Protein AF-A0A812QUD8-F1 (afdb_monomer_lite)

Sequence (1108 aa):
MASKILNVCGLKVALQSPWQIFKAGLGWSAGFVGCLVTLQTVTLQMVEKSAVHEVMIWLIIFSPCVLAIMGPCWLMQITCQKQLADLFLRRGVMLLHPTSPSVNIWLMTTLSTYGCAAILSVSYTGREAVLVVIVALLGPSWALVKALSVARETAEQMSYLQCRKVKLGSLSSELPKLRELAWHEFLICARKEDFEFMTSPQPERASDFSHWDLLWHRRCLWQLGGSISGFLILPCFAAMMSSFIVISFVHGTRYACSVGCISNLELASKLHMLNFTAHQSKYMVHVDMSFKEMAILAAADVPWTRWISLQQPETEEGSETPYEQELKEDKSFGIEQILLSKALIPRVSSVKVQGLRSSLSPAEYLVRFAPMQTLPSAVTIRSGNYTASVPWSMLPGSIVSVPAGADMLKLEIFLLDFYLDLPAKVDLSPPPEIQQWTAFKASSNASDAFCGEFCRAHPNCLAAFLGHRGCFYAFHQAQAPQSLMLAQGRMVSGVLEGCRLSETSNCNEVLAEENVLQFDNLVADWQSSTAQLKLNLILEVGGQRFISDSGSLSLRQGAPIVSDSFALLLHGAVILNASVTVNSGDVVILVDEYDPVDMGTLNLVVLPMLPDMAFKVQWTSEHTEADKESLQLFRRHGPCAASAMAFHRYTLCSVQGILPDVPVSTAVSPWQGKMKQPLEFTATVRGGEKSQGQGSWQAPLQKVELQFRGVDSPAAWAAQRGCSILDLPLANKSVVASADASCRLLAECPRRLCKLVDEEGLGKGSLLFNGRWWAKGTSLAPRSIVKIMGCLQQSPCNMTYSWEHRGEKLHLTDHGAEVPISTLLEEAQRTEPGLNLLRHMHIIAPDETNFQERCAKAFWAIPTFSVALLQIIASWYKDMPKLLLQEMMLAPRLPLINARQQHLLQTYFQHVHELEMSMNDPKQFRQVGAVLDVGGNVTRLQVSCAACGSSDRQVLPQDMQHILRHMPRLDLLVLQNMKLSAALLGTALSAAPALNGLALEWLELVPKTAQIGTVLQQLPRPERLHDLHLRANGLDKRDTWVASLPQQFTRLDRVLLWHNQLSDDIGLALARNVAAYNRRWKRFGVSSSGFNQSVISQIEAACACECE

Foldseek 3Di:
DVVVVCVPAVWDQDFDALVVLLVVLLVLLLLLLVLLLQLLVLLLVLQLQQAPDPVLSVCSLCLSLVLNQLVSQLSLLLSLVSNVQSLVVVVQEHEDDDDDCVSVVVSVVSLVVSLVSSLVSNVRRDDVSSVVSCVSNVVSSVSNVVSSVVSVVSSVCSNPGDTDRDDDDDDDDDDPNRHYDYPQLVLVCLVVVNPDDPPDDDDDPDDDDDPVSLVSSCVCCCVRPVDNSSVVSVVSSVVSSVVSNVSSVVSVVLSVPLAFWWPDKAKPAPQWGWPDDGPAQETETEDELPDQKIKIKTFTDPVWFNFKFKAEFDDPPPDDDGPGDGDDPPDRIDIDIHGCNVVPAKTKIWMWIGTSDPVDGTRIHIYIYWYKDKFFQWKWKDAPQFIDIAGLLLQQLFAAEDEAPRQFIKMKTFIDMATRDDDDDPVDPDDPPPQKDFDWDFDQPDDLVVQQQLSSQASFFGDWGDDPGTITTTGHDPPDPDLDADDPPKKKKKAKPQWQAPPGRGQDIAIDDSRIGIGGRTGGNDDPFKGKIWMWMWIAGPNDIDIDDIRIHIYGYFFFAFPDKKKFKDQPLDTFDWDWDADRRAIEIEGEADALVVGDKIKMKMDGDTSHLQKDKDWPKDFAFDDPSRLVCCQPVICLVVRSNCLNAECSNPVNHDRPHTITMFIARSLQRDTPIWTKIWMDGPPDDPRTDPDPRPTDIYTYHYDYPPFNTNLLSNLVVEPVQCVDPVSLLSCLQGLNSLLSNLAGPVPVSLVSNCCAAQQADWDQDPNDTDGGAHSYDQLSVLSNLLSCVVGPSPDDWAWEDDDQWTRIPRTNHIHGLLSLLQSLQVDVSSLSCLQRYHYDYPDVPVVLLSNLLSNQQHQDGDLSSVVSSLPPDVCSLQSNLQNCLARPDHHDQDPVNLVSLCVSLVPAQEHAYEYADLVSLLCVLVSCSRNVNHQYYHYEYPNQQPDPDANDLVSLVSVLVNLLRHQEYHYYPHEYEPVSVLVSVVSNPNYVDYHYYDYDYDDPPPPPVVSVVPDDDVVVVVVVVCVVPVDDDDPPVVVCVLVVVVVVVVVLVVCVVPPDPVNVVVLVVVVVVVVVVVVVVDDPPRDDVVVVVVSVVVVVPPPD

pLDDT: mean 74.27, std 16.1, range [28.7, 93.94]

Structure (mmCIF, N/CA/C/O backbone):
data_AF-A0A812QUD8-F1
#
_entry.id   AF-A0A812QUD8-F1
#
loop_
_atom_site.group_PDB
_atom_site.id
_atom_site.type_symbol
_atom_site.label_atom_id
_atom_site.label_alt_id
_atom_site.label_comp_id
_atom_site.label_asym_id
_atom_site.label_entity_id
_atom_site.label_seq_id
_atom_site.pdbx_PDB_ins_code
_atom_site.Cartn_x
_atom_site.Cartn_y
_atom_site.Cartn_z
_atom_site.occupancy
_atom_site.B_iso_or_equiv
_atom_site.auth_seq_id
_atom_site.auth_comp_id
_atom_site.auth_asym_id
_atom_site.auth_atom_id
_atom_site.pdbx_PDB_model_num
ATOM 1 N N . MET A 1 1 ? -54.064 -29.265 102.132 1.00 31.86 1 MET A N 1
ATOM 2 C CA . MET A 1 1 ? -52.917 -29.767 102.937 1.00 31.86 1 MET A CA 1
ATOM 3 C C . MET A 1 1 ? -51.865 -28.677 103.200 1.00 31.86 1 MET A C 1
ATOM 5 O O . MET A 1 1 ? -51.376 -28.602 104.319 1.00 31.86 1 MET A O 1
ATOM 9 N N . ALA A 1 2 ? -51.588 -27.770 102.248 1.00 32.88 2 ALA A N 1
ATOM 10 C CA . ALA A 1 2 ? -50.662 -26.638 102.425 1.00 32.88 2 ALA A CA 1
ATOM 11 C C . ALA A 1 2 ? -51.061 -25.629 103.530 1.00 32.88 2 ALA A C 1
ATOM 13 O O . ALA A 1 2 ? -50.194 -25.198 104.287 1.00 32.88 2 ALA A O 1
ATOM 14 N N . SER A 1 3 ? -52.357 -25.324 103.719 1.00 36.56 3 SER A N 1
ATOM 15 C CA . SER A 1 3 ? -52.794 -24.402 104.791 1.00 36.56 3 SER A CA 1
ATOM 16 C C . SER A 1 3 ? -52.557 -24.944 106.210 1.00 36.56 3 SER A C 1
ATOM 18 O O . SER A 1 3 ? -52.337 -24.167 107.134 1.00 36.56 3 SER A O 1
ATOM 20 N N . LYS A 1 4 ? -52.515 -26.277 106.391 1.00 37.78 4 LYS A N 1
ATOM 21 C CA . LYS A 1 4 ? -52.162 -26.908 107.677 1.00 37.78 4 LYS A CA 1
ATOM 22 C C . LYS A 1 4 ? -50.656 -26.879 107.962 1.00 37.78 4 LYS A C 1
ATOM 24 O O . LYS A 1 4 ? -50.282 -26.817 109.125 1.00 37.78 4 LYS A O 1
ATOM 29 N N . ILE A 1 5 ? -49.800 -26.889 106.936 1.00 43.16 5 ILE A N 1
ATOM 30 C CA . ILE A 1 5 ? -48.333 -26.836 107.101 1.00 43.16 5 ILE A CA 1
ATOM 31 C C . ILE A 1 5 ? -47.862 -25.397 107.378 1.00 43.16 5 ILE A C 1
ATOM 33 O O . ILE A 1 5 ? -46.979 -25.189 108.210 1.00 43.16 5 ILE A O 1
ATOM 37 N N . LEU A 1 6 ? -48.499 -24.396 106.759 1.00 43.50 6 LEU A N 1
ATOM 38 C CA . LEU A 1 6 ? -48.209 -22.972 106.983 1.00 43.50 6 LEU A CA 1
ATOM 39 C C . LEU A 1 6 ? -48.509 -22.497 108.417 1.00 43.50 6 LEU A C 1
ATOM 41 O O . LEU A 1 6 ? -47.827 -21.605 108.910 1.00 43.50 6 LEU A O 1
ATOM 45 N N . ASN A 1 7 ? -49.462 -23.128 109.111 1.00 41.66 7 ASN A N 1
ATOM 46 C CA . ASN A 1 7 ? -49.822 -22.763 110.486 1.00 41.66 7 ASN A CA 1
ATOM 47 C C . ASN A 1 7 ? -48.864 -23.306 111.566 1.00 41.66 7 ASN A C 1
ATOM 49 O O . ASN A 1 7 ? -48.926 -22.837 112.698 1.00 41.66 7 ASN A O 1
ATOM 53 N N . VAL A 1 8 ? -47.983 -24.272 111.256 1.00 42.12 8 VAL A N 1
ATOM 54 C CA . VAL A 1 8 ? -47.113 -24.928 112.265 1.00 42.12 8 VAL A CA 1
ATOM 55 C C . VAL A 1 8 ? -45.659 -24.437 112.209 1.00 42.12 8 VAL A C 1
ATOM 57 O O . VAL A 1 8 ? -44.922 -24.547 113.184 1.00 42.12 8 VAL A O 1
ATOM 60 N N . CYS A 1 9 ? -45.226 -23.837 111.100 1.00 41.38 9 CYS A N 1
ATOM 61 C CA . CYS A 1 9 ? -43.892 -23.254 110.958 1.00 41.38 9 CYS A CA 1
ATOM 62 C C . CYS A 1 9 ? -44.043 -21.782 110.578 1.00 41.38 9 CYS A C 1
ATOM 64 O O . CYS A 1 9 ? -44.428 -21.512 109.448 1.00 41.38 9 CYS A O 1
ATOM 66 N N . GLY A 1 10 ? -43.735 -20.848 111.488 1.00 46.75 10 GLY A N 1
ATOM 67 C CA . GLY A 1 10 ? -43.779 -19.396 111.252 1.00 46.75 10 GLY A CA 1
ATOM 68 C C . GLY A 1 10 ? -42.936 -18.955 110.048 1.00 46.75 10 GLY A C 1
ATOM 69 O O . GLY A 1 10 ? -41.786 -18.542 110.183 1.00 46.75 10 GLY A O 1
ATOM 70 N N . LEU A 1 11 ? -43.510 -19.072 108.856 1.00 46.41 11 LEU A N 1
ATOM 71 C CA . LEU A 1 11 ? -42.898 -18.795 107.566 1.00 46.41 11 LEU A CA 1
ATOM 72 C C . LEU A 1 11 ? -43.457 -17.467 107.057 1.00 46.41 11 LEU A C 1
ATOM 74 O O . LEU A 1 11 ? -44.664 -17.318 106.888 1.00 46.41 11 LEU A O 1
ATOM 78 N N . LYS A 1 12 ? -42.576 -16.497 106.786 1.00 51.09 12 LYS A N 1
ATOM 79 C CA . LYS A 1 12 ? -42.950 -15.300 106.022 1.00 51.09 12 LYS A CA 1
ATOM 80 C C . LYS A 1 12 ? -42.851 -15.624 104.533 1.00 51.09 12 LYS A C 1
ATOM 82 O O . LYS A 1 12 ? -41.817 -16.102 104.063 1.00 51.09 12 LYS A O 1
ATOM 87 N N . VAL A 1 13 ? -43.921 -15.344 103.796 1.00 56.22 13 VAL A N 1
ATOM 88 C CA . VAL A 1 13 ? -43.932 -15.403 102.331 1.00 56.22 13 VAL A CA 1
ATOM 89 C C . VAL A 1 13 ? -43.211 -14.157 101.812 1.00 56.22 13 VAL A C 1
ATOM 91 O O . VAL A 1 13 ? -43.597 -13.032 102.130 1.00 56.22 13 VAL A O 1
ATOM 94 N N . ALA A 1 14 ? -42.121 -14.343 101.068 1.00 56.53 14 ALA A N 1
ATOM 95 C CA . ALA A 1 14 ? -41.375 -13.237 100.477 1.00 56.53 14 ALA A CA 1
ATOM 96 C C . ALA A 1 14 ? -42.037 -12.839 99.151 1.00 56.53 14 ALA A C 1
ATOM 98 O O . ALA A 1 14 ? -41.824 -13.489 98.133 1.00 56.53 14 ALA A O 1
ATOM 99 N N . LEU A 1 15 ? -42.852 -11.783 99.174 1.00 64.69 15 LEU A N 1
ATOM 100 C CA . LEU A 1 15 ? -43.584 -11.303 97.999 1.00 64.69 15 LEU A CA 1
ATOM 101 C C . LEU A 1 15 ? -42.775 -10.221 97.287 1.00 64.69 15 LEU A C 1
ATOM 103 O O . LEU A 1 15 ? -42.433 -9.196 97.886 1.00 64.69 15 LEU A O 1
ATOM 107 N N . GLN A 1 16 ? -42.490 -10.422 96.002 1.00 74.31 16 GLN A N 1
ATOM 108 C CA . GLN A 1 16 ? -41.791 -9.423 95.196 1.00 74.31 16 GLN A CA 1
ATOM 109 C C . GLN A 1 16 ? -42.700 -8.216 94.946 1.00 74.31 16 GLN A C 1
ATOM 111 O O . GLN A 1 16 ? -43.929 -8.306 95.020 1.00 74.31 16 GLN A O 1
ATOM 116 N N . SER A 1 17 ? -42.114 -7.036 94.727 1.00 79.56 17 SER A N 1
ATOM 117 C CA . SER A 1 17 ? -42.914 -5.883 94.307 1.00 79.56 17 SER A CA 1
ATOM 118 C C . SER A 1 17 ? -43.318 -6.036 92.833 1.00 79.56 17 SER A C 1
ATOM 120 O O . SER A 1 17 ? -42.524 -6.552 92.042 1.00 79.56 17 SER A O 1
ATOM 122 N N . PRO A 1 18 ? -44.498 -5.535 92.415 1.00 80.81 18 PRO A N 1
ATOM 123 C CA . PRO A 1 18 ? -44.916 -5.578 91.009 1.00 80.81 18 PRO A CA 1
ATOM 124 C C . PRO A 1 18 ? -43.880 -4.971 90.050 1.00 80.81 18 PRO A C 1
ATOM 126 O O . PRO A 1 18 ? -43.725 -5.426 88.920 1.00 80.81 18 PRO A O 1
ATOM 129 N N . TRP A 1 19 ? -43.109 -3.988 90.529 1.00 82.75 19 TRP A N 1
ATOM 130 C CA . TRP A 1 19 ? -41.994 -3.384 89.802 1.00 82.75 19 TRP A CA 1
ATOM 131 C C . TRP A 1 19 ? -40.801 -4.330 89.593 1.00 82.75 19 TRP A C 1
ATOM 133 O O . TRP A 1 19 ? -40.226 -4.366 88.508 1.00 82.75 19 TRP A O 1
ATOM 143 N N . GLN A 1 20 ? -40.422 -5.112 90.609 1.00 82.88 20 GLN A N 1
ATOM 144 C CA . GLN A 1 20 ? -39.342 -6.100 90.484 1.00 82.88 20 GLN A CA 1
ATOM 145 C C . GLN A 1 20 ? -39.719 -7.216 89.503 1.00 82.88 20 GLN A C 1
ATOM 147 O O . GLN A 1 20 ? -38.890 -7.609 88.683 1.00 82.88 20 GLN A O 1
ATOM 152 N N . ILE A 1 21 ? -40.980 -7.655 89.537 1.00 81.81 21 ILE A N 1
ATOM 153 C CA . ILE A 1 21 ? -41.526 -8.655 88.610 1.00 81.81 21 ILE A CA 1
ATOM 154 C C . ILE A 1 21 ? -41.551 -8.098 87.181 1.00 81.81 21 ILE A C 1
ATOM 156 O O . ILE A 1 21 ? -41.110 -8.775 86.257 1.00 81.81 21 ILE A O 1
ATOM 160 N N . PHE A 1 22 ? -41.974 -6.840 87.006 1.00 83.75 22 PHE A N 1
ATOM 161 C CA . PHE A 1 22 ? -41.922 -6.148 85.716 1.00 83.75 22 PHE A CA 1
ATOM 162 C C . PHE A 1 22 ? -40.498 -6.073 85.157 1.00 83.75 22 PHE A C 1
ATOM 164 O O . PHE A 1 22 ? -40.276 -6.426 84.005 1.00 83.75 22 PHE A O 1
ATOM 171 N N . LYS A 1 23 ? -39.518 -5.654 85.970 1.00 83.31 23 LYS A N 1
ATOM 172 C CA . LYS A 1 23 ? -38.116 -5.543 85.540 1.00 83.31 23 LYS A CA 1
ATOM 173 C C . LYS A 1 23 ? -37.544 -6.898 85.108 1.00 83.31 23 LYS A C 1
ATOM 175 O O . LYS A 1 23 ? -36.818 -6.959 84.120 1.00 83.31 23 LYS A O 1
ATOM 180 N N . ALA A 1 24 ? -37.886 -7.971 85.824 1.00 81.06 24 ALA A N 1
ATOM 181 C CA . ALA A 1 24 ? -37.495 -9.330 85.457 1.00 81.06 24 ALA A CA 1
ATOM 182 C C . ALA A 1 24 ? -38.166 -9.786 84.148 1.00 81.06 24 ALA A C 1
ATOM 184 O O . ALA A 1 24 ? -37.470 -10.234 83.239 1.00 81.06 24 ALA A O 1
ATOM 185 N N . GLY A 1 25 ? -39.482 -9.587 84.012 1.00 80.31 25 GLY A N 1
ATOM 186 C CA . GLY A 1 25 ? -40.244 -9.934 82.807 1.00 80.31 25 GLY A CA 1
ATOM 187 C C . GLY A 1 25 ? -39.813 -9.159 81.559 1.00 80.31 25 GLY A C 1
ATOM 188 O O . GLY A 1 25 ? -39.692 -9.732 80.474 1.00 80.31 25 GLY A O 1
ATOM 189 N N . LEU A 1 26 ? -39.496 -7.870 81.717 1.00 82.69 26 LEU A N 1
ATOM 190 C CA . LEU A 1 26 ? -38.922 -7.038 80.661 1.00 82.69 26 LEU A CA 1
ATOM 191 C C . LEU A 1 26 ? -37.529 -7.536 80.259 1.00 82.69 26 LEU A C 1
ATOM 193 O O . LEU A 1 26 ? -37.243 -7.626 79.071 1.00 82.69 26 LEU A O 1
ATOM 197 N N . GLY A 1 27 ? -36.686 -7.907 81.229 1.00 81.69 27 GLY A N 1
ATOM 198 C CA . GLY A 1 27 ? -35.368 -8.487 80.963 1.00 81.69 27 GLY A CA 1
ATOM 199 C C . GLY A 1 27 ? -35.443 -9.794 80.169 1.00 81.69 27 GLY A C 1
ATOM 200 O O . GLY A 1 27 ? -34.666 -9.987 79.238 1.00 81.69 27 GLY A O 1
ATOM 201 N N . TRP A 1 28 ? -36.410 -10.664 80.478 1.00 82.06 28 TRP A N 1
ATOM 202 C CA . TRP A 1 28 ? -36.639 -11.899 79.718 1.00 82.06 28 TRP A CA 1
ATOM 203 C C . TRP A 1 28 ? -37.160 -11.627 78.309 1.00 82.06 28 TRP A C 1
ATOM 205 O O . TRP A 1 28 ? -36.668 -12.224 77.358 1.00 82.06 28 TRP A O 1
ATOM 215 N N . SER A 1 29 ? -38.108 -10.699 78.165 1.00 81.69 29 SER A N 1
ATOM 216 C CA . SER A 1 29 ? -38.691 -10.345 76.864 1.00 81.69 29 SER A CA 1
ATOM 217 C C . SER A 1 29 ? -37.668 -9.665 75.949 1.00 81.69 29 SER A C 1
ATOM 219 O O . SER A 1 29 ? -37.537 -10.039 74.786 1.00 81.69 29 SER A O 1
ATOM 221 N N . ALA A 1 30 ? -36.879 -8.729 76.482 1.00 81.75 30 ALA A N 1
ATOM 222 C CA . ALA A 1 30 ? -35.801 -8.072 75.748 1.00 81.75 30 ALA A CA 1
ATOM 223 C C . ALA A 1 30 ? -34.666 -9.050 75.412 1.00 81.75 30 ALA A C 1
ATOM 225 O O . ALA A 1 30 ? -34.146 -9.024 74.300 1.00 81.75 30 ALA A O 1
ATOM 226 N N . GLY A 1 31 ? -34.315 -9.951 76.338 1.00 82.69 31 GLY A N 1
ATOM 227 C CA . GLY A 1 31 ? -33.351 -11.024 76.089 1.00 82.69 31 GLY A CA 1
ATOM 228 C C . GLY A 1 31 ? -33.817 -11.989 74.996 1.00 82.69 31 GLY A C 1
ATOM 229 O O . GLY A 1 31 ? -33.020 -12.361 74.139 1.00 82.69 31 GLY A O 1
ATOM 230 N N . PHE A 1 32 ? -35.108 -12.337 74.977 1.00 84.31 32 PHE A N 1
ATOM 231 C CA . PHE A 1 32 ? -35.718 -13.166 73.937 1.00 84.31 32 PHE A CA 1
ATOM 232 C C . PHE A 1 32 ? -35.641 -12.485 72.566 1.00 84.31 32 PHE A C 1
ATOM 234 O O . PHE A 1 32 ? -35.111 -13.071 71.628 1.00 84.31 32 PHE A O 1
ATOM 241 N N . VAL A 1 33 ? -36.090 -11.229 72.458 1.00 84.25 33 VAL A N 1
ATOM 242 C CA . VAL A 1 33 ? -36.017 -10.463 71.201 1.00 84.25 33 VAL A CA 1
ATOM 243 C C . VAL A 1 33 ? -34.567 -10.278 70.751 1.00 84.25 33 VAL A C 1
ATOM 245 O O . VAL A 1 33 ? -34.270 -10.483 69.580 1.00 84.25 33 VAL A O 1
ATOM 248 N N . GLY A 1 34 ? -33.642 -9.982 71.668 1.00 84.31 34 GLY A N 1
ATOM 249 C CA . GLY A 1 34 ? -32.215 -9.869 71.360 1.00 84.31 34 GLY A CA 1
ATOM 250 C C . GLY A 1 34 ? -31.616 -11.166 70.809 1.00 84.31 34 GLY A C 1
ATOM 251 O O . GLY A 1 34 ? -30.913 -11.128 69.803 1.00 84.31 34 GLY A O 1
ATOM 252 N N . CYS A 1 35 ? -31.938 -12.319 71.406 1.00 84.31 35 CYS A N 1
ATOM 253 C CA . CYS A 1 35 ? -31.500 -13.624 70.893 1.00 84.31 35 CYS A CA 1
ATOM 254 C C . CYS A 1 35 ? -32.130 -13.963 69.537 1.00 84.31 35 CYS A C 1
ATOM 256 O O . CYS A 1 35 ? -31.537 -14.672 68.732 1.00 84.31 35 CYS A O 1
ATOM 258 N N . LEU A 1 36 ? -33.338 -13.469 69.281 1.00 83.50 36 LEU A N 1
ATOM 259 C CA . LEU A 1 36 ? -34.057 -13.699 68.038 1.00 83.50 36 LEU A CA 1
ATOM 260 C C . LEU A 1 36 ? -33.506 -12.829 66.896 1.00 83.50 36 LEU A C 1
ATOM 262 O O . LEU A 1 36 ? -33.353 -13.325 65.782 1.00 83.50 36 LEU A O 1
ATOM 266 N N . VAL A 1 37 ? -33.104 -11.585 67.186 1.00 85.25 37 VAL A N 1
ATOM 267 C CA . VAL A 1 37 ? -32.329 -10.737 66.261 1.00 85.25 37 VAL A CA 1
ATOM 268 C C . VAL A 1 37 ? -30.997 -11.394 65.919 1.00 85.25 37 VAL A C 1
ATOM 270 O O . VAL A 1 37 ? -30.681 -11.538 64.743 1.00 85.25 37 VAL A O 1
ATOM 273 N N . THR A 1 38 ? -30.222 -11.831 66.919 1.00 84.44 38 THR A N 1
ATOM 274 C CA . THR A 1 38 ? -28.917 -12.457 66.651 1.00 84.44 38 THR A CA 1
ATOM 275 C C . THR A 1 38 ? -29.069 -13.745 65.851 1.00 84.44 38 THR A C 1
ATOM 277 O O . THR A 1 38 ? -28.315 -13.959 64.904 1.00 84.44 38 THR A O 1
ATOM 280 N N . LEU A 1 39 ? -30.077 -14.563 66.167 1.00 83.56 39 LEU A N 1
ATOM 281 C CA . LEU A 1 39 ? -30.412 -15.757 65.399 1.00 83.56 39 LEU A CA 1
ATOM 282 C C . LEU A 1 39 ? -30.737 -15.407 63.937 1.00 83.56 39 LEU A C 1
ATOM 284 O O . LEU A 1 39 ? -30.162 -16.011 63.034 1.00 83.56 39 LEU A O 1
ATOM 288 N N . GLN A 1 40 ? -31.605 -14.420 63.693 1.00 85.19 40 GLN A N 1
ATOM 289 C CA . GLN A 1 40 ? -31.986 -13.996 62.343 1.00 85.19 40 GLN A CA 1
ATOM 290 C C . GLN A 1 40 ? -30.792 -13.451 61.550 1.00 85.19 40 GLN A C 1
ATOM 292 O O . GLN A 1 40 ? -30.558 -13.893 60.428 1.00 85.19 40 GLN A O 1
ATOM 297 N N . THR A 1 41 ? -29.999 -12.547 62.131 1.00 83.94 41 THR A N 1
ATOM 298 C CA . THR A 1 41 ? -28.842 -11.943 61.454 1.00 83.94 41 THR A CA 1
ATOM 299 C C . THR A 1 41 ? -27.786 -12.988 61.089 1.00 83.94 41 THR A C 1
ATOM 301 O O . THR A 1 41 ? -27.316 -12.998 59.953 1.00 83.94 41 THR A O 1
ATOM 304 N N . VAL A 1 42 ? -27.448 -13.899 62.011 1.00 81.12 42 VAL A N 1
ATOM 305 C CA . VAL A 1 42 ? -26.477 -14.980 61.753 1.00 81.12 42 VAL A CA 1
ATOM 306 C C . VAL A 1 42 ? -27.000 -15.943 60.687 1.00 81.12 42 VAL A C 1
ATOM 308 O O . VAL A 1 42 ? -26.247 -16.354 59.806 1.00 81.12 42 VAL A O 1
ATOM 311 N N . THR A 1 43 ? -28.294 -16.275 60.724 1.00 80.12 43 THR A N 1
ATOM 312 C CA . THR A 1 43 ? -28.897 -17.163 59.720 1.00 80.12 43 THR A CA 1
ATOM 313 C C . THR A 1 43 ? -28.868 -16.518 58.334 1.00 80.12 43 THR A C 1
ATOM 315 O O . THR A 1 43 ? -28.446 -17.152 57.375 1.00 80.12 43 THR A O 1
ATOM 318 N N . LEU A 1 44 ? -29.263 -15.248 58.215 1.00 80.25 44 LEU A N 1
ATOM 319 C CA . LEU A 1 44 ? -29.304 -14.552 56.928 1.00 80.25 44 LEU A CA 1
ATOM 320 C C . LEU A 1 44 ? -27.920 -14.394 56.298 1.00 80.25 44 LEU A C 1
ATOM 322 O O . LEU A 1 44 ? -27.770 -14.682 55.115 1.00 80.25 44 LEU A O 1
ATOM 326 N N . GLN A 1 45 ? -26.897 -14.052 57.087 1.00 77.38 45 GLN A N 1
ATOM 327 C CA . GLN A 1 45 ? -25.519 -13.960 56.587 1.00 77.38 45 GLN A CA 1
ATOM 328 C C . GLN A 1 45 ? -25.025 -15.270 55.959 1.00 77.38 45 GLN A C 1
ATOM 330 O O . GLN A 1 45 ? -24.273 -15.242 54.987 1.00 77.38 45 GLN A O 1
ATOM 335 N N . MET A 1 46 ? -25.471 -16.409 56.492 1.00 74.88 46 MET A N 1
ATOM 336 C CA . MET A 1 46 ? -25.089 -17.732 55.999 1.00 74.88 46 MET A CA 1
ATOM 337 C C . MET A 1 46 ? -25.954 -18.186 54.818 1.00 74.88 46 MET A C 1
ATOM 339 O O . MET A 1 46 ? -25.465 -18.886 53.932 1.00 74.88 46 MET A O 1
ATOM 343 N N . VAL A 1 47 ? -27.233 -17.797 54.784 1.00 75.50 47 VAL A N 1
ATOM 344 C CA . VAL A 1 47 ? -28.216 -18.296 53.807 1.00 75.50 47 VAL A CA 1
ATOM 345 C C . VAL A 1 47 ? -28.292 -17.449 52.535 1.00 75.50 47 VAL A C 1
ATOM 347 O O . VAL A 1 47 ? -28.467 -18.007 51.453 1.00 75.50 47 VAL A O 1
ATOM 350 N N . GLU A 1 48 ? -28.098 -16.129 52.619 1.00 74.38 48 GLU A N 1
ATOM 351 C CA . GLU A 1 48 ? -28.193 -15.210 51.468 1.00 74.38 48 GLU A CA 1
ATOM 352 C C . GLU A 1 48 ? -27.236 -15.582 50.321 1.00 74.38 48 GLU A C 1
ATOM 354 O O . GLU A 1 48 ? -27.590 -15.437 49.152 1.00 74.38 48 GLU A O 1
ATOM 359 N N . LYS A 1 49 ? -26.049 -16.112 50.644 1.00 67.38 49 LYS A N 1
ATOM 360 C CA . LYS A 1 49 ? -25.048 -16.547 49.654 1.00 67.38 49 LYS A CA 1
ATOM 361 C C . LYS A 1 49 ? -25.196 -18.009 49.228 1.00 67.38 49 LYS A C 1
ATOM 363 O O . LYS A 1 49 ? -24.735 -18.381 48.152 1.00 67.38 49 LYS A O 1
ATOM 368 N N . SER A 1 50 ? -25.810 -18.839 50.071 1.00 67.38 50 SER A N 1
ATOM 369 C CA . SER A 1 50 ? -25.807 -20.297 49.923 1.00 67.38 50 SER A CA 1
ATOM 370 C C . SER A 1 50 ? -27.099 -20.859 49.324 1.00 67.38 50 SER A C 1
ATOM 372 O O . SER A 1 50 ? -27.074 -21.881 48.639 1.00 67.38 50 SER A O 1
ATOM 374 N N . ALA A 1 51 ? -28.239 -20.192 49.511 1.00 61.59 51 ALA A N 1
ATOM 375 C CA . ALA A 1 51 ? -29.516 -20.738 49.074 1.00 61.59 51 ALA A CA 1
ATOM 376 C C . ALA A 1 51 ? -29.663 -20.770 47.540 1.00 61.59 51 ALA A C 1
ATOM 378 O O . ALA A 1 51 ? -29.447 -19.788 46.820 1.00 61.59 51 ALA A O 1
ATOM 379 N N . VAL A 1 52 ? -30.115 -21.920 47.037 1.00 62.31 52 VAL A N 1
ATOM 380 C CA . VAL A 1 52 ? -30.520 -22.118 45.633 1.00 62.31 52 VAL A CA 1
ATOM 381 C C . VAL A 1 52 ? -31.929 -21.555 45.382 1.00 62.31 52 VAL A C 1
ATOM 383 O O . VAL A 1 52 ? -32.242 -21.120 44.276 1.00 62.31 52 VAL A O 1
ATOM 386 N N . HIS A 1 53 ? -32.773 -21.496 46.421 1.00 75.56 53 HIS A N 1
ATOM 387 C CA . HIS A 1 53 ? -34.171 -21.076 46.318 1.00 75.56 53 HIS A CA 1
ATOM 388 C C . HIS A 1 53 ? -34.476 -19.828 47.151 1.00 75.56 53 HIS A C 1
ATOM 390 O O . HIS A 1 53 ? -34.446 -19.856 48.381 1.00 75.56 53 HIS A O 1
ATOM 396 N N . GLU A 1 54 ? -34.878 -18.758 46.466 1.00 78.56 54 GLU A N 1
ATOM 397 C CA . GLU A 1 54 ? -35.260 -17.467 47.053 1.00 78.56 54 GLU A CA 1
ATOM 398 C C . GLU A 1 54 ? -36.389 -17.579 48.096 1.00 78.56 54 GLU A C 1
ATOM 400 O O . GLU A 1 54 ? -36.400 -16.857 49.092 1.00 78.56 54 GLU A O 1
ATOM 405 N N . VAL A 1 55 ? -37.305 -18.539 47.924 1.00 80.81 55 VAL A N 1
ATOM 406 C CA . VAL A 1 55 ? -38.409 -18.803 48.866 1.00 80.81 55 VAL A CA 1
ATOM 407 C C . VAL A 1 55 ? -37.898 -19.069 50.288 1.00 80.81 55 VAL A C 1
ATOM 409 O O . VAL A 1 55 ? -38.512 -18.618 51.254 1.00 80.81 55 VAL A O 1
ATOM 412 N N . MET A 1 56 ? -36.756 -19.751 50.436 1.00 78.44 56 MET A N 1
ATOM 413 C CA . MET A 1 56 ? -36.187 -20.068 51.751 1.00 78.44 56 MET A CA 1
ATOM 414 C C . MET A 1 56 ? -35.648 -18.826 52.466 1.00 78.44 56 MET A C 1
ATOM 416 O O . MET A 1 56 ? -35.814 -18.704 53.678 1.00 78.44 56 MET A O 1
ATOM 420 N N . ILE A 1 57 ? -35.072 -17.873 51.725 1.00 81.50 57 ILE A N 1
ATOM 421 C CA . ILE A 1 57 ? -34.579 -16.609 52.287 1.00 81.50 57 ILE A CA 1
ATOM 422 C C . ILE A 1 57 ? -35.757 -15.794 52.824 1.00 81.50 57 ILE A C 1
ATOM 424 O O . ILE A 1 57 ? -35.741 -15.380 53.982 1.00 81.50 57 ILE A O 1
ATOM 428 N N . TRP A 1 58 ? -36.834 -15.654 52.047 1.00 84.19 58 TRP A N 1
ATOM 429 C CA . TRP A 1 58 ? -38.041 -14.964 52.513 1.00 84.19 58 TRP A CA 1
ATOM 430 C C . TRP A 1 58 ? -38.676 -15.641 53.735 1.00 84.19 58 TRP A C 1
ATOM 432 O O . TRP A 1 58 ? -39.079 -14.951 54.673 1.00 84.19 58 TRP A O 1
ATOM 442 N N . LEU A 1 59 ? -38.706 -16.977 53.787 1.00 82.38 59 LEU A N 1
ATOM 443 C CA . LEU A 1 59 ? -39.179 -17.714 54.965 1.00 82.38 59 LEU A CA 1
ATOM 444 C C . LEU A 1 59 ? -38.346 -17.404 56.219 1.00 82.38 59 LEU A C 1
ATOM 446 O O . LEU A 1 59 ? -38.923 -17.214 57.292 1.00 82.38 59 LEU A O 1
ATOM 450 N N . ILE A 1 60 ? -37.021 -17.300 56.098 1.00 83.00 60 ILE A N 1
ATOM 451 C CA . ILE A 1 60 ? -36.112 -16.954 57.207 1.00 83.00 60 ILE A CA 1
ATOM 452 C C . ILE A 1 60 ? -36.264 -15.487 57.631 1.00 83.00 60 ILE A C 1
ATOM 454 O O . ILE A 1 60 ? -36.107 -15.175 58.808 1.00 83.00 60 ILE A O 1
ATOM 458 N N . ILE A 1 61 ? -36.626 -14.584 56.716 1.00 84.38 61 ILE A N 1
ATOM 459 C CA . ILE A 1 61 ? -36.895 -13.174 57.042 1.00 84.38 61 ILE A CA 1
ATOM 460 C C . ILE A 1 61 ? -38.235 -13.022 57.782 1.00 84.38 61 ILE A C 1
ATOM 462 O O . ILE A 1 61 ? -38.303 -12.291 58.769 1.00 84.38 61 ILE A O 1
ATOM 466 N N . PHE A 1 62 ? -39.292 -13.727 57.357 1.00 82.94 62 PHE A N 1
ATOM 467 C CA . PHE A 1 62 ? -40.647 -13.540 57.898 1.00 82.94 62 PHE A CA 1
ATOM 468 C C . PHE A 1 62 ? -40.998 -14.407 59.118 1.00 82.94 62 PHE A C 1
ATOM 470 O O . PHE A 1 62 ? -41.752 -13.958 59.983 1.00 82.94 62 PHE A O 1
ATOM 477 N N . SER A 1 63 ? -40.491 -15.636 59.232 1.00 81.56 63 SER A N 1
ATOM 478 C CA . SER A 1 63 ? -40.855 -16.523 60.356 1.00 81.56 63 SER A CA 1
ATOM 479 C C . SER A 1 63 ? -40.409 -16.022 61.747 1.00 81.56 63 SER A C 1
ATOM 481 O O . SER A 1 63 ? -41.189 -16.166 62.698 1.00 81.56 63 SER A O 1
ATOM 483 N N . PRO A 1 64 ? -39.259 -15.331 61.904 1.00 83.25 64 PRO A N 1
ATOM 484 C CA . PRO A 1 64 ? -38.899 -14.654 63.147 1.00 83.25 64 PRO A CA 1
ATOM 485 C C . PRO A 1 64 ? -39.896 -13.571 63.569 1.00 83.25 64 PRO A C 1
ATOM 487 O O . PRO A 1 64 ? -40.095 -13.387 64.765 1.00 83.25 64 PRO A O 1
ATOM 490 N N . CYS A 1 65 ? -40.586 -12.900 62.636 1.00 82.50 65 CYS A N 1
ATOM 491 C CA . CYS A 1 65 ? -41.603 -11.895 62.977 1.00 82.50 65 CYS A CA 1
ATOM 492 C C . CYS A 1 65 ? -42.769 -12.507 63.762 1.00 82.50 65 CYS A C 1
ATOM 494 O O . CYS A 1 65 ? -43.270 -11.900 64.706 1.00 82.50 65 CYS A O 1
ATOM 496 N N . VAL A 1 66 ? -43.170 -13.735 63.420 1.00 81.75 66 VAL A N 1
ATOM 497 C CA . VAL A 1 66 ? -44.229 -14.463 64.136 1.00 81.75 66 VAL A CA 1
ATOM 498 C C . VAL A 1 66 ? -43.775 -14.812 65.556 1.00 81.75 66 VAL A C 1
ATOM 500 O O . VAL A 1 66 ? -44.512 -14.592 66.518 1.00 81.75 66 VAL A O 1
ATOM 503 N N . LEU A 1 67 ? -42.537 -15.293 65.709 1.00 82.12 67 LEU A N 1
ATOM 504 C CA . LEU A 1 67 ? -41.940 -15.599 67.013 1.00 82.12 67 LEU A CA 1
ATOM 505 C C . LEU A 1 67 ? -41.732 -14.341 67.870 1.00 82.12 67 LEU A C 1
ATOM 507 O O . LEU A 1 67 ? -41.967 -14.377 69.078 1.00 82.12 67 LEU A O 1
ATOM 511 N N . ALA A 1 68 ? -41.341 -13.229 67.247 1.00 82.69 68 ALA A N 1
ATOM 512 C CA . ALA A 1 68 ? -41.176 -11.944 67.905 1.00 82.69 68 ALA A CA 1
ATOM 513 C C . ALA A 1 68 ? -42.506 -11.399 68.422 1.00 82.69 68 ALA A C 1
ATOM 515 O O . ALA A 1 68 ? -42.499 -10.797 69.480 1.00 82.69 68 ALA A O 1
ATOM 516 N N . ILE A 1 69 ? -43.638 -11.641 67.744 1.00 81.88 69 ILE A N 1
ATOM 517 C CA . ILE A 1 69 ? -44.972 -11.251 68.241 1.00 81.88 69 ILE A CA 1
ATOM 518 C C . ILE A 1 69 ? -45.396 -12.165 69.395 1.00 81.88 69 ILE A C 1
ATOM 520 O O . ILE A 1 69 ? -45.806 -11.698 70.458 1.00 81.88 69 ILE A O 1
ATOM 524 N N . MET A 1 70 ? -45.293 -13.479 69.192 1.00 81.06 70 MET A N 1
ATOM 525 C CA . MET A 1 70 ? -45.910 -14.470 70.074 1.00 81.06 70 MET A CA 1
ATOM 526 C C . MET A 1 70 ? -45.122 -14.702 71.370 1.00 81.06 70 MET A C 1
ATOM 528 O O . MET A 1 70 ? -45.724 -14.802 72.438 1.00 81.06 70 MET A O 1
ATOM 532 N N . GLY A 1 71 ? -43.787 -14.747 71.310 1.00 79.94 71 GLY A N 1
ATOM 533 C CA . GLY A 1 71 ? -42.930 -15.023 72.470 1.00 79.94 71 GLY A CA 1
ATOM 534 C C . GLY A 1 71 ? -43.018 -13.944 73.558 1.00 79.94 71 GLY A C 1
ATOM 535 O O . GLY A 1 71 ? -43.409 -14.250 74.684 1.00 79.94 71 GLY A O 1
ATOM 536 N N . PRO A 1 72 ? -42.730 -12.669 73.250 1.00 81.44 72 PRO A N 1
ATOM 537 C CA . PRO A 1 72 ? -42.903 -11.547 74.169 1.00 81.44 72 PRO A CA 1
ATOM 538 C C . PRO A 1 72 ? -44.348 -11.364 74.641 1.00 81.44 72 PRO A C 1
ATOM 540 O O . PRO A 1 72 ? -44.549 -11.028 75.804 1.00 81.44 72 PRO A O 1
ATOM 543 N N . CYS A 1 73 ? -45.358 -11.622 73.797 1.00 81.00 73 CYS A N 1
ATOM 544 C CA . CYS A 1 73 ? -46.763 -11.561 74.221 1.00 81.00 73 CYS A CA 1
ATOM 545 C C . CYS A 1 73 ? -47.051 -12.594 75.322 1.00 81.00 73 CYS A C 1
ATOM 547 O O . CYS A 1 73 ? -47.627 -12.259 76.359 1.00 81.00 73 CYS A O 1
ATOM 549 N N . TRP A 1 74 ? -46.553 -13.819 75.148 1.00 80.75 74 TRP A N 1
ATOM 550 C CA . TRP A 1 74 ? -46.662 -14.888 76.137 1.00 80.75 74 TRP A CA 1
ATOM 551 C C . TRP A 1 74 ? -45.856 -14.607 77.421 1.00 80.75 74 TRP A C 1
ATOM 553 O O . TRP A 1 74 ? -46.385 -14.729 78.527 1.00 80.75 74 TRP A O 1
ATOM 563 N N . LEU A 1 75 ? -44.605 -14.147 77.306 1.00 80.56 75 LEU A N 1
ATOM 564 C CA . LEU A 1 75 ? -43.774 -13.750 78.456 1.00 80.56 75 LEU A CA 1
ATOM 565 C C . LEU A 1 75 ? -44.410 -12.608 79.256 1.00 80.56 75 LEU A C 1
ATOM 567 O O . LEU A 1 75 ? -44.358 -12.573 80.491 1.00 80.56 75 LEU A O 1
ATOM 571 N N . MET A 1 76 ? -45.045 -11.675 78.554 1.00 78.50 76 MET A N 1
ATOM 572 C CA . MET A 1 76 ? -45.740 -10.557 79.165 1.00 78.50 76 MET A CA 1
ATOM 573 C C . MET A 1 76 ? -47.030 -10.997 79.849 1.00 78.50 76 MET A C 1
ATOM 575 O O . MET A 1 76 ? -47.293 -10.557 80.965 1.00 78.50 76 MET A O 1
ATOM 579 N N . GLN A 1 77 ? -47.785 -11.915 79.244 1.00 81.88 77 GLN A N 1
ATOM 580 C CA . GLN A 1 77 ? -48.929 -12.558 79.883 1.00 81.88 77 GLN A CA 1
ATOM 581 C C . GLN A 1 77 ? -48.515 -13.224 81.202 1.00 81.88 77 GLN A C 1
ATOM 583 O O . GLN A 1 77 ? -49.134 -12.942 82.224 1.00 81.88 77 GLN A O 1
ATOM 588 N N . ILE A 1 78 ? -47.428 -14.001 81.227 1.00 79.19 78 ILE A N 1
ATOM 589 C CA . ILE A 1 78 ? -46.900 -14.605 82.466 1.00 79.19 78 ILE A CA 1
ATOM 590 C C . ILE A 1 78 ? -46.519 -13.532 83.491 1.00 79.19 78 ILE A C 1
ATOM 592 O O . ILE A 1 78 ? -46.824 -13.662 84.676 1.00 79.19 78 ILE A O 1
ATOM 596 N N . THR A 1 79 ? -45.883 -12.449 83.045 1.00 82.94 79 THR A N 1
ATOM 597 C CA . THR A 1 79 ? -45.481 -11.341 83.923 1.00 82.94 79 THR A CA 1
ATOM 598 C C . THR A 1 79 ? -46.700 -10.667 84.559 1.00 82.94 79 THR A C 1
ATOM 600 O O . THR A 1 79 ? -46.720 -10.476 85.775 1.00 82.94 79 THR A O 1
ATOM 603 N N . CYS A 1 80 ? -47.739 -10.366 83.774 1.00 82.50 80 CYS A N 1
ATOM 604 C CA . CYS A 1 80 ? -49.002 -9.799 84.256 1.00 82.50 80 CYS A CA 1
ATOM 605 C C . CYS A 1 80 ? -49.717 -10.754 85.218 1.00 82.50 80 CYS A C 1
ATOM 607 O O . CYS A 1 80 ? -50.166 -10.355 86.293 1.00 82.50 80 CYS A O 1
ATOM 609 N N . GLN A 1 81 ? -49.777 -12.040 84.865 1.00 81.19 81 GLN A N 1
ATOM 610 C CA . GLN A 1 81 ? -50.380 -13.069 85.707 1.00 81.19 81 GLN A CA 1
ATOM 611 C C . GLN A 1 81 ? -49.667 -13.172 87.061 1.00 81.19 81 GLN A C 1
ATOM 613 O O . GLN A 1 81 ? -50.326 -13.199 88.100 1.00 81.19 81 GLN A O 1
ATOM 618 N N . LYS A 1 82 ? -48.330 -13.125 87.062 1.00 80.00 82 LYS A N 1
ATOM 619 C CA . LYS A 1 82 ? -47.505 -13.150 88.275 1.00 80.00 82 LYS A CA 1
ATOM 620 C C . LYS A 1 82 ? -47.666 -11.900 89.131 1.00 80.00 82 LYS A C 1
ATOM 622 O O . LYS A 1 82 ? -47.764 -12.005 90.350 1.00 80.00 82 LYS A O 1
ATOM 627 N N . GLN A 1 83 ? -47.722 -10.719 88.515 1.00 83.62 83 GLN A N 1
ATOM 628 C CA . GLN A 1 83 ? -47.964 -9.468 89.237 1.00 83.62 83 GLN A CA 1
ATOM 629 C C . GLN A 1 83 ? -49.313 -9.480 89.958 1.00 83.62 83 GLN A C 1
ATOM 631 O O . GLN A 1 83 ? -49.389 -9.060 91.113 1.00 83.62 83 GLN A O 1
ATOM 636 N N . LEU A 1 84 ? -50.359 -9.984 89.296 1.00 80.81 84 LEU A N 1
ATOM 637 C CA . LEU A 1 84 ? -51.678 -10.151 89.900 1.00 80.81 84 LEU A CA 1
ATOM 638 C C . LEU A 1 84 ? -51.656 -11.208 91.007 1.00 80.81 84 LEU A C 1
ATOM 640 O O . LEU A 1 84 ? -52.120 -10.923 92.108 1.00 80.81 84 LEU A O 1
ATOM 644 N N . ALA A 1 85 ? -51.073 -12.384 90.759 1.00 77.12 85 ALA A N 1
ATOM 645 C CA . ALA A 1 85 ? -50.970 -13.454 91.750 1.00 77.12 85 ALA A CA 1
ATOM 646 C C . ALA A 1 85 ? -50.283 -12.984 93.042 1.00 77.12 85 ALA A C 1
ATOM 648 O O . ALA A 1 85 ? -50.842 -13.161 94.124 1.00 77.12 85 ALA A O 1
ATOM 649 N N . ASP A 1 86 ? -49.142 -12.295 92.939 1.00 76.44 86 ASP A N 1
ATOM 650 C CA . ASP A 1 86 ? -48.423 -11.776 94.108 1.00 76.44 86 ASP A CA 1
ATOM 651 C C . ASP A 1 86 ? -49.205 -10.666 94.837 1.00 76.44 86 ASP A C 1
ATOM 653 O O . ASP A 1 86 ? -49.149 -10.577 96.066 1.00 76.44 86 ASP A O 1
ATOM 657 N N . LEU A 1 87 ? -49.966 -9.826 94.125 1.00 77.50 87 LEU A N 1
ATOM 658 C CA . LEU A 1 87 ? -50.790 -8.774 94.739 1.00 77.50 87 LEU A CA 1
ATOM 659 C C . LEU A 1 87 ? -52.045 -9.308 95.432 1.00 77.50 87 LEU A C 1
ATOM 661 O O . LEU A 1 87 ? -52.380 -8.834 96.519 1.00 77.50 87 LEU A O 1
ATOM 665 N N . PHE A 1 88 ? -52.725 -10.292 94.847 1.00 75.94 88 PHE A N 1
ATOM 666 C CA . PHE A 1 88 ? -53.862 -10.957 95.488 1.00 75.94 88 PHE A CA 1
ATOM 667 C C . PHE A 1 88 ? -53.414 -11.779 96.697 1.00 75.94 88 PHE A C 1
ATOM 669 O O . PHE A 1 88 ? -54.072 -11.746 97.741 1.00 75.94 88 PHE A O 1
ATOM 676 N N . LEU A 1 89 ? -52.231 -12.391 96.618 1.00 74.44 89 LEU A N 1
ATOM 677 C CA . LEU A 1 89 ? -51.633 -13.107 97.737 1.00 74.44 89 LEU A CA 1
ATOM 678 C C . LEU A 1 89 ? -51.288 -12.166 98.906 1.00 74.44 89 LEU A C 1
ATOM 680 O O . LEU A 1 89 ? -51.507 -12.535 100.060 1.00 74.44 89 LEU A O 1
ATOM 684 N N . ARG A 1 90 ? -50.874 -10.911 98.639 1.00 71.38 90 ARG A N 1
ATOM 685 C CA . ARG A 1 90 ? -50.737 -9.862 99.681 1.00 71.38 90 ARG A CA 1
ATOM 686 C C . ARG A 1 90 ? -52.053 -9.541 100.397 1.00 71.38 90 ARG A C 1
ATOM 688 O O . ARG A 1 90 ? -52.008 -9.069 101.529 1.00 71.38 90 ARG A O 1
ATOM 695 N N . ARG A 1 91 ? -53.204 -9.788 99.763 1.00 71.75 91 ARG A N 1
ATOM 696 C CA . ARG A 1 91 ? -54.548 -9.599 100.341 1.00 71.75 91 ARG A CA 1
ATOM 697 C C . ARG A 1 91 ? -55.182 -10.898 100.861 1.00 71.75 91 ARG A C 1
ATOM 699 O O . ARG A 1 91 ? -56.355 -10.892 101.217 1.00 71.75 91 ARG A O 1
ATOM 706 N N . GLY A 1 92 ? -54.426 -11.998 100.930 1.00 66.00 92 GLY A N 1
ATOM 707 C CA . GLY A 1 92 ? -54.904 -13.283 101.455 1.00 66.00 92 GLY A CA 1
ATOM 708 C C . GLY A 1 92 ? -55.730 -14.120 100.469 1.00 66.00 92 GLY A C 1
ATOM 709 O O . GLY A 1 92 ? -56.399 -15.060 100.894 1.00 66.00 92 GLY A O 1
ATOM 710 N N . VAL A 1 93 ? -55.692 -13.816 99.168 1.00 73.19 93 VAL A N 1
ATOM 711 C CA . VAL A 1 93 ? -56.379 -14.591 98.120 1.00 73.19 93 VAL A CA 1
ATOM 712 C C . VAL A 1 93 ? -55.349 -15.338 97.274 1.00 73.19 93 VAL A C 1
ATOM 714 O O . VAL A 1 93 ? -54.423 -14.733 96.738 1.00 73.19 93 VAL A O 1
ATOM 717 N N . MET A 1 94 ? -55.508 -16.653 97.145 1.00 73.06 94 MET A N 1
ATOM 718 C CA . MET A 1 94 ? -54.652 -17.511 96.329 1.00 73.06 94 MET A CA 1
ATOM 719 C C . MET A 1 94 ? -55.339 -17.814 94.997 1.00 73.06 94 MET A C 1
ATOM 721 O O . MET A 1 94 ? -56.405 -18.429 94.973 1.00 73.06 94 MET A O 1
ATOM 725 N N . LEU A 1 95 ? -54.719 -17.395 93.892 1.00 72.00 95 LEU A N 1
ATOM 726 C CA . LEU A 1 95 ? -55.214 -17.663 92.542 1.00 72.00 95 LEU A CA 1
ATOM 727 C C . LEU A 1 95 ? -54.726 -19.038 92.055 1.00 72.00 95 LEU A C 1
ATOM 729 O O . LEU A 1 95 ? -53.524 -19.254 91.908 1.00 72.00 95 LEU A O 1
ATOM 733 N N . LEU A 1 96 ? -55.651 -19.966 91.791 1.00 66.38 96 LEU A N 1
ATOM 734 C CA . LEU A 1 96 ? -55.359 -21.296 91.245 1.00 66.38 96 LEU A CA 1
ATOM 735 C C . LEU A 1 96 ? -55.236 -21.215 89.720 1.00 66.38 96 LEU A C 1
ATOM 737 O O . LEU A 1 96 ? -56.213 -20.937 89.019 1.00 66.38 96 LEU A O 1
ATOM 741 N N . HIS A 1 97 ? -54.020 -21.429 89.218 1.00 64.69 97 HIS A N 1
ATOM 742 C CA . HIS A 1 97 ? -53.660 -21.202 87.821 1.00 64.69 97 HIS A CA 1
ATOM 743 C C . HIS A 1 97 ? -53.960 -22.416 86.917 1.00 64.69 97 HIS A C 1
ATOM 745 O O . HIS A 1 97 ? -53.579 -23.533 87.270 1.00 64.69 97 HIS A O 1
ATOM 751 N N . PRO A 1 98 ? -54.580 -22.231 85.736 1.00 59.53 98 PRO A N 1
ATOM 752 C CA . PRO A 1 98 ? -54.632 -23.252 84.702 1.00 59.53 98 PRO A CA 1
ATOM 753 C C . PRO A 1 98 ? -53.297 -23.284 83.957 1.00 59.53 98 PRO A C 1
ATOM 755 O O . PRO A 1 98 ? -52.899 -22.318 83.314 1.00 59.53 98 PRO A O 1
ATOM 758 N N . THR A 1 99 ? -52.601 -24.413 84.017 1.00 56.00 99 THR A N 1
ATOM 759 C CA . THR A 1 99 ? -51.448 -24.670 83.156 1.00 56.00 99 THR A CA 1
ATOM 760 C C . THR A 1 99 ? -51.953 -25.019 81.756 1.00 56.00 99 THR A C 1
ATOM 762 O O . THR A 1 99 ? -52.366 -26.151 81.516 1.00 56.00 99 THR A O 1
ATOM 765 N N . SER A 1 100 ? -51.947 -24.071 80.810 1.00 58.28 100 SER A N 1
ATOM 766 C CA . SER A 1 100 ? -52.179 -24.405 79.397 1.00 58.28 100 SER A CA 1
ATOM 767 C C . SER A 1 100 ? -50.835 -24.716 78.704 1.00 58.28 100 SER A C 1
ATOM 769 O O . SER A 1 100 ? -50.004 -23.830 78.497 1.00 58.28 100 SER A O 1
ATOM 771 N N . PRO A 1 101 ? -50.542 -25.990 78.364 1.00 63.91 101 PRO A N 1
ATOM 772 C CA . PRO A 1 101 ? -49.275 -26.371 77.728 1.00 63.91 101 PRO A CA 1
ATOM 773 C C . PRO A 1 101 ? -49.201 -26.000 76.234 1.00 63.91 101 PRO A C 1
ATOM 775 O O . PRO A 1 101 ? -48.133 -26.097 75.630 1.00 63.91 101 PRO A O 1
ATOM 778 N N . SER A 1 102 ? -50.314 -25.581 75.625 1.00 67.56 102 SER A N 1
ATOM 779 C CA . SER A 1 102 ? -50.471 -25.416 74.173 1.00 67.56 102 SER A CA 1
ATOM 780 C C . SER A 1 102 ? -49.569 -24.335 73.570 1.00 67.56 102 SER A C 1
ATOM 782 O O . SER A 1 102 ? -48.948 -24.571 72.534 1.00 67.56 102 SER A O 1
ATOM 784 N N . VAL A 1 103 ? -49.432 -23.178 74.225 1.00 69.69 103 VAL A N 1
ATOM 785 C CA . VAL A 1 103 ? -48.629 -22.052 73.705 1.00 69.69 103 VAL A CA 1
ATOM 786 C C . VAL A 1 103 ? -47.129 -22.373 73.719 1.00 69.69 103 VAL A C 1
ATOM 788 O O . VAL A 1 103 ? -46.413 -22.043 72.775 1.00 69.69 103 VAL A O 1
ATOM 791 N N . ASN A 1 104 ? -46.666 -23.104 74.738 1.00 70.25 104 ASN A N 1
ATOM 792 C CA . ASN A 1 104 ? -45.280 -23.571 74.836 1.00 70.25 104 ASN A CA 1
ATOM 793 C C . ASN A 1 104 ? -44.924 -24.566 73.731 1.00 70.25 104 ASN A C 1
ATOM 795 O O . ASN A 1 104 ? -43.866 -24.450 73.113 1.00 70.25 104 ASN A O 1
ATOM 799 N N . ILE A 1 105 ? -45.812 -25.529 73.465 1.00 77.88 105 ILE A N 1
ATOM 800 C CA . ILE A 1 105 ? -45.624 -26.502 72.382 1.00 77.88 105 ILE A CA 1
ATOM 801 C C . ILE A 1 105 ? -45.536 -25.767 71.044 1.00 77.88 105 ILE A C 1
ATOM 803 O O . ILE A 1 105 ? -44.649 -26.057 70.246 1.00 77.88 105 ILE A O 1
ATOM 807 N N . TRP A 1 106 ? -46.394 -24.772 70.816 1.00 78.69 106 TRP A N 1
ATOM 808 C CA . TRP A 1 106 ? -46.416 -24.021 69.564 1.00 78.69 106 TRP A CA 1
ATOM 809 C C . TRP A 1 106 ? -45.166 -23.148 69.357 1.00 78.69 106 TRP A C 1
ATOM 811 O O . TRP A 1 106 ? -44.576 -23.178 68.276 1.00 78.69 106 TRP A O 1
ATOM 821 N N . LEU A 1 107 ? -44.700 -22.437 70.394 1.00 77.81 107 LEU A N 1
ATOM 822 C CA . LEU A 1 107 ? -43.458 -21.648 70.342 1.00 77.81 107 LEU A CA 1
ATOM 823 C C . LEU A 1 107 ? -42.227 -22.531 70.098 1.00 77.81 107 LEU A C 1
ATOM 825 O O . LEU A 1 107 ? -41.399 -22.204 69.247 1.00 77.81 107 LEU A O 1
ATOM 829 N N . MET A 1 108 ? -42.135 -23.674 70.785 1.00 79.44 108 MET A N 1
ATOM 830 C CA . MET A 1 108 ? -41.044 -24.633 70.585 1.00 79.44 108 MET A CA 1
ATOM 831 C C . MET A 1 108 ? -41.090 -25.262 69.191 1.00 79.44 108 MET A C 1
ATOM 833 O O . MET A 1 108 ? -40.056 -25.358 68.539 1.00 79.44 108 MET A O 1
ATOM 837 N N . THR A 1 109 ? -42.281 -25.617 68.697 1.00 82.06 109 THR A N 1
ATOM 838 C CA . THR A 1 109 ? -42.451 -26.166 67.342 1.00 82.06 109 THR A CA 1
ATOM 839 C C . THR A 1 109 ? -42.025 -25.145 66.289 1.00 82.06 109 THR A C 1
ATOM 841 O O . THR A 1 109 ? -41.269 -25.485 65.387 1.00 82.06 109 THR A O 1
ATOM 844 N N . THR A 1 110 ? -42.431 -23.881 66.442 1.00 80.62 110 THR A N 1
ATOM 845 C CA . THR A 1 110 ? -42.083 -22.802 65.505 1.00 80.62 110 THR A CA 1
ATOM 846 C C . THR A 1 110 ? -40.570 -22.529 65.498 1.00 80.62 110 THR A C 1
ATOM 848 O O . THR A 1 110 ? -39.967 -22.388 64.431 1.00 80.62 110 THR A O 1
ATOM 851 N N . LEU A 1 111 ? -39.925 -22.538 66.671 1.00 81.62 111 LEU A N 1
ATOM 852 C CA . LEU A 1 111 ? -38.469 -22.406 66.798 1.00 81.62 111 LEU A CA 1
ATOM 853 C C . LEU A 1 111 ? -37.726 -23.594 66.159 1.00 81.62 111 LEU A C 1
ATOM 855 O O . LEU A 1 111 ? -36.750 -23.394 65.436 1.00 81.62 111 LEU A O 1
ATOM 859 N N . SER A 1 112 ? -38.208 -24.824 66.366 1.00 81.12 112 SER A N 1
ATOM 860 C CA . SER A 1 112 ? -37.653 -26.019 65.720 1.00 81.12 112 SER A CA 1
ATOM 861 C C . SER A 1 112 ? -37.821 -25.976 64.201 1.00 81.12 112 SER A C 1
ATOM 863 O O . SER A 1 112 ? -36.863 -26.260 63.487 1.00 81.12 112 SER A O 1
ATOM 865 N N . THR A 1 113 ? -38.985 -25.560 63.689 1.00 82.62 113 THR A N 1
ATOM 866 C CA . THR A 1 113 ? -39.199 -25.417 62.239 1.00 82.62 113 THR A CA 1
ATOM 867 C C . THR A 1 113 ? -38.294 -24.355 61.620 1.00 82.62 113 THR A C 1
ATOM 869 O O . THR A 1 113 ? -37.762 -24.583 60.537 1.00 82.62 113 THR A O 1
ATOM 872 N N . TYR A 1 114 ? -38.050 -23.240 62.320 1.00 83.81 114 TYR A N 1
ATOM 873 C CA . TYR A 1 114 ? -37.096 -22.216 61.891 1.00 83.81 114 TYR A CA 1
ATOM 874 C C . TYR A 1 114 ? -35.669 -22.779 61.804 1.00 83.81 114 TYR A C 1
ATOM 876 O O . TYR A 1 114 ? -35.003 -22.628 60.781 1.00 83.81 114 TYR A O 1
ATOM 884 N N . GLY A 1 115 ? -35.219 -23.489 62.846 1.00 79.94 115 GLY A N 1
ATOM 885 C CA . GLY A 1 115 ? -33.899 -24.125 62.865 1.00 79.94 115 GLY A CA 1
ATOM 886 C C . GLY A 1 115 ? -33.732 -25.168 61.757 1.00 79.94 115 GLY A C 1
ATOM 887 O O . GLY A 1 115 ? -32.707 -25.189 61.079 1.00 79.94 115 GLY A O 1
ATOM 888 N N . CYS A 1 116 ? -34.758 -25.988 61.509 1.00 81.75 116 CYS A N 1
ATOM 889 C CA . CYS A 1 116 ? -34.761 -26.937 60.396 1.00 81.75 116 CYS A CA 1
ATOM 890 C C . CYS A 1 116 ? -34.699 -26.231 59.037 1.00 81.75 116 CYS A C 1
ATOM 892 O O . CYS A 1 116 ? -33.927 -26.662 58.186 1.00 81.75 116 CYS A O 1
ATOM 894 N N . ALA A 1 117 ? -35.455 -25.149 58.832 1.00 78.75 117 ALA A N 1
ATOM 895 C CA . ALA A 1 117 ? -35.419 -24.379 57.588 1.00 78.75 117 ALA A CA 1
ATOM 896 C C . ALA A 1 117 ? -34.031 -23.764 57.337 1.00 78.75 117 ALA A C 1
ATOM 898 O O . ALA A 1 117 ? -33.497 -23.885 56.235 1.00 78.75 117 ALA A O 1
ATOM 899 N N . ALA A 1 118 ? -33.409 -23.194 58.374 1.00 76.94 118 ALA A N 1
ATOM 900 C CA . ALA A 1 118 ? -32.047 -22.671 58.317 1.00 76.94 118 ALA A CA 1
ATOM 901 C C . ALA A 1 118 ? -31.026 -23.763 57.947 1.00 76.94 118 ALA A C 1
ATOM 903 O O . ALA A 1 118 ? -30.263 -23.605 56.994 1.00 76.94 118 ALA A O 1
ATOM 904 N N . ILE A 1 119 ? -31.053 -24.909 58.633 1.00 78.69 119 ILE A N 1
ATOM 905 C CA . ILE A 1 119 ? -30.131 -26.024 58.365 1.00 78.69 119 ILE A CA 1
ATOM 906 C C . ILE A 1 119 ? -30.354 -26.600 56.962 1.00 78.69 119 ILE A C 1
ATOM 908 O O . ILE A 1 119 ? -29.384 -26.830 56.245 1.00 78.69 119 ILE A O 1
ATOM 912 N N . LEU A 1 120 ? -31.608 -26.792 56.538 1.00 79.38 120 LEU A N 1
ATOM 913 C CA . LEU A 1 120 ? -31.936 -27.286 55.198 1.00 79.38 120 LEU A CA 1
ATOM 914 C C . LEU A 1 120 ? -31.424 -26.336 54.111 1.00 79.38 120 LEU A C 1
ATOM 916 O O . LEU A 1 120 ? -30.836 -26.797 53.134 1.00 79.38 120 LEU A O 1
ATOM 920 N N . SER A 1 121 ? -31.576 -25.023 54.306 1.00 73.06 121 SER A N 1
ATOM 921 C CA . SER A 1 121 ? -31.125 -24.021 53.335 1.00 73.06 121 SER A CA 1
ATOM 922 C C . SER A 1 121 ? -29.603 -24.002 53.134 1.00 73.06 121 SER A C 1
ATOM 924 O O . SER A 1 121 ? -29.152 -23.796 52.012 1.00 73.06 121 SER A O 1
ATOM 926 N N . VAL A 1 122 ? -28.823 -24.312 54.178 1.00 70.81 122 VAL A N 1
ATOM 927 C CA . VAL A 1 122 ? -27.348 -24.389 54.119 1.00 70.81 122 VAL A CA 1
ATOM 928 C C . VAL A 1 122 ? -26.858 -25.797 53.764 1.00 70.81 122 VAL A C 1
ATOM 930 O O . VAL A 1 122 ? -25.789 -25.964 53.189 1.00 70.81 122 VAL A O 1
ATOM 933 N N . SER A 1 123 ? -27.646 -26.842 54.035 1.00 69.88 123 SER A N 1
ATOM 934 C CA . SER A 1 123 ? -27.277 -28.227 53.702 1.00 69.88 123 SER A CA 1
ATOM 935 C C . SER A 1 123 ? -27.043 -28.469 52.215 1.00 69.88 123 SER A C 1
ATOM 937 O O . SER A 1 123 ? -26.330 -29.403 51.850 1.00 69.88 123 SER A O 1
ATOM 939 N N . TYR A 1 124 ? -27.580 -27.587 51.377 1.00 65.06 124 TYR A N 1
ATOM 940 C CA . TYR A 1 124 ? -27.406 -27.626 49.936 1.00 65.06 124 TYR A CA 1
ATOM 941 C C . TYR A 1 124 ? -26.017 -27.169 49.460 1.00 65.06 124 TYR A C 1
ATOM 943 O O . TYR A 1 124 ? -25.632 -27.522 48.351 1.00 65.06 124 TYR A O 1
ATOM 951 N N . THR A 1 125 ? -25.245 -26.427 50.267 1.00 63.44 125 THR A N 1
ATOM 952 C CA . THR A 1 125 ? -23.932 -25.893 49.849 1.00 63.44 125 THR A CA 1
ATOM 953 C C . THR A 1 125 ? -22.726 -26.691 50.312 1.00 63.44 125 THR A C 1
ATOM 955 O O . THR A 1 125 ? -21.654 -26.551 49.731 1.00 63.44 125 THR A O 1
ATOM 958 N N . GLY A 1 126 ? -22.870 -27.561 51.314 1.00 66.12 126 GLY A N 1
ATOM 959 C CA . GLY A 1 126 ? -21.799 -28.477 51.708 1.00 66.12 126 GLY A CA 1
ATOM 960 C C . GLY A 1 126 ? -21.819 -28.868 53.182 1.00 66.12 126 GLY A C 1
ATOM 961 O O . GLY A 1 126 ? -22.280 -28.127 54.048 1.00 66.12 126 GLY A O 1
ATOM 962 N N . ARG A 1 127 ? -21.276 -30.054 53.487 1.00 63.22 127 ARG A N 1
ATOM 963 C CA . ARG A 1 127 ? -21.284 -30.633 54.845 1.00 63.22 127 ARG A CA 1
ATOM 964 C C . ARG A 1 127 ? -20.519 -29.797 55.881 1.00 63.22 127 ARG A C 1
ATOM 966 O O . ARG A 1 127 ? -20.909 -29.800 57.044 1.00 63.22 127 ARG A O 1
ATOM 973 N N . GLU A 1 128 ? -19.469 -29.081 55.481 1.00 70.00 128 GLU A N 1
ATOM 974 C CA . GLU A 1 128 ? -18.679 -28.251 56.405 1.00 70.00 128 GLU A CA 1
ATOM 975 C C . GLU A 1 128 ? -19.425 -26.978 56.831 1.00 70.00 128 GLU A C 1
ATOM 977 O O . GLU A 1 128 ? -19.458 -26.649 58.018 1.00 70.00 128 GLU A O 1
ATOM 982 N N . ALA A 1 129 ? -20.123 -26.323 55.897 1.00 65.19 129 ALA A N 1
ATOM 983 C CA . ALA A 1 129 ? -20.948 -25.148 56.182 1.00 65.19 129 ALA A CA 1
ATOM 984 C C . ALA A 1 129 ? -22.111 -25.480 57.132 1.00 65.19 129 ALA A C 1
ATOM 986 O O . ALA A 1 129 ? -22.437 -24.695 58.022 1.00 65.19 129 ALA A O 1
ATOM 987 N N . VAL A 1 130 ? -22.689 -26.683 57.011 1.00 72.19 130 VAL A N 1
ATOM 988 C CA . VAL A 1 130 ? -23.727 -27.174 57.933 1.00 72.19 130 VAL A CA 1
ATOM 989 C C . VAL A 1 130 ? -23.223 -27.219 59.371 1.00 72.19 130 VAL A C 1
ATOM 991 O O . VAL A 1 130 ? -23.947 -26.818 60.278 1.00 72.19 130 VAL A O 1
ATOM 994 N N . LEU A 1 131 ? -21.990 -27.677 59.600 1.00 73.44 131 LEU A N 1
ATOM 995 C CA . LEU A 1 131 ? -21.445 -27.810 60.950 1.00 73.44 131 LEU A CA 1
ATOM 996 C C . LEU A 1 131 ? -21.194 -26.438 61.589 1.00 73.44 131 LEU A C 1
ATOM 998 O O . LEU A 1 131 ? -21.557 -26.230 62.747 1.00 73.44 131 LEU A O 1
ATOM 1002 N N . VAL A 1 132 ? -20.675 -25.480 60.815 1.00 71.31 132 VAL A N 1
ATOM 1003 C CA . VAL A 1 132 ? -20.502 -24.082 61.250 1.00 71.31 132 VAL A CA 1
ATOM 1004 C C . VAL A 1 132 ? -21.847 -23.448 61.595 1.00 71.31 132 VAL A C 1
ATOM 1006 O O . VAL A 1 132 ? -21.984 -22.826 62.648 1.00 71.31 132 VAL A O 1
ATOM 1009 N N . VAL A 1 133 ? -22.863 -23.653 60.756 1.00 71.69 133 VAL A N 1
ATOM 1010 C CA . VAL A 1 133 ? -24.203 -23.102 60.981 1.00 71.69 133 VAL A CA 1
ATOM 1011 C C . VAL A 1 133 ? -24.884 -23.749 62.180 1.00 71.69 133 VAL A C 1
ATOM 1013 O O . VAL A 1 133 ? -25.460 -23.037 62.994 1.00 71.69 133 VAL A O 1
ATOM 1016 N N . ILE A 1 134 ? -24.752 -25.062 62.377 1.00 76.62 134 ILE A N 1
ATOM 1017 C CA . ILE A 1 134 ? -25.244 -25.720 63.594 1.00 76.62 134 ILE A CA 1
ATOM 1018 C C . ILE A 1 134 ? -24.586 -25.094 64.830 1.00 76.62 134 ILE A C 1
ATOM 1020 O O . ILE A 1 134 ? -25.296 -24.676 65.741 1.00 76.62 134 ILE A O 1
ATOM 1024 N N . VAL A 1 135 ? -23.257 -24.949 64.855 1.00 76.31 135 VAL A N 1
ATOM 1025 C CA . VAL A 1 135 ? -22.539 -24.344 65.994 1.00 76.31 135 VAL A CA 1
ATOM 1026 C C . VAL A 1 135 ? -22.969 -22.890 66.230 1.00 76.31 135 VAL A C 1
ATOM 1028 O O . VAL A 1 135 ? -23.219 -22.505 67.374 1.00 76.31 135 VAL A O 1
ATOM 1031 N N . ALA A 1 136 ? -23.122 -22.101 65.165 1.00 71.94 136 ALA A N 1
ATOM 1032 C CA . ALA A 1 136 ? -23.521 -20.698 65.245 1.00 71.94 136 ALA A CA 1
ATOM 1033 C C . ALA A 1 136 ? -24.980 -20.514 65.706 1.00 71.94 136 ALA A C 1
ATOM 1035 O O . ALA A 1 136 ? -25.278 -19.579 66.451 1.00 71.94 136 ALA A O 1
ATOM 1036 N N . LEU A 1 137 ? -25.887 -21.419 65.320 1.00 77.38 137 LEU A N 1
ATOM 1037 C CA . LEU A 1 137 ? -27.302 -21.380 65.707 1.00 77.38 137 LEU A CA 1
ATOM 1038 C C . LEU A 1 137 ? -27.559 -21.984 67.093 1.00 77.38 137 LEU A C 1
ATOM 1040 O O . LEU A 1 137 ? -28.521 -21.581 67.754 1.00 77.38 137 LEU A O 1
ATOM 1044 N N . LEU A 1 138 ? -26.723 -22.922 67.558 1.00 77.19 138 LEU A N 1
ATOM 1045 C CA . LEU A 1 138 ? -26.891 -23.600 68.849 1.00 77.19 138 LEU A CA 1
ATOM 1046 C C . LEU A 1 138 ? -26.901 -22.616 70.023 1.00 77.19 138 LEU A C 1
ATOM 1048 O O . LEU A 1 138 ? -27.741 -22.749 70.908 1.00 77.19 138 LEU A O 1
ATOM 1052 N N . GLY A 1 139 ? -26.023 -21.608 70.022 1.00 76.19 139 GLY A N 1
ATOM 1053 C CA . GLY A 1 139 ? -25.946 -20.610 71.096 1.00 76.19 139 GLY A CA 1
ATOM 1054 C C . GLY A 1 139 ? -27.241 -19.796 71.263 1.00 76.19 139 GLY A C 1
ATOM 1055 O O . GLY A 1 139 ? -27.870 -19.873 72.323 1.00 76.19 139 GLY A O 1
ATOM 1056 N N . PRO A 1 140 ? -27.683 -19.048 70.232 1.00 78.12 140 PRO A N 1
ATOM 1057 C CA . PRO A 1 140 ? -28.923 -18.272 70.284 1.00 78.12 140 PRO A CA 1
ATOM 1058 C C . PRO A 1 140 ? -30.171 -19.145 70.479 1.00 78.12 140 PRO A C 1
ATOM 1060 O O . PRO A 1 140 ? -31.056 -18.783 71.255 1.00 78.12 140 PRO A O 1
ATOM 1063 N N . SER A 1 141 ? -30.225 -20.325 69.849 1.00 76.50 141 SER A N 1
ATOM 1064 C CA . SER A 1 141 ? -31.348 -21.262 70.011 1.00 76.50 141 SER A CA 1
ATOM 1065 C C . SER A 1 141 ? -31.431 -21.798 71.438 1.00 76.50 141 SER A C 1
ATOM 1067 O O . SER A 1 141 ? -32.509 -21.818 72.027 1.00 76.50 141 SER A O 1
ATOM 1069 N N . TRP A 1 142 ? -30.297 -22.169 72.041 1.00 78.38 142 TRP A N 1
ATOM 1070 C CA . TRP A 1 142 ? -30.243 -22.598 73.438 1.00 78.38 142 TRP A CA 1
ATOM 1071 C C . TRP A 1 142 ? -30.644 -21.475 74.394 1.00 78.38 142 TRP A C 1
ATOM 1073 O O . TRP A 1 142 ? -31.370 -21.717 75.356 1.00 78.38 142 TRP A O 1
ATOM 1083 N N . ALA A 1 143 ? -30.225 -20.237 74.121 1.00 78.31 143 ALA A N 1
ATOM 1084 C CA . ALA A 1 143 ? -30.630 -19.078 74.908 1.00 78.31 143 ALA A CA 1
ATOM 1085 C C . ALA A 1 143 ? -32.149 -18.832 74.837 1.00 78.31 143 ALA A C 1
ATOM 1087 O O . ALA A 1 143 ? -32.766 -18.576 75.872 1.00 78.31 143 ALA A O 1
ATOM 1088 N N . LEU A 1 144 ? -32.763 -18.985 73.657 1.00 78.12 144 LEU A N 1
ATOM 1089 C CA . LEU A 1 144 ? -34.218 -18.897 73.467 1.00 78.12 144 LEU A CA 1
ATOM 1090 C C . LEU A 1 144 ? -34.958 -20.021 74.200 1.00 78.12 144 LEU A C 1
ATOM 1092 O O . LEU A 1 144 ? -35.907 -19.750 74.934 1.00 78.12 144 LEU A O 1
ATOM 1096 N N . VAL A 1 145 ? -34.491 -21.267 74.075 1.00 79.88 145 VAL A N 1
ATOM 1097 C CA . VAL A 1 145 ? -35.065 -22.420 74.790 1.00 79.88 145 VAL A CA 1
ATOM 1098 C C . VAL A 1 145 ? -34.942 -22.240 76.300 1.00 79.88 145 VAL A C 1
ATOM 1100 O O . VAL A 1 145 ? -35.909 -22.474 77.019 1.00 79.88 145 VAL A O 1
ATOM 1103 N N . LYS A 1 146 ? -33.795 -21.759 76.789 1.00 77.88 146 LYS A N 1
ATOM 1104 C CA . LYS A 1 146 ? -33.580 -21.458 78.207 1.00 77.88 146 LYS A CA 1
ATOM 1105 C C . LYS A 1 146 ? -34.470 -20.311 78.689 1.00 77.88 146 LYS A C 1
ATOM 1107 O O . LYS A 1 146 ? -34.977 -20.365 79.803 1.00 77.88 146 LYS A O 1
ATOM 1112 N N . ALA A 1 147 ? -34.690 -19.281 77.874 1.00 73.44 147 ALA A N 1
ATOM 1113 C CA . ALA A 1 147 ? -35.615 -18.200 78.213 1.00 73.44 147 ALA A CA 1
ATOM 1114 C C . ALA A 1 147 ? -37.058 -18.719 78.334 1.00 73.44 147 ALA A C 1
ATOM 1116 O O . ALA A 1 147 ? -37.742 -18.398 79.306 1.00 73.44 147 ALA A O 1
ATOM 1117 N N . LEU A 1 148 ? -37.492 -19.579 77.406 1.00 73.38 148 LEU A N 1
ATOM 1118 C CA . LEU A 1 148 ? -38.803 -20.234 77.452 1.00 73.38 148 LEU A CA 1
ATOM 1119 C C . LEU A 1 148 ? -38.919 -21.218 78.626 1.00 73.38 148 LEU A C 1
ATOM 1121 O O . LEU A 1 148 ? -39.959 -21.264 79.280 1.00 73.38 148 LEU A O 1
ATOM 1125 N N . SER A 1 149 ? -37.860 -21.969 78.945 1.00 78.00 149 SER A N 1
ATOM 1126 C CA . SER A 1 149 ? -37.857 -22.912 80.069 1.00 78.00 149 SER A CA 1
ATOM 1127 C C . SER A 1 149 ? -37.889 -22.188 81.411 1.00 78.00 149 SER A C 1
ATOM 1129 O O . SER A 1 149 ? -38.668 -22.566 82.274 1.00 78.00 149 SER A O 1
ATOM 1131 N N . VAL A 1 150 ? -37.127 -21.102 81.575 1.00 74.94 150 VAL A N 1
ATOM 1132 C CA . VAL A 1 150 ? -37.159 -20.257 82.780 1.00 74.94 150 VAL A CA 1
ATOM 1133 C C . VAL A 1 150 ? -38.517 -19.564 82.922 1.00 74.94 150 VAL A C 1
ATOM 1135 O O . VAL A 1 150 ? -39.057 -19.468 84.023 1.00 74.94 150 VAL A O 1
ATOM 1138 N N . ALA A 1 151 ? -39.121 -19.119 81.819 1.00 68.50 151 ALA A N 1
ATOM 1139 C CA . ALA A 1 151 ? -40.478 -18.574 81.827 1.00 68.50 151 ALA A CA 1
ATOM 1140 C C . ALA A 1 151 ? -41.528 -19.628 82.214 1.00 68.50 151 ALA A C 1
ATOM 1142 O O . ALA A 1 151 ? -42.433 -19.357 83.001 1.00 68.50 151 ALA A O 1
ATOM 1143 N N . ARG A 1 152 ? -41.372 -20.861 81.728 1.00 72.94 152 ARG A N 1
ATOM 1144 C CA . ARG A 1 152 ? -42.216 -21.991 82.118 1.00 72.94 152 ARG A CA 1
ATOM 1145 C C . ARG A 1 152 ? -42.024 -22.360 83.586 1.00 72.94 152 ARG A C 1
ATOM 1147 O O . ARG A 1 152 ? -43.012 -22.495 84.291 1.00 72.94 152 ARG A O 1
ATOM 1154 N N . GLU A 1 153 ? -40.788 -22.479 84.0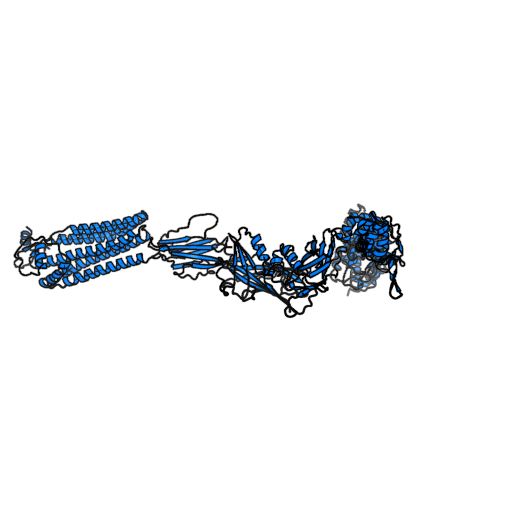58 1.00 72.81 153 GLU A N 1
ATOM 1155 C CA . GLU A 1 153 ? -40.479 -22.751 85.464 1.00 72.81 153 GLU A CA 1
ATOM 1156 C C . GLU A 1 153 ? -41.028 -21.653 86.368 1.00 72.81 153 GLU A C 1
ATOM 1158 O O . GLU A 1 153 ? -41.531 -21.942 87.445 1.00 72.81 153 GLU A O 1
ATOM 1163 N N . THR A 1 154 ? -40.984 -20.389 85.943 1.00 68.44 154 THR A N 1
ATOM 1164 C CA . THR A 1 154 ? -41.575 -19.289 86.715 1.00 68.44 154 THR A CA 1
ATOM 1165 C C . THR A 1 154 ? -43.101 -19.316 86.699 1.00 68.44 154 THR A C 1
ATOM 1167 O O . THR A 1 154 ? -43.694 -18.993 87.728 1.00 68.44 154 THR A O 1
ATOM 1170 N N . ALA A 1 155 ? -43.736 -19.750 85.605 1.00 64.69 155 ALA A N 1
ATOM 1171 C CA . ALA A 1 155 ? -45.173 -20.018 85.557 1.00 64.69 155 ALA A CA 1
ATOM 1172 C C . ALA A 1 155 ? -45.569 -21.222 86.432 1.00 64.69 155 ALA A C 1
ATOM 1174 O O . ALA A 1 155 ? -46.542 -21.148 87.177 1.00 64.69 155 ALA A O 1
ATOM 1175 N N . GLU A 1 156 ? -44.781 -22.300 86.425 1.00 67.31 156 GLU A N 1
ATOM 1176 C CA . GLU A 1 156 ? -44.968 -23.462 87.300 1.00 67.31 156 GLU A CA 1
ATOM 1177 C C . GLU A 1 156 ? -44.721 -23.087 88.772 1.00 67.31 156 GLU A C 1
ATOM 1179 O O . GLU A 1 156 ? -45.494 -23.479 89.643 1.00 67.31 156 GLU A O 1
ATOM 1184 N N . GLN A 1 157 ? -43.731 -22.241 89.071 1.00 63.44 157 GLN A N 1
ATOM 1185 C CA . GLN A 1 157 ? -43.483 -21.701 90.413 1.00 63.44 157 GLN A CA 1
ATOM 1186 C C . GLN A 1 157 ? -44.635 -20.830 90.929 1.00 63.44 157 GLN A C 1
ATOM 1188 O O . GLN A 1 157 ? -44.791 -20.747 92.142 1.00 63.44 157 GLN A O 1
ATOM 1193 N N . MET A 1 158 ? -45.480 -20.242 90.070 1.00 57.31 158 MET A N 1
ATOM 1194 C CA . MET A 1 158 ? -46.707 -19.568 90.532 1.00 57.31 158 MET A CA 1
ATOM 1195 C C . MET A 1 158 ? -47.698 -20.535 91.200 1.00 57.31 158 MET A C 1
ATOM 1197 O O . MET A 1 158 ? -48.528 -20.100 91.994 1.00 57.31 158 MET A O 1
ATOM 1201 N N . SER A 1 159 ? -47.604 -21.841 90.923 1.00 53.03 159 SER A N 1
ATOM 1202 C CA . SER A 1 159 ? -48.419 -22.867 91.590 1.00 53.03 159 SER A CA 1
ATOM 1203 C C . SER A 1 159 ? -47.878 -23.289 92.968 1.00 53.03 159 SER A C 1
ATOM 1205 O O . SER A 1 159 ? -48.586 -23.959 93.722 1.00 53.03 159 SER A O 1
ATOM 1207 N N . TYR A 1 160 ? -46.665 -22.853 93.345 1.00 52.69 160 TYR A N 1
ATOM 1208 C CA . TYR A 1 160 ? -46.002 -23.211 94.603 1.00 52.69 160 TYR A CA 1
ATOM 1209 C C . TYR A 1 160 ? -45.687 -21.975 95.464 1.00 52.69 160 TYR A C 1
ATOM 1211 O O . TYR A 1 160 ? -44.984 -21.056 95.054 1.00 52.69 160 TYR A O 1
ATOM 1219 N N . LEU A 1 161 ? -46.138 -21.967 96.722 1.00 53.53 161 LEU A N 1
ATOM 1220 C CA . LEU A 1 161 ? -45.816 -20.900 97.680 1.00 53.53 161 LEU A CA 1
ATOM 1221 C C . LEU A 1 161 ? -44.350 -20.993 98.142 1.00 53.53 161 LEU A C 1
ATOM 1223 O O . LEU A 1 161 ? -43.997 -21.867 98.938 1.00 53.53 161 LEU A O 1
ATOM 1227 N N . GLN A 1 162 ? -43.490 -20.067 97.702 1.00 50.66 162 GLN A N 1
ATOM 1228 C CA . GLN A 1 162 ? -42.116 -19.969 98.211 1.00 50.66 162 GLN A CA 1
ATOM 1229 C C . GLN A 1 162 ? -42.103 -19.439 99.653 1.00 50.66 162 GLN A C 1
ATOM 1231 O O . GLN A 1 162 ? -42.289 -18.250 99.917 1.00 50.66 162 GLN A O 1
ATOM 1236 N N . CYS A 1 163 ? -41.847 -20.335 100.606 1.00 47.69 163 CYS A N 1
ATOM 1237 C CA . CYS A 1 163 ? -41.766 -20.009 102.026 1.00 47.69 163 CYS A CA 1
ATOM 1238 C C . CYS A 1 163 ? -40.295 -19.971 102.475 1.00 47.69 163 CYS A C 1
ATOM 1240 O O . CYS A 1 163 ? -39.592 -20.978 102.385 1.00 47.69 163 CYS A O 1
ATOM 1242 N N . ARG A 1 164 ? -39.805 -18.826 102.976 1.00 42.03 164 ARG A N 1
ATOM 1243 C CA . ARG A 1 164 ? -38.415 -18.687 103.453 1.00 42.03 164 ARG A CA 1
ATOM 1244 C C . ARG A 1 164 ? -38.370 -18.810 104.979 1.00 42.03 164 ARG A C 1
ATOM 1246 O O . ARG A 1 164 ? -39.067 -18.074 105.675 1.00 42.03 164 ARG A O 1
ATOM 1253 N N . LYS A 1 165 ? -37.543 -19.718 105.517 1.00 38.62 165 LYS A N 1
ATOM 1254 C CA . LYS A 1 165 ? -37.310 -19.820 106.971 1.00 38.62 165 LYS A CA 1
ATOM 1255 C C . LYS A 1 165 ? -36.571 -18.572 107.464 1.00 38.62 165 LYS A C 1
ATOM 1257 O O . LYS A 1 165 ? -35.469 -18.287 107.002 1.00 38.62 165 LYS A O 1
ATOM 1262 N N . VAL A 1 166 ? -37.160 -17.856 108.418 1.00 42.78 166 VAL A N 1
ATOM 1263 C CA . VAL A 1 166 ? -36.536 -16.730 109.133 1.00 42.78 166 VAL A CA 1
ATOM 1264 C C . VAL A 1 166 ? -36.505 -17.084 110.623 1.00 42.78 166 VAL A C 1
ATOM 1266 O O . VAL A 1 166 ? -37.474 -17.640 111.132 1.00 42.78 166 VAL A O 1
ATOM 1269 N N . LYS A 1 167 ? -35.397 -16.810 111.326 1.00 40.28 167 LYS A N 1
ATOM 1270 C CA . LYS A 1 167 ? -35.310 -16.989 112.789 1.00 40.28 167 LYS A CA 1
ATOM 1271 C C . LYS A 1 167 ? -36.211 -15.949 113.477 1.00 40.28 167 LYS A C 1
ATOM 1273 O O . LYS A 1 167 ? -36.034 -14.757 113.246 1.00 40.28 167 LYS A O 1
ATOM 1278 N N . LEU A 1 168 ? -37.184 -16.403 114.274 1.00 40.09 168 LEU A N 1
ATOM 1279 C CA . LEU A 1 168 ? -38.194 -15.560 114.928 1.00 40.09 168 LEU A CA 1
ATOM 1280 C C . LEU A 1 168 ? -37.752 -15.079 116.321 1.00 40.09 168 LEU A C 1
ATOM 1282 O O . LEU A 1 168 ? -37.417 -15.893 117.176 1.00 40.09 168 LEU A O 1
ATOM 1286 N N . GLY A 1 169 ? -37.884 -13.771 116.557 1.00 34.44 169 GLY A N 1
ATOM 1287 C CA . GLY A 1 169 ? -38.137 -13.163 117.864 1.00 34.44 169 GLY A CA 1
ATOM 1288 C C . GLY A 1 169 ? -39.465 -12.397 117.793 1.00 34.44 169 GLY A C 1
ATOM 1289 O O . GLY A 1 169 ? -39.647 -11.600 116.878 1.00 34.44 169 GLY A O 1
ATOM 1290 N N . SER A 1 170 ? -40.390 -12.748 118.694 1.00 37.31 170 SER A N 1
ATOM 1291 C CA . SER A 1 170 ? -41.692 -12.136 119.042 1.00 37.31 170 SER A CA 1
ATOM 1292 C C . SER A 1 170 ? -42.410 -11.231 118.022 1.00 37.31 170 SER A C 1
ATOM 1294 O O . SER A 1 170 ? -42.033 -10.075 117.843 1.00 37.31 170 SER A O 1
ATOM 1296 N N . LEU A 1 171 ? -43.551 -11.700 117.498 1.00 36.50 171 LEU A N 1
ATOM 1297 C CA . LEU A 1 171 ? -44.747 -10.872 117.271 1.00 36.50 171 LEU A CA 1
ATOM 1298 C C . LEU A 1 171 ? -45.976 -11.746 116.983 1.00 36.50 171 LEU A C 1
ATOM 1300 O O . LEU A 1 171 ? -45.942 -12.639 116.138 1.00 36.50 171 LEU A O 1
ATOM 1304 N N . SER A 1 172 ? -47.048 -11.454 117.716 1.00 37.56 172 SER A N 1
ATOM 1305 C CA . SER A 1 172 ? -48.415 -11.936 117.552 1.00 37.56 172 SER A CA 1
ATOM 1306 C C . SER A 1 172 ? -49.169 -11.102 116.513 1.00 37.56 172 SER A C 1
ATOM 1308 O O . SER A 1 172 ? -49.240 -9.884 116.666 1.00 37.56 172 SER A O 1
ATOM 1310 N N . SER A 1 173 ? -49.795 -11.750 115.533 1.00 38.50 173 SER A N 1
ATOM 1311 C CA . SER A 1 173 ? -51.130 -11.407 115.014 1.00 38.50 173 SER A CA 1
ATOM 1312 C C . SER A 1 173 ? -51.562 -12.443 113.970 1.00 38.50 173 SER A C 1
ATOM 1314 O O . SER A 1 173 ? -50.733 -13.066 113.307 1.00 38.50 173 SER A O 1
ATOM 1316 N N . GLU A 1 174 ? -52.870 -12.682 113.909 1.00 43.31 174 GLU A N 1
ATOM 1317 C CA . GLU A 1 174 ? -53.550 -13.706 113.115 1.00 43.31 174 GLU A CA 1
ATOM 1318 C C . GLU A 1 174 ? -53.131 -13.705 111.636 1.00 43.31 174 GLU A C 1
ATOM 1320 O O . GLU A 1 174 ? -53.144 -12.676 110.959 1.00 43.31 174 GLU A O 1
ATOM 1325 N N . LEU A 1 175 ? -52.791 -14.888 111.114 1.00 45.84 175 LEU A N 1
ATOM 1326 C CA . LEU A 1 175 ? -52.639 -15.095 109.676 1.00 45.84 175 LEU A CA 1
ATOM 1327 C C . LEU A 1 175 ? -54.014 -14.950 108.995 1.00 45.84 175 LEU A C 1
ATOM 1329 O O . LEU A 1 175 ? -54.973 -15.587 109.442 1.00 45.84 175 LEU A O 1
ATOM 1333 N N . PRO A 1 176 ? -54.137 -14.177 107.899 1.00 49.97 176 PRO A N 1
ATOM 1334 C CA . PRO A 1 176 ? -55.382 -14.108 107.142 1.00 49.97 176 PRO A CA 1
ATOM 1335 C C . PRO A 1 176 ? -55.751 -15.503 106.619 1.00 49.97 176 PRO A C 1
ATOM 1337 O O . PRO A 1 176 ? -54.903 -16.217 106.076 1.00 49.97 176 PRO A O 1
ATOM 1340 N N . LYS A 1 177 ? -57.021 -15.904 106.774 1.00 54.50 177 LYS A N 1
ATOM 1341 C CA . LYS A 1 177 ? -57.551 -17.121 106.142 1.00 54.50 177 LYS A CA 1
ATOM 1342 C C . LYS A 1 177 ? -57.359 -16.999 104.630 1.00 54.50 177 LYS A C 1
ATOM 1344 O O . LYS A 1 177 ? -57.999 -16.166 103.996 1.00 54.50 177 LYS A O 1
ATOM 1349 N N . LEU A 1 178 ? -56.480 -17.829 104.074 1.00 58.81 178 LEU A N 1
ATOM 1350 C CA . LEU A 1 178 ? -56.252 -17.913 102.634 1.00 58.81 178 LEU A CA 1
ATOM 1351 C C . LEU A 1 178 ? -57.537 -18.375 101.938 1.00 58.81 178 LEU A C 1
ATOM 1353 O O . LEU A 1 178 ? -58.035 -19.466 102.227 1.00 58.81 178 LEU A O 1
ATOM 1357 N N . ARG A 1 179 ? -58.073 -17.545 101.039 1.00 67.25 179 ARG A N 1
ATOM 1358 C CA . ARG A 1 179 ? -59.211 -17.891 100.177 1.00 67.25 179 ARG A CA 1
ATOM 1359 C C . ARG A 1 179 ? -58.688 -18.333 98.817 1.00 67.25 179 ARG A C 1
ATOM 1361 O O . ARG A 1 179 ? -57.961 -17.585 98.172 1.00 67.25 179 ARG A O 1
ATOM 1368 N N . GLU A 1 180 ? -59.053 -19.534 98.393 1.00 68.56 180 GLU A N 1
ATOM 1369 C CA . GLU A 1 180 ? -58.726 -20.041 97.060 1.00 68.56 180 GLU A CA 1
ATOM 1370 C C . GLU A 1 180 ? -59.740 -19.498 96.044 1.00 68.56 180 GLU A C 1
ATOM 1372 O O . GLU A 1 180 ? -60.943 -19.473 96.314 1.00 68.56 180 GLU A O 1
ATOM 1377 N N . LEU A 1 181 ? -59.250 -19.031 94.897 1.00 71.94 181 LEU A N 1
ATOM 1378 C CA . LEU A 1 181 ? -60.062 -18.546 93.783 1.00 71.94 181 LEU A CA 1
ATOM 1379 C C . LEU A 1 181 ? -59.483 -19.087 92.477 1.00 71.94 181 LEU A C 1
ATOM 1381 O O . LEU A 1 181 ? -58.277 -18.988 92.242 1.00 71.94 181 LEU A O 1
ATOM 1385 N N . ALA A 1 182 ? -60.322 -19.650 91.613 1.00 73.75 182 ALA A N 1
ATOM 1386 C CA . ALA A 1 182 ? -59.843 -20.144 90.333 1.00 73.75 182 ALA A CA 1
ATOM 1387 C C . ALA A 1 182 ? -59.549 -18.983 89.366 1.00 73.75 182 ALA A C 1
ATOM 1389 O O . ALA A 1 182 ? -60.299 -18.011 89.290 1.00 73.75 182 ALA A O 1
ATOM 1390 N N . TRP A 1 183 ? -58.460 -19.080 88.592 1.00 75.62 183 TRP A N 1
ATOM 1391 C CA . TRP A 1 183 ? -58.028 -18.012 87.676 1.00 75.62 183 TRP A CA 1
ATOM 1392 C C . TRP A 1 183 ? -59.116 -17.591 86.678 1.00 75.62 183 TRP A C 1
ATOM 1394 O O . TRP A 1 183 ? -59.252 -16.415 86.363 1.00 75.62 183 TRP A O 1
ATOM 1404 N N . HIS A 1 184 ? -59.906 -18.545 86.184 1.00 73.69 184 HIS A N 1
ATOM 1405 C CA . HIS A 1 184 ? -60.965 -18.275 85.212 1.00 73.69 184 HIS A CA 1
ATOM 1406 C C . HIS A 1 184 ? -62.123 -17.469 85.820 1.00 73.69 184 HIS A C 1
ATOM 1408 O O . HIS A 1 184 ? -62.613 -16.543 85.181 1.00 73.69 184 HIS A O 1
ATOM 1414 N N . GLU A 1 185 ? -62.506 -17.757 87.068 1.00 72.25 185 GLU A N 1
ATOM 1415 C CA . GLU A 1 185 ? -63.523 -16.991 87.803 1.00 72.25 185 GLU A CA 1
ATOM 1416 C C . GLU A 1 185 ? -63.060 -15.544 88.003 1.00 72.25 185 GLU A C 1
ATOM 1418 O O . GLU A 1 185 ? -63.811 -14.601 87.758 1.00 72.25 185 GLU A O 1
ATOM 1423 N N . PHE A 1 186 ? -61.780 -15.366 88.343 1.00 76.56 186 PHE A N 1
ATOM 1424 C CA . PHE A 1 186 ? -61.160 -14.051 88.455 1.00 76.56 186 PHE A CA 1
ATOM 1425 C C . PHE A 1 186 ? -61.201 -13.258 87.137 1.00 76.56 186 PHE A C 1
ATOM 1427 O O . PHE A 1 186 ? -61.552 -12.079 87.152 1.00 76.56 186 PHE A O 1
ATOM 1434 N N . LEU A 1 187 ? -60.876 -13.880 85.996 1.00 74.56 187 LEU A N 1
ATOM 1435 C CA . LEU A 1 187 ? -60.882 -13.190 84.698 1.00 74.56 187 LEU A CA 1
ATOM 1436 C C . LEU A 1 187 ? -62.271 -12.685 84.303 1.00 74.56 187 LEU A C 1
ATOM 1438 O O . LEU A 1 187 ? -62.383 -11.587 83.759 1.00 74.56 187 LEU A O 1
ATOM 1442 N N . ILE A 1 188 ? -63.324 -13.460 84.572 1.00 73.81 188 ILE A N 1
ATOM 1443 C CA . ILE A 1 188 ? -64.703 -13.063 84.258 1.00 73.81 188 ILE A CA 1
ATOM 1444 C C . ILE A 1 188 ? -65.098 -11.828 85.076 1.00 73.81 188 ILE A C 1
ATOM 1446 O O . ILE A 1 188 ? -65.638 -10.874 84.514 1.00 73.81 188 ILE A O 1
ATOM 1450 N N . CYS A 1 189 ? -64.790 -11.817 86.377 1.00 72.69 189 CYS A N 1
ATOM 1451 C CA . CYS A 1 189 ? -65.055 -10.670 87.250 1.00 72.69 189 CYS A CA 1
ATOM 1452 C C . CYS A 1 189 ? -64.232 -9.442 86.841 1.00 72.69 189 CYS A C 1
ATOM 1454 O O . CYS A 1 189 ? -64.773 -8.348 86.695 1.00 72.69 189 CYS A O 1
ATOM 1456 N N . ALA A 1 190 ? -62.937 -9.628 86.574 1.00 74.31 190 ALA A N 1
ATOM 1457 C CA . ALA A 1 190 ? -62.037 -8.539 86.212 1.00 74.31 190 ALA A CA 1
ATOM 1458 C C . ALA A 1 190 ? -62.403 -7.877 84.870 1.00 74.31 190 ALA A C 1
ATOM 1460 O O . ALA A 1 190 ? -62.310 -6.657 84.748 1.00 74.31 190 ALA A O 1
ATOM 1461 N N . ARG A 1 191 ? -62.877 -8.654 83.882 1.00 78.06 191 ARG A N 1
ATOM 1462 C CA . ARG A 1 191 ? -63.376 -8.132 82.593 1.00 78.06 191 ARG A CA 1
ATOM 1463 C C . ARG A 1 191 ? -64.688 -7.350 82.722 1.00 78.06 191 ARG A C 1
ATOM 1465 O O . ARG A 1 191 ? -64.942 -6.485 81.891 1.00 78.06 191 ARG A O 1
ATOM 1472 N N . LYS A 1 192 ? -65.508 -7.646 83.737 1.00 76.88 192 LYS A N 1
ATOM 1473 C CA . LYS A 1 192 ? -66.753 -6.918 84.048 1.00 76.88 192 LYS A CA 1
ATOM 1474 C C . LYS A 1 192 ? -66.527 -5.671 84.915 1.00 76.88 192 LYS A C 1
ATOM 1476 O O . LYS A 1 192 ? -67.489 -4.977 85.214 1.00 76.88 192 LYS A O 1
ATOM 1481 N N . GLU A 1 193 ? -65.275 -5.389 85.291 1.00 67.19 193 GLU A N 1
ATOM 1482 C CA . GLU A 1 193 ? -64.866 -4.290 86.183 1.00 67.19 193 GLU A CA 1
ATOM 1483 C C . GLU A 1 193 ? -65.490 -4.340 87.593 1.00 67.19 193 GLU A C 1
ATOM 1485 O O . GLU A 1 193 ? -65.480 -3.343 88.314 1.00 67.19 193 GLU A O 1
ATOM 1490 N N . ASP A 1 194 ? -65.979 -5.511 88.014 1.00 65.38 194 ASP A N 1
ATOM 1491 C CA . ASP A 1 194 ? -66.680 -5.698 89.286 1.00 65.38 194 ASP A CA 1
ATOM 1492 C C . ASP A 1 194 ? -65.717 -6.247 90.353 1.00 65.38 194 ASP A C 1
ATOM 1494 O O . ASP A 1 194 ? -65.509 -7.456 90.502 1.00 65.38 194 ASP A O 1
ATOM 1498 N N . PHE A 1 195 ? -65.026 -5.329 91.036 1.00 61.69 195 PHE A N 1
ATOM 1499 C CA . PHE A 1 195 ? -64.013 -5.650 92.050 1.00 61.69 195 PHE A CA 1
ATOM 1500 C C . PHE A 1 195 ? -64.584 -5.702 93.479 1.00 61.69 195 PHE A C 1
ATOM 1502 O O . PHE A 1 195 ? -63.871 -6.098 94.409 1.00 61.69 195 PHE A O 1
ATOM 1509 N N . GLU A 1 196 ? -65.854 -5.328 93.665 1.00 54.00 196 GLU A N 1
ATOM 1510 C CA . GLU A 1 196 ? -66.569 -5.405 94.939 1.00 54.00 196 GLU A CA 1
ATOM 1511 C C . GLU A 1 196 ? -67.263 -6.775 95.067 1.00 54.00 196 GLU A C 1
ATOM 1513 O O . GLU A 1 196 ? -68.268 -7.058 94.439 1.00 54.00 196 GLU A O 1
ATOM 1518 N N . PHE A 1 197 ? -66.708 -7.644 95.918 1.00 53.41 197 PHE A N 1
ATOM 1519 C CA . PHE A 1 197 ? -67.273 -8.938 96.342 1.00 53.41 197 PHE A CA 1
ATOM 1520 C C . PHE A 1 197 ? -67.481 -10.027 95.264 1.00 53.41 197 PHE A C 1
ATOM 1522 O O . PHE A 1 197 ? -68.547 -10.241 94.700 1.00 53.41 197 PHE A O 1
ATOM 1529 N N . MET A 1 198 ? -66.465 -10.888 95.141 1.00 54.06 198 MET A N 1
ATOM 1530 C CA . MET A 1 198 ? -66.550 -12.198 94.483 1.00 54.06 198 MET A CA 1
ATOM 1531 C C . MET A 1 198 ? -67.391 -13.185 95.316 1.00 54.06 198 MET A C 1
ATOM 1533 O O . MET A 1 198 ? -66.854 -13.971 96.108 1.00 54.06 198 MET A O 1
ATOM 1537 N N . THR A 1 199 ? -68.715 -13.137 95.177 1.00 47.38 199 THR A N 1
ATOM 1538 C CA . THR A 1 199 ? -69.664 -14.083 95.796 1.00 47.38 199 THR A CA 1
ATOM 1539 C C . THR A 1 199 ? -70.740 -14.520 94.804 1.00 47.38 199 THR A C 1
ATOM 1541 O O . THR A 1 199 ? -71.894 -14.151 94.958 1.00 47.38 199 THR A O 1
ATOM 1544 N N . SER A 1 200 ? -70.375 -15.301 93.783 1.00 45.28 200 SER A N 1
ATOM 1545 C CA . SER A 1 200 ? -71.256 -16.300 93.142 1.00 45.28 200 SER A CA 1
ATOM 1546 C C . SER A 1 200 ? -70.524 -16.981 91.974 1.00 45.28 200 SER A C 1
ATOM 1548 O O . SER A 1 200 ? -70.144 -16.282 91.034 1.00 45.28 200 SER A O 1
ATOM 1550 N N . PRO A 1 201 ? -70.344 -18.315 91.973 1.00 46.41 201 PRO A N 1
ATOM 1551 C CA . PRO A 1 201 ? -69.827 -19.034 90.816 1.00 46.41 201 PRO A CA 1
ATOM 1552 C C . PRO A 1 201 ? -70.975 -19.406 89.861 1.00 46.41 201 PRO A C 1
ATOM 1554 O O . PRO A 1 201 ? -71.925 -20.085 90.250 1.00 46.41 201 PRO A O 1
ATOM 1557 N N . GLN A 1 202 ? -70.870 -19.015 88.590 1.00 51.94 202 GLN A N 1
ATOM 1558 C CA . GLN A 1 202 ? -71.505 -19.750 87.492 1.00 51.94 202 GLN A CA 1
ATOM 1559 C C . GLN A 1 202 ? -70.414 -20.249 86.534 1.00 51.94 202 GLN A C 1
ATOM 1561 O O . GLN A 1 202 ? -69.524 -19.473 86.181 1.00 51.94 202 GLN A O 1
ATOM 1566 N N . PRO A 1 203 ? -70.454 -21.528 86.114 1.00 46.66 203 PRO A N 1
ATOM 1567 C CA . PRO A 1 203 ? -69.432 -22.103 85.257 1.00 46.66 203 PRO A CA 1
ATOM 1568 C C . PRO A 1 203 ? -69.752 -21.809 83.787 1.00 46.66 203 PRO A C 1
ATOM 1570 O O . PRO A 1 203 ? -70.398 -22.605 83.110 1.00 46.66 203 PRO A O 1
ATOM 1573 N N . GLU A 1 204 ? -69.267 -20.685 83.265 1.00 52.56 204 GLU A N 1
ATOM 1574 C CA . GLU A 1 204 ? -69.088 -20.522 81.818 1.00 52.56 204 GLU A CA 1
ATOM 1575 C C . GLU A 1 204 ? -67.626 -20.796 81.447 1.00 52.56 204 GLU A C 1
ATOM 1577 O O . GLU A 1 204 ? -66.697 -20.376 82.141 1.00 52.56 204 GLU A O 1
ATOM 1582 N N . ARG A 1 205 ? -67.408 -21.523 80.340 1.00 51.88 205 ARG A N 1
ATOM 1583 C CA . ARG A 1 205 ? -66.073 -21.757 79.766 1.00 51.88 205 ARG A CA 1
ATOM 1584 C C . ARG A 1 205 ? -65.490 -20.426 79.291 1.00 51.88 205 ARG A C 1
ATOM 1586 O O . ARG A 1 205 ? -65.693 -20.027 78.148 1.00 51.88 205 ARG A O 1
ATOM 1593 N N . ALA A 1 206 ? -64.758 -19.750 80.164 1.00 52.00 206 ALA A N 1
ATOM 1594 C CA . ALA A 1 206 ? -64.015 -18.554 79.807 1.00 52.00 206 ALA A CA 1
ATOM 1595 C C . ALA A 1 206 ? -62.655 -18.896 79.185 1.00 52.00 206 ALA A C 1
ATOM 1597 O O . ALA A 1 206 ? -61.979 -19.847 79.580 1.00 52.00 206 ALA A O 1
ATOM 1598 N N . SER A 1 207 ? -62.284 -18.082 78.199 1.00 59.78 207 SER A N 1
ATOM 1599 C CA . SER A 1 207 ? -61.015 -18.112 77.480 1.00 59.78 207 SER A CA 1
ATOM 1600 C C . SER A 1 207 ? -59.836 -17.683 78.360 1.00 59.78 207 SER A C 1
ATOM 1602 O O . SER A 1 207 ? -60.002 -16.891 79.291 1.00 59.78 207 SER A O 1
ATOM 1604 N N . ASP A 1 208 ? -58.634 -18.129 77.991 1.00 68.44 208 ASP A N 1
ATOM 1605 C CA . ASP A 1 208 ? -57.366 -17.716 78.602 1.00 68.44 208 ASP A CA 1
ATOM 1606 C C . ASP A 1 208 ? -57.192 -16.179 78.653 1.00 68.44 208 ASP A C 1
ATOM 1608 O O . ASP A 1 208 ? -57.892 -15.415 77.973 1.00 68.44 208 ASP A O 1
ATOM 1612 N N . PHE A 1 209 ? -56.244 -15.722 79.484 1.00 69.75 209 PHE A N 1
ATOM 1613 C CA . PHE A 1 209 ? -55.846 -14.311 79.577 1.00 69.75 209 PHE A CA 1
ATOM 1614 C C . PHE A 1 209 ? -55.419 -13.806 78.189 1.00 69.75 209 PHE A C 1
ATOM 1616 O O . PHE A 1 209 ? -54.502 -14.349 77.578 1.00 69.75 209 PHE A O 1
ATOM 1623 N N . SER A 1 210 ? -56.102 -12.784 77.687 1.00 74.88 210 SER A N 1
ATOM 1624 C CA . SER A 1 210 ? -55.941 -12.222 76.347 1.00 74.88 210 SER A CA 1
ATOM 1625 C C . SER A 1 210 ? -55.175 -10.899 76.383 1.00 74.88 210 SER A C 1
ATOM 1627 O O . SER A 1 210 ? -55.052 -10.258 77.423 1.00 74.88 210 SER A O 1
ATOM 1629 N N . HIS A 1 211 ? -54.691 -10.425 75.236 1.00 70.00 211 HIS A N 1
ATOM 1630 C CA . HIS A 1 211 ? -54.018 -9.122 75.149 1.00 70.00 211 HIS A CA 1
ATOM 1631 C C . HIS A 1 211 ? -54.938 -7.943 75.521 1.00 70.00 211 HIS A C 1
ATOM 1633 O O . HIS A 1 211 ? -54.460 -6.938 76.045 1.00 70.00 211 HIS A O 1
ATOM 1639 N N . TRP A 1 212 ? -56.255 -8.075 75.327 1.00 75.62 212 TRP A N 1
ATOM 1640 C CA . TRP A 1 212 ? -57.241 -7.082 75.769 1.00 75.62 212 TRP A CA 1
ATOM 1641 C C . TRP A 1 212 ? -57.310 -6.959 77.293 1.00 75.62 212 TRP A C 1
ATOM 1643 O O . TRP A 1 212 ? -57.634 -5.890 77.814 1.00 75.62 212 TRP A O 1
ATOM 1653 N N . ASP A 1 213 ? -56.912 -8.008 78.018 1.00 79.06 213 ASP A N 1
ATOM 1654 C CA . ASP A 1 213 ? -56.912 -8.014 79.478 1.00 79.06 213 ASP A CA 1
ATOM 1655 C C . ASP A 1 213 ? -55.835 -7.101 80.085 1.00 79.06 213 ASP A C 1
ATOM 1657 O O . ASP A 1 213 ? -55.903 -6.735 81.258 1.00 79.06 213 ASP A O 1
ATOM 1661 N N . LEU A 1 214 ? -54.877 -6.635 79.275 1.00 77.31 214 LEU A N 1
ATOM 1662 C CA . LEU A 1 214 ? -53.878 -5.644 79.683 1.00 77.31 214 LEU A CA 1
ATOM 1663 C C . LEU A 1 214 ? -54.507 -4.294 80.073 1.00 77.31 214 LEU A C 1
ATOM 1665 O O . LEU A 1 214 ? -53.956 -3.579 80.916 1.00 77.31 214 LEU A O 1
ATOM 1669 N N . LEU A 1 215 ? -55.662 -3.950 79.488 1.00 78.81 215 LEU A N 1
ATOM 1670 C CA . LEU A 1 215 ? -56.354 -2.683 79.741 1.00 78.81 215 LEU A CA 1
ATOM 1671 C C . LEU A 1 215 ? -56.906 -2.611 81.168 1.00 78.81 215 LEU A C 1
ATOM 1673 O O . LEU A 1 215 ? -56.665 -1.622 81.869 1.00 78.81 215 LEU A O 1
ATOM 1677 N N . TRP A 1 216 ? -57.590 -3.664 81.623 1.00 82.88 216 TRP A N 1
ATOM 1678 C CA . TRP A 1 216 ? -58.077 -3.733 83.001 1.00 82.88 216 TRP A CA 1
ATOM 1679 C C . TRP A 1 216 ? -56.967 -4.138 83.978 1.00 82.88 216 TRP A C 1
ATOM 1681 O O . TRP A 1 216 ? -56.963 -3.655 85.109 1.00 82.88 216 TRP A O 1
ATOM 1691 N N . HIS A 1 217 ? -55.968 -4.924 83.555 1.00 84.81 217 HIS A N 1
ATOM 1692 C CA . HIS A 1 217 ? -54.805 -5.283 84.379 1.00 84.81 217 HIS A CA 1
ATOM 1693 C C . HIS A 1 217 ? -54.095 -4.043 84.937 1.00 84.81 217 HIS A C 1
ATOM 1695 O O . HIS A 1 217 ? -53.836 -3.949 86.137 1.00 84.81 217 HIS A O 1
ATOM 1701 N N . ARG A 1 218 ? -53.851 -3.043 84.080 1.00 84.19 218 ARG A N 1
ATOM 1702 C CA . ARG A 1 218 ? -53.302 -1.737 84.471 1.00 84.19 218 ARG A CA 1
ATOM 1703 C C . ARG A 1 218 ? -54.122 -1.071 85.581 1.00 84.19 218 ARG A C 1
ATOM 1705 O O . ARG A 1 218 ? -53.543 -0.575 86.547 1.00 84.19 218 ARG A O 1
ATOM 1712 N N . ARG A 1 219 ? -55.452 -1.024 85.424 1.00 80.62 219 ARG A N 1
ATOM 1713 C CA . ARG A 1 219 ? -56.367 -0.399 86.398 1.00 80.62 219 ARG A CA 1
ATOM 1714 C C . ARG A 1 219 ? -56.340 -1.158 87.726 1.00 80.62 219 ARG A C 1
ATOM 1716 O O . ARG A 1 219 ? -56.181 -0.538 88.773 1.00 80.62 219 ARG A O 1
ATOM 1723 N N . CYS A 1 220 ? -56.375 -2.486 87.659 1.00 79.75 220 CYS A N 1
ATOM 1724 C CA . CYS A 1 220 ? -56.339 -3.395 88.800 1.00 79.75 220 CYS A CA 1
ATOM 1725 C C . CYS A 1 220 ? -55.031 -3.269 89.609 1.00 79.75 220 CYS A C 1
ATOM 1727 O O . CYS A 1 220 ? -55.065 -3.118 90.829 1.00 79.75 220 CYS A O 1
ATOM 1729 N N . LEU A 1 221 ? -53.868 -3.213 88.947 1.00 82.25 221 LEU A N 1
ATOM 1730 C CA . LEU A 1 221 ? -52.570 -2.990 89.604 1.00 82.25 221 LEU A CA 1
ATOM 1731 C C . LEU A 1 221 ? -52.483 -1.642 90.333 1.00 82.25 221 LEU A C 1
ATOM 1733 O O . LEU A 1 221 ? -51.914 -1.559 91.428 1.00 82.25 221 LEU A O 1
ATOM 1737 N N . TRP A 1 222 ? -53.040 -0.590 89.730 1.00 81.62 222 TRP A N 1
ATOM 1738 C CA . TRP A 1 222 ? -53.077 0.743 90.325 1.00 81.62 222 TRP A CA 1
ATOM 1739 C C . TRP A 1 222 ? -54.007 0.786 91.543 1.00 81.62 222 TRP A C 1
ATOM 1741 O O . TRP A 1 222 ? -53.591 1.228 92.611 1.00 81.62 222 TRP A O 1
ATOM 1751 N N . GLN A 1 223 ? -55.226 0.255 91.413 1.00 79.12 223 GLN A N 1
ATOM 1752 C CA . GLN A 1 223 ? -56.228 0.231 92.485 1.00 79.12 223 GLN A CA 1
ATOM 1753 C C . GLN A 1 223 ? -55.825 -0.670 93.663 1.00 79.12 223 GLN A C 1
ATOM 1755 O O . GLN A 1 223 ? -56.066 -0.324 94.819 1.00 79.12 223 GLN A O 1
ATOM 1760 N N . LEU A 1 224 ? -55.205 -1.826 93.400 1.00 74.12 224 LEU A N 1
ATOM 1761 C CA . LEU A 1 224 ? -54.885 -2.796 94.451 1.00 74.12 224 LEU A CA 1
ATOM 1762 C C . LEU A 1 224 ? -53.536 -2.548 95.132 1.00 74.12 224 LEU A C 1
ATOM 1764 O O . LEU A 1 224 ? -53.411 -2.839 96.326 1.00 74.12 224 LEU A O 1
ATOM 1768 N N . GLY A 1 225 ? -52.541 -2.045 94.393 1.00 74.00 225 GLY A N 1
ATOM 1769 C CA . GLY A 1 225 ? -51.152 -1.953 94.853 1.00 74.00 225 GLY A CA 1
ATOM 1770 C C . GLY A 1 225 ? -50.441 -0.624 94.585 1.00 74.00 225 GLY A C 1
ATOM 1771 O O . GLY A 1 225 ? -49.255 -0.533 94.900 1.00 74.00 225 GLY A O 1
ATOM 1772 N N . GLY A 1 226 ? -51.104 0.377 93.988 1.00 78.88 226 GLY A N 1
ATOM 1773 C CA . GLY A 1 226 ? -50.528 1.701 93.704 1.00 78.88 226 GLY A CA 1
ATOM 1774 C C . GLY A 1 226 ? -49.337 1.698 92.734 1.00 78.88 226 GLY A C 1
ATOM 1775 O O . GLY A 1 226 ? -48.561 2.650 92.701 1.00 78.88 226 GLY A O 1
ATOM 1776 N N . SER A 1 227 ? -49.128 0.617 91.971 1.00 82.00 227 SER A N 1
ATOM 1777 C CA . SER A 1 227 ? -47.929 0.451 91.139 1.00 82.00 227 SER A CA 1
ATOM 1778 C C . SER A 1 227 ? -48.132 0.951 89.708 1.00 82.00 227 SER A C 1
ATOM 1780 O O . SER A 1 227 ? -49.084 0.565 89.036 1.00 82.00 227 SER A O 1
ATOM 1782 N N . ILE A 1 228 ? -47.166 1.724 89.195 1.00 84.19 228 ILE A N 1
ATOM 1783 C CA . ILE A 1 228 ? -47.131 2.207 87.798 1.00 84.19 228 ILE A CA 1
ATOM 1784 C C . ILE A 1 228 ? -46.713 1.096 86.815 1.00 84.19 228 ILE A C 1
ATOM 1786 O O . ILE A 1 228 ? -46.905 1.229 85.610 1.00 84.19 228 ILE A O 1
ATOM 1790 N N . SER A 1 229 ? -46.178 -0.032 87.300 1.00 83.19 229 SER A N 1
ATOM 1791 C CA . SER A 1 229 ? -45.658 -1.121 86.451 1.00 83.19 229 SER A CA 1
ATOM 1792 C C . SER A 1 229 ? -46.646 -1.589 85.371 1.00 83.19 229 SER A C 1
ATOM 1794 O O . SER A 1 229 ? -46.234 -1.813 84.238 1.00 83.19 229 SER A O 1
ATOM 1796 N N . GLY A 1 230 ? -47.948 -1.624 85.669 1.00 79.62 230 GLY A N 1
ATOM 1797 C CA . GLY A 1 230 ? -48.997 -1.972 84.705 1.00 79.62 230 GLY A CA 1
ATOM 1798 C C . GLY A 1 230 ? -49.110 -1.041 83.493 1.00 79.62 230 GLY A C 1
ATOM 1799 O O . GLY A 1 230 ? -49.517 -1.483 82.423 1.00 79.62 230 GLY A O 1
ATOM 1800 N N . PHE A 1 231 ? -48.730 0.233 83.631 1.00 83.19 231 PHE A N 1
ATOM 1801 C CA . PHE A 1 231 ? -48.758 1.216 82.542 1.00 83.19 231 PHE A CA 1
ATOM 1802 C C . PHE A 1 231 ? -47.584 1.060 81.568 1.00 83.19 231 PHE A C 1
ATOM 1804 O O . PHE A 1 231 ? -47.726 1.412 80.401 1.00 83.19 231 PHE A O 1
ATOM 1811 N N . LEU A 1 232 ? -46.437 0.543 82.026 1.00 85.12 232 LEU A N 1
ATOM 1812 C CA . LEU A 1 232 ? -45.222 0.428 81.206 1.00 85.12 232 LEU A CA 1
ATOM 1813 C C . LEU A 1 232 ? -45.161 -0.857 80.373 1.00 85.12 232 LEU A C 1
ATOM 1815 O O . LEU A 1 232 ? -44.406 -0.937 79.411 1.00 85.12 232 LEU A O 1
ATOM 1819 N N . ILE A 1 233 ? -45.983 -1.846 80.711 1.00 83.19 233 ILE A N 1
ATOM 1820 C CA . ILE A 1 233 ? -46.038 -3.161 80.063 1.00 83.19 233 ILE A CA 1
ATOM 1821 C C . ILE A 1 233 ? -46.350 -3.049 78.560 1.00 83.19 233 ILE A C 1
ATOM 1823 O O . ILE A 1 233 ? -45.566 -3.507 77.731 1.00 83.19 233 ILE A O 1
ATOM 1827 N N . LEU A 1 234 ? -47.432 -2.359 78.191 1.00 83.19 234 LEU A N 1
ATOM 1828 C CA . LEU A 1 234 ? -47.830 -2.182 76.790 1.00 83.19 234 LEU A CA 1
ATOM 1829 C C . LEU A 1 234 ? -46.828 -1.367 75.937 1.00 83.19 234 LEU A C 1
ATOM 1831 O O . LEU A 1 234 ? -46.465 -1.847 74.863 1.00 83.19 234 LEU A O 1
ATOM 1835 N N . PRO A 1 235 ? -46.347 -0.175 76.357 1.00 84.94 235 PRO A N 1
ATOM 1836 C CA . PRO A 1 235 ? -45.390 0.593 75.557 1.00 84.94 235 PRO A CA 1
ATOM 1837 C C . PRO A 1 235 ? -44.028 -0.101 75.423 1.00 84.94 235 PRO A C 1
ATOM 1839 O O . PRO A 1 235 ? -43.431 -0.045 74.349 1.00 84.94 235 PRO A O 1
ATOM 1842 N N . CYS A 1 236 ? -43.548 -0.812 76.452 1.00 84.44 236 CYS A N 1
ATOM 1843 C CA . CYS A 1 236 ? -42.320 -1.603 76.333 1.00 84.44 236 CYS A CA 1
ATOM 1844 C C . CYS A 1 236 ? -42.477 -2.760 75.339 1.00 84.44 236 CYS A C 1
ATOM 1846 O O . CYS A 1 236 ? -41.570 -3.009 74.549 1.00 84.44 236 CYS A O 1
ATOM 1848 N N . PHE A 1 237 ? -43.629 -3.435 75.331 1.00 81.44 237 PHE A N 1
ATOM 1849 C CA . PHE A 1 237 ? -43.933 -4.456 74.328 1.00 81.44 237 PHE A CA 1
ATOM 1850 C C . PHE A 1 237 ? -43.965 -3.877 72.915 1.00 81.44 237 PHE A C 1
ATOM 1852 O O . PHE A 1 237 ? -43.269 -4.383 72.040 1.00 81.44 237 PHE A O 1
ATOM 1859 N N . ALA A 1 238 ? -44.687 -2.774 72.705 1.00 83.69 238 ALA A N 1
ATOM 1860 C CA . ALA A 1 238 ? -44.746 -2.113 71.406 1.00 83.69 238 ALA A CA 1
ATOM 1861 C C . ALA A 1 238 ? -43.349 -1.702 70.898 1.00 83.69 238 ALA A C 1
ATOM 1863 O O . ALA A 1 238 ? -43.059 -1.889 69.720 1.00 83.69 238 ALA A O 1
ATOM 1864 N N . ALA A 1 239 ? -42.463 -1.225 71.782 1.00 84.94 239 ALA A N 1
ATOM 1865 C CA . ALA A 1 239 ? -41.083 -0.865 71.440 1.00 84.94 239 ALA A CA 1
ATOM 1866 C C . ALA A 1 239 ? -40.190 -2.075 71.091 1.00 84.94 239 ALA A C 1
ATOM 1868 O O . ALA A 1 239 ? -39.379 -2.016 70.164 1.00 84.94 239 ALA A O 1
ATOM 1869 N N . MET A 1 240 ? -40.337 -3.197 71.803 1.00 83.62 240 MET A N 1
ATOM 1870 C CA . MET A 1 240 ? -39.611 -4.435 71.486 1.00 83.62 240 MET A CA 1
ATOM 1871 C C . MET A 1 240 ? -40.093 -5.034 70.160 1.00 83.62 240 MET A C 1
ATOM 1873 O O . MET A 1 240 ? -39.287 -5.499 69.359 1.00 83.62 240 MET A O 1
ATOM 1877 N N . MET A 1 241 ? -41.397 -4.948 69.889 1.00 83.19 241 MET A N 1
ATOM 1878 C CA . MET A 1 241 ? -41.973 -5.402 68.628 1.00 83.19 241 MET A CA 1
ATOM 1879 C C . MET A 1 241 ? -41.522 -4.559 67.444 1.00 83.19 241 MET A C 1
ATOM 1881 O O . MET A 1 241 ? -41.108 -5.097 66.417 1.00 83.19 241 MET A O 1
ATOM 1885 N N . SER A 1 242 ? -41.595 -3.237 67.586 1.00 83.81 242 SER A N 1
ATOM 1886 C CA . SER A 1 242 ? -41.229 -2.317 66.516 1.00 83.81 242 SER A CA 1
ATOM 1887 C C . SER A 1 242 ? -39.745 -2.404 66.181 1.00 83.81 242 SER A C 1
ATOM 1889 O O . SER A 1 242 ? -39.408 -2.471 65.004 1.00 83.81 242 SER A O 1
ATOM 1891 N N . SER A 1 243 ? -38.863 -2.493 67.182 1.00 83.56 243 SER A N 1
ATOM 1892 C CA . SER A 1 243 ? -37.420 -2.646 66.940 1.00 83.56 243 SER A CA 1
ATOM 1893 C C . SER A 1 243 ? -37.101 -3.928 66.165 1.00 83.56 243 SER A C 1
ATOM 1895 O O . SER A 1 243 ? -36.345 -3.870 65.198 1.00 83.56 243 SER A O 1
ATOM 1897 N N . PHE A 1 244 ? -37.732 -5.057 66.505 1.00 86.00 244 PHE A N 1
ATOM 1898 C CA . PHE A 1 244 ? -37.552 -6.303 65.764 1.00 86.00 244 PHE A CA 1
ATOM 1899 C C . PHE A 1 244 ? -38.050 -6.222 64.312 1.00 86.00 244 PHE A C 1
ATOM 1901 O O . PHE A 1 244 ? -37.333 -6.599 63.383 1.00 86.00 244 PHE A O 1
ATOM 1908 N N . ILE A 1 245 ? -39.269 -5.712 64.108 1.00 85.06 245 ILE A N 1
ATOM 1909 C CA . ILE A 1 245 ? -39.872 -5.589 62.771 1.00 85.06 245 ILE A CA 1
ATOM 1910 C C . ILE A 1 245 ? -39.028 -4.668 61.887 1.00 85.06 245 ILE A C 1
ATOM 1912 O O . ILE A 1 245 ? -38.803 -4.993 60.725 1.00 85.06 245 ILE A O 1
ATOM 1916 N N . VAL A 1 246 ? -38.514 -3.560 62.431 1.00 86.12 246 VAL A N 1
ATOM 1917 C CA . VAL A 1 246 ? -37.615 -2.653 61.701 1.00 86.12 246 VAL A CA 1
ATOM 1918 C C . VAL A 1 246 ? -36.338 -3.380 61.278 1.00 86.12 246 VAL A C 1
ATOM 1920 O O . VAL A 1 246 ? -35.949 -3.274 60.119 1.00 86.12 246 VAL A O 1
ATOM 1923 N N . ILE A 1 247 ? -35.718 -4.168 62.161 1.00 85.06 247 ILE A N 1
ATOM 1924 C CA . ILE A 1 247 ? -34.507 -4.938 61.829 1.00 85.06 247 ILE A CA 1
ATOM 1925 C C . ILE A 1 247 ? -34.794 -5.983 60.739 1.00 85.06 247 ILE A C 1
ATOM 1927 O O . ILE A 1 247 ? -34.065 -6.057 59.749 1.00 85.06 247 ILE A O 1
ATOM 1931 N N . SER A 1 248 ? -35.890 -6.738 60.866 1.00 84.69 248 SER A N 1
ATOM 1932 C CA . SER A 1 248 ? -36.326 -7.702 59.843 1.00 84.69 248 SER A CA 1
ATOM 1933 C C . SER A 1 248 ? -36.617 -7.029 58.499 1.00 84.69 248 SER A C 1
ATOM 1935 O O . SER A 1 248 ? -36.252 -7.552 57.449 1.00 84.69 248 SER A O 1
ATOM 1937 N N . PHE A 1 249 ? -37.239 -5.849 58.518 1.00 85.75 249 PHE A N 1
ATOM 1938 C CA . PHE A 1 249 ? -37.529 -5.071 57.318 1.00 85.75 249 PHE A CA 1
ATOM 1939 C C . PHE A 1 249 ? -36.254 -4.539 56.655 1.00 85.75 249 PHE A C 1
ATOM 1941 O O . PHE A 1 249 ? -36.141 -4.586 55.432 1.00 85.75 249 PHE A O 1
ATOM 1948 N N . VAL A 1 250 ? -35.266 -4.088 57.432 1.00 86.50 250 VAL A N 1
ATOM 1949 C CA . VAL A 1 250 ? -33.948 -3.687 56.910 1.00 86.50 250 VAL A CA 1
ATOM 1950 C C . VAL A 1 250 ? -33.259 -4.867 56.220 1.00 86.50 250 VAL A C 1
ATOM 1952 O O . VAL A 1 250 ? -32.760 -4.716 55.110 1.00 86.50 250 VAL A O 1
ATOM 1955 N N . HIS A 1 251 ? -33.291 -6.062 56.812 1.00 83.06 251 HIS A N 1
ATOM 1956 C CA . HIS A 1 251 ? -32.780 -7.269 56.158 1.00 83.06 251 HIS A CA 1
ATOM 1957 C C . HIS A 1 251 ? -33.565 -7.635 54.881 1.00 83.06 251 HIS A C 1
ATOM 1959 O O . HIS A 1 251 ? -32.964 -7.909 53.844 1.00 83.06 251 HIS A O 1
ATOM 1965 N N . GLY A 1 252 ? -34.899 -7.560 54.916 1.00 83.94 252 GLY A N 1
ATOM 1966 C CA . GLY A 1 252 ? -35.762 -7.801 53.754 1.00 83.94 252 GLY A CA 1
ATOM 1967 C C . GLY A 1 252 ? -35.522 -6.841 52.597 1.00 83.94 252 GLY A C 1
ATOM 1968 O O . GLY A 1 252 ? -35.386 -7.267 51.453 1.00 83.94 252 GLY A O 1
ATOM 1969 N N . THR A 1 253 ? -35.424 -5.548 52.889 1.00 84.25 253 THR A N 1
ATOM 1970 C CA . THR A 1 253 ? -35.130 -4.513 51.887 1.00 84.25 253 THR A CA 1
ATOM 1971 C C . THR A 1 253 ? -33.717 -4.646 51.333 1.00 84.25 253 THR A C 1
ATOM 1973 O O . THR A 1 253 ? -33.534 -4.528 50.123 1.00 84.25 253 THR A O 1
ATOM 1976 N N . ARG A 1 254 ? -32.735 -4.977 52.182 1.00 82.88 254 ARG A N 1
ATOM 1977 C CA . ARG A 1 254 ? -31.363 -5.282 51.759 1.00 82.88 254 ARG A CA 1
ATOM 1978 C C . ARG A 1 254 ? -31.338 -6.404 50.720 1.00 82.88 254 ARG A C 1
ATOM 1980 O O . ARG A 1 254 ? -30.730 -6.248 49.666 1.00 82.88 254 ARG A O 1
ATOM 1987 N N . TYR A 1 255 ? -32.037 -7.505 50.983 1.00 84.12 255 TYR A N 1
ATOM 1988 C CA . TYR A 1 255 ? -32.122 -8.614 50.038 1.00 84.12 255 TYR A CA 1
ATOM 1989 C C . TYR A 1 255 ? -32.920 -8.242 48.775 1.00 84.12 255 TYR A C 1
ATOM 1991 O O . TYR A 1 255 ? -32.464 -8.491 47.658 1.00 84.12 255 TYR A O 1
ATOM 1999 N N . ALA A 1 256 ? -34.070 -7.575 48.920 1.00 83.06 256 ALA A N 1
ATOM 2000 C CA . ALA A 1 256 ? -34.936 -7.193 47.799 1.00 83.06 256 ALA A CA 1
ATOM 2001 C C . ALA A 1 256 ? -34.249 -6.277 46.773 1.00 83.06 256 ALA A C 1
ATOM 2003 O O . ALA A 1 256 ? -34.463 -6.444 45.571 1.00 83.06 256 ALA A O 1
ATOM 2004 N N . CYS A 1 257 ? -33.431 -5.335 47.253 1.00 82.75 257 CYS A N 1
ATOM 2005 C CA . CYS A 1 257 ? -32.745 -4.326 46.444 1.00 82.75 257 CYS A CA 1
ATOM 2006 C C . CYS A 1 257 ? -31.325 -4.733 46.014 1.00 82.75 257 CYS A C 1
ATOM 2008 O O . CYS A 1 257 ? -30.607 -3.914 45.444 1.00 82.75 257 CYS A O 1
ATOM 2010 N N . SER A 1 258 ? -30.900 -5.971 46.281 1.00 80.44 258 SER A N 1
ATOM 2011 C CA . SER A 1 258 ? -29.563 -6.465 45.928 1.00 80.44 258 SER A CA 1
ATOM 2012 C C . SER A 1 258 ? -29.431 -6.764 44.425 1.00 80.44 258 SER A C 1
ATOM 2014 O O . SER A 1 258 ? -29.494 -7.908 43.973 1.00 80.44 258 SER A O 1
ATOM 2016 N N . VAL A 1 259 ? -29.263 -5.713 43.623 1.00 77.94 259 VAL A N 1
ATOM 2017 C CA . VAL A 1 259 ? -28.904 -5.836 42.203 1.00 77.94 259 VAL A CA 1
ATOM 2018 C C . VAL A 1 259 ? -27.388 -6.003 42.100 1.00 77.94 259 VAL A C 1
ATOM 2020 O O . VAL A 1 259 ? -26.641 -5.277 42.752 1.00 77.94 259 VAL A O 1
ATOM 2023 N N . GLY A 1 260 ? -26.930 -6.971 41.300 1.00 76.38 260 GLY A N 1
ATOM 2024 C CA . GLY A 1 260 ? -25.503 -7.158 41.042 1.00 76.38 260 GLY A CA 1
ATOM 2025 C C . GLY A 1 260 ? -24.931 -5.925 40.347 1.00 76.38 260 GLY A C 1
ATOM 2026 O O . GLY A 1 260 ? -25.467 -5.496 39.330 1.00 76.38 260 GLY A O 1
ATOM 2027 N N . CYS A 1 261 ? -23.874 -5.342 40.904 1.00 83.00 261 CYS A N 1
ATOM 2028 C CA . CYS A 1 261 ? -23.219 -4.158 40.361 1.00 83.00 261 CYS A CA 1
ATOM 2029 C C . CYS A 1 261 ? -21.707 -4.283 40.568 1.00 83.00 261 CYS A C 1
ATOM 2031 O O . CYS A 1 261 ? -21.263 -4.725 41.631 1.00 83.00 261 CYS A O 1
ATOM 2033 N N . ILE A 1 262 ? -20.920 -3.899 39.564 1.00 86.25 262 ILE A N 1
ATOM 2034 C CA . ILE A 1 262 ? -19.473 -3.733 39.739 1.00 86.25 262 ILE A CA 1
ATOM 2035 C C . ILE A 1 262 ? -19.185 -2.395 40.426 1.00 86.25 262 ILE A C 1
ATOM 2037 O O . ILE A 1 262 ? -19.777 -1.370 40.089 1.00 86.25 262 ILE A O 1
ATOM 2041 N N . SER A 1 263 ? -18.262 -2.408 41.384 1.00 84.38 263 SER A N 1
ATOM 2042 C CA . SER A 1 263 ? -17.758 -1.204 42.048 1.00 84.38 263 SER A CA 1
ATOM 2043 C C . SER A 1 263 ? -16.548 -0.615 41.334 1.00 84.38 263 SER A C 1
ATOM 2045 O O . SER A 1 263 ? -16.326 0.591 41.427 1.00 84.38 263 SER A O 1
ATOM 2047 N N . ASN A 1 264 ? -15.803 -1.432 40.581 1.00 85.12 264 ASN A N 1
ATOM 2048 C CA . ASN A 1 264 ? -14.707 -0.955 39.750 1.00 85.12 264 ASN A CA 1
ATOM 2049 C C . ASN A 1 264 ? -14.529 -1.794 38.477 1.00 85.12 264 ASN A C 1
ATOM 2051 O O . ASN A 1 264 ? -14.712 -3.015 38.497 1.00 85.12 264 ASN A O 1
ATOM 2055 N N . LEU A 1 265 ? -14.123 -1.138 37.391 1.00 84.19 265 LEU A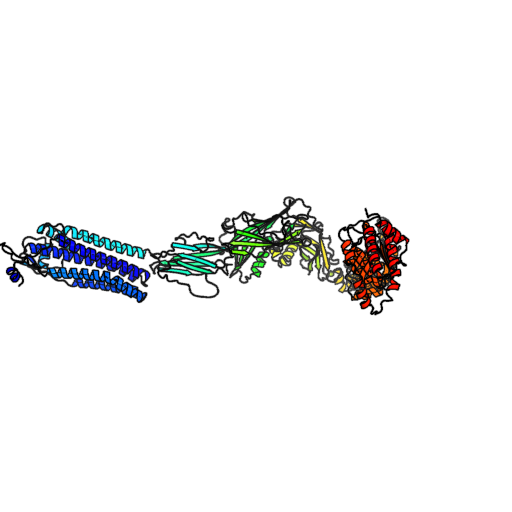 N 1
ATOM 2056 C CA . LEU A 1 265 ? -13.719 -1.766 36.137 1.00 84.19 265 LEU A CA 1
ATOM 2057 C C . LEU A 1 265 ? -12.475 -1.056 35.621 1.00 84.19 265 LEU A C 1
ATOM 2059 O O . LEU A 1 265 ? -12.544 0.067 35.123 1.00 84.19 265 LEU A O 1
ATOM 2063 N N . GLU A 1 266 ? -11.341 -1.727 35.735 1.00 85.12 266 GLU A N 1
ATOM 2064 C CA . GLU A 1 266 ? -10.045 -1.188 35.353 1.00 85.12 266 GLU A CA 1
ATOM 2065 C C . GLU A 1 266 ? -9.351 -2.103 34.354 1.00 85.12 266 GLU A C 1
ATOM 2067 O O . GLU A 1 266 ? -9.586 -3.309 34.278 1.00 85.12 266 GLU A O 1
ATOM 2072 N N . LEU A 1 267 ? -8.451 -1.507 33.584 1.00 80.88 267 LEU A N 1
ATOM 2073 C CA . LEU A 1 267 ? -7.506 -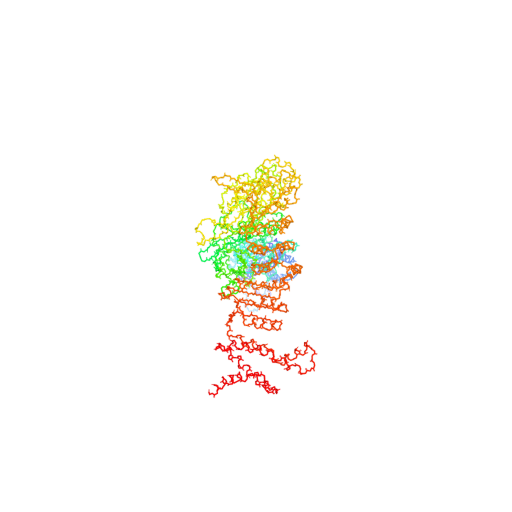2.230 32.752 1.00 80.88 267 LEU A CA 1
ATOM 2074 C C . LEU A 1 267 ? -6.169 -2.250 33.486 1.00 80.88 267 LEU A C 1
ATOM 2076 O O . LEU A 1 267 ? -5.744 -1.234 34.033 1.00 80.88 267 LEU A O 1
ATOM 2080 N N . ALA A 1 268 ? -5.464 -3.382 33.468 1.00 70.19 268 ALA A N 1
ATOM 2081 C CA . ALA A 1 268 ? -4.159 -3.485 34.132 1.00 70.19 268 ALA A CA 1
ATOM 2082 C C . ALA A 1 268 ? -3.104 -2.521 33.543 1.00 70.19 268 ALA A C 1
ATOM 2084 O O . ALA A 1 268 ? -2.091 -2.224 34.176 1.00 70.19 268 ALA A O 1
ATOM 2085 N N . SER A 1 269 ? -3.339 -2.017 32.328 1.00 67.19 269 SER A N 1
ATOM 2086 C CA . SER A 1 269 ? -2.502 -1.014 31.675 1.00 67.19 269 SER A CA 1
ATOM 2087 C C . SER A 1 269 ? -2.959 0.400 32.042 1.00 67.19 269 SER A C 1
ATOM 2089 O O . SER A 1 269 ? -4.018 0.841 31.605 1.00 67.19 269 SER A O 1
ATOM 2091 N N . LYS A 1 270 ? -2.114 1.154 32.763 1.00 59.47 270 LYS A N 1
ATOM 2092 C CA . LYS A 1 270 ? -2.356 2.575 33.096 1.00 59.47 270 LYS A CA 1
ATOM 2093 C C . LYS A 1 270 ? -2.542 3.487 31.873 1.00 59.47 270 LYS A C 1
ATOM 2095 O O . LYS A 1 270 ? -3.060 4.586 32.022 1.00 59.47 270 LYS A O 1
ATOM 2100 N N . LEU A 1 271 ? -2.100 3.056 30.688 1.00 58.88 271 LEU A N 1
ATOM 2101 C CA . LEU A 1 271 ? -2.193 3.830 29.443 1.00 58.88 271 LEU A CA 1
ATOM 2102 C C . LEU A 1 271 ? -3.604 3.858 28.849 1.00 58.88 271 LEU A C 1
ATOM 2104 O O . LEU A 1 271 ? -3.941 4.787 28.125 1.00 58.88 271 LEU A O 1
ATOM 2108 N N . HIS A 1 272 ? -4.433 2.866 29.168 1.00 64.94 272 HIS A N 1
ATOM 2109 C CA . HIS A 1 272 ? -5.778 2.737 28.624 1.00 64.94 272 HIS A CA 1
ATOM 2110 C C . HIS A 1 272 ? -6.766 2.924 29.773 1.00 64.94 272 HIS A C 1
ATOM 2112 O O . HIS A 1 272 ? -7.201 1.958 30.394 1.00 64.94 272 HIS A O 1
ATOM 2118 N N . MET A 1 273 ? -7.064 4.177 30.125 1.00 61.47 273 MET A N 1
ATOM 2119 C CA . MET A 1 273 ? -8.007 4.457 31.207 1.00 61.47 273 MET A CA 1
ATOM 2120 C C . MET A 1 273 ? -9.443 4.260 30.725 1.00 61.47 273 MET A C 1
ATOM 2122 O O . MET A 1 273 ? -9.907 4.931 29.804 1.00 61.47 273 MET A O 1
ATOM 2126 N N . LEU A 1 274 ? -10.159 3.349 31.380 1.00 72.25 274 LEU A N 1
ATOM 2127 C CA . LEU A 1 274 ? -11.599 3.199 31.234 1.00 72.25 274 LEU A CA 1
ATOM 2128 C C . LEU A 1 274 ? -12.257 4.140 32.248 1.00 72.25 274 LEU A C 1
ATOM 2130 O O . LEU A 1 274 ? -12.092 3.965 33.452 1.00 72.25 274 LEU A O 1
ATOM 2134 N N . ASN A 1 275 ? -12.971 5.168 31.777 1.00 78.88 275 ASN A N 1
ATOM 2135 C CA . ASN A 1 275 ? -13.716 6.064 32.666 1.00 78.88 275 ASN A CA 1
ATOM 2136 C C . ASN A 1 275 ? -14.976 5.344 33.167 1.00 78.88 275 ASN A C 1
ATOM 2138 O O . ASN A 1 275 ? -16.050 5.431 32.567 1.00 78.88 275 ASN A O 1
ATOM 2142 N N . PHE A 1 276 ? -14.803 4.537 34.211 1.00 82.69 276 PHE A N 1
ATOM 2143 C CA . PHE A 1 276 ? -15.841 3.656 34.714 1.00 82.69 276 PHE A CA 1
ATOM 2144 C C . PHE A 1 276 ? -16.904 4.434 35.494 1.00 82.69 276 PHE A C 1
ATOM 2146 O O . PHE A 1 276 ? -16.613 5.195 36.413 1.00 82.69 276 PHE A O 1
ATOM 2153 N N . THR A 1 277 ? -18.166 4.180 35.155 1.00 84.62 277 THR A N 1
ATOM 2154 C CA . THR A 1 277 ? -19.321 4.618 35.941 1.00 84.62 277 THR A CA 1
ATOM 2155 C C . THR A 1 277 ? -20.301 3.462 36.078 1.00 84.62 277 THR A C 1
ATOM 2157 O O . THR A 1 277 ? -20.716 2.886 35.078 1.00 84.62 277 THR A O 1
ATOM 2160 N N . ALA A 1 278 ? -20.714 3.132 37.301 1.00 78.81 278 ALA A N 1
ATOM 2161 C CA . ALA A 1 278 ? -21.484 1.918 37.597 1.00 78.81 278 ALA A CA 1
ATOM 2162 C C . ALA A 1 278 ? -22.817 1.761 36.829 1.00 78.81 278 ALA A C 1
ATOM 2164 O O . ALA A 1 278 ? -23.329 0.648 36.703 1.00 78.81 278 ALA A O 1
ATOM 2165 N N . HIS A 1 279 ? -23.384 2.856 36.310 1.00 80.31 279 HIS A N 1
ATOM 2166 C CA . HIS A 1 279 ? -24.645 2.862 35.556 1.00 80.31 279 HIS A CA 1
ATOM 2167 C C . HIS A 1 279 ? -24.478 2.645 34.043 1.00 80.31 279 HIS A C 1
ATOM 2169 O O . HIS A 1 279 ? -25.466 2.402 33.349 1.00 80.31 279 HIS A O 1
ATOM 2175 N N . GLN A 1 280 ? -23.259 2.749 33.514 1.00 83.88 280 GLN A N 1
ATOM 2176 C CA . GLN A 1 280 ? -22.981 2.540 32.097 1.00 83.88 280 GLN A CA 1
ATOM 2177 C C . GLN A 1 280 ? -22.725 1.051 31.837 1.00 83.88 280 GLN A C 1
ATOM 2179 O O . GLN A 1 280 ? -21.880 0.439 32.469 1.00 83.88 280 GLN A O 1
ATOM 2184 N N . SER A 1 281 ? -23.445 0.447 30.892 1.00 83.94 281 SER A N 1
ATOM 2185 C CA . SER A 1 281 ? -23.299 -0.984 30.573 1.00 83.94 281 SER A CA 1
ATOM 2186 C C . SER A 1 281 ? -22.401 -1.261 29.369 1.00 83.94 281 SER A C 1
ATOM 2188 O O . SER A 1 281 ? -22.134 -2.415 29.054 1.00 83.94 281 SER A O 1
ATOM 2190 N N . LYS A 1 282 ? -21.953 -0.225 28.652 1.00 86.25 282 LYS A N 1
ATOM 2191 C CA . LYS A 1 282 ? -21.166 -0.363 27.420 1.00 86.25 282 LYS A CA 1
ATOM 2192 C C . LYS A 1 282 ? -19.981 0.584 27.444 1.00 86.25 282 LYS A C 1
ATOM 2194 O O . LYS A 1 282 ? -20.174 1.798 27.503 1.00 86.25 282 LYS A O 1
ATOM 2199 N N . TYR A 1 283 ? -18.784 0.033 27.327 1.00 83.69 283 TYR A N 1
ATOM 2200 C CA . TYR A 1 283 ? -17.528 0.769 27.293 1.00 83.69 283 TYR A CA 1
ATOM 2201 C C . TYR A 1 283 ? -16.765 0.455 26.017 1.00 83.69 283 TYR A C 1
ATOM 2203 O O . TYR A 1 283 ? -16.850 -0.648 25.478 1.00 83.69 283 TYR A O 1
ATOM 2211 N N . MET A 1 284 ? -16.002 1.435 25.552 1.00 79.56 284 MET A N 1
ATOM 2212 C CA . MET A 1 284 ? -15.103 1.297 24.420 1.00 79.56 284 MET A CA 1
ATOM 2213 C C . MET A 1 284 ? -13.698 1.668 24.868 1.00 79.56 284 MET A C 1
ATOM 2215 O O . MET A 1 284 ? -13.493 2.687 25.522 1.00 79.56 284 MET A O 1
ATOM 2219 N N . VAL A 1 285 ? -12.754 0.811 24.513 1.00 79.06 285 VAL A N 1
ATOM 2220 C CA . VAL A 1 285 ? -11.336 0.938 24.807 1.00 79.06 285 VAL A CA 1
ATOM 2221 C C . VAL A 1 285 ? -10.622 0.875 23.471 1.00 79.06 285 VAL A C 1
ATOM 2223 O O . VAL A 1 285 ? -10.705 -0.127 22.758 1.00 79.06 285 VAL A O 1
ATOM 2226 N N . HIS A 1 286 ? -9.943 1.957 23.115 1.00 77.94 286 HIS A N 1
ATOM 2227 C CA . HIS A 1 286 ? -9.052 1.960 21.964 1.00 77.94 286 HIS A CA 1
ATOM 2228 C C . HIS A 1 286 ? -7.781 1.226 22.360 1.00 77.94 286 HIS A C 1
ATOM 2230 O O . HIS A 1 286 ? -7.149 1.609 23.338 1.00 77.94 286 HIS A O 1
ATOM 2236 N N . VAL A 1 287 ? -7.436 0.160 21.646 1.00 77.25 287 VAL A N 1
ATOM 2237 C CA . VAL A 1 287 ? -6.242 -0.636 21.938 1.00 77.25 287 VAL A CA 1
ATOM 2238 C C . VAL A 1 287 ? -5.324 -0.582 20.747 1.00 77.25 287 VAL A C 1
ATOM 2240 O O . VAL A 1 287 ? -5.751 -0.840 19.627 1.00 77.25 287 VAL A O 1
ATOM 2243 N N . ASP A 1 288 ? -4.062 -0.261 20.981 1.00 75.19 288 ASP A N 1
ATOM 2244 C CA . ASP A 1 288 ? -3.082 -0.289 19.911 1.00 75.19 288 ASP A CA 1
ATOM 2245 C C . ASP A 1 288 ? -2.908 -1.715 19.360 1.00 75.19 288 ASP A C 1
ATOM 2247 O O . ASP A 1 288 ? -2.806 -2.675 20.126 1.00 75.19 288 ASP A O 1
ATOM 2251 N N . MET A 1 289 ? -2.856 -1.857 18.034 1.00 73.88 289 MET A N 1
ATOM 2252 C CA . MET A 1 289 ? -2.665 -3.147 17.359 1.00 73.88 289 MET A CA 1
ATOM 2253 C C . MET A 1 289 ? -1.386 -3.890 17.779 1.00 73.88 289 MET A C 1
ATOM 2255 O O . MET A 1 289 ? -1.281 -5.098 17.573 1.00 73.88 289 MET A O 1
ATOM 2259 N N . SER A 1 290 ? -0.416 -3.193 18.372 1.00 70.69 290 SER A N 1
ATOM 2260 C CA . SER A 1 290 ? 0.784 -3.797 18.952 1.00 70.69 290 SER A CA 1
ATOM 2261 C C . SER A 1 290 ? 0.523 -4.677 20.184 1.00 70.69 290 SER A C 1
ATOM 2263 O O . SER A 1 290 ? 1.299 -5.604 20.445 1.00 70.69 290 SER A O 1
ATOM 2265 N N . PHE A 1 291 ? -0.562 -4.449 20.935 1.00 73.25 291 PHE A N 1
ATOM 2266 C CA . PHE A 1 291 ? -0.877 -5.246 22.123 1.00 73.25 291 PHE A CA 1
ATOM 2267 C C . PHE A 1 291 ? -1.399 -6.627 21.742 1.00 73.25 291 PHE A C 1
ATOM 2269 O O . PHE A 1 291 ? -2.443 -6.775 21.112 1.00 73.25 291 PHE A O 1
ATOM 2276 N N . LYS A 1 292 ? -0.696 -7.663 22.206 1.00 72.19 292 LYS A N 1
ATOM 2277 C CA . LYS A 1 292 ? -1.114 -9.061 22.026 1.00 72.19 292 LYS A CA 1
ATOM 2278 C C . LYS A 1 292 ? -2.087 -9.539 23.093 1.00 72.19 292 LYS A C 1
ATOM 2280 O O . LYS A 1 292 ? -2.837 -10.473 22.836 1.00 72.19 292 LYS A O 1
ATOM 2285 N N . GLU A 1 293 ? -2.074 -8.924 24.270 1.00 74.44 293 GLU A N 1
ATOM 2286 C CA . GLU A 1 293 ? -2.864 -9.325 25.434 1.00 74.44 293 GLU A CA 1
ATOM 2287 C C . GLU A 1 293 ? -3.224 -8.096 26.272 1.00 74.44 293 GLU A C 1
ATOM 2289 O O . GLU A 1 293 ? -2.450 -7.137 26.355 1.00 74.44 293 GLU A O 1
ATOM 2294 N N . MET A 1 294 ? -4.392 -8.125 26.912 1.00 78.00 294 MET A N 1
ATOM 2295 C CA . MET A 1 294 ? -4.837 -7.080 27.830 1.00 78.00 294 MET A CA 1
ATOM 2296 C C . MET A 1 294 ? -5.600 -7.698 28.996 1.00 78.00 294 MET A C 1
ATOM 2298 O O . MET A 1 294 ? -6.437 -8.563 28.784 1.00 78.00 294 MET A O 1
ATOM 2302 N N . ALA A 1 295 ? -5.337 -7.260 30.226 1.00 81.31 295 ALA A N 1
ATOM 2303 C CA . ALA A 1 295 ? -6.054 -7.769 31.392 1.00 81.31 295 ALA A CA 1
ATOM 2304 C C . ALA A 1 295 ? -7.159 -6.801 31.831 1.00 81.31 295 ALA A C 1
ATOM 2306 O O . ALA A 1 295 ? -6.881 -5.620 32.075 1.00 81.31 295 ALA A O 1
ATOM 2307 N N . ILE A 1 296 ? -8.389 -7.310 31.952 1.00 84.25 296 ILE A N 1
ATOM 2308 C CA . ILE A 1 296 ? -9.500 -6.604 32.603 1.00 84.25 296 ILE A CA 1
ATOM 2309 C C . ILE A 1 296 ? -9.532 -7.020 34.069 1.00 84.25 296 ILE A C 1
ATOM 2311 O O . ILE A 1 296 ? -9.576 -8.211 34.377 1.00 84.25 296 ILE A O 1
ATOM 2315 N N . LEU A 1 297 ? -9.565 -6.029 34.955 1.00 85.25 297 LEU A N 1
ATOM 2316 C CA . LEU A 1 297 ? -9.871 -6.171 36.370 1.00 85.25 297 LEU A CA 1
ATOM 2317 C C . LEU A 1 297 ? -11.304 -5.681 36.603 1.00 85.25 297 LEU A C 1
ATOM 2319 O O . LEU A 1 297 ? -11.599 -4.502 36.418 1.00 85.25 297 LEU A O 1
ATOM 2323 N N . ALA A 1 298 ? -12.187 -6.570 37.046 1.00 86.38 298 ALA A N 1
ATOM 2324 C CA . ALA A 1 298 ? -13.532 -6.206 37.476 1.00 86.38 298 ALA A CA 1
ATOM 2325 C C . ALA A 1 298 ? -13.696 -6.521 38.964 1.00 86.38 298 ALA A C 1
ATOM 2327 O O . ALA A 1 298 ? -13.456 -7.651 39.391 1.00 86.38 298 ALA A O 1
ATOM 2328 N N . ALA A 1 299 ? -14.104 -5.531 39.753 1.00 85.00 299 ALA A N 1
ATOM 2329 C CA . ALA A 1 299 ? -14.367 -5.682 41.179 1.00 85.00 299 ALA A CA 1
ATOM 2330 C C . ALA A 1 299 ? -15.847 -5.437 41.469 1.00 85.00 299 ALA A C 1
ATOM 2332 O O . ALA A 1 299 ? -16.463 -4.535 40.898 1.00 85.00 299 ALA A O 1
ATOM 2333 N N . ALA A 1 300 ? -16.410 -6.240 42.366 1.00 83.44 300 ALA A N 1
ATOM 2334 C CA . ALA A 1 300 ? -17.792 -6.109 42.804 1.00 83.44 300 ALA A CA 1
ATOM 2335 C C . ALA A 1 300 ? -17.860 -5.992 44.326 1.00 83.44 300 ALA A C 1
ATOM 2337 O O . ALA A 1 300 ? -17.019 -6.528 45.055 1.00 83.44 300 ALA A O 1
ATOM 2338 N N . ASP A 1 301 ? -18.897 -5.319 44.817 1.00 78.50 301 ASP A N 1
ATOM 2339 C CA . ASP A 1 301 ? -19.111 -5.209 46.253 1.00 78.50 301 ASP A CA 1
ATOM 2340 C C . ASP A 1 301 ? -19.576 -6.559 46.818 1.00 78.50 301 ASP A C 1
ATOM 2342 O O . ASP A 1 301 ? -20.720 -6.991 46.637 1.00 78.50 301 ASP A O 1
ATOM 2346 N N . VAL A 1 302 ? -18.670 -7.211 47.556 1.00 69.31 302 VAL A N 1
ATOM 2347 C CA . VAL A 1 302 ? -18.866 -8.499 48.248 1.00 69.31 302 VAL A CA 1
ATOM 2348 C C . VAL A 1 302 ? -20.186 -8.605 49.032 1.00 69.31 302 VAL A C 1
ATOM 2350 O O . VAL A 1 302 ? -20.809 -9.665 48.975 1.00 69.31 302 VAL A O 1
ATOM 2353 N N . PRO A 1 303 ? -20.666 -7.575 49.767 1.00 71.31 303 PRO A N 1
ATOM 2354 C CA . PRO A 1 303 ? -21.898 -7.709 50.547 1.00 71.31 303 PRO A CA 1
ATOM 2355 C C . PRO A 1 303 ? -23.193 -7.805 49.727 1.00 71.31 303 PRO A C 1
ATOM 2357 O O . PRO A 1 303 ? -24.234 -8.063 50.333 1.00 71.31 303 PRO A O 1
ATOM 2360 N N . TRP A 1 304 ? -23.149 -7.577 48.410 1.00 75.12 304 TRP A N 1
ATOM 2361 C CA . TRP A 1 304 ? -24.330 -7.517 47.532 1.00 75.12 304 TRP A CA 1
ATOM 2362 C C . TRP A 1 304 ? -24.246 -8.453 46.325 1.00 75.12 304 TRP A C 1
ATOM 2364 O O . TRP A 1 304 ? -25.207 -8.554 45.562 1.00 75.12 304 TRP A O 1
ATOM 2374 N N . THR A 1 305 ? -23.115 -9.136 46.157 1.00 77.06 305 THR A N 1
ATOM 2375 C CA . THR A 1 305 ? -22.789 -9.900 44.952 1.00 77.06 305 THR A CA 1
ATOM 2376 C C . THR A 1 305 ? -22.646 -11.377 45.285 1.00 77.06 305 THR A C 1
ATOM 2378 O O . THR A 1 305 ? -21.983 -11.741 46.256 1.00 77.06 305 THR A O 1
ATOM 2381 N N . ARG A 1 306 ? -23.263 -12.234 44.468 1.00 76.50 306 ARG A N 1
ATOM 2382 C CA . ARG A 1 306 ? -23.171 -13.694 44.583 1.00 76.50 306 ARG A CA 1
ATOM 2383 C C . ARG A 1 306 ? -22.004 -14.251 43.771 1.00 76.50 306 ARG A C 1
ATOM 2385 O O . ARG A 1 306 ? -21.229 -15.044 44.292 1.00 76.50 306 ARG A O 1
ATOM 2392 N N . TRP A 1 307 ? -21.878 -13.833 42.514 1.00 78.69 307 TRP A N 1
ATOM 2393 C CA . TRP A 1 307 ? -20.772 -14.213 41.636 1.00 78.69 307 TRP A CA 1
ATOM 2394 C C . TRP A 1 307 ? -20.489 -13.121 40.597 1.00 78.69 307 TRP A C 1
ATOM 2396 O O . TRP A 1 307 ? -21.357 -12.298 40.286 1.00 78.69 307 TRP A O 1
ATOM 2406 N N . ILE A 1 308 ? -19.267 -13.137 40.065 1.00 80.06 308 ILE A N 1
ATOM 2407 C CA . ILE A 1 308 ? -18.821 -12.354 38.913 1.00 80.06 308 ILE A CA 1
ATOM 2408 C C . ILE A 1 308 ? -18.268 -13.334 37.879 1.00 80.06 308 ILE A C 1
ATOM 2410 O O . ILE A 1 308 ? -17.498 -14.225 38.222 1.00 80.06 308 ILE A O 1
ATOM 2414 N N . SER A 1 309 ? -18.678 -13.201 36.624 1.00 81.44 309 SER A N 1
ATOM 2415 C CA . SER A 1 309 ? -18.132 -13.987 35.518 1.00 81.44 309 SER A CA 1
ATOM 2416 C C . SER A 1 309 ? -17.623 -13.033 34.452 1.00 81.44 309 SER A C 1
ATOM 2418 O O . SER A 1 309 ? -18.324 -12.104 34.048 1.00 81.44 309 SER A O 1
ATOM 2420 N N . LEU A 1 310 ? -16.388 -13.251 34.013 1.00 78.00 310 LEU A N 1
ATOM 2421 C CA . LEU A 1 310 ? -15.796 -12.549 32.887 1.00 78.00 310 LEU A CA 1
ATOM 2422 C C . LEU A 1 310 ? -15.781 -13.525 31.712 1.00 78.00 310 LEU A C 1
ATOM 2424 O O . LEU A 1 310 ? -15.192 -14.598 31.792 1.00 78.00 310 LEU A O 1
ATOM 2428 N N . GLN A 1 311 ? -16.455 -13.164 30.626 1.00 76.50 311 GLN A N 1
ATOM 2429 C CA . GLN A 1 311 ? -16.467 -13.957 29.401 1.00 76.50 311 GLN A CA 1
ATOM 2430 C C . GLN A 1 311 ? -15.500 -13.332 28.399 1.00 76.50 311 GLN A C 1
ATOM 2432 O O . GLN A 1 311 ? -15.606 -12.145 28.062 1.00 76.50 311 GLN A O 1
ATOM 2437 N N . GLN A 1 312 ? -14.559 -14.149 27.931 1.00 70.44 312 GLN A N 1
ATOM 2438 C CA . GLN A 1 312 ? -13.648 -13.780 26.857 1.00 70.44 312 GLN A CA 1
ATOM 2439 C C . GLN A 1 312 ? -14.404 -13.682 25.519 1.00 70.44 312 GLN A C 1
ATOM 2441 O O . GLN A 1 312 ? -15.423 -14.353 25.335 1.00 70.44 312 GLN A O 1
ATOM 2446 N N . PRO A 1 313 ? -13.932 -12.847 24.576 1.00 66.62 313 PRO A N 1
ATOM 2447 C CA . PRO A 1 313 ? -14.477 -12.824 23.223 1.00 66.62 313 PRO A CA 1
ATOM 2448 C C . PRO A 1 313 ? -14.324 -14.204 22.567 1.00 66.62 313 PRO A C 1
ATOM 2450 O O . PRO A 1 313 ? -13.228 -14.758 22.581 1.00 66.62 313 PRO A O 1
ATOM 2453 N N . GLU A 1 314 ? -15.393 -14.737 21.965 1.00 58.78 314 GLU A N 1
ATOM 2454 C CA . GLU A 1 314 ? -15.374 -16.039 21.279 1.00 58.78 314 GLU A CA 1
ATOM 2455 C C . GLU A 1 314 ? -14.203 -16.126 20.276 1.00 58.78 314 GLU A C 1
ATOM 2457 O O . GLU A 1 314 ? -14.100 -15.343 19.320 1.00 58.78 314 GLU A O 1
ATOM 2462 N N . THR A 1 315 ? -13.290 -17.073 20.504 1.00 53.53 315 THR A N 1
ATOM 2463 C CA . THR A 1 315 ? -12.223 -17.444 19.568 1.00 53.53 315 THR A CA 1
ATOM 2464 C C . THR A 1 315 ? -12.728 -18.496 18.578 1.00 53.53 315 THR A C 1
ATOM 2466 O O . THR A 1 315 ? -13.440 -19.417 18.954 1.00 53.53 315 THR A O 1
ATOM 2469 N N . GLU A 1 316 ? -12.354 -18.366 17.298 1.00 50.28 316 GLU A N 1
ATOM 2470 C CA . GLU A 1 316 ? -12.811 -19.234 16.188 1.00 50.28 316 GLU A CA 1
ATOM 2471 C C . GLU A 1 316 ? -12.424 -20.719 16.332 1.00 50.28 316 GLU A C 1
ATOM 2473 O O . GLU A 1 316 ? -13.015 -21.576 15.680 1.00 50.28 316 GLU A O 1
ATOM 2478 N N . GLU A 1 317 ? -11.452 -21.044 17.183 1.00 44.72 317 GLU A N 1
ATOM 2479 C CA . GLU A 1 317 ? -11.155 -22.425 17.554 1.00 44.72 317 GLU A CA 1
ATOM 2480 C C . GLU A 1 317 ? -12.005 -22.772 18.772 1.00 44.72 317 GLU A C 1
ATOM 2482 O O . GLU A 1 317 ? -11.790 -22.217 19.847 1.00 44.72 317 GLU A O 1
ATOM 2487 N N . GLY A 1 318 ? -13.001 -23.640 18.568 1.00 44.59 318 GLY A N 1
ATOM 2488 C CA . GLY A 1 318 ? -14.014 -24.052 19.543 1.00 44.59 318 GLY A CA 1
ATOM 2489 C C . GLY A 1 318 ? -13.455 -24.682 20.822 1.00 44.59 318 GLY A C 1
ATOM 2490 O O . GLY A 1 318 ? -13.598 -25.879 21.040 1.00 44.59 318 GLY A O 1
ATOM 2491 N N . SER A 1 319 ? -12.861 -23.862 21.677 1.00 37.81 319 SER A N 1
ATOM 2492 C CA . SER A 1 319 ? -12.298 -24.177 22.988 1.00 37.81 319 SER A CA 1
ATOM 2493 C C . SER A 1 319 ? -12.669 -23.029 23.921 1.00 37.81 319 SER A C 1
ATOM 2495 O O . SER A 1 319 ? -12.403 -21.881 23.593 1.00 37.81 319 SER A O 1
ATOM 2497 N N . GLU A 1 320 ? -13.190 -23.209 25.122 1.00 41.84 320 GLU A N 1
ATOM 2498 C CA . GLU A 1 320 ? -13.874 -24.304 25.805 1.00 41.84 320 GLU A CA 1
ATOM 2499 C C . GLU A 1 320 ? -14.477 -23.580 27.021 1.00 41.84 320 GLU A C 1
ATOM 2501 O O . GLU A 1 320 ? -13.736 -22.919 27.738 1.00 41.84 320 GLU A O 1
ATOM 2506 N N . THR A 1 321 ? -15.795 -23.673 27.228 1.00 42.16 321 THR A N 1
ATOM 2507 C CA . THR A 1 321 ? -16.554 -23.248 28.430 1.00 42.16 321 THR A CA 1
ATOM 2508 C C . THR A 1 321 ? -16.359 -21.812 28.987 1.00 42.16 321 THR A C 1
ATOM 2510 O O . THR A 1 321 ? -15.246 -21.391 29.284 1.00 42.16 321 THR A O 1
ATOM 2513 N N . PRO A 1 322 ? -17.438 -21.044 29.250 1.00 45.91 322 PRO A N 1
ATOM 2514 C CA . PRO A 1 322 ? -17.321 -19.799 30.014 1.00 45.91 322 PRO A CA 1
ATOM 2515 C C . PRO A 1 322 ? -16.662 -20.079 31.373 1.00 45.91 322 PRO A C 1
ATOM 2517 O O . PRO A 1 322 ? -17.108 -20.959 32.109 1.00 45.91 322 PRO A O 1
ATOM 2520 N N . TYR A 1 323 ? -15.600 -19.340 31.705 1.00 46.31 323 TYR A N 1
ATOM 2521 C CA . TYR A 1 323 ? -14.972 -19.410 33.023 1.00 46.31 323 TYR A CA 1
ATOM 2522 C C . TYR A 1 323 ? -15.914 -18.738 34.039 1.00 46.31 323 TYR A C 1
ATOM 2524 O O . TYR A 1 323 ? -15.901 -17.526 34.264 1.00 46.31 323 TYR A O 1
ATOM 2532 N N . GLU A 1 324 ? -16.838 -19.517 34.600 1.00 46.75 324 GLU A N 1
ATOM 2533 C CA . GLU A 1 324 ? -17.655 -19.098 35.737 1.00 46.75 324 GLU A CA 1
ATOM 2534 C C . GLU A 1 324 ? -16.837 -19.289 37.013 1.00 46.75 324 GLU A C 1
ATOM 2536 O O . GLU A 1 324 ? -16.733 -20.384 37.566 1.00 46.75 324 GLU A O 1
ATOM 2541 N N . GLN A 1 325 ? -16.215 -18.209 37.483 1.00 47.06 325 GLN A N 1
ATOM 2542 C CA . GLN A 1 325 ? -15.541 -18.218 38.770 1.00 47.06 325 GLN A CA 1
ATOM 2543 C C . GLN A 1 325 ? -16.565 -17.923 39.875 1.00 47.06 325 GLN A C 1
ATOM 2545 O O . GLN A 1 325 ? -16.936 -16.774 40.116 1.00 47.06 325 GLN A O 1
ATOM 2550 N N . GLU A 1 326 ? -17.026 -18.960 40.579 1.00 50.78 326 GLU A N 1
ATOM 2551 C CA . GLU A 1 326 ? -17.730 -18.756 41.849 1.00 50.78 326 GLU A CA 1
ATOM 2552 C C . GLU A 1 326 ? -16.784 -18.046 42.833 1.00 50.78 326 GLU A C 1
ATOM 2554 O O . GLU A 1 326 ? -15.698 -18.547 43.150 1.00 50.78 326 GLU A O 1
ATOM 2559 N N . LEU A 1 327 ? -17.179 -16.860 43.313 1.00 50.59 327 LEU A N 1
ATOM 2560 C CA . LEU A 1 327 ? -16.421 -16.121 44.323 1.00 50.59 327 LEU A CA 1
ATOM 2561 C C . LEU A 1 327 ? -16.340 -16.955 45.613 1.00 50.59 327 LEU A C 1
ATOM 2563 O O . LEU A 1 327 ? -17.294 -17.014 46.389 1.00 50.59 327 LEU A O 1
ATOM 2567 N N . LYS A 1 328 ? -15.175 -17.551 45.889 1.00 47.75 328 LYS A N 1
ATOM 2568 C CA . LYS A 1 328 ? -14.793 -17.935 47.257 1.00 47.75 328 LYS A CA 1
ATOM 2569 C C . LYS A 1 328 ? -14.393 -16.673 48.025 1.00 47.75 328 LYS A C 1
ATOM 2571 O O . LYS A 1 328 ? -13.805 -15.767 47.439 1.00 47.75 328 LYS A O 1
ATOM 2576 N N . GLU A 1 329 ? -14.713 -16.634 49.319 1.00 49.00 329 GLU A N 1
ATOM 2577 C CA . GLU A 1 329 ? -14.777 -15.447 50.198 1.00 49.00 329 GLU A CA 1
ATOM 2578 C C . GLU A 1 329 ? -13.542 -14.516 50.253 1.00 49.00 329 GLU A C 1
ATOM 2580 O O . GLU A 1 329 ? -13.660 -13.424 50.801 1.00 49.00 329 GLU A O 1
ATOM 2585 N N . ASP A 1 330 ? -12.417 -14.859 49.615 1.00 46.47 330 ASP A N 1
ATOM 2586 C CA . ASP A 1 330 ? -11.174 -14.073 49.623 1.00 46.47 330 ASP A CA 1
ATOM 2587 C C . ASP A 1 330 ? -10.865 -13.286 48.328 1.00 46.47 330 ASP A C 1
ATOM 2589 O O . ASP A 1 330 ? -9.884 -12.541 48.292 1.00 46.47 330 ASP A O 1
ATOM 2593 N N . LYS A 1 331 ? -11.657 -13.405 47.247 1.00 49.53 331 LYS A N 1
ATOM 2594 C CA . LYS A 1 331 ? -11.393 -12.669 45.986 1.00 49.53 331 LYS A CA 1
ATOM 2595 C C . LYS A 1 331 ? -12.620 -11.910 45.489 1.00 49.53 331 LYS A C 1
ATOM 2597 O O . LYS A 1 331 ? -13.400 -12.432 44.707 1.00 49.53 331 LYS A O 1
ATOM 2602 N N . SER A 1 332 ? -12.756 -10.648 45.899 1.00 60.56 332 SER A N 1
ATOM 2603 C CA . SER A 1 332 ? -13.796 -9.695 45.459 1.00 60.56 332 SER A CA 1
ATOM 2604 C C . SER A 1 332 ? -13.610 -9.158 44.031 1.00 60.56 332 SER A C 1
ATOM 2606 O O . SER A 1 332 ? -14.221 -8.156 43.654 1.00 60.56 332 SER A O 1
ATOM 2608 N N . PHE A 1 333 ? -12.711 -9.766 43.260 1.00 66.38 333 PHE A N 1
ATOM 2609 C CA . PHE A 1 333 ? -12.267 -9.280 41.964 1.00 66.38 333 PHE A CA 1
ATOM 2610 C C . PHE A 1 333 ? -12.009 -10.450 41.010 1.00 66.38 333 PHE A C 1
ATOM 2612 O O . PHE A 1 333 ? -11.461 -11.478 41.411 1.00 66.38 333 PHE A O 1
ATOM 2619 N N . GLY A 1 334 ? -12.394 -10.273 39.748 1.00 67.44 334 GLY A N 1
ATOM 2620 C CA . GLY A 1 334 ? -12.014 -11.136 38.636 1.00 67.44 334 GLY A CA 1
ATOM 2621 C C . GLY A 1 334 ? -10.947 -10.444 37.793 1.00 67.44 334 GLY A C 1
ATOM 2622 O O . GLY A 1 334 ? -11.085 -9.262 37.474 1.00 67.44 334 GLY A O 1
ATOM 2623 N N . ILE A 1 335 ? -9.879 -11.169 37.458 1.00 74.81 335 ILE A N 1
ATOM 2624 C CA . ILE A 1 335 ? -8.877 -10.735 36.478 1.00 74.81 335 ILE A CA 1
ATOM 2625 C C . ILE A 1 335 ? -8.893 -11.754 35.356 1.00 74.81 335 ILE A C 1
ATOM 2627 O O . ILE A 1 335 ? -8.608 -12.922 35.603 1.00 74.81 335 ILE A O 1
ATOM 2631 N N . GLU A 1 336 ? -9.176 -11.301 34.142 1.00 75.25 336 GLU A N 1
ATOM 2632 C CA . GLU A 1 336 ? -9.074 -12.131 32.943 1.00 75.25 336 GLU A CA 1
ATOM 2633 C C . GLU A 1 336 ? -8.094 -11.515 31.955 1.00 75.25 336 GLU A C 1
ATOM 2635 O O . GLU A 1 336 ? -8.105 -10.302 31.720 1.00 75.25 336 GLU A O 1
ATOM 2640 N N . GLN A 1 337 ? -7.251 -12.369 31.375 1.00 72.81 337 GLN A N 1
ATOM 2641 C CA . GLN A 1 337 ? -6.355 -12.001 30.287 1.00 72.81 337 GLN A CA 1
ATOM 2642 C C . GLN A 1 337 ? -7.081 -12.204 28.963 1.00 72.81 337 GLN A C 1
ATOM 2644 O O . GLN A 1 337 ? -7.426 -13.316 28.581 1.00 72.81 337 GLN A O 1
ATOM 2649 N N . ILE A 1 338 ? -7.303 -11.113 28.248 1.00 72.00 338 ILE A N 1
ATOM 2650 C CA . ILE A 1 338 ? -7.935 -11.113 26.940 1.00 72.00 338 ILE A CA 1
ATOM 2651 C C . ILE A 1 338 ? -6.846 -11.188 25.892 1.00 72.00 338 ILE A C 1
ATOM 2653 O O . ILE A 1 338 ? -6.039 -10.268 25.737 1.00 72.00 338 ILE A O 1
ATOM 2657 N N . LEU A 1 339 ? -6.849 -12.293 25.156 1.00 70.31 339 LEU A N 1
ATOM 2658 C CA . LEU A 1 339 ? -5.952 -12.496 24.037 1.00 70.31 339 LEU A CA 1
ATOM 2659 C C . LEU A 1 339 ? -6.394 -11.620 22.853 1.00 70.31 339 LEU A C 1
ATOM 2661 O O . LEU A 1 339 ? -7.452 -11.814 22.254 1.00 70.31 339 LEU A O 1
ATOM 2665 N N . LEU A 1 340 ? -5.548 -10.657 22.505 1.00 68.38 340 LEU A N 1
ATOM 2666 C CA . LEU A 1 340 ? -5.673 -9.762 21.355 1.00 68.38 340 LEU A CA 1
ATOM 2667 C C . LEU A 1 340 ? -4.788 -10.219 20.183 1.00 68.38 340 LEU A C 1
ATOM 2669 O O . LEU A 1 340 ? -4.724 -9.551 19.164 1.00 68.38 340 LEU A O 1
ATOM 2673 N N . SER A 1 341 ? -4.110 -11.366 20.271 1.00 54.12 341 SER A N 1
ATOM 2674 C CA . SER A 1 341 ? -3.087 -11.812 19.307 1.00 54.12 341 SER A CA 1
ATOM 2675 C C . SER A 1 341 ? -3.569 -12.017 17.854 1.00 54.12 341 SER A C 1
ATOM 2677 O O . SER A 1 341 ? -2.748 -12.261 16.973 1.00 54.12 341 SER A O 1
ATOM 2679 N N . LYS A 1 342 ? -4.875 -11.861 17.578 1.00 53.84 342 LYS A N 1
ATOM 2680 C CA . LYS A 1 342 ? -5.500 -11.811 16.237 1.00 53.84 342 LYS A CA 1
ATOM 2681 C C . LYS A 1 342 ? -6.223 -10.468 15.954 1.00 53.84 342 LYS A C 1
ATOM 2683 O O . LYS A 1 342 ? -7.174 -10.440 15.173 1.00 53.84 342 LYS A O 1
ATOM 2688 N N . ALA A 1 343 ? -5.856 -9.370 16.628 1.00 51.72 343 ALA A N 1
ATOM 2689 C CA . ALA A 1 343 ? -6.589 -8.091 16.711 1.00 51.72 343 ALA A CA 1
ATOM 2690 C C . ALA A 1 343 ? -6.542 -7.193 15.459 1.00 51.72 343 ALA A C 1
ATOM 2692 O O . ALA A 1 343 ? -6.371 -5.982 15.553 1.00 51.72 343 ALA A O 1
ATOM 2693 N N . LEU A 1 344 ? -6.806 -7.755 14.281 1.00 61.09 344 LEU A N 1
ATOM 2694 C CA . LEU A 1 344 ? -7.203 -6.954 13.116 1.00 61.09 344 LEU A CA 1
ATOM 2695 C C . LEU A 1 344 ? -8.705 -6.602 13.133 1.00 61.09 344 LEU A C 1
ATOM 2697 O O . LEU A 1 344 ? -9.215 -6.000 12.193 1.00 61.09 344 LEU A O 1
ATOM 2701 N N . ILE A 1 345 ? -9.444 -7.016 14.172 1.00 66.12 345 ILE A N 1
ATOM 2702 C CA . ILE A 1 345 ? -10.911 -6.939 14.235 1.00 66.12 345 ILE A CA 1
ATOM 2703 C C . ILE A 1 345 ? -11.354 -6.515 15.648 1.00 66.12 345 ILE A C 1
ATOM 2705 O O . ILE A 1 345 ? -10.773 -7.001 16.624 1.00 66.12 345 ILE A O 1
ATOM 2709 N N . PRO A 1 346 ? -12.397 -5.669 15.788 1.00 72.81 346 PRO A N 1
ATOM 2710 C CA . PRO A 1 346 ? -13.004 -5.347 17.078 1.00 72.81 346 PRO A CA 1
ATOM 2711 C C . PRO A 1 346 ? -13.437 -6.588 17.865 1.00 72.81 346 PRO A C 1
ATOM 2713 O O . PRO A 1 346 ? -14.092 -7.478 17.320 1.00 72.81 346 PRO A O 1
ATOM 2716 N N . ARG A 1 347 ? -13.127 -6.625 19.164 1.00 76.00 347 ARG A N 1
ATOM 2717 C CA . ARG A 1 347 ? -13.525 -7.706 20.084 1.00 76.00 347 ARG A CA 1
ATOM 2718 C C . ARG A 1 347 ? -14.380 -7.148 21.216 1.00 76.00 347 ARG A C 1
ATOM 2720 O O . ARG A 1 347 ? -14.213 -5.997 21.612 1.00 76.00 347 ARG A O 1
ATOM 2727 N N . VAL A 1 348 ? -15.299 -7.956 21.737 1.00 79.31 348 VAL A N 1
ATOM 2728 C CA . VAL A 1 348 ? -16.156 -7.582 22.869 1.00 79.31 348 VAL A CA 1
ATOM 2729 C C . VAL A 1 348 ? -16.030 -8.652 23.940 1.00 79.31 348 VAL A C 1
ATOM 2731 O O . VAL A 1 348 ? -16.276 -9.821 23.666 1.00 79.31 348 VAL A O 1
ATOM 2734 N N . SER A 1 349 ? -15.655 -8.246 25.147 1.00 83.44 349 SER A N 1
ATOM 2735 C CA . SER A 1 349 ? -15.759 -9.074 26.349 1.00 83.44 349 SER A CA 1
ATOM 2736 C C . SER A 1 349 ? -16.961 -8.635 27.172 1.00 83.44 349 SER A C 1
ATOM 2738 O O . SER A 1 349 ? -17.281 -7.442 27.209 1.00 83.44 349 SER A O 1
ATOM 2740 N N . SER A 1 350 ? -17.586 -9.568 27.882 1.00 85.44 350 SER A N 1
ATOM 2741 C CA . SER A 1 350 ? -18.693 -9.258 28.789 1.00 85.44 350 SER A CA 1
ATOM 2742 C C . SER A 1 350 ? -18.334 -9.608 30.225 1.00 85.44 350 SER A C 1
ATOM 2744 O O . SER A 1 350 ? -17.868 -10.714 30.494 1.00 85.44 350 SER A O 1
ATOM 2746 N N . VAL A 1 351 ? -18.616 -8.698 31.150 1.00 86.62 351 VAL A N 1
ATOM 2747 C CA . VAL A 1 351 ? -18.571 -8.939 32.592 1.00 86.62 351 VAL A CA 1
ATOM 2748 C C . VAL A 1 351 ? -20.006 -9.062 33.088 1.00 86.62 351 VAL A C 1
ATOM 2750 O O . VAL A 1 351 ? -20.794 -8.126 32.949 1.00 86.62 351 VAL A O 1
ATOM 2753 N N . LYS A 1 352 ? -20.356 -10.216 33.654 1.00 86.62 352 LYS A N 1
ATOM 2754 C CA . LYS A 1 352 ? -21.677 -10.505 34.220 1.00 86.62 352 LYS A CA 1
ATOM 2755 C C . LYS A 1 352 ? -21.587 -10.548 35.739 1.00 86.62 352 LYS A C 1
ATOM 2757 O O . LYS A 1 352 ? -20.720 -11.226 36.288 1.00 86.62 352 LYS A O 1
ATOM 2762 N N . VAL A 1 353 ? -22.487 -9.837 36.413 1.00 86.38 353 VAL A N 1
ATOM 2763 C CA . VAL A 1 353 ? -22.547 -9.759 37.880 1.00 86.38 353 VAL A CA 1
ATOM 2764 C C . VAL A 1 353 ? -23.931 -10.167 38.363 1.00 86.38 353 VAL A C 1
ATOM 2766 O O . VAL A 1 353 ? -24.931 -9.551 37.987 1.00 86.38 353 VAL A O 1
ATOM 2769 N N . GLN A 1 354 ? -23.996 -11.165 39.242 1.00 85.94 354 GLN A N 1
ATOM 2770 C CA . GLN A 1 354 ? -25.245 -11.585 39.877 1.00 85.94 354 GLN A CA 1
ATOM 2771 C C . GLN A 1 354 ? -25.352 -11.021 41.296 1.00 85.94 354 GLN A C 1
ATOM 2773 O O . GLN A 1 354 ? -24.455 -11.212 42.117 1.00 85.94 354 GLN A O 1
ATOM 2778 N N . GLY A 1 355 ? -26.473 -10.358 41.596 1.00 82.94 355 GLY A N 1
ATOM 2779 C CA . GLY A 1 355 ? -26.810 -9.912 42.955 1.00 82.94 355 GLY A CA 1
ATOM 2780 C C . GLY A 1 355 ? -27.229 -11.067 43.877 1.00 82.94 355 GLY A C 1
ATOM 2781 O O . GLY A 1 355 ? -27.210 -12.230 43.473 1.00 82.94 355 GLY A O 1
ATOM 2782 N N . LEU A 1 356 ? -27.655 -10.784 45.114 1.00 79.94 356 LEU A N 1
ATOM 2783 C CA . LEU A 1 356 ? -28.087 -11.849 46.044 1.00 79.94 356 LEU A CA 1
ATOM 2784 C C . LEU A 1 356 ? -29.405 -12.519 45.601 1.00 79.94 356 LEU A C 1
ATOM 2786 O O . LEU A 1 356 ? -29.636 -13.694 45.901 1.00 79.94 356 LEU A O 1
ATOM 2790 N N . ARG A 1 357 ? -30.271 -11.813 44.856 1.00 83.44 357 ARG A N 1
ATOM 2791 C CA . ARG A 1 357 ? -31.470 -12.408 44.235 1.00 83.44 357 ARG A CA 1
ATOM 2792 C C . ARG A 1 357 ? -31.113 -13.147 42.954 1.00 83.44 357 ARG A C 1
ATOM 2794 O O . ARG A 1 357 ? -30.732 -12.526 41.969 1.00 83.44 357 ARG A O 1
ATOM 2801 N N . SER A 1 358 ? -31.333 -14.460 42.937 1.00 74.12 358 SER A N 1
ATOM 2802 C CA . SER A 1 358 ? -31.176 -15.294 41.737 1.00 74.12 358 SER A CA 1
ATOM 2803 C C . SER A 1 358 ? -32.307 -15.132 40.714 1.00 74.12 358 SER A C 1
ATOM 2805 O O . SER A 1 358 ? -32.130 -15.509 39.563 1.00 74.12 358 SER A O 1
ATOM 2807 N N . SER A 1 359 ? -33.461 -14.572 41.098 1.00 78.06 359 SER A N 1
ATOM 2808 C CA . SER A 1 359 ? -34.586 -14.338 40.177 1.00 78.06 359 SER A CA 1
ATOM 2809 C C . SER A 1 359 ? -34.421 -13.119 39.268 1.00 78.06 359 SER A C 1
ATOM 2811 O O . SER A 1 359 ? -35.165 -12.987 38.297 1.00 78.06 359 SER A O 1
ATOM 2813 N N . LEU A 1 360 ? -33.479 -12.221 39.567 1.00 81.81 360 LEU A N 1
ATOM 2814 C CA . LEU A 1 360 ? -33.157 -11.081 38.711 1.00 81.81 360 LEU A CA 1
ATOM 2815 C C . LEU A 1 360 ? -32.065 -11.476 37.716 1.00 81.81 360 LEU A C 1
ATOM 2817 O O . LEU A 1 360 ? -31.133 -12.195 38.076 1.00 81.81 360 LEU A O 1
ATOM 2821 N N . SER A 1 361 ? -32.165 -10.986 36.479 1.00 81.44 361 SER A N 1
ATOM 2822 C CA . SER A 1 361 ? -31.121 -11.193 35.475 1.00 81.44 361 SER A CA 1
ATOM 2823 C C . SER A 1 361 ? -29.794 -10.576 35.941 1.00 81.44 361 SER A C 1
ATOM 2825 O O . SER A 1 361 ? -29.822 -9.463 36.482 1.00 81.44 361 SER A O 1
ATOM 2827 N N . PRO A 1 362 ? -28.647 -11.238 35.702 1.00 83.69 362 PRO A N 1
ATOM 2828 C CA . PRO A 1 362 ? -27.343 -10.654 35.986 1.00 83.69 362 PRO A CA 1
ATOM 2829 C C . PRO A 1 362 ? -27.169 -9.325 35.242 1.00 83.69 362 PRO A C 1
ATOM 2831 O O . PRO A 1 362 ? -27.609 -9.184 34.098 1.00 83.69 362 PRO A O 1
ATOM 2834 N N . ALA A 1 363 ? -26.514 -8.355 35.879 1.00 85.88 363 ALA A N 1
ATOM 2835 C CA . ALA A 1 363 ? -26.103 -7.130 35.205 1.00 85.88 363 ALA A CA 1
ATOM 2836 C C . ALA A 1 363 ? -24.941 -7.445 34.256 1.00 85.88 363 ALA A C 1
ATOM 2838 O O . ALA A 1 363 ? -23.984 -8.112 34.653 1.00 85.88 363 ALA A O 1
ATOM 2839 N N . GLU A 1 364 ? -25.027 -6.975 33.013 1.00 87.75 364 GLU A N 1
ATOM 2840 C CA . GLU A 1 364 ? -24.029 -7.223 31.974 1.00 87.75 364 GLU A CA 1
ATOM 2841 C C . GLU A 1 364 ? -23.337 -5.919 31.569 1.00 87.75 364 GLU A C 1
ATOM 2843 O O . GLU A 1 364 ? -23.986 -4.943 31.182 1.00 87.75 364 GLU A O 1
ATOM 2848 N N . TYR A 1 365 ? -22.008 -5.927 31.640 1.00 87.81 365 TYR A N 1
ATOM 2849 C CA . TYR A 1 365 ? -21.136 -4.831 31.243 1.00 87.81 365 TYR A CA 1
ATOM 2850 C C . TYR A 1 365 ? -20.281 -5.282 30.061 1.00 87.81 365 TYR A C 1
ATOM 2852 O O . TYR A 1 365 ? -19.485 -6.212 30.167 1.00 87.81 365 TYR A O 1
ATOM 2860 N N . LEU A 1 366 ? -20.453 -4.629 28.918 1.00 87.06 366 LEU A N 1
ATOM 2861 C CA . LEU A 1 366 ? -19.743 -4.931 27.683 1.00 87.06 366 LEU A CA 1
ATOM 2862 C C . LEU A 1 366 ? -18.541 -4.001 27.550 1.00 87.06 366 LEU A C 1
ATOM 2864 O O . LEU A 1 366 ? -18.701 -2.781 27.486 1.00 87.06 366 LEU A O 1
ATOM 2868 N N . VAL A 1 367 ? -17.347 -4.579 27.466 1.00 85.44 367 VAL A N 1
ATOM 2869 C CA . VAL A 1 367 ? -16.110 -3.851 27.170 1.00 85.44 367 VAL A CA 1
ATOM 2870 C C . VAL A 1 367 ? -15.691 -4.199 25.758 1.00 85.44 367 VAL A C 1
ATOM 2872 O O . VAL A 1 367 ? -15.410 -5.352 25.428 1.00 85.44 367 VAL A O 1
ATOM 2875 N N . ARG A 1 368 ? -15.688 -3.184 24.906 1.00 82.75 368 ARG A N 1
ATOM 2876 C CA . ARG A 1 368 ? -15.305 -3.308 23.513 1.00 82.75 368 ARG A CA 1
ATOM 2877 C C . ARG A 1 368 ? -13.874 -2.836 23.314 1.00 82.75 368 ARG A C 1
ATOM 2879 O O . ARG A 1 368 ? -13.560 -1.692 23.622 1.00 82.75 368 ARG A O 1
ATOM 2886 N N . PHE A 1 369 ? -13.063 -3.679 22.695 1.00 80.25 369 PHE A N 1
ATOM 2887 C CA . PHE A 1 369 ? -11.710 -3.364 22.260 1.00 80.25 369 PHE A CA 1
ATOM 2888 C C . PHE A 1 369 ? -11.732 -2.999 20.779 1.00 80.25 369 PHE A C 1
ATOM 2890 O O . PHE A 1 369 ? -12.015 -3.847 19.929 1.00 80.25 369 PHE A O 1
ATOM 2897 N N . ALA A 1 370 ? -11.495 -1.724 20.484 1.00 79.06 370 ALA A N 1
ATOM 2898 C CA . ALA A 1 370 ? -11.382 -1.197 19.130 1.00 79.06 370 ALA A CA 1
ATOM 2899 C C . ALA A 1 370 ? -9.891 -1.068 18.774 1.00 79.06 370 ALA A C 1
ATOM 2901 O O . ALA A 1 370 ? -9.214 -0.235 19.385 1.00 79.06 370 ALA A O 1
ATOM 2902 N N . PRO A 1 371 ? -9.363 -1.878 17.835 1.00 79.88 371 PRO A N 1
ATOM 2903 C CA . PRO A 1 371 ? -7.973 -1.777 17.423 1.00 79.88 371 PRO A CA 1
ATOM 2904 C C . PRO A 1 371 ? -7.672 -0.395 16.840 1.00 79.88 371 PRO A C 1
ATOM 2906 O O . PRO A 1 371 ? -8.476 0.161 16.090 1.00 79.88 371 PRO A O 1
ATOM 2909 N N . MET A 1 372 ? -6.512 0.143 17.182 1.00 79.19 372 MET A N 1
ATOM 2910 C CA . MET A 1 372 ? -6.010 1.433 16.738 1.00 79.19 372 MET A CA 1
ATOM 2911 C C . MET A 1 372 ? -4.632 1.243 16.110 1.00 79.19 372 MET A C 1
ATOM 2913 O O . MET A 1 372 ? -3.790 0.532 16.661 1.00 79.19 372 MET A O 1
ATOM 2917 N N . GLN A 1 373 ? -4.388 1.906 14.985 1.00 81.50 373 GLN A N 1
ATOM 2918 C CA . GLN A 1 373 ? -3.077 1.948 14.348 1.00 81.50 373 GLN A CA 1
ATOM 2919 C C . GLN A 1 373 ? -2.746 3.368 13.903 1.00 81.50 373 GLN A C 1
ATOM 2921 O O . GLN A 1 373 ? -3.567 4.036 13.277 1.00 81.50 373 GLN A O 1
ATOM 2926 N N . THR A 1 374 ? -1.521 3.809 14.181 1.00 82.62 374 THR A N 1
ATOM 2927 C CA . THR A 1 374 ? -0.993 5.060 13.631 1.00 82.62 374 THR A CA 1
ATOM 2928 C C . THR A 1 374 ? -0.423 4.798 12.248 1.00 82.62 374 THR A C 1
ATOM 2930 O O . THR A 1 374 ? 0.452 3.946 12.086 1.00 82.62 374 THR A O 1
ATOM 2933 N N . LEU A 1 375 ? -0.914 5.527 11.252 1.00 85.06 375 LEU A N 1
ATOM 2934 C CA . LEU A 1 375 ? -0.454 5.434 9.872 1.00 85.06 375 LEU A CA 1
ATOM 2935 C C . LEU A 1 375 ? -0.023 6.815 9.370 1.00 85.06 375 LEU A C 1
ATOM 2937 O O . LEU A 1 375 ? -0.602 7.831 9.768 1.00 85.06 375 LEU A O 1
ATOM 2941 N N . PRO A 1 376 ? 0.966 6.874 8.469 1.00 87.62 376 PRO A N 1
ATOM 2942 C CA . PRO A 1 376 ? 1.299 8.112 7.787 1.00 87.62 376 PRO A CA 1
ATOM 2943 C C . PRO A 1 376 ? 0.171 8.491 6.817 1.00 87.62 376 PRO A C 1
ATOM 2945 O O . PRO A 1 376 ? -0.348 7.648 6.087 1.00 87.62 376 PRO A O 1
ATOM 2948 N N . SER A 1 377 ? -0.221 9.762 6.814 1.00 84.69 377 SER A N 1
ATOM 2949 C CA . SER A 1 377 ? -1.332 10.287 6.013 1.00 84.69 377 SER A CA 1
ATOM 2950 C C . SER A 1 377 ? -0.860 11.085 4.804 1.00 84.69 377 SER A C 1
ATOM 2952 O O . SER A 1 377 ? -1.430 10.965 3.718 1.00 84.69 377 SER A O 1
ATOM 2954 N N . ALA A 1 378 ? 0.213 11.857 4.966 1.00 86.56 378 ALA A N 1
ATOM 2955 C CA . ALA A 1 378 ? 0.835 12.658 3.924 1.00 86.56 378 ALA A CA 1
ATOM 2956 C C . ALA A 1 378 ? 2.322 12.865 4.218 1.00 86.56 378 ALA A C 1
ATOM 2958 O O . ALA A 1 378 ? 2.772 12.765 5.360 1.00 86.56 378 ALA A O 1
ATOM 2959 N N . VAL A 1 379 ? 3.079 13.193 3.177 1.00 89.81 379 VAL A N 1
ATOM 2960 C CA . VAL A 1 379 ? 4.476 13.611 3.277 1.00 89.81 379 VAL A CA 1
ATOM 2961 C C . VAL A 1 379 ? 4.658 14.948 2.576 1.00 89.81 379 VAL A C 1
ATOM 2963 O O . VAL A 1 379 ? 4.210 15.135 1.445 1.00 89.81 379 VAL A O 1
ATOM 2966 N N . THR A 1 380 ? 5.337 15.873 3.243 1.00 90.25 380 THR A N 1
ATOM 2967 C CA . THR A 1 380 ? 5.796 17.129 2.656 1.00 90.25 380 THR A CA 1
ATOM 2968 C C . THR A 1 380 ? 7.313 17.100 2.538 1.00 90.25 380 THR A C 1
ATOM 2970 O O . THR A 1 380 ? 8.021 16.918 3.524 1.00 90.25 380 THR A O 1
ATOM 2973 N N . ILE A 1 381 ? 7.814 17.280 1.320 1.00 90.19 381 ILE A N 1
ATOM 2974 C CA . ILE A 1 381 ? 9.238 17.312 0.986 1.00 90.19 381 ILE A CA 1
ATOM 2975 C C . ILE A 1 381 ? 9.614 18.759 0.683 1.00 90.19 381 ILE A C 1
ATOM 2977 O O . ILE A 1 381 ? 8.981 19.398 -0.160 1.00 90.19 381 ILE A O 1
ATOM 2981 N N . ARG A 1 382 ? 10.645 19.277 1.349 1.00 89.38 382 ARG A N 1
ATOM 2982 C CA . ARG A 1 382 ? 11.171 20.632 1.149 1.00 89.38 382 ARG A CA 1
ATOM 2983 C C . ARG A 1 382 ? 12.658 20.593 0.825 1.00 89.38 382 ARG A C 1
ATOM 2985 O O . ARG A 1 382 ? 13.399 19.799 1.394 1.00 89.38 382 ARG A O 1
ATOM 2992 N N . SER A 1 383 ? 13.103 21.468 -0.068 1.00 85.69 383 SER A N 1
ATOM 2993 C CA . SER A 1 383 ? 14.527 21.705 -0.330 1.00 85.69 383 SER A CA 1
ATOM 2994 C C . SER A 1 383 ? 14.706 23.088 -0.950 1.00 85.69 383 SER A C 1
ATOM 2996 O O . SER A 1 383 ? 14.220 23.346 -2.051 1.00 85.69 383 SER A O 1
ATOM 2998 N N . GLY A 1 384 ? 15.334 24.019 -0.227 1.00 80.62 384 GLY A N 1
ATOM 2999 C CA . GLY A 1 384 ? 15.384 25.427 -0.636 1.00 80.62 384 GLY A CA 1
ATOM 3000 C C . GLY A 1 384 ? 13.980 26.000 -0.884 1.00 80.62 384 GLY A C 1
ATOM 3001 O O . GLY A 1 384 ? 13.141 25.995 0.012 1.00 80.62 384 GLY A O 1
ATOM 3002 N N . ASN A 1 385 ? 13.715 26.449 -2.117 1.00 78.56 385 ASN A N 1
ATOM 3003 C CA . ASN A 1 385 ? 12.417 27.002 -2.541 1.00 78.56 385 ASN A CA 1
ATOM 3004 C C . ASN A 1 385 ? 11.431 25.944 -3.074 1.00 78.56 385 ASN A C 1
ATOM 3006 O O . ASN A 1 385 ? 10.317 26.279 -3.480 1.00 78.56 385 ASN A O 1
ATOM 3010 N N . TYR A 1 386 ? 11.838 24.676 -3.142 1.00 82.75 386 TYR A N 1
ATOM 3011 C CA . TYR A 1 386 ? 10.973 23.583 -3.567 1.00 82.75 386 TYR A CA 1
ATOM 3012 C C . TYR A 1 386 ? 10.178 23.049 -2.378 1.00 82.75 386 TYR A C 1
ATOM 3014 O O . TYR A 1 386 ? 10.717 22.827 -1.293 1.00 82.75 386 TYR A O 1
ATOM 3022 N N . THR A 1 387 ? 8.879 22.846 -2.579 1.00 84.38 387 THR A N 1
ATOM 3023 C CA . THR A 1 387 ? 7.983 22.207 -1.616 1.00 84.38 387 THR A CA 1
ATOM 3024 C C . THR A 1 387 ? 6.976 21.362 -2.383 1.00 84.38 387 THR A C 1
ATOM 3026 O O . THR A 1 387 ? 6.312 21.862 -3.289 1.00 84.38 387 THR A O 1
ATOM 3029 N N . ALA A 1 388 ? 6.862 20.089 -2.028 1.00 84.19 388 ALA A N 1
ATOM 3030 C CA . ALA A 1 388 ? 5.852 19.186 -2.560 1.00 84.19 388 ALA A CA 1
ATOM 3031 C C . ALA A 1 388 ? 5.152 18.482 -1.403 1.00 84.19 388 ALA A C 1
ATOM 3033 O O . ALA A 1 388 ? 5.816 17.988 -0.499 1.00 84.19 388 ALA A O 1
ATOM 3034 N N . SER A 1 389 ? 3.822 18.439 -1.434 1.00 85.31 389 SER A N 1
ATOM 3035 C CA . SER A 1 389 ? 3.017 17.709 -0.456 1.00 85.31 389 SER A CA 1
ATOM 3036 C C . SER A 1 389 ? 2.227 16.631 -1.183 1.00 85.31 389 SER A C 1
ATOM 3038 O O . SER A 1 389 ? 1.508 16.929 -2.139 1.00 85.31 389 SER A O 1
ATOM 3040 N N . VAL A 1 390 ? 2.414 15.379 -0.772 1.00 85.12 390 VAL A N 1
ATOM 3041 C CA . VAL A 1 390 ? 1.844 14.202 -1.431 1.00 85.12 390 VAL A CA 1
ATOM 3042 C C . VAL A 1 390 ? 1.114 13.354 -0.385 1.00 85.12 390 VAL A C 1
ATOM 3044 O O . VAL A 1 390 ? 1.709 13.019 0.643 1.00 85.12 390 VAL A O 1
ATOM 3047 N N . PRO A 1 391 ? -0.157 12.977 -0.616 1.00 84.94 391 PRO A N 1
ATOM 3048 C CA . PRO A 1 391 ? -0.854 12.019 0.238 1.00 84.94 391 PRO A CA 1
ATOM 3049 C C . PRO A 1 391 ? -0.116 10.679 0.283 1.00 84.94 391 PRO A C 1
ATOM 3051 O O . PRO A 1 391 ? 0.377 10.191 -0.732 1.00 84.94 391 PRO A O 1
ATOM 3054 N N . TRP A 1 392 ? -0.072 10.033 1.442 1.00 86.62 392 TRP A N 1
ATOM 3055 C CA . TRP A 1 392 ? 0.662 8.778 1.593 1.00 86.62 392 TRP A CA 1
ATOM 3056 C C . TRP A 1 392 ? 0.043 7.637 0.775 1.00 86.62 392 TRP A C 1
ATOM 3058 O O . TRP A 1 392 ? 0.752 6.842 0.161 1.00 86.62 392 TRP A O 1
ATOM 3068 N N . SER A 1 393 ? -1.286 7.620 0.666 1.00 82.31 393 SER A N 1
ATOM 3069 C CA . SER A 1 393 ? -2.064 6.701 -0.181 1.00 82.31 393 SER A CA 1
ATOM 3070 C C . SER A 1 393 ? -1.724 6.805 -1.672 1.00 82.31 393 SER A C 1
ATOM 3072 O O . SER A 1 393 ? -2.018 5.905 -2.458 1.00 82.31 393 SER A O 1
ATOM 3074 N N . MET A 1 394 ? -1.087 7.904 -2.079 1.00 81.12 394 MET A N 1
ATOM 3075 C CA . MET A 1 394 ? -0.667 8.156 -3.449 1.00 81.12 394 MET A CA 1
ATOM 3076 C C . MET A 1 394 ? 0.762 7.694 -3.745 1.00 81.12 394 MET A C 1
ATOM 3078 O O . MET A 1 394 ? 1.131 7.653 -4.915 1.00 81.12 394 MET A O 1
ATOM 3082 N N . LEU A 1 395 ? 1.558 7.313 -2.741 1.00 84.94 395 LEU A N 1
ATOM 3083 C CA . LEU A 1 395 ? 2.945 6.865 -2.921 1.00 84.94 395 LEU A CA 1
ATOM 3084 C C . LEU A 1 395 ? 3.097 5.473 -3.559 1.00 84.94 395 LEU A C 1
ATOM 3086 O O . LEU A 1 395 ? 4.018 5.309 -4.362 1.00 84.94 395 LEU A O 1
ATOM 3090 N N . PRO A 1 396 ? 2.242 4.465 -3.272 1.00 80.88 396 PRO A N 1
ATOM 3091 C CA . PRO A 1 396 ? 2.363 3.156 -3.906 1.00 80.88 396 PRO A CA 1
ATOM 3092 C C . PRO A 1 396 ? 2.334 3.263 -5.437 1.00 80.88 396 PRO A C 1
ATOM 3094 O O . PRO A 1 396 ? 1.374 3.778 -6.015 1.00 80.88 396 PRO A O 1
ATOM 3097 N N . GLY A 1 397 ? 3.408 2.786 -6.075 1.00 74.81 397 GLY A N 1
ATOM 3098 C CA . GLY A 1 397 ? 3.611 2.822 -7.528 1.00 74.81 397 GLY A CA 1
ATOM 3099 C C . GLY A 1 397 ? 3.853 4.214 -8.130 1.00 74.81 397 GLY A C 1
ATOM 3100 O O . GLY A 1 397 ? 3.865 4.336 -9.351 1.00 74.81 397 GLY A O 1
ATOM 3101 N N . SER A 1 398 ? 4.064 5.241 -7.304 1.00 82.94 398 SER A N 1
ATOM 3102 C CA . SER A 1 398 ? 4.420 6.597 -7.735 1.00 82.94 398 SER A CA 1
ATOM 3103 C C . SER A 1 398 ? 5.889 6.900 -7.425 1.00 82.94 398 SER A C 1
ATOM 3105 O O . SER A 1 398 ? 6.496 6.294 -6.538 1.00 82.94 398 SER A O 1
ATOM 3107 N N . ILE A 1 399 ? 6.470 7.855 -8.150 1.00 88.94 399 ILE A N 1
ATOM 3108 C CA . ILE A 1 399 ? 7.836 8.344 -7.922 1.00 88.94 399 ILE A CA 1
ATOM 3109 C C . ILE A 1 399 ? 7.765 9.864 -7.844 1.00 88.94 399 ILE A C 1
ATOM 3111 O O . ILE A 1 399 ? 7.339 10.492 -8.806 1.00 88.94 399 ILE A O 1
ATOM 3115 N N . VAL A 1 400 ? 8.169 10.448 -6.716 1.00 89.75 400 VAL A N 1
ATOM 3116 C CA . VAL A 1 400 ? 8.109 11.902 -6.509 1.00 89.75 400 VAL A CA 1
ATOM 3117 C C . VAL A 1 400 ? 9.341 12.563 -7.124 1.00 89.75 400 VAL A C 1
ATOM 3119 O O . VAL A 1 400 ? 10.479 12.201 -6.809 1.00 89.75 400 VAL A O 1
ATOM 3122 N N . SER A 1 401 ? 9.124 13.532 -8.007 1.00 89.81 401 SER A N 1
ATOM 3123 C CA . SER A 1 401 ? 10.179 14.280 -8.686 1.00 89.81 401 SER A CA 1
ATOM 3124 C C . SER A 1 401 ? 10.678 15.453 -7.847 1.00 89.81 401 SER A C 1
ATOM 3126 O O . SER A 1 401 ? 9.907 16.313 -7.423 1.00 89.81 401 SER A O 1
ATOM 3128 N N . VAL A 1 402 ? 11.994 15.522 -7.665 1.00 88.56 402 VAL A N 1
ATOM 3129 C CA . VAL A 1 402 ? 12.721 16.540 -6.902 1.00 88.56 402 VAL A CA 1
ATOM 3130 C C . VAL A 1 402 ? 13.647 17.312 -7.860 1.00 88.56 402 VAL A C 1
ATOM 3132 O O . VAL A 1 402 ? 14.289 16.679 -8.698 1.00 88.56 402 VAL A O 1
ATOM 3135 N N . PRO A 1 403 ? 13.753 18.653 -7.794 1.00 85.56 403 PRO A N 1
ATOM 3136 C CA . PRO A 1 403 ? 14.598 19.425 -8.709 1.00 85.56 403 PRO A CA 1
ATOM 3137 C C . PRO A 1 403 ? 16.070 18.992 -8.682 1.00 85.56 403 PRO A C 1
ATOM 3139 O O . PRO A 1 403 ? 16.608 18.642 -7.633 1.00 85.56 403 PRO A O 1
ATOM 3142 N N . ALA A 1 404 ? 16.747 19.057 -9.831 1.00 79.69 404 ALA A N 1
ATOM 3143 C CA . ALA A 1 404 ? 18.190 18.824 -9.888 1.00 79.69 404 ALA A CA 1
ATOM 3144 C C . ALA A 1 404 ? 18.933 19.891 -9.054 1.00 79.69 404 ALA A C 1
ATOM 3146 O O . ALA A 1 404 ? 18.677 21.084 -9.220 1.00 79.69 404 ALA A O 1
ATOM 3147 N N . GLY A 1 405 ? 19.827 19.463 -8.155 1.00 73.50 405 GLY A N 1
ATOM 3148 C CA . GLY A 1 405 ? 20.543 20.332 -7.205 1.00 73.50 405 GLY A CA 1
ATOM 3149 C C . GLY A 1 405 ? 19.899 20.456 -5.816 1.00 73.50 405 GLY A C 1
ATOM 3150 O O . GLY A 1 405 ? 20.437 21.140 -4.949 1.00 73.50 405 GLY A O 1
ATOM 3151 N N . ALA A 1 406 ? 18.760 19.799 -5.578 1.00 76.44 406 ALA A N 1
ATOM 3152 C CA . ALA A 1 406 ? 18.180 19.643 -4.245 1.00 76.44 406 ALA A CA 1
ATOM 3153 C C . ALA A 1 406 ? 18.877 18.497 -3.484 1.00 76.44 406 ALA A C 1
ATOM 3155 O O . ALA A 1 406 ? 18.364 17.380 -3.403 1.00 76.44 406 ALA A O 1
ATOM 3156 N N . ASP A 1 407 ? 20.070 18.774 -2.955 1.00 74.69 407 ASP A N 1
ATOM 3157 C CA . ASP A 1 407 ? 20.914 17.751 -2.318 1.00 74.69 407 ASP A CA 1
ATOM 3158 C C . ASP A 1 407 ? 20.575 17.520 -0.836 1.00 74.69 407 ASP A C 1
ATOM 3160 O O . ASP A 1 407 ? 20.794 16.427 -0.315 1.00 74.69 407 ASP A O 1
ATOM 3164 N N . MET A 1 408 ? 20.001 18.528 -0.169 1.00 86.81 408 MET A N 1
ATOM 3165 C CA . MET A 1 408 ? 19.536 18.449 1.220 1.00 86.81 408 MET A CA 1
ATOM 3166 C C . MET A 1 408 ? 18.017 18.593 1.280 1.00 86.81 408 MET A C 1
ATOM 3168 O O . MET A 1 408 ? 17.461 19.626 0.894 1.00 86.81 408 MET A O 1
ATOM 3172 N N . LEU A 1 409 ? 17.348 17.552 1.767 1.00 89.38 409 LEU A N 1
ATOM 3173 C CA . LEU A 1 409 ? 15.897 17.471 1.878 1.00 89.38 409 LEU A CA 1
ATOM 3174 C C . LEU A 1 409 ? 15.462 17.621 3.341 1.00 89.38 409 LEU A C 1
ATOM 3176 O O . LEU A 1 409 ? 16.095 17.085 4.250 1.00 89.38 409 LEU A O 1
ATOM 3180 N N . LYS A 1 410 ? 14.342 18.310 3.556 1.00 90.69 410 LYS A N 1
ATOM 3181 C CA . LYS A 1 410 ? 13.545 18.247 4.782 1.00 90.69 410 LYS A CA 1
ATOM 3182 C C . LYS A 1 410 ? 12.266 17.468 4.486 1.00 90.69 410 LYS A C 1
ATOM 3184 O O . LYS A 1 410 ? 11.534 17.832 3.565 1.00 90.69 410 LYS A O 1
ATOM 3189 N N . LEU A 1 411 ? 12.003 16.408 5.244 1.00 91.25 411 LEU A N 1
ATOM 3190 C CA . LEU A 1 411 ? 10.792 15.596 5.131 1.00 91.25 411 LEU A CA 1
ATOM 3191 C C . LEU A 1 411 ? 9.927 15.774 6.381 1.00 91.25 411 LEU A C 1
ATOM 3193 O O . LEU A 1 411 ? 10.372 15.507 7.491 1.00 91.25 411 LEU A O 1
ATOM 3197 N N . GLU A 1 412 ? 8.681 16.194 6.186 1.00 91.31 412 GLU A N 1
ATOM 3198 C CA . GLU A 1 412 ? 7.649 16.305 7.221 1.00 91.31 412 GLU A CA 1
ATOM 3199 C C . GLU A 1 412 ? 6.578 15.246 6.936 1.00 91.31 412 GLU A C 1
ATOM 3201 O O . GLU A 1 412 ? 5.849 15.345 5.946 1.00 91.31 412 GLU A O 1
ATOM 3206 N N . ILE A 1 413 ? 6.506 14.203 7.762 1.00 90.50 413 ILE A N 1
ATOM 3207 C CA . ILE A 1 413 ? 5.547 13.102 7.596 1.00 90.50 413 ILE A CA 1
ATOM 3208 C C . ILE A 1 413 ? 4.435 13.270 8.621 1.00 90.50 413 ILE A C 1
ATOM 3210 O O . ILE A 1 413 ? 4.683 13.218 9.824 1.00 90.50 413 ILE A O 1
ATOM 3214 N N . PHE A 1 414 ? 3.215 13.462 8.134 1.00 87.38 414 PHE A N 1
ATOM 3215 C CA . PHE A 1 414 ? 2.029 13.646 8.961 1.00 87.38 414 PHE A CA 1
ATOM 3216 C C . PHE A 1 414 ? 1.466 12.284 9.352 1.00 87.38 414 PHE A C 1
ATOM 3218 O O . PHE A 1 414 ? 1.297 11.410 8.499 1.00 87.38 414 PHE A O 1
ATOM 3225 N N . LEU A 1 415 ? 1.172 12.106 10.635 1.00 86.44 415 LEU A N 1
ATOM 3226 C CA . LEU A 1 415 ? 0.634 10.873 11.199 1.00 86.44 415 LEU A CA 1
ATOM 3227 C C . LEU A 1 415 ? -0.837 11.053 11.574 1.00 86.44 415 LEU A C 1
ATOM 3229 O O . LEU A 1 415 ? -1.256 12.130 11.993 1.00 86.44 415 LEU A O 1
ATOM 3233 N N . LEU A 1 416 ? -1.616 9.982 11.437 1.00 80.56 416 LEU A N 1
ATOM 3234 C CA . LEU A 1 416 ? -3.009 9.916 11.871 1.00 80.56 416 LEU A CA 1
ATOM 3235 C C . LEU A 1 416 ? -3.282 8.583 12.571 1.00 80.56 416 LEU A C 1
ATOM 3237 O O . LEU A 1 416 ? -2.781 7.540 12.149 1.00 80.56 416 LEU A O 1
ATOM 3241 N N . ASP A 1 417 ? -4.112 8.624 13.613 1.00 78.81 417 ASP A N 1
ATOM 3242 C CA . ASP A 1 417 ? -4.654 7.423 14.245 1.00 78.81 417 ASP A CA 1
ATOM 3243 C C . ASP A 1 417 ? -5.884 6.927 13.477 1.00 78.81 417 ASP A C 1
ATOM 3245 O O . ASP A 1 417 ? -6.781 7.693 13.123 1.00 78.81 417 ASP A O 1
ATOM 3249 N N . PHE A 1 418 ? -5.915 5.624 13.212 1.00 75.81 418 PHE A N 1
ATOM 3250 C CA . PHE A 1 418 ? -7.026 4.937 12.571 1.00 75.81 418 PHE A CA 1
ATOM 3251 C C . PHE A 1 418 ? -7.608 3.915 13.531 1.00 75.81 418 PHE A C 1
ATOM 3253 O O . PHE A 1 418 ? -6.894 3.043 14.024 1.00 75.81 418 PHE A O 1
ATOM 3260 N N . TYR A 1 419 ? -8.917 4.004 13.753 1.00 75.81 419 TYR A N 1
ATOM 3261 C CA . TYR A 1 419 ? -9.660 3.071 14.589 1.00 75.81 419 TYR A CA 1
ATOM 3262 C C . TYR A 1 419 ? -10.421 2.084 13.712 1.00 75.81 419 TYR A C 1
ATOM 3264 O O . TYR A 1 419 ? -11.186 2.480 12.829 1.00 75.81 419 TYR A O 1
ATOM 3272 N N . LEU A 1 420 ? -10.231 0.794 13.964 1.00 72.00 420 LEU A N 1
ATOM 3273 C CA . LEU A 1 420 ? -11.060 -0.266 13.407 1.00 72.00 420 LEU A CA 1
ATOM 3274 C C . LEU A 1 420 ? -12.356 -0.321 14.221 1.00 72.00 420 LEU A C 1
ATOM 3276 O O . LEU A 1 420 ? -12.369 -0.784 15.364 1.00 72.00 420 LEU A O 1
ATOM 3280 N N . ASP A 1 421 ? -13.441 0.199 13.646 1.00 62.19 421 ASP A N 1
ATOM 3281 C CA . ASP A 1 421 ? -14.772 0.214 14.258 1.00 62.19 421 ASP A CA 1
ATOM 3282 C C . ASP A 1 421 ? -15.703 -0.811 13.563 1.00 62.19 421 ASP A C 1
ATOM 3284 O O . ASP A 1 421 ? -15.410 -1.331 12.486 1.00 62.19 421 ASP A O 1
ATOM 3288 N N . LEU A 1 422 ? -16.825 -1.160 14.195 1.00 61.47 422 LEU A N 1
ATOM 3289 C CA . LEU A 1 422 ? -17.876 -1.953 13.585 1.00 61.47 422 LEU A CA 1
ATOM 3290 C C . LEU A 1 422 ? -18.544 -1.058 12.540 1.00 61.47 422 LEU A C 1
ATOM 3292 O O . LEU A 1 422 ? -18.859 0.092 12.851 1.00 61.47 422 LEU A O 1
ATOM 3296 N N . PRO A 1 423 ? -18.796 -1.562 11.324 1.00 53.41 423 PRO A N 1
ATOM 3297 C CA . PRO A 1 423 ? -19.457 -0.765 10.308 1.00 53.41 423 PRO A CA 1
ATOM 3298 C C . PRO A 1 423 ? -20.808 -0.276 10.829 1.00 53.41 423 PRO A C 1
ATOM 3300 O O . PRO A 1 423 ? -21.696 -1.076 11.139 1.00 53.41 423 PRO A O 1
ATOM 3303 N N . ALA A 1 424 ? -20.964 1.045 10.926 1.00 46.12 424 ALA A N 1
ATOM 3304 C CA . ALA A 1 424 ? -22.268 1.649 11.140 1.00 46.12 424 ALA A CA 1
ATOM 3305 C C . ALA A 1 424 ? -23.200 1.207 10.000 1.00 46.12 424 ALA A C 1
ATOM 3307 O O . ALA A 1 424 ? -22.770 1.066 8.851 1.00 46.12 424 ALA A O 1
ATOM 3308 N N . LYS A 1 425 ? -24.482 0.961 10.301 1.00 42.66 425 LYS A N 1
ATOM 3309 C CA . LYS A 1 425 ? -25.474 0.722 9.245 1.00 42.66 425 LYS A CA 1
ATOM 3310 C C . LYS A 1 425 ? -25.437 1.909 8.279 1.00 42.66 425 LYS A C 1
ATOM 3312 O O . LYS A 1 425 ? -25.563 3.051 8.708 1.00 42.66 425 LYS A O 1
ATOM 3317 N N . VAL A 1 426 ? -25.273 1.592 6.996 1.00 42.50 426 VAL A N 1
ATOM 3318 C CA . VAL A 1 426 ? -25.036 2.507 5.864 1.00 42.50 426 VAL A CA 1
ATOM 3319 C C . VAL A 1 426 ? -26.076 3.639 5.754 1.00 42.50 426 VAL A C 1
ATOM 3321 O O . VAL A 1 426 ? -25.791 4.666 5.149 1.00 42.50 426 VAL A O 1
ATOM 3324 N N . ASP A 1 427 ? -27.246 3.499 6.385 1.00 33.06 427 ASP A N 1
ATOM 3325 C CA . ASP A 1 427 ? -28.344 4.476 6.334 1.00 33.06 427 ASP A CA 1
ATOM 3326 C C . ASP A 1 427 ? -28.128 5.740 7.185 1.00 33.06 427 ASP A C 1
ATOM 3328 O O . ASP A 1 427 ? -28.901 6.692 7.086 1.00 33.06 427 ASP A O 1
ATOM 3332 N N . LEU A 1 428 ? -27.087 5.779 8.017 1.00 37.62 428 LEU A N 1
ATOM 3333 C CA . LEU A 1 428 ? -26.671 6.993 8.709 1.00 37.62 428 LEU A CA 1
ATOM 3334 C C . LEU A 1 428 ? -25.425 7.522 8.011 1.00 37.62 428 LEU A C 1
ATOM 3336 O O . LEU A 1 428 ? -24.309 7.096 8.311 1.00 37.62 428 LEU A O 1
ATOM 3340 N N . SER A 1 429 ? -25.624 8.468 7.087 1.00 36.34 429 SER A N 1
ATOM 3341 C CA . SER A 1 429 ? -24.558 9.391 6.703 1.00 36.34 429 SER A CA 1
ATOM 3342 C C . SER A 1 429 ? -23.915 9.881 7.994 1.00 36.34 429 SER A C 1
ATOM 3344 O O . SER A 1 429 ? -24.621 10.419 8.855 1.00 36.34 429 SER A O 1
ATOM 3346 N N . PRO A 1 430 ? -22.623 9.639 8.194 1.00 38.38 430 PRO A N 1
ATOM 3347 C CA . PRO A 1 430 ? -22.020 9.971 9.460 1.00 38.38 430 PRO A CA 1
ATOM 3348 C C . PRO A 1 430 ? -22.057 11.449 9.785 1.00 38.38 430 PRO A C 1
ATOM 3350 O O . PRO A 1 430 ? -22.035 12.278 8.870 1.00 38.38 430 PRO A O 1
ATOM 3353 N N . PRO A 1 431 ? -22.017 11.785 11.085 1.00 38.19 431 PRO A N 1
ATOM 3354 C CA . PRO A 1 431 ? -21.704 13.135 11.500 1.00 38.19 431 PRO A CA 1
ATOM 3355 C C . PRO A 1 431 ? -20.371 13.561 10.858 1.00 38.19 431 PRO A C 1
ATOM 3357 O O . PRO A 1 431 ? -19.400 12.804 10.932 1.00 38.19 431 PRO A O 1
ATOM 3360 N N . PRO A 1 432 ? -20.285 14.764 10.269 1.00 42.59 432 PRO A N 1
ATOM 3361 C CA . PRO A 1 432 ? -19.067 15.280 9.632 1.00 42.59 432 PRO A CA 1
ATOM 3362 C C . PRO A 1 432 ? -17.876 15.466 10.597 1.00 42.59 432 PRO A C 1
ATOM 3364 O O . PRO A 1 432 ? -16.773 15.778 10.157 1.00 42.59 432 PRO A O 1
ATOM 3367 N N . GLU A 1 433 ? -18.088 15.276 11.902 1.00 39.12 433 GLU A N 1
ATOM 3368 C CA . GLU A 1 433 ? -17.128 15.559 12.975 1.00 39.12 433 GLU A CA 1
ATOM 3369 C C . GLU A 1 433 ? -16.234 14.367 13.360 1.00 39.12 433 GLU A C 1
ATOM 3371 O O . GLU A 1 433 ? -15.208 14.563 14.005 1.00 39.12 433 GLU A O 1
ATOM 3376 N N . ILE A 1 434 ? -16.549 13.137 12.937 1.00 43.97 434 ILE A N 1
ATOM 3377 C CA . ILE A 1 434 ? -15.676 11.971 13.154 1.00 43.97 434 ILE A CA 1
ATOM 3378 C C . ILE A 1 434 ? -14.989 11.682 11.819 1.00 43.97 434 ILE A C 1
ATOM 3380 O O . ILE A 1 434 ? -15.573 11.025 10.974 1.00 43.97 434 ILE A O 1
ATOM 3384 N N . GLN A 1 435 ? -13.791 12.216 11.572 1.00 44.31 435 GLN A N 1
ATOM 3385 C CA . GLN A 1 435 ? -13.129 12.193 10.249 1.00 44.31 435 GLN A CA 1
ATOM 3386 C C . GLN A 1 435 ? -12.226 10.968 9.973 1.00 44.31 435 GLN A C 1
ATOM 3388 O O . GLN A 1 435 ? -11.567 10.913 8.936 1.00 44.31 435 GLN A O 1
ATOM 3393 N N . GLN A 1 436 ? -12.186 9.956 10.847 1.00 53.44 436 GLN A N 1
ATOM 3394 C CA . GLN A 1 436 ? -11.270 8.805 10.723 1.00 53.44 436 GLN A CA 1
ATOM 3395 C C . GLN A 1 436 ? -12.050 7.503 10.493 1.00 53.44 436 GLN A C 1
ATOM 3397 O O . GLN A 1 436 ? -12.640 6.952 11.418 1.00 53.44 436 GLN A O 1
ATOM 3402 N N . TRP A 1 437 ? -12.113 7.037 9.240 1.00 56.38 437 TRP A N 1
ATOM 3403 C CA . TRP A 1 437 ? -13.024 5.963 8.830 1.00 56.38 437 TRP A CA 1
ATOM 3404 C C . TRP A 1 437 ? -12.271 4.713 8.400 1.00 56.38 437 TRP A C 1
ATOM 3406 O O . TRP A 1 437 ? -11.559 4.717 7.393 1.00 56.38 437 TRP A O 1
ATOM 3416 N N . THR A 1 438 ? -12.509 3.615 9.115 1.00 62.88 438 THR A N 1
ATOM 3417 C CA . THR A 1 438 ? -12.324 2.270 8.575 1.00 62.88 438 THR A CA 1
ATOM 3418 C C . THR A 1 438 ? -13.638 1.817 7.942 1.00 62.88 438 THR A C 1
ATOM 3420 O O . THR A 1 438 ? -14.647 1.609 8.611 1.00 62.88 438 THR A O 1
ATOM 3423 N N . ALA A 1 439 ? -13.669 1.712 6.616 1.00 70.56 439 ALA A N 1
ATOM 3424 C CA . ALA A 1 439 ? -14.839 1.227 5.895 1.00 70.56 439 ALA A CA 1
ATOM 3425 C C . ALA A 1 439 ? -14.764 -0.295 5.763 1.00 70.56 439 ALA A C 1
ATOM 3427 O O . ALA A 1 439 ? -13.780 -0.826 5.247 1.00 70.56 439 ALA A O 1
ATOM 3428 N N . PHE A 1 440 ? -15.812 -1.001 6.184 1.00 75.81 440 PHE A N 1
ATOM 3429 C CA . PHE A 1 440 ? -15.922 -2.437 5.949 1.00 75.81 440 PHE A CA 1
ATOM 3430 C C . PHE A 1 440 ? -16.633 -2.711 4.624 1.00 75.81 440 PHE A C 1
ATOM 3432 O O . PHE A 1 440 ? -17.775 -2.294 4.419 1.00 75.81 440 PHE A O 1
ATOM 3439 N N . LYS A 1 441 ? -15.982 -3.465 3.739 1.00 78.62 441 LYS A N 1
ATOM 3440 C CA . LYS A 1 441 ? -16.582 -3.970 2.505 1.00 78.62 441 LYS A CA 1
ATOM 3441 C C . LYS A 1 441 ? -16.729 -5.479 2.602 1.00 78.62 441 LYS A C 1
ATOM 3443 O O . LYS A 1 441 ? -15.734 -6.205 2.591 1.00 78.62 441 LYS A O 1
ATOM 3448 N N . ALA A 1 442 ? -17.973 -5.943 2.660 1.00 79.25 442 ALA A N 1
ATOM 3449 C CA . ALA A 1 442 ? -18.269 -7.368 2.630 1.00 79.25 442 ALA A CA 1
ATOM 3450 C C . ALA A 1 442 ? -17.788 -7.988 1.305 1.00 79.25 442 ALA A C 1
ATOM 3452 O O . ALA A 1 442 ? -18.044 -7.447 0.228 1.00 79.25 442 ALA A O 1
ATOM 3453 N N . SER A 1 443 ? -17.085 -9.116 1.387 1.00 80.38 443 SER A N 1
ATOM 3454 C CA . SER A 1 443 ? -16.624 -9.888 0.230 1.00 80.38 443 SER A CA 1
ATOM 3455 C C . SER A 1 443 ? -16.469 -11.350 0.629 1.00 80.38 443 SER A C 1
ATOM 3457 O O . SER A 1 443 ? -15.821 -11.655 1.628 1.00 80.38 443 SER A O 1
ATOM 3459 N N . SER A 1 444 ? -17.041 -12.257 -0.164 1.00 78.25 444 SER A N 1
ATOM 3460 C CA . SER A 1 444 ? -16.897 -13.706 0.028 1.00 78.25 444 SER A CA 1
ATOM 3461 C C . SER A 1 444 ? -15.505 -14.225 -0.341 1.00 78.25 444 SER A C 1
ATOM 3463 O O . SER A 1 444 ? -15.130 -15.306 0.096 1.00 78.25 444 SER A O 1
ATOM 3465 N N . ASN A 1 445 ? -14.744 -13.457 -1.130 1.00 82.88 445 ASN A N 1
ATOM 3466 C CA . ASN A 1 445 ? -13.424 -13.831 -1.649 1.00 82.88 445 ASN A CA 1
ATOM 3467 C C . ASN A 1 445 ? -12.308 -12.973 -1.023 1.00 82.88 445 ASN A C 1
ATOM 3469 O O . ASN A 1 445 ? -11.278 -12.741 -1.654 1.00 82.88 445 ASN A O 1
ATOM 3473 N N . ALA A 1 446 ? -12.535 -12.422 0.174 1.00 81.06 446 ALA A N 1
ATOM 3474 C CA . ALA A 1 446 ? -11.554 -11.577 0.845 1.00 81.06 446 ALA A CA 1
ATOM 3475 C C . ALA A 1 446 ? -10.284 -12.380 1.181 1.00 81.06 446 ALA A C 1
ATOM 3477 O O . ALA A 1 446 ? -10.346 -13.428 1.818 1.00 81.06 446 ALA A O 1
ATOM 3478 N N . SER A 1 447 ? -9.135 -11.870 0.747 1.00 85.81 447 SER A N 1
ATOM 3479 C CA . SER A 1 447 ? -7.798 -12.354 1.095 1.00 85.81 447 SER A CA 1
ATOM 3480 C C . SER A 1 447 ? -6.887 -11.151 1.331 1.00 85.81 447 SER A C 1
ATOM 3482 O O . SER A 1 447 ? -7.176 -10.065 0.821 1.00 85.81 447 SER A O 1
ATOM 3484 N N . ASP A 1 448 ? -5.781 -11.322 2.058 1.00 82.38 448 ASP A N 1
ATOM 3485 C CA . ASP A 1 448 ? -4.825 -10.228 2.301 1.00 82.38 448 ASP A CA 1
ATOM 3486 C C . ASP A 1 448 ? -4.330 -9.599 0.992 1.00 82.38 448 ASP A C 1
ATOM 3488 O O . ASP A 1 448 ? -4.258 -8.376 0.867 1.00 82.38 448 ASP A O 1
ATOM 3492 N N . ALA A 1 449 ? -4.070 -10.431 -0.023 1.00 85.38 449 ALA A N 1
ATOM 3493 C CA . ALA A 1 449 ? -3.672 -9.974 -1.350 1.00 85.38 449 ALA A CA 1
ATOM 3494 C C . ALA A 1 449 ? -4.772 -9.135 -2.018 1.00 85.38 449 ALA A C 1
ATOM 3496 O O . ALA A 1 449 ? -4.494 -8.043 -2.506 1.00 85.38 449 ALA A O 1
ATOM 3497 N N . PHE A 1 450 ? -6.025 -9.601 -1.982 1.00 85.75 450 PHE A N 1
ATOM 3498 C CA . PHE A 1 450 ? -7.161 -8.889 -2.569 1.00 85.75 450 PHE A CA 1
ATOM 3499 C C . PHE A 1 450 ? -7.428 -7.546 -1.871 1.00 85.75 450 PHE A C 1
ATOM 3501 O O . PHE A 1 450 ? -7.598 -6.516 -2.528 1.00 85.75 450 PHE A O 1
ATOM 3508 N N . CYS A 1 451 ? -7.446 -7.537 -0.534 1.00 86.38 451 CYS A N 1
ATOM 3509 C CA . CYS A 1 451 ? -7.650 -6.317 0.242 1.00 86.38 451 CYS A CA 1
ATOM 3510 C C . CYS A 1 451 ? -6.490 -5.329 0.012 1.00 86.38 451 CYS A C 1
ATOM 3512 O O . CYS A 1 451 ? -6.722 -4.140 -0.225 1.00 86.38 451 CYS A O 1
ATOM 3514 N N . GLY A 1 452 ? -5.248 -5.822 0.019 1.00 86.88 452 GLY A N 1
ATOM 3515 C CA . GLY A 1 452 ? -4.050 -5.019 -0.212 1.00 86.88 452 GLY A CA 1
ATOM 3516 C C . GLY A 1 452 ? -3.979 -4.422 -1.619 1.00 86.88 452 GLY A C 1
ATOM 3517 O O . GLY A 1 452 ? -3.676 -3.239 -1.758 1.00 86.88 452 GLY A O 1
ATOM 3518 N N . GLU A 1 453 ? -4.295 -5.195 -2.660 1.00 85.19 453 GLU A N 1
ATOM 3519 C CA . GLU A 1 453 ? -4.279 -4.728 -4.053 1.00 85.19 453 GLU A CA 1
ATOM 3520 C C . GLU A 1 453 ? -5.310 -3.621 -4.293 1.00 85.19 453 GLU A C 1
ATOM 3522 O O . GLU A 1 453 ? -4.969 -2.569 -4.840 1.00 85.19 453 GLU A O 1
ATOM 3527 N N . PHE A 1 454 ? -6.541 -3.804 -3.800 1.00 84.44 454 PHE A N 1
ATOM 3528 C CA . PHE A 1 454 ? -7.571 -2.768 -3.877 1.00 84.44 454 PHE A CA 1
ATOM 3529 C C . PHE A 1 454 ? -7.115 -1.471 -3.196 1.00 84.44 454 PHE A C 1
ATOM 3531 O O . PHE A 1 454 ? -7.275 -0.385 -3.752 1.00 84.44 454 PHE A O 1
ATOM 3538 N N . CYS A 1 455 ? -6.513 -1.575 -2.008 1.00 85.00 455 CYS A N 1
ATOM 3539 C CA . CYS A 1 455 ? -6.063 -0.401 -1.268 1.00 85.00 455 CYS A CA 1
ATOM 3540 C C . CYS A 1 455 ? -4.897 0.317 -1.953 1.00 85.00 455 CYS A C 1
ATOM 3542 O O . CYS A 1 455 ? -4.940 1.533 -2.093 1.00 85.00 455 CYS A O 1
ATOM 3544 N N . ARG A 1 456 ? -3.904 -0.421 -2.469 1.00 84.44 456 ARG A N 1
ATOM 3545 C CA . ARG A 1 456 ? -2.782 0.161 -3.231 1.00 84.44 456 ARG A CA 1
ATOM 3546 C C . ARG A 1 456 ? -3.248 0.927 -4.469 1.00 84.44 456 ARG A C 1
ATOM 3548 O O . ARG A 1 456 ? -2.626 1.918 -4.849 1.00 84.44 456 ARG A O 1
ATOM 3555 N N . ALA A 1 457 ? -4.321 0.463 -5.107 1.00 80.50 457 ALA A N 1
ATOM 3556 C CA . ALA A 1 457 ? -4.892 1.120 -6.274 1.00 80.50 457 ALA A CA 1
ATOM 3557 C C . ALA A 1 457 ? -5.717 2.370 -5.916 1.00 80.50 457 ALA A C 1
ATOM 3559 O O . ALA A 1 457 ? -5.736 3.333 -6.686 1.00 80.50 457 ALA A O 1
ATOM 3560 N N . HIS A 1 458 ? -6.391 2.377 -4.762 1.00 81.00 458 HIS A N 1
ATOM 3561 C CA . HIS A 1 458 ? -7.346 3.418 -4.395 1.00 81.00 458 HIS A CA 1
ATOM 3562 C C . HIS A 1 458 ? -6.659 4.675 -3.817 1.00 81.00 458 HIS A C 1
ATOM 3564 O O . HIS A 1 458 ? -6.001 4.593 -2.782 1.00 81.00 458 HIS A O 1
ATOM 3570 N N . PRO A 1 459 ? -6.878 5.881 -4.381 1.00 75.81 459 PRO A N 1
ATOM 3571 C CA . PRO A 1 459 ? -6.091 7.078 -4.053 1.00 75.81 459 PRO A CA 1
ATOM 3572 C C . PRO A 1 459 ? -6.261 7.595 -2.624 1.00 75.81 459 PRO A C 1
ATOM 3574 O O . PRO A 1 459 ? -5.420 8.344 -2.146 1.00 75.81 459 PRO A O 1
ATOM 3577 N N . ASN A 1 460 ? -7.339 7.204 -1.948 1.00 78.75 460 ASN A N 1
ATOM 3578 C CA . ASN A 1 460 ? -7.634 7.603 -0.571 1.00 78.75 460 ASN A CA 1
ATOM 3579 C C . ASN A 1 460 ? -7.374 6.488 0.452 1.00 78.75 460 ASN A C 1
ATOM 3581 O O . ASN A 1 460 ? -7.634 6.700 1.632 1.00 78.75 460 ASN A O 1
ATOM 3585 N N . CYS A 1 461 ? -6.956 5.290 0.025 1.00 83.25 461 CYS A N 1
ATOM 3586 C CA . CYS A 1 461 ? -6.768 4.160 0.935 1.00 83.25 461 CYS A CA 1
ATOM 3587 C C . CYS A 1 461 ? -5.331 4.132 1.456 1.00 83.25 461 CYS A C 1
ATOM 3589 O O . CYS A 1 461 ? -4.386 4.099 0.672 1.00 83.25 461 CYS A O 1
ATOM 3591 N N . LEU A 1 462 ? -5.169 4.158 2.776 1.00 82.19 462 LEU A N 1
ATOM 3592 C CA . LEU A 1 462 ? -3.861 4.156 3.433 1.00 82.19 462 LEU A CA 1
ATOM 3593 C C . LEU A 1 462 ? -3.417 2.748 3.822 1.00 82.19 462 LEU A C 1
ATOM 3595 O O . LEU A 1 462 ? -2.253 2.396 3.653 1.00 82.19 462 LEU A O 1
ATOM 3599 N N . ALA A 1 463 ? -4.352 1.941 4.319 1.00 85.06 463 ALA A N 1
ATOM 3600 C CA . ALA A 1 463 ? -4.114 0.556 4.695 1.00 85.06 463 ALA A CA 1
ATOM 3601 C C . ALA A 1 463 ? -5.384 -0.280 4.533 1.00 85.06 463 ALA A C 1
ATOM 3603 O O . ALA A 1 463 ? -6.505 0.240 4.549 1.00 85.06 463 ALA A O 1
ATOM 3604 N N . ALA A 1 464 ? -5.193 -1.589 4.399 1.00 86.44 464 ALA A N 1
ATOM 3605 C CA . ALA A 1 464 ? -6.271 -2.560 4.392 1.00 86.44 464 ALA A CA 1
ATOM 3606 C C . ALA A 1 464 ? -5.987 -3.687 5.375 1.00 86.44 464 ALA A C 1
ATOM 3608 O O . ALA A 1 464 ? -4.843 -4.108 5.530 1.00 86.44 464 ALA A O 1
ATOM 3609 N N . PHE A 1 465 ? -7.054 -4.195 5.981 1.00 83.69 465 PHE A N 1
ATOM 3610 C CA . PHE A 1 465 ? -7.013 -5.280 6.949 1.00 83.69 465 PHE A CA 1
ATOM 3611 C C . PHE A 1 465 ? -8.042 -6.333 6.564 1.00 83.69 465 PHE A C 1
ATOM 3613 O O . PHE A 1 465 ? -9.189 -6.012 6.230 1.00 83.69 465 PHE A O 1
ATOM 3620 N N . LEU A 1 466 ? -7.639 -7.596 6.604 1.00 83.19 466 LEU A N 1
ATOM 3621 C CA . LEU A 1 466 ? -8.543 -8.704 6.348 1.00 83.19 466 LEU A CA 1
ATOM 3622 C C . LEU A 1 466 ? -9.477 -8.909 7.545 1.00 83.19 466 LEU A C 1
ATOM 3624 O O . LEU A 1 466 ? -9.042 -9.091 8.680 1.00 83.19 466 LEU A O 1
ATOM 3628 N N . GLY A 1 467 ? -10.780 -8.882 7.275 1.00 76.94 467 GLY A N 1
ATOM 3629 C CA . GLY A 1 467 ? -11.826 -9.257 8.216 1.00 76.94 467 GLY A CA 1
ATOM 3630 C C . GLY A 1 467 ? -12.428 -10.620 7.869 1.00 76.94 467 GLY A C 1
ATOM 3631 O O . GLY A 1 467 ? -12.308 -11.111 6.751 1.00 76.94 467 GLY A O 1
ATOM 3632 N N . HIS A 1 468 ? -13.167 -11.209 8.810 1.00 73.19 468 HIS A N 1
ATOM 3633 C CA . HIS A 1 468 ? -13.735 -12.557 8.657 1.00 73.19 468 HIS A CA 1
ATOM 3634 C C . HIS A 1 468 ? -14.718 -12.711 7.470 1.00 73.19 468 HIS A C 1
ATOM 3636 O O . HIS A 1 468 ? -14.906 -13.805 6.947 1.00 73.19 468 HIS A O 1
ATOM 3642 N N . ARG A 1 469 ? -15.367 -11.624 7.023 1.00 76.31 469 ARG A N 1
ATOM 3643 C CA . ARG A 1 469 ? -16.349 -11.635 5.912 1.00 76.31 469 ARG A CA 1
ATOM 3644 C C . ARG A 1 469 ? -16.121 -10.528 4.878 1.00 76.31 469 ARG A C 1
ATOM 3646 O O . ARG A 1 469 ? -17.062 -10.102 4.205 1.00 76.31 469 ARG A O 1
ATOM 3653 N N . GLY A 1 470 ? -14.913 -9.978 4.813 1.00 82.44 470 GLY A N 1
ATOM 3654 C CA . GLY A 1 470 ? -14.642 -8.804 3.990 1.00 82.44 470 GLY A CA 1
ATOM 3655 C C . GLY A 1 470 ? -13.315 -8.131 4.305 1.00 82.44 470 GLY A C 1
ATOM 3656 O O . GLY A 1 470 ? -12.492 -8.669 5.034 1.00 82.44 470 GLY A O 1
ATOM 3657 N N . CYS A 1 471 ? -13.128 -6.931 3.771 1.00 83.75 471 CYS A N 1
ATOM 3658 C CA . CYS A 1 471 ? -11.937 -6.117 3.997 1.00 83.75 471 CYS A CA 1
ATOM 3659 C C . CYS A 1 471 ? -12.316 -4.849 4.766 1.00 83.75 471 CYS A C 1
ATOM 3661 O O . CYS A 1 471 ? -13.309 -4.198 4.431 1.00 83.75 471 CYS A O 1
ATOM 3663 N N . PHE A 1 472 ? -11.511 -4.477 5.757 1.00 80.75 472 PHE A N 1
ATOM 3664 C CA . PHE A 1 472 ? -11.524 -3.144 6.348 1.00 80.75 472 PHE A CA 1
ATOM 3665 C C . PHE A 1 472 ? -10.522 -2.261 5.607 1.00 80.75 472 PHE A C 1
ATOM 3667 O O . PHE A 1 472 ? -9.385 -2.670 5.385 1.00 80.75 472 PHE A O 1
ATOM 3674 N N . TYR A 1 473 ? -10.932 -1.052 5.239 1.00 81.19 473 TYR A N 1
ATOM 3675 C CA . TYR A 1 473 ? -10.097 -0.083 4.534 1.00 81.19 473 TYR A CA 1
ATOM 3676 C C . TYR A 1 473 ? -9.993 1.206 5.336 1.00 81.19 473 TYR A C 1
ATOM 3678 O O . TYR A 1 473 ? -11.017 1.817 5.632 1.00 81.19 473 TYR A O 1
ATOM 3686 N N . ALA A 1 474 ? -8.775 1.635 5.652 1.00 79.75 474 ALA A N 1
ATOM 3687 C CA . ALA A 1 474 ? -8.513 2.936 6.255 1.00 79.75 474 ALA A CA 1
ATOM 3688 C C . ALA A 1 474 ? -8.490 4.004 5.155 1.00 79.75 474 ALA A C 1
ATOM 3690 O O . ALA A 1 474 ? -7.534 4.075 4.376 1.00 79.75 474 ALA A O 1
ATOM 3691 N N . PHE A 1 475 ? -9.547 4.816 5.072 1.00 76.19 475 PHE A N 1
ATOM 3692 C CA . PHE A 1 475 ? -9.635 5.901 4.097 1.00 76.19 475 PHE A CA 1
ATOM 3693 C C . PHE A 1 475 ? -9.300 7.255 4.723 1.00 76.19 475 PHE A C 1
ATOM 3695 O O . PHE A 1 475 ? -9.710 7.556 5.843 1.00 76.19 475 PHE A O 1
ATOM 3702 N N . HIS A 1 476 ? -8.617 8.102 3.956 1.00 72.00 476 HIS A N 1
ATOM 3703 C CA . HIS A 1 476 ? -8.388 9.504 4.288 1.00 72.00 476 HIS A CA 1
ATOM 3704 C C . HIS A 1 476 ? -9.133 10.405 3.296 1.00 72.00 476 HIS A C 1
ATOM 3706 O O . HIS A 1 476 ? -8.993 10.253 2.081 1.00 72.00 476 HIS A O 1
ATOM 3712 N N . GLN A 1 477 ? -9.955 11.333 3.794 1.00 61.19 477 GLN A N 1
ATOM 3713 C CA . GLN A 1 477 ? -10.568 12.355 2.945 1.00 61.19 477 GLN A CA 1
ATOM 3714 C C . GLN A 1 477 ? -9.555 13.478 2.706 1.00 61.19 477 GLN A C 1
ATOM 3716 O O . GLN A 1 477 ? -9.064 14.082 3.649 1.00 61.19 477 GLN A O 1
ATOM 3721 N N . ALA A 1 478 ? -9.272 13.771 1.436 1.00 52.41 478 ALA A N 1
ATOM 3722 C CA . ALA A 1 478 ? -8.230 14.695 0.977 1.00 52.41 478 ALA A CA 1
ATOM 3723 C C . ALA A 1 478 ? -8.433 16.190 1.342 1.00 52.41 478 ALA A C 1
ATOM 3725 O O . ALA A 1 478 ? -7.779 17.058 0.761 1.00 52.41 478 ALA A O 1
ATOM 3726 N N . GLN A 1 479 ? -9.335 16.532 2.269 1.00 45.44 479 GLN A N 1
ATOM 3727 C CA . GLN A 1 479 ? -9.579 17.917 2.686 1.00 45.44 479 GLN A CA 1
ATOM 3728 C C . GLN A 1 479 ? -8.588 18.352 3.772 1.00 45.44 479 GLN A C 1
ATOM 3730 O O . GLN A 1 479 ? -8.949 18.461 4.934 1.00 45.44 479 GLN A O 1
ATOM 3735 N N . ALA A 1 480 ? -7.364 18.663 3.330 1.00 40.66 480 ALA A N 1
ATOM 3736 C CA . ALA A 1 480 ? -6.280 19.317 4.069 1.00 40.66 480 ALA A CA 1
ATOM 3737 C C . ALA A 1 480 ? -5.766 18.589 5.338 1.00 40.66 480 ALA A C 1
ATOM 3739 O O . ALA A 1 480 ? -6.525 17.957 6.067 1.00 40.66 480 ALA A O 1
ATOM 3740 N N . PRO A 1 481 ? -4.462 18.702 5.653 1.00 43.22 481 PRO A N 1
ATOM 3741 C CA . PRO A 1 481 ? -3.910 18.213 6.910 1.00 43.22 481 PRO A CA 1
ATOM 3742 C C . PRO A 1 481 ? -4.410 19.105 8.055 1.00 43.22 481 PRO A C 1
ATOM 3744 O O . PRO A 1 481 ? -3.725 20.025 8.494 1.00 43.22 481 PRO A O 1
ATOM 3747 N N . GLN A 1 482 ? -5.638 18.883 8.520 1.00 44.69 482 GLN A N 1
ATOM 3748 C CA . GLN A 1 482 ? -6.029 19.349 9.842 1.00 44.69 482 GLN A CA 1
ATOM 3749 C C . GLN A 1 482 ? -5.308 18.460 10.851 1.00 44.69 482 GLN A C 1
ATOM 3751 O O . GLN A 1 482 ? -5.356 17.233 10.763 1.00 44.69 482 GLN A O 1
ATOM 3756 N N . SER A 1 483 ? -4.585 19.099 11.766 1.00 42.16 483 SER A N 1
ATOM 3757 C CA . SER A 1 483 ? -3.857 18.481 12.870 1.00 42.16 483 SER A CA 1
ATOM 3758 C C . SER A 1 483 ? -4.836 17.756 13.797 1.00 42.16 483 SER A C 1
ATOM 3760 O O . SER A 1 483 ? -5.272 18.291 14.816 1.00 42.16 483 SER A O 1
ATOM 3762 N N . LEU A 1 484 ? -5.238 16.548 13.417 1.00 52.19 484 LEU A N 1
ATOM 3763 C CA . LEU A 1 484 ? -5.999 15.652 14.274 1.00 52.19 484 LEU A CA 1
ATOM 3764 C C . LEU A 1 484 ? -5.025 15.089 15.304 1.00 52.19 484 LEU A C 1
ATOM 3766 O O . LEU A 1 484 ? -3.998 14.523 14.936 1.00 52.19 484 LEU A O 1
ATOM 3770 N N . MET A 1 485 ? -5.317 15.309 16.586 1.00 52.69 485 MET A N 1
ATOM 3771 C CA . MET A 1 485 ? -4.449 14.886 17.683 1.00 52.69 485 MET A CA 1
ATOM 3772 C C . MET A 1 485 ? -4.317 13.360 17.716 1.00 52.69 485 MET A C 1
ATOM 3774 O O . MET A 1 485 ? -5.335 12.668 17.731 1.00 52.69 485 MET A O 1
ATOM 3778 N N . LEU A 1 486 ? -3.080 12.842 17.759 1.00 59.66 486 LEU A N 1
ATOM 3779 C CA . LEU A 1 486 ? -2.832 11.456 18.164 1.00 59.66 486 LEU A CA 1
ATOM 3780 C C . LEU A 1 486 ? -3.387 11.244 19.579 1.00 59.66 486 LEU A C 1
ATOM 3782 O O . LEU A 1 486 ? -3.429 12.171 20.399 1.00 59.66 486 LEU A O 1
ATOM 3786 N N . ALA A 1 487 ? -3.801 10.016 19.879 1.00 59.22 487 ALA A N 1
ATOM 3787 C CA . ALA A 1 487 ? -4.261 9.653 21.211 1.00 59.22 487 ALA A CA 1
ATOM 3788 C C . ALA A 1 487 ? -3.190 9.994 22.273 1.00 59.22 487 ALA A C 1
ATOM 3790 O O . ALA A 1 487 ? -2.021 9.620 22.147 1.00 59.22 487 ALA A O 1
ATOM 3791 N N . GLN A 1 488 ? -3.596 10.716 23.324 1.00 58.88 488 GLN A N 1
ATOM 3792 C CA . GLN A 1 488 ? -2.703 11.198 24.385 1.00 58.88 488 GLN A CA 1
ATOM 3793 C C . GLN A 1 488 ? -1.944 10.043 25.068 1.00 58.88 488 GLN A C 1
ATOM 3795 O O . GLN A 1 488 ? -2.523 9.001 25.367 1.00 58.88 488 GLN A O 1
ATOM 3800 N N . GLY A 1 489 ? -0.653 10.250 25.368 1.00 61.81 489 GLY A N 1
ATOM 3801 C CA . GLY A 1 489 ? 0.170 9.315 26.154 1.00 61.81 489 GLY A CA 1
ATOM 3802 C C . GLY A 1 489 ? 0.983 8.287 25.356 1.00 61.81 489 GLY A C 1
ATOM 3803 O O . GLY A 1 489 ? 1.609 7.420 25.966 1.00 61.81 489 GLY A O 1
ATOM 3804 N N . ARG A 1 490 ? 1.005 8.374 24.021 1.00 71.00 490 ARG A N 1
ATOM 3805 C CA . ARG A 1 490 ? 1.819 7.519 23.138 1.00 71.00 490 ARG A CA 1
ATOM 3806 C C . ARG A 1 490 ? 3.042 8.287 22.639 1.00 71.00 490 ARG A C 1
ATOM 3808 O O . ARG A 1 490 ? 2.919 9.446 22.254 1.00 71.00 490 ARG A O 1
ATOM 3815 N N . MET A 1 491 ? 4.207 7.639 22.633 1.00 79.12 491 MET A N 1
ATOM 3816 C CA . MET A 1 491 ? 5.405 8.166 21.980 1.00 79.12 491 MET A CA 1
ATOM 3817 C C . MET A 1 491 ? 5.583 7.431 20.656 1.00 79.12 491 MET A C 1
ATOM 3819 O O . MET A 1 491 ? 5.785 6.218 20.630 1.00 79.12 491 MET A O 1
ATOM 3823 N N . VAL A 1 492 ? 5.446 8.168 19.557 1.00 85.81 492 VAL A N 1
ATOM 3824 C CA . VAL A 1 492 ? 5.689 7.653 18.209 1.00 85.81 492 VAL A CA 1
ATOM 3825 C C . VAL A 1 492 ? 6.982 8.274 17.709 1.00 85.81 492 VAL A C 1
ATOM 3827 O O . VAL A 1 492 ? 7.128 9.493 17.721 1.00 85.81 492 VAL A O 1
ATOM 3830 N N . SER A 1 493 ? 7.915 7.445 17.274 1.00 90.06 493 SER A N 1
ATOM 3831 C CA . SER A 1 493 ? 9.122 7.839 16.562 1.00 90.06 493 SER A CA 1
ATOM 3832 C C . SER A 1 493 ? 9.141 7.220 15.167 1.00 90.06 493 SER A C 1
ATOM 3834 O O . SER A 1 493 ? 8.334 6.358 14.820 1.00 90.06 493 SER A O 1
ATOM 3836 N N . GLY A 1 494 ? 10.036 7.698 14.314 1.00 90.50 494 GLY A N 1
ATOM 3837 C CA . GLY A 1 494 ? 10.222 7.188 12.966 1.00 90.50 494 GLY A CA 1
ATOM 3838 C C . GLY A 1 494 ? 11.696 7.092 12.622 1.00 90.50 494 GLY A C 1
ATOM 3839 O O . GLY A 1 494 ? 12.495 7.944 13.008 1.00 90.50 494 GLY A O 1
ATOM 3840 N N . VAL A 1 495 ? 12.048 6.059 11.864 1.00 91.00 495 VAL A N 1
ATOM 3841 C CA . VAL A 1 495 ? 13.385 5.872 11.295 1.00 91.00 495 VAL A CA 1
ATOM 3842 C C . VAL A 1 495 ? 13.260 5.837 9.781 1.00 91.00 495 VAL A C 1
ATOM 3844 O O . VAL A 1 495 ? 12.404 5.133 9.243 1.00 91.00 495 VAL A O 1
ATOM 3847 N N . LEU A 1 496 ? 14.122 6.593 9.100 1.00 89.12 496 LEU A N 1
ATOM 3848 C CA . LEU A 1 496 ? 14.264 6.538 7.649 1.00 89.12 496 LEU A CA 1
ATOM 3849 C C . LEU A 1 496 ? 15.500 5.721 7.263 1.00 89.12 496 LEU A C 1
ATOM 3851 O O . LEU A 1 496 ? 16.597 5.950 7.762 1.00 89.12 496 LEU A O 1
ATOM 3855 N N . GLU A 1 497 ? 15.335 4.794 6.329 1.00 88.81 497 GLU A N 1
ATOM 3856 C CA . GLU A 1 497 ? 16.431 4.085 5.665 1.00 88.81 497 GLU A CA 1
ATOM 3857 C C . GLU A 1 497 ? 16.609 4.606 4.231 1.00 88.81 497 GLU A C 1
ATOM 3859 O O . GLU A 1 497 ? 15.673 5.149 3.641 1.00 88.81 497 GLU A O 1
ATOM 3864 N N . GLY A 1 498 ? 17.795 4.406 3.643 1.00 85.19 498 GLY A N 1
ATOM 3865 C CA . GLY A 1 498 ? 18.103 4.858 2.275 1.00 85.19 498 GLY A CA 1
ATOM 3866 C C . GLY A 1 498 ? 18.559 6.319 2.179 1.00 85.19 498 GLY A C 1
ATOM 3867 O O . GLY A 1 498 ? 18.511 6.923 1.107 1.00 85.19 498 GLY A O 1
ATOM 3868 N N . CYS A 1 499 ? 18.999 6.898 3.296 1.00 84.62 499 CYS A N 1
ATOM 3869 C CA . CYS A 1 499 ? 19.532 8.253 3.374 1.00 84.62 499 CYS A CA 1
ATOM 3870 C C . CYS A 1 499 ? 20.757 8.326 4.296 1.00 84.62 499 CYS A C 1
ATOM 3872 O O . CYS A 1 499 ? 21.001 7.432 5.110 1.00 84.62 499 CYS A O 1
ATOM 3874 N N . ARG A 1 500 ? 21.528 9.405 4.153 1.00 79.00 500 ARG A N 1
ATOM 3875 C CA . ARG A 1 500 ? 22.657 9.775 5.012 1.00 79.00 500 ARG A CA 1
ATOM 3876 C C . ARG A 1 500 ? 22.402 11.165 5.584 1.00 79.00 500 ARG A C 1
ATOM 3878 O O . ARG A 1 500 ? 21.856 12.027 4.893 1.00 79.00 500 ARG A O 1
ATOM 3885 N N . LEU A 1 501 ? 22.806 11.387 6.829 1.00 68.19 501 LEU A N 1
ATOM 3886 C CA . LEU A 1 501 ? 22.890 12.735 7.388 1.00 68.19 501 LEU A CA 1
ATOM 3887 C C . LEU A 1 501 ? 24.262 13.316 7.031 1.00 68.19 501 LEU A C 1
ATOM 3889 O O . LEU A 1 501 ? 25.234 12.576 6.891 1.00 68.19 501 LEU A O 1
ATOM 3893 N N . SER A 1 502 ? 24.351 14.642 6.905 1.00 59.00 502 SER A N 1
ATOM 3894 C CA . SER A 1 502 ? 25.588 15.370 6.557 1.00 59.00 502 SER A CA 1
ATOM 3895 C C . SER A 1 502 ? 26.818 14.969 7.396 1.00 59.00 502 SER A C 1
ATOM 3897 O O . SER A 1 502 ? 27.947 15.138 6.942 1.00 59.00 502 SER A O 1
ATOM 3899 N N . GLU A 1 503 ? 26.615 14.438 8.608 1.00 54.34 503 GLU A N 1
ATOM 3900 C CA . GLU A 1 503 ? 27.683 14.107 9.563 1.00 54.34 503 GLU A CA 1
ATOM 3901 C C . GLU A 1 503 ? 27.652 12.647 10.074 1.00 54.34 503 GLU A C 1
ATOM 3903 O O . GLU A 1 503 ? 28.623 12.194 10.679 1.00 54.34 503 GLU A O 1
ATOM 3908 N N . THR A 1 504 ? 26.591 11.868 9.803 1.00 53.12 504 THR A N 1
ATOM 3909 C CA . THR A 1 504 ? 26.445 10.467 10.257 1.00 53.12 504 THR A CA 1
ATOM 3910 C C . THR A 1 504 ? 25.949 9.540 9.145 1.00 53.12 504 THR A C 1
ATOM 3912 O O . THR A 1 504 ? 25.157 9.924 8.286 1.00 53.12 504 THR A O 1
ATOM 3915 N N . SER A 1 505 ? 26.398 8.278 9.158 1.00 52.47 505 SER A N 1
ATOM 3916 C CA . SER A 1 505 ? 26.120 7.308 8.084 1.00 52.47 505 SER A CA 1
ATOM 3917 C C . SER A 1 505 ? 24.649 6.905 7.949 1.00 52.47 505 SER A C 1
ATOM 3919 O O . SER A 1 505 ? 24.267 6.430 6.883 1.00 52.47 505 SER A O 1
ATOM 3921 N N . ASN A 1 506 ? 23.838 7.096 8.994 1.00 56.81 506 ASN A N 1
ATOM 3922 C CA . ASN A 1 506 ? 22.429 6.709 9.032 1.00 56.81 506 ASN A CA 1
ATOM 3923 C C . ASN A 1 506 ? 21.560 7.915 9.399 1.00 56.81 506 ASN A C 1
ATOM 3925 O O . ASN A 1 506 ? 21.991 8.780 10.165 1.00 56.81 506 ASN A O 1
ATOM 3929 N N . CYS A 1 507 ? 20.331 7.939 8.884 1.00 69.06 507 CYS A N 1
ATOM 3930 C CA . CYS A 1 507 ? 19.295 8.855 9.343 1.00 69.06 507 CYS A CA 1
ATOM 3931 C C . CYS A 1 507 ? 18.819 8.423 10.729 1.00 69.06 507 CYS A C 1
ATOM 3933 O O . CYS A 1 507 ? 18.414 7.278 10.932 1.00 69.06 507 CYS A O 1
ATOM 3935 N N . ASN A 1 508 ? 18.946 9.329 11.696 1.00 75.19 508 ASN A N 1
ATOM 3936 C CA . ASN A 1 508 ? 18.612 9.050 13.085 1.00 75.19 508 ASN A CA 1
ATOM 3937 C C . ASN A 1 508 ? 17.100 8.868 13.271 1.00 75.19 508 ASN A C 1
ATOM 3939 O O . ASN A 1 508 ? 16.288 9.341 12.476 1.00 75.19 508 ASN A O 1
ATOM 3943 N N . GLU A 1 509 ? 16.745 8.185 14.355 1.00 87.56 509 GLU A N 1
ATOM 3944 C CA . GLU A 1 509 ? 15.377 8.118 14.854 1.00 87.56 509 GLU A CA 1
ATOM 3945 C C . GLU A 1 509 ? 14.894 9.513 15.273 1.00 87.56 509 GLU A C 1
ATOM 3947 O O . GLU A 1 509 ? 15.586 10.220 16.006 1.00 87.56 509 GLU A O 1
ATOM 3952 N N . VAL A 1 510 ? 13.708 9.898 14.804 1.00 88.44 510 VAL A N 1
ATOM 3953 C CA . VAL A 1 510 ? 13.060 11.180 15.105 1.00 88.44 510 VAL A CA 1
ATOM 3954 C C . VAL A 1 510 ? 11.775 10.918 15.878 1.00 88.44 510 VAL A C 1
ATOM 3956 O O . VAL A 1 510 ? 10.999 10.047 15.494 1.00 88.44 510 VAL A O 1
ATOM 3959 N N . LEU A 1 511 ? 11.531 11.674 16.947 1.00 88.56 511 LEU A N 1
ATOM 3960 C CA . LEU A 1 511 ? 10.270 11.646 17.693 1.00 88.56 511 LEU A CA 1
ATOM 3961 C C . LEU A 1 511 ? 9.217 12.520 16.998 1.00 88.56 511 LEU A C 1
ATOM 3963 O O . LEU A 1 511 ? 9.537 13.586 16.477 1.00 88.56 511 LEU A O 1
ATOM 3967 N N . ALA A 1 512 ? 7.962 12.074 16.984 1.00 86.31 512 ALA A N 1
ATOM 3968 C CA . ALA A 1 512 ? 6.860 12.842 16.422 1.00 86.31 512 ALA A CA 1
ATOM 3969 C C . ALA A 1 512 ? 6.476 13.994 17.362 1.00 86.31 512 ALA A C 1
ATOM 3971 O O . ALA A 1 512 ? 6.049 13.766 18.495 1.00 86.31 512 ALA A O 1
ATOM 3972 N N . GLU A 1 513 ? 6.568 15.225 16.866 1.00 83.44 513 GLU A N 1
ATOM 3973 C CA . GLU A 1 513 ? 6.090 16.431 17.546 1.00 83.44 513 GLU A CA 1
ATOM 3974 C C . GLU A 1 513 ? 4.799 16.890 16.864 1.00 83.44 513 GLU A C 1
ATOM 3976 O O . GLU A 1 513 ? 4.744 16.982 15.639 1.00 83.44 513 GLU A O 1
ATOM 3981 N N . GLU A 1 514 ? 3.729 17.117 17.634 1.00 78.69 514 GLU A N 1
ATOM 3982 C CA . GLU A 1 514 ? 2.413 17.519 17.096 1.00 78.69 514 GLU A CA 1
ATOM 3983 C C . GLU A 1 514 ? 1.904 16.613 15.948 1.00 78.69 514 GLU A C 1
ATOM 3985 O O . GLU A 1 514 ? 1.240 17.064 15.014 1.00 78.69 514 GLU A O 1
ATOM 3990 N N . ASN A 1 515 ? 2.190 15.305 16.032 1.00 81.00 515 ASN A N 1
ATOM 3991 C CA . ASN A 1 515 ? 1.833 14.274 15.041 1.00 81.00 515 ASN A CA 1
ATOM 3992 C C . ASN A 1 515 ? 2.600 14.378 13.710 1.00 81.00 515 ASN A C 1
ATOM 3994 O O . ASN A 1 515 ? 2.160 13.832 12.695 1.00 81.00 515 ASN A O 1
ATOM 3998 N N . VAL A 1 516 ? 3.751 15.054 13.707 1.00 86.44 516 VAL A N 1
ATOM 3999 C CA . VAL A 1 516 ? 4.623 15.187 12.539 1.00 86.44 516 VAL A CA 1
ATOM 4000 C C . VAL A 1 516 ? 6.011 14.648 12.861 1.00 86.44 516 VAL A C 1
ATOM 4002 O O . VAL A 1 516 ? 6.648 15.060 13.828 1.00 86.44 516 VAL A O 1
ATOM 4005 N N . LEU A 1 517 ? 6.506 13.743 12.020 1.00 89.94 517 LEU A N 1
ATOM 4006 C CA . LEU A 1 517 ? 7.913 13.346 12.026 1.00 89.94 517 LEU A CA 1
ATOM 4007 C C . LEU A 1 517 ? 8.693 14.304 11.130 1.00 89.94 517 LEU A C 1
ATOM 4009 O O . LEU A 1 517 ? 8.426 14.373 9.927 1.00 89.94 517 LEU A O 1
ATOM 4013 N N . GLN A 1 518 ? 9.638 15.042 11.713 1.00 90.75 518 GLN A N 1
ATOM 4014 C CA . GLN A 1 518 ? 10.458 16.019 10.996 1.00 90.75 518 GLN A CA 1
ATOM 4015 C C . GLN A 1 518 ? 11.889 15.515 10.832 1.00 90.75 518 GLN A C 1
ATOM 4017 O O . GLN A 1 518 ? 12.665 15.462 11.782 1.00 90.75 518 GLN A O 1
ATOM 4022 N N . PHE A 1 519 ? 12.248 15.163 9.605 1.00 90.19 519 PHE A N 1
ATOM 4023 C CA . PHE A 1 519 ? 13.602 14.765 9.262 1.00 90.19 519 PHE A CA 1
ATOM 4024 C C . PHE A 1 519 ? 14.290 15.890 8.493 1.00 90.19 519 PHE A C 1
ATOM 4026 O O . PHE A 1 519 ? 13.922 16.186 7.355 1.00 90.19 519 PHE A O 1
ATOM 4033 N N . ASP A 1 520 ? 15.297 16.499 9.112 1.00 87.25 520 ASP A N 1
ATOM 4034 C CA . ASP A 1 520 ? 16.060 17.611 8.548 1.00 87.25 520 ASP A CA 1
ATOM 4035 C C . ASP A 1 520 ? 17.401 17.161 7.954 1.00 87.25 520 ASP A C 1
ATOM 4037 O O . ASP A 1 520 ? 17.983 16.160 8.372 1.00 87.25 520 ASP A O 1
ATOM 4041 N N . ASN A 1 521 ? 17.920 17.945 7.001 1.00 85.25 521 ASN A N 1
ATOM 4042 C CA . ASN A 1 521 ? 19.248 17.771 6.391 1.00 85.25 521 ASN A CA 1
ATOM 4043 C C . ASN A 1 521 ? 19.498 16.362 5.817 1.00 85.25 521 ASN A C 1
ATOM 4045 O O . ASN A 1 521 ? 20.602 15.818 5.917 1.00 85.25 521 ASN A O 1
ATOM 4049 N N . LEU A 1 522 ? 18.468 15.771 5.209 1.00 87.12 522 LEU A N 1
ATOM 4050 C CA . LEU A 1 522 ? 18.531 14.440 4.619 1.00 87.12 522 LEU A CA 1
ATOM 4051 C C . LEU A 1 522 ? 19.198 14.471 3.245 1.00 87.12 522 LEU A C 1
ATOM 4053 O O . LEU A 1 522 ? 18.733 15.163 2.339 1.00 87.12 522 LEU A O 1
ATOM 4057 N N . VAL A 1 523 ? 20.220 13.638 3.060 1.00 87.94 523 VAL A N 1
ATOM 4058 C CA . VAL A 1 523 ? 20.805 13.349 1.747 1.00 87.94 523 VAL A CA 1
ATOM 4059 C C . VAL A 1 523 ? 20.346 11.957 1.323 1.00 87.94 523 VAL A C 1
ATOM 4061 O O . VAL A 1 523 ? 20.727 10.955 1.930 1.00 87.94 523 VAL A O 1
ATOM 4064 N N . ALA A 1 524 ? 19.489 11.876 0.305 1.00 87.62 524 ALA A N 1
ATOM 4065 C CA . ALA A 1 524 ? 19.013 10.594 -0.215 1.00 87.62 524 ALA A CA 1
ATOM 4066 C C . ALA A 1 524 ? 20.154 9.807 -0.893 1.00 87.62 524 ALA A C 1
ATOM 4068 O O . ALA A 1 524 ? 21.038 10.398 -1.517 1.00 87.62 524 ALA A O 1
ATOM 4069 N N . ASP A 1 525 ? 20.142 8.475 -0.790 1.00 87.94 525 ASP A N 1
ATOM 4070 C CA . ASP A 1 525 ? 21.146 7.615 -1.431 1.00 87.94 525 ASP A CA 1
ATOM 4071 C C . ASP A 1 525 ? 20.829 7.436 -2.926 1.00 87.94 525 ASP A C 1
ATOM 4073 O O . ASP A 1 525 ? 20.133 6.508 -3.347 1.00 87.94 525 ASP A O 1
ATOM 4077 N N . TRP A 1 526 ? 21.279 8.396 -3.735 1.00 85.81 526 TRP A N 1
ATOM 4078 C CA . TRP A 1 526 ? 20.994 8.447 -5.166 1.00 85.81 526 TRP A CA 1
ATOM 4079 C C . TRP A 1 526 ? 21.733 7.353 -5.945 1.00 85.81 526 TRP A C 1
ATOM 4081 O O . TRP A 1 526 ? 22.959 7.355 -6.065 1.00 85.81 526 TRP A O 1
ATOM 4091 N N . GLN A 1 527 ? 20.975 6.465 -6.587 1.00 85.50 527 GLN A N 1
ATOM 4092 C CA . GLN A 1 527 ? 21.479 5.533 -7.592 1.00 85.50 527 GLN A CA 1
ATOM 4093 C C . GLN A 1 527 ? 21.167 6.089 -8.981 1.00 85.50 527 GLN A C 1
ATOM 4095 O O . GLN A 1 527 ? 20.029 6.029 -9.449 1.00 85.50 527 GLN A O 1
ATOM 4100 N N . SER A 1 528 ? 22.182 6.635 -9.657 1.00 81.25 528 SER A N 1
ATOM 4101 C CA . SER A 1 528 ? 22.087 7.388 -10.922 1.00 81.25 528 SER A CA 1
ATOM 4102 C C . SER A 1 528 ? 21.245 8.672 -10.826 1.00 81.25 528 SER A C 1
ATOM 4104 O O . SER A 1 528 ? 21.807 9.757 -10.849 1.00 81.25 528 SER A O 1
ATOM 4106 N N . SER A 1 529 ? 19.923 8.564 -10.694 1.00 85.56 529 SER A N 1
ATOM 4107 C CA . SER A 1 529 ? 18.974 9.685 -10.578 1.00 85.56 529 SER A CA 1
ATOM 4108 C C . SER A 1 529 ? 17.726 9.332 -9.761 1.00 85.56 529 SER A C 1
ATOM 4110 O O . SER A 1 529 ? 16.781 10.114 -9.699 1.00 85.56 529 SER A O 1
ATOM 4112 N N . THR A 1 530 ? 17.698 8.154 -9.138 1.00 89.12 530 THR A N 1
ATOM 4113 C CA . THR A 1 530 ? 16.574 7.660 -8.336 1.00 89.12 530 THR A CA 1
ATOM 4114 C C . THR A 1 530 ? 17.055 7.277 -6.947 1.00 89.12 530 THR A C 1
ATOM 4116 O O . THR A 1 530 ? 18.154 6.742 -6.809 1.00 89.12 530 THR A O 1
ATOM 4119 N N . ALA A 1 531 ? 16.237 7.520 -5.932 1.00 90.62 531 ALA A N 1
ATOM 4120 C CA . ALA A 1 531 ? 16.492 7.099 -4.560 1.00 90.62 531 ALA A CA 1
ATOM 4121 C C . ALA A 1 531 ? 15.224 6.477 -3.970 1.00 90.62 531 ALA A C 1
ATOM 4123 O O . ALA A 1 531 ? 14.112 6.806 -4.382 1.00 90.62 531 ALA A O 1
ATOM 4124 N N . GLN A 1 532 ? 15.382 5.581 -3.001 1.00 91.56 532 GLN A N 1
ATOM 4125 C CA . GLN A 1 532 ? 14.261 4.979 -2.287 1.00 91.56 532 GLN A CA 1
ATOM 4126 C C . GLN A 1 532 ? 14.475 5.166 -0.790 1.00 91.56 532 GLN A C 1
ATOM 4128 O O . GLN A 1 532 ? 15.441 4.654 -0.230 1.00 91.56 532 GLN A O 1
ATOM 4133 N N . LEU A 1 533 ? 13.558 5.890 -0.158 1.00 90.44 533 LEU A N 1
ATOM 4134 C CA . LEU A 1 533 ? 13.511 6.074 1.284 1.00 90.44 533 LEU A CA 1
ATOM 4135 C C . LEU A 1 533 ? 12.513 5.078 1.873 1.00 90.44 533 LEU A C 1
ATOM 4137 O O . LEU A 1 533 ? 11.424 4.903 1.324 1.00 90.44 533 LEU A O 1
ATOM 4141 N N . LYS A 1 534 ? 12.856 4.424 2.982 1.00 91.06 534 LYS A N 1
ATOM 4142 C CA . LYS A 1 534 ? 11.914 3.560 3.712 1.00 91.06 534 LYS A CA 1
ATOM 4143 C C . LYS A 1 534 ? 11.650 4.137 5.089 1.00 91.06 534 LYS A C 1
ATOM 4145 O O . LYS A 1 534 ? 12.592 4.374 5.830 1.00 91.06 534 LYS A O 1
ATOM 4150 N N . LEU A 1 535 ? 10.384 4.348 5.420 1.00 90.94 535 LEU A N 1
ATOM 4151 C CA . LEU A 1 535 ? 9.930 4.781 6.732 1.00 90.94 535 LEU A CA 1
ATOM 4152 C C . LEU A 1 535 ? 9.504 3.572 7.556 1.00 90.94 535 LEU A C 1
ATOM 4154 O O . LEU A 1 535 ? 8.570 2.868 7.173 1.00 90.94 535 LEU A O 1
ATOM 4158 N N . ASN A 1 536 ? 10.125 3.413 8.718 1.00 90.38 536 ASN A N 1
ATOM 4159 C CA . ASN A 1 536 ? 9.665 2.520 9.772 1.00 90.38 536 ASN A CA 1
ATOM 4160 C C . ASN A 1 536 ? 9.115 3.380 10.908 1.00 90.38 536 ASN A C 1
ATOM 4162 O O . ASN A 1 536 ? 9.847 4.208 11.458 1.00 90.38 536 ASN A O 1
ATOM 4166 N N . LEU A 1 537 ? 7.842 3.199 11.258 1.00 88.69 537 LEU A N 1
ATOM 4167 C CA . LEU A 1 537 ? 7.284 3.819 12.454 1.00 88.69 537 LEU A CA 1
ATOM 4168 C C . LEU A 1 537 ? 7.617 2.953 13.657 1.00 88.69 537 LEU A C 1
ATOM 4170 O O . LEU A 1 537 ? 7.537 1.726 13.612 1.00 88.69 537 LEU A O 1
ATOM 4174 N N . ILE A 1 538 ? 7.996 3.613 14.735 1.00 87.75 538 ILE A N 1
ATOM 4175 C CA . ILE A 1 538 ? 8.363 2.997 15.991 1.00 87.75 538 ILE A CA 1
ATOM 4176 C C . ILE A 1 538 ? 7.406 3.537 17.035 1.00 87.75 538 ILE A C 1
ATOM 4178 O O . ILE A 1 538 ? 7.268 4.738 17.233 1.00 87.75 538 ILE A O 1
ATOM 4182 N N . LEU A 1 539 ? 6.697 2.627 17.675 1.00 83.56 539 LEU A N 1
ATOM 4183 C CA . LEU A 1 539 ? 5.734 2.951 18.701 1.00 83.56 539 LEU A CA 1
ATOM 4184 C C . LEU A 1 539 ? 6.279 2.483 20.046 1.00 83.56 539 LEU A C 1
ATOM 4186 O O . LEU A 1 539 ? 6.543 1.292 20.232 1.00 83.56 539 LEU A O 1
ATOM 4190 N N . GLU A 1 540 ? 6.391 3.412 20.989 1.00 79.12 540 GLU A N 1
ATOM 4191 C CA . GLU A 1 540 ? 6.762 3.125 22.369 1.00 79.12 540 GLU A CA 1
ATOM 4192 C C . GLU A 1 540 ? 5.560 3.312 23.294 1.00 79.12 540 GLU A C 1
ATOM 4194 O O . GLU A 1 540 ? 5.043 4.417 23.491 1.00 79.12 540 GLU A O 1
ATOM 4199 N N . VAL A 1 541 ? 5.099 2.201 23.872 1.00 71.50 541 VAL A N 1
ATOM 4200 C CA . VAL A 1 541 ? 3.961 2.181 24.795 1.00 71.50 541 VAL A CA 1
ATOM 4201 C C . VAL A 1 541 ? 4.277 1.256 25.965 1.00 71.50 541 VAL A C 1
ATOM 4203 O O . VAL A 1 541 ? 4.641 0.096 25.788 1.00 71.50 541 VAL A O 1
ATOM 4206 N N . GLY A 1 542 ? 4.148 1.767 27.192 1.00 65.00 542 GLY A N 1
ATOM 4207 C CA . GLY A 1 542 ? 4.340 0.967 28.410 1.00 65.00 542 GLY A CA 1
ATOM 4208 C C . GLY A 1 542 ? 5.749 0.382 28.574 1.00 65.00 542 GLY A C 1
ATOM 4209 O O . GLY A 1 542 ? 5.900 -0.654 29.214 1.00 65.00 542 GLY A O 1
ATOM 4210 N N . GLY A 1 543 ? 6.769 1.014 27.979 1.00 67.94 543 GLY A N 1
ATOM 4211 C CA . GLY A 1 543 ? 8.155 0.530 27.982 1.00 67.94 543 GLY A CA 1
ATOM 4212 C C . GLY A 1 543 ? 8.451 -0.578 26.963 1.00 67.94 543 GLY A C 1
ATOM 4213 O O . GLY A 1 543 ? 9.569 -1.085 26.938 1.00 67.94 543 GLY A O 1
ATOM 4214 N N . GLN A 1 544 ? 7.479 -0.957 26.126 1.00 68.00 544 GLN A N 1
ATOM 4215 C CA . GLN A 1 544 ? 7.681 -1.848 24.984 1.00 68.00 544 GLN A CA 1
ATOM 4216 C C . GLN A 1 544 ? 7.806 -1.032 23.699 1.00 68.00 544 GLN A C 1
ATOM 4218 O O . GLN A 1 544 ? 7.148 -0.002 23.547 1.00 68.00 544 GLN A O 1
ATOM 4223 N N . ARG A 1 545 ? 8.646 -1.515 22.780 1.00 78.75 545 ARG A N 1
ATOM 4224 C CA . ARG A 1 545 ? 8.942 -0.873 21.499 1.00 78.75 545 ARG A CA 1
ATOM 4225 C C . ARG A 1 545 ? 8.491 -1.775 20.357 1.00 78.75 545 ARG A C 1
ATOM 4227 O O . ARG A 1 545 ? 8.928 -2.923 20.267 1.00 78.75 545 ARG A O 1
ATOM 4234 N N . PHE A 1 546 ? 7.640 -1.247 19.487 1.00 78.75 546 PHE A N 1
ATOM 4235 C CA . PHE A 1 546 ? 7.079 -1.949 18.335 1.00 78.75 546 PHE A CA 1
ATOM 4236 C C . PHE A 1 546 ? 7.470 -1.236 17.051 1.00 78.75 546 PHE A C 1
ATOM 4238 O O . PHE A 1 546 ? 7.454 -0.012 17.002 1.00 78.75 546 PHE A O 1
ATOM 4245 N N . ILE A 1 547 ? 7.816 -1.995 16.016 1.00 81.88 547 ILE A N 1
ATOM 4246 C CA . ILE A 1 547 ? 8.224 -1.455 14.717 1.00 81.88 547 ILE A CA 1
ATOM 4247 C C . ILE A 1 547 ? 7.155 -1.851 13.698 1.00 81.88 547 ILE A C 1
ATOM 4249 O O . ILE A 1 547 ? 6.792 -3.025 13.620 1.00 81.88 547 ILE A O 1
ATOM 4253 N N . SER A 1 548 ? 6.624 -0.873 12.966 1.00 81.00 548 SER A N 1
ATOM 4254 C CA . SER A 1 548 ? 5.649 -1.096 11.898 1.00 81.00 548 SER A CA 1
ATOM 4255 C C . SER A 1 548 ? 6.298 -1.702 10.656 1.00 81.00 548 SER A C 1
ATOM 4257 O O . SER A 1 548 ? 7.514 -1.636 10.476 1.00 81.00 548 SER A O 1
ATOM 4259 N N . ASP A 1 549 ? 5.468 -2.186 9.733 1.00 79.62 549 ASP A N 1
ATOM 4260 C CA . ASP A 1 549 ? 5.920 -2.478 8.375 1.00 79.62 549 ASP A CA 1
ATOM 4261 C C . ASP A 1 549 ? 6.502 -1.223 7.710 1.00 79.62 549 ASP A C 1
ATOM 4263 O O . ASP A 1 549 ? 6.040 -0.098 7.941 1.00 79.62 549 ASP A O 1
ATOM 4267 N N . SER A 1 550 ? 7.521 -1.428 6.873 1.00 82.44 550 SER A N 1
ATOM 4268 C CA . SER A 1 550 ? 8.229 -0.345 6.197 1.00 82.44 550 SER A CA 1
ATOM 4269 C C . SER A 1 550 ? 7.394 0.234 5.051 1.00 82.44 550 SER A C 1
ATOM 4271 O O . SER A 1 550 ? 7.068 -0.483 4.099 1.00 82.44 550 SER A O 1
ATOM 4273 N N . GLY A 1 551 ? 7.105 1.534 5.085 1.00 83.81 551 GLY A N 1
ATOM 4274 C CA . GLY A 1 551 ? 6.523 2.262 3.956 1.00 83.81 551 GLY A CA 1
ATOM 4275 C C . GLY A 1 551 ? 7.614 2.834 3.050 1.00 83.81 551 GLY A C 1
ATOM 4276 O O . GLY A 1 551 ? 8.544 3.463 3.541 1.00 83.81 551 GLY A O 1
ATOM 4277 N N . SER A 1 552 ? 7.530 2.643 1.732 1.00 88.44 552 SER A N 1
ATOM 4278 C CA . SER A 1 552 ? 8.549 3.149 0.800 1.00 88.44 552 SER A CA 1
ATOM 4279 C C . SER A 1 552 ? 8.118 4.424 0.075 1.00 88.44 552 SER A C 1
ATOM 4281 O O . SER A 1 552 ? 7.039 4.462 -0.516 1.00 88.44 552 SER A O 1
ATOM 4283 N N . LEU A 1 553 ? 9.013 5.406 0.026 1.00 90.50 553 LEU A N 1
ATOM 4284 C CA . LEU A 1 553 ? 8.926 6.629 -0.763 1.00 90.50 553 LEU A CA 1
ATOM 4285 C C . LEU A 1 553 ? 10.015 6.606 -1.843 1.00 90.50 553 LEU A C 1
ATOM 4287 O O . LEU A 1 553 ? 11.207 6.625 -1.538 1.00 90.50 553 LEU A O 1
ATOM 4291 N N . SER A 1 554 ? 9.609 6.574 -3.109 1.00 92.00 554 SER A N 1
ATOM 4292 C CA . SER A 1 554 ? 10.533 6.611 -4.246 1.00 92.00 554 SER A CA 1
ATOM 4293 C C . SER A 1 554 ? 10.699 8.045 -4.739 1.00 92.00 554 SER A C 1
ATOM 4295 O O . SER A 1 554 ? 9.708 8.728 -4.999 1.00 92.00 554 SER A O 1
ATOM 4297 N N . LEU A 1 555 ? 11.944 8.487 -4.891 1.00 91.31 555 LEU A N 1
ATOM 4298 C CA . LEU A 1 555 ? 12.319 9.824 -5.341 1.00 91.31 555 LEU A CA 1
ATOM 4299 C C . LEU A 1 555 ? 13.090 9.761 -6.658 1.00 91.31 555 LEU A C 1
ATOM 4301 O O . LEU A 1 555 ? 13.833 8.811 -6.921 1.00 91.31 555 LEU A O 1
ATOM 4305 N N . ARG A 1 556 ? 12.969 10.816 -7.459 1.00 90.75 556 ARG A N 1
ATOM 4306 C CA . ARG A 1 556 ? 13.732 11.008 -8.694 1.00 90.75 556 ARG A CA 1
ATOM 4307 C C . ARG A 1 556 ? 14.281 12.427 -8.777 1.00 90.75 556 ARG A C 1
ATOM 4309 O O . ARG A 1 556 ? 13.545 13.373 -8.532 1.00 90.75 556 ARG A O 1
ATOM 4316 N N . GLN A 1 557 ? 15.537 12.580 -9.186 1.00 88.00 557 GLN A N 1
ATOM 4317 C CA . GLN A 1 557 ? 16.101 13.880 -9.550 1.00 88.00 557 GLN A CA 1
ATOM 4318 C C . GLN A 1 557 ? 15.638 14.302 -10.950 1.00 88.00 557 GLN A C 1
ATOM 4320 O O . GLN A 1 557 ? 15.757 13.551 -11.921 1.00 88.00 557 GLN A O 1
ATOM 4325 N N . GLY A 1 558 ? 15.151 15.535 -11.056 1.00 86.44 558 GLY A N 1
ATOM 4326 C CA . GLY A 1 558 ? 14.650 16.137 -12.285 1.00 86.44 558 GLY A CA 1
ATOM 4327 C C . GLY A 1 558 ? 13.194 15.788 -12.606 1.00 86.44 558 GLY A C 1
ATOM 4328 O O . GLY A 1 558 ? 12.465 15.192 -11.808 1.00 86.44 558 GLY A O 1
ATOM 4329 N N . ALA A 1 559 ? 12.761 16.202 -13.800 1.00 86.44 559 ALA A N 1
ATOM 4330 C CA . ALA A 1 559 ? 11.403 15.969 -14.282 1.00 86.44 559 ALA A CA 1
ATOM 4331 C C . ALA A 1 559 ? 11.091 14.460 -14.385 1.00 86.44 559 ALA A C 1
ATOM 4333 O O . ALA A 1 559 ? 11.998 13.658 -14.660 1.00 86.44 559 ALA A O 1
ATOM 4334 N N . PRO A 1 560 ? 9.826 14.053 -14.180 1.00 89.56 560 PRO A N 1
ATOM 4335 C CA . PRO A 1 560 ? 9.448 12.658 -14.310 1.00 89.56 560 PRO A CA 1
ATOM 4336 C C . PRO A 1 560 ? 9.566 12.218 -15.771 1.00 89.56 560 PRO A C 1
ATOM 4338 O O . PRO A 1 560 ? 9.321 12.985 -16.702 1.00 89.56 560 PRO A O 1
ATOM 4341 N N . ILE A 1 561 ? 9.934 10.956 -15.962 1.00 88.44 561 ILE A N 1
ATOM 4342 C CA . ILE A 1 561 ? 9.910 10.289 -17.264 1.00 88.44 561 ILE A CA 1
ATOM 4343 C C . ILE A 1 561 ? 8.723 9.335 -17.275 1.00 88.44 561 ILE A C 1
ATOM 4345 O O . ILE A 1 561 ? 8.387 8.773 -16.231 1.00 88.44 561 ILE A O 1
ATOM 4349 N N . VAL A 1 562 ? 8.107 9.154 -18.442 1.00 87.88 562 VAL A N 1
ATOM 4350 C CA . VAL A 1 562 ? 7.036 8.178 -18.641 1.00 87.88 562 VAL A CA 1
ATOM 4351 C C . VAL A 1 562 ? 7.503 6.801 -18.176 1.00 87.88 562 VAL A C 1
ATOM 4353 O O . VAL A 1 562 ? 8.563 6.325 -18.580 1.00 87.88 562 VAL A O 1
ATOM 4356 N N . SER A 1 563 ? 6.731 6.189 -17.282 1.00 84.12 563 SER A N 1
ATOM 4357 C CA . SER A 1 563 ? 7.002 4.842 -16.767 1.00 84.12 563 SER A CA 1
ATOM 4358 C C . SER A 1 563 ? 6.173 3.784 -17.483 1.00 84.12 563 SER A C 1
ATOM 4360 O O . SER A 1 563 ? 6.608 2.644 -17.600 1.00 84.12 563 SER A O 1
ATOM 4362 N N . ASP A 1 564 ? 4.988 4.169 -17.952 1.00 86.12 564 ASP A N 1
ATOM 4363 C CA . ASP A 1 564 ? 4.045 3.299 -18.643 1.00 86.12 564 ASP A CA 1
ATOM 4364 C C . ASP A 1 564 ? 3.232 4.123 -19.651 1.00 86.12 564 ASP A C 1
ATOM 4366 O O . ASP A 1 564 ? 3.190 5.351 -19.573 1.00 86.12 564 ASP A O 1
ATOM 4370 N N . SER A 1 565 ? 2.610 3.481 -20.630 1.00 87.50 565 SER A N 1
ATOM 4371 C CA . SER A 1 565 ? 1.801 4.169 -21.630 1.00 87.50 565 SER A CA 1
ATOM 4372 C C . SER A 1 565 ? 0.720 3.260 -22.176 1.00 87.50 565 SER A C 1
ATOM 4374 O O . SER A 1 565 ? 0.905 2.060 -22.374 1.00 87.50 565 SER A O 1
ATOM 4376 N N . PHE A 1 566 ? -0.422 3.859 -22.469 1.00 86.69 566 PHE A N 1
ATOM 4377 C CA . PHE A 1 566 ? -1.561 3.168 -23.036 1.00 86.69 566 PHE A CA 1
ATOM 4378 C C . PHE A 1 566 ? -1.725 3.575 -24.486 1.00 86.69 566 PHE A C 1
ATOM 4380 O O . PHE A 1 566 ? -1.781 4.765 -24.784 1.00 86.69 566 PHE A O 1
ATOM 4387 N N . ALA A 1 567 ? -1.834 2.601 -25.386 1.00 89.38 567 ALA A N 1
ATOM 4388 C CA . ALA A 1 567 ? -2.077 2.874 -26.791 1.00 89.38 567 ALA A CA 1
ATOM 4389 C C . ALA A 1 567 ? -3.050 1.874 -27.412 1.00 89.38 567 ALA A C 1
ATOM 4391 O O . ALA A 1 567 ? -3.033 0.692 -27.076 1.00 89.38 567 ALA A O 1
ATOM 4392 N N . LEU A 1 568 ? -3.874 2.357 -28.340 1.00 90.00 568 LEU A N 1
ATOM 4393 C CA . LEU A 1 568 ? -4.751 1.555 -29.186 1.00 90.00 568 LEU A CA 1
ATOM 4394 C C . LEU A 1 568 ? -4.560 1.968 -30.642 1.00 90.00 568 LEU A C 1
ATOM 4396 O O . LEU A 1 568 ? -4.566 3.158 -30.958 1.00 90.00 568 LEU A O 1
ATOM 4400 N N . LEU A 1 569 ? -4.435 0.982 -31.527 1.00 91.38 569 LEU A N 1
ATOM 4401 C CA . LEU A 1 569 ? -4.433 1.194 -32.968 1.00 91.38 569 LEU A CA 1
ATOM 4402 C C . LEU A 1 569 ? -5.790 0.762 -33.530 1.00 91.38 569 LEU A C 1
ATOM 4404 O O . LEU A 1 569 ? -6.169 -0.403 -33.421 1.00 91.38 569 LEU A O 1
ATOM 4408 N N . LEU A 1 570 ? -6.532 1.713 -34.090 1.00 90.31 570 LEU A N 1
ATOM 4409 C CA . LEU A 1 570 ? -7.931 1.550 -34.471 1.00 90.31 570 LEU A CA 1
ATOM 4410 C C . LEU A 1 570 ? -8.111 1.620 -35.987 1.00 90.31 570 LEU A C 1
ATOM 4412 O O . LEU A 1 570 ? -7.585 2.523 -36.637 1.00 90.31 570 LEU A O 1
ATOM 4416 N N . HIS A 1 571 ? -8.928 0.722 -36.532 1.00 89.38 571 HIS A N 1
ATOM 4417 C CA . HIS A 1 571 ? -9.510 0.830 -37.866 1.00 89.38 571 HIS A CA 1
ATOM 4418 C C . HIS A 1 571 ? -11.034 0.961 -37.738 1.00 89.38 571 HIS A C 1
ATOM 4420 O O . HIS A 1 571 ? -11.747 -0.027 -37.550 1.00 89.38 571 HIS A O 1
ATOM 4426 N N . GLY A 1 572 ? -11.547 2.195 -37.767 1.00 82.75 572 GLY A N 1
ATOM 4427 C CA . GLY A 1 572 ? -12.933 2.457 -37.366 1.00 82.75 572 GLY A CA 1
ATOM 4428 C C . GLY A 1 572 ? -13.154 2.026 -35.911 1.00 82.75 572 GLY A C 1
ATOM 4429 O O . GLY A 1 572 ? -12.454 2.502 -35.022 1.00 82.75 572 GLY A O 1
ATOM 4430 N N . ALA A 1 573 ? -14.078 1.089 -35.681 1.00 80.50 573 ALA A N 1
ATOM 4431 C CA . ALA A 1 573 ? -14.347 0.515 -34.358 1.00 80.50 573 ALA A CA 1
ATOM 4432 C C . ALA A 1 573 ? -13.530 -0.758 -34.037 1.00 80.50 573 ALA A C 1
ATOM 4434 O O . ALA A 1 573 ? -13.677 -1.327 -32.955 1.00 80.50 573 ALA A O 1
ATOM 4435 N N . VAL A 1 574 ? -12.693 -1.238 -34.966 1.00 84.94 574 VAL A N 1
ATOM 4436 C CA . VAL A 1 574 ? -11.897 -2.465 -34.797 1.00 84.94 574 VAL A CA 1
ATOM 4437 C C . VAL A 1 574 ? -10.541 -2.131 -34.179 1.00 84.94 574 VAL A C 1
ATOM 4439 O O . VAL A 1 574 ? -9.839 -1.245 -34.663 1.00 84.94 574 VAL A O 1
ATOM 4442 N N . ILE A 1 575 ? -10.160 -2.860 -33.128 1.00 87.62 575 ILE A N 1
ATOM 4443 C CA . ILE A 1 575 ? -8.862 -2.724 -32.454 1.00 87.62 575 ILE A CA 1
ATOM 4444 C C . ILE A 1 575 ? -7.881 -3.716 -33.076 1.00 87.62 575 ILE A C 1
ATOM 4446 O O . ILE A 1 575 ? -8.151 -4.916 -33.111 1.00 87.62 575 ILE A O 1
ATOM 4450 N N . LEU A 1 576 ? -6.744 -3.215 -33.553 1.00 89.31 576 LEU A N 1
ATOM 4451 C CA . LEU A 1 576 ? -5.639 -4.043 -34.023 1.00 89.31 576 LEU A CA 1
ATOM 4452 C C . LEU A 1 576 ? -4.748 -4.461 -32.850 1.00 89.31 576 LEU A C 1
ATOM 4454 O O . LEU A 1 576 ? -4.558 -3.703 -31.896 1.00 89.31 576 LEU A O 1
ATOM 4458 N N . ASN A 1 577 ? -4.176 -5.662 -32.940 1.00 89.19 577 ASN A N 1
ATOM 4459 C CA . ASN A 1 577 ? -3.264 -6.170 -31.923 1.00 89.19 577 ASN A CA 1
ATOM 4460 C C . ASN A 1 577 ? -1.968 -5.349 -31.913 1.00 89.19 577 ASN A C 1
ATOM 4462 O O . ASN A 1 577 ? -1.227 -5.293 -32.897 1.00 89.19 577 ASN A O 1
ATOM 4466 N N . ALA A 1 578 ? -1.704 -4.710 -30.778 1.00 90.19 578 ALA A N 1
ATOM 4467 C CA . ALA A 1 578 ? -0.473 -3.994 -30.511 1.00 90.19 578 ALA A CA 1
ATOM 4468 C C . ALA A 1 578 ? -0.128 -4.097 -29.022 1.00 90.19 578 ALA A C 1
ATOM 4470 O O . ALA A 1 578 ? -1.009 -4.207 -28.169 1.00 90.19 578 ALA A O 1
ATOM 4471 N N . SER A 1 579 ? 1.161 -4.041 -28.711 1.00 89.62 579 SER A N 1
ATOM 4472 C CA . SER A 1 579 ? 1.677 -3.951 -27.344 1.00 89.62 579 SER A CA 1
ATOM 4473 C C . SER A 1 579 ? 2.496 -2.678 -27.179 1.00 89.62 579 SER A C 1
ATOM 4475 O O . SER A 1 579 ? 3.044 -2.155 -28.147 1.00 89.62 579 SER A O 1
ATOM 4477 N N . VAL A 1 580 ? 2.562 -2.159 -25.956 1.00 90.25 580 VAL A N 1
ATOM 4478 C CA . VAL A 1 580 ? 3.250 -0.901 -25.656 1.00 90.25 580 VAL A CA 1
ATOM 4479 C C . VAL A 1 580 ? 4.426 -1.180 -24.742 1.00 90.25 580 VAL A C 1
ATOM 4481 O O . VAL A 1 580 ? 4.332 -1.970 -23.806 1.00 90.25 580 VAL A O 1
ATOM 4484 N N . THR A 1 581 ? 5.547 -0.535 -25.031 1.00 91.50 581 THR A N 1
ATOM 4485 C CA . THR A 1 581 ? 6.758 -0.575 -24.213 1.00 91.50 581 THR A CA 1
ATOM 4486 C C . THR A 1 581 ? 7.312 0.835 -24.085 1.00 91.50 581 THR A C 1
ATOM 4488 O O . THR A 1 581 ? 7.168 1.643 -24.999 1.00 91.50 581 THR A O 1
ATOM 4491 N N . VAL A 1 582 ? 7.933 1.153 -22.951 1.00 88.69 582 VAL A N 1
ATOM 4492 C CA . VAL A 1 582 ? 8.548 2.466 -22.726 1.00 88.69 582 VAL A CA 1
ATOM 4493 C C . VAL A 1 582 ? 10.058 2.297 -22.629 1.00 88.69 582 VAL A C 1
ATOM 4495 O O . VAL A 1 582 ? 10.547 1.520 -21.809 1.00 88.69 582 VAL A O 1
ATOM 4498 N N . ASN A 1 583 ? 10.806 3.015 -23.468 1.00 87.50 583 ASN A N 1
ATOM 4499 C CA . ASN A 1 583 ? 12.263 2.931 -23.521 1.00 87.50 583 ASN A CA 1
ATOM 4500 C C . ASN A 1 583 ? 12.882 4.301 -23.238 1.00 87.50 583 ASN A C 1
ATOM 4502 O O . ASN A 1 583 ? 12.835 5.198 -24.072 1.00 87.50 583 ASN A O 1
ATOM 4506 N N . SER A 1 584 ? 13.457 4.474 -22.044 1.00 84.12 584 SER A N 1
ATOM 4507 C CA . SER A 1 584 ? 14.050 5.753 -21.607 1.00 84.12 584 SER A CA 1
ATOM 4508 C C . SER A 1 584 ? 13.107 6.967 -21.696 1.00 84.12 584 SER A C 1
ATOM 4510 O O . SER A 1 584 ? 13.564 8.106 -21.734 1.00 84.12 584 SER A O 1
ATOM 4512 N N . GLY A 1 585 ? 11.793 6.723 -21.677 1.00 83.81 585 GLY A N 1
ATOM 4513 C CA . GLY A 1 585 ? 10.749 7.743 -21.783 1.00 83.81 585 GLY A CA 1
ATOM 4514 C C . GLY A 1 585 ? 10.039 7.802 -23.127 1.00 83.81 585 GLY A C 1
ATOM 4515 O O . GLY A 1 585 ? 8.923 8.309 -23.180 1.00 83.81 585 GLY A O 1
ATOM 4516 N N . ASP A 1 586 ? 10.631 7.241 -24.181 1.00 89.94 586 ASP A N 1
ATOM 4517 C CA . ASP A 1 586 ? 9.966 7.133 -25.477 1.00 89.94 586 ASP A CA 1
ATOM 4518 C C . ASP A 1 586 ? 8.938 5.999 -25.447 1.00 89.94 586 ASP A C 1
ATOM 4520 O O . ASP A 1 586 ? 9.200 4.906 -24.933 1.00 89.94 586 ASP A O 1
ATOM 4524 N N . VAL A 1 587 ? 7.758 6.261 -26.006 1.00 92.56 587 VAL A N 1
ATOM 4525 C CA . VAL A 1 587 ? 6.658 5.295 -26.077 1.00 92.56 587 VAL A CA 1
ATOM 4526 C C . VAL A 1 587 ? 6.786 4.516 -27.378 1.00 92.56 587 VAL A C 1
ATOM 4528 O O . VAL A 1 587 ? 6.553 5.059 -28.453 1.00 92.56 587 VAL A O 1
ATOM 4531 N N . VAL A 1 588 ? 7.121 3.233 -27.289 1.00 93.31 588 VAL A N 1
ATOM 4532 C CA . VAL A 1 588 ? 7.281 2.342 -28.440 1.00 93.31 588 VAL A CA 1
ATOM 4533 C C . VAL A 1 588 ? 6.096 1.387 -28.519 1.00 93.31 588 VAL A C 1
ATOM 4535 O O . VAL A 1 588 ? 5.869 0.571 -27.623 1.00 93.31 588 VAL A O 1
ATOM 4538 N N . ILE A 1 589 ? 5.349 1.474 -29.614 1.00 93.69 589 ILE A N 1
ATOM 4539 C CA . ILE A 1 589 ? 4.163 0.664 -29.881 1.00 93.69 589 ILE A CA 1
ATOM 4540 C C . ILE A 1 589 ? 4.538 -0.415 -30.893 1.00 93.69 589 ILE A C 1
ATOM 4542 O O . ILE A 1 589 ? 4.836 -0.126 -32.052 1.00 93.69 589 ILE A O 1
ATOM 4546 N N . LEU A 1 590 ? 4.519 -1.663 -30.440 1.00 92.88 590 LEU A N 1
ATOM 4547 C CA . LEU A 1 590 ? 4.811 -2.857 -31.220 1.00 92.88 590 LEU A CA 1
ATOM 4548 C C . LEU A 1 590 ? 3.516 -3.390 -31.830 1.00 92.88 590 LEU A C 1
ATOM 4550 O O . LEU A 1 590 ? 2.660 -3.902 -31.110 1.00 92.88 590 LEU A O 1
ATOM 4554 N N . VAL A 1 591 ? 3.382 -3.272 -33.145 1.00 93.94 591 VAL A N 1
ATOM 4555 C CA . VAL A 1 591 ? 2.184 -3.655 -33.899 1.00 93.94 591 VAL A CA 1
ATOM 4556 C C . VAL A 1 591 ? 2.365 -5.051 -34.499 1.00 93.94 591 VAL A C 1
ATOM 4558 O O . VAL A 1 591 ? 3.397 -5.336 -35.122 1.00 93.94 591 VAL A O 1
ATOM 4561 N N . ASP A 1 592 ? 1.366 -5.913 -34.305 1.00 93.31 592 ASP A N 1
ATOM 4562 C CA . ASP A 1 592 ? 1.308 -7.250 -34.903 1.00 93.31 592 ASP A CA 1
ATOM 4563 C C . ASP A 1 592 ? 0.795 -7.203 -36.353 1.00 93.31 592 ASP A C 1
ATOM 4565 O O . ASP A 1 592 ? 0.281 -6.187 -36.823 1.00 93.31 592 ASP A O 1
ATOM 4569 N N . GLU A 1 593 ? 0.961 -8.315 -37.072 1.00 92.00 593 GLU A N 1
ATOM 4570 C CA . GLU A 1 593 ? 0.624 -8.422 -38.492 1.00 92.00 593 GLU A CA 1
ATOM 4571 C C . GLU A 1 593 ? -0.857 -8.121 -38.782 1.00 92.00 593 GLU A C 1
ATOM 4573 O O . GLU A 1 593 ? -1.762 -8.683 -38.164 1.00 92.00 593 GLU A O 1
ATOM 4578 N N . TYR A 1 594 ? -1.089 -7.248 -39.766 1.00 92.00 594 TYR A N 1
ATOM 4579 C CA . TYR A 1 594 ? -2.395 -6.971 -40.361 1.00 92.00 594 TYR A CA 1
ATOM 4580 C C . TYR A 1 594 ? -2.259 -6.766 -41.873 1.00 92.00 594 TYR A C 1
ATOM 4582 O O . TYR A 1 594 ? -1.177 -6.451 -42.373 1.00 92.00 594 TYR A O 1
ATOM 4590 N N . ASP A 1 595 ? -3.363 -6.912 -42.605 1.00 88.69 595 ASP A N 1
ATOM 4591 C CA . ASP A 1 595 ? -3.383 -6.668 -44.046 1.00 88.69 595 ASP A CA 1
ATOM 4592 C C . ASP A 1 595 ? -3.750 -5.208 -44.362 1.00 88.69 595 ASP A C 1
ATOM 4594 O O . ASP A 1 595 ? -4.885 -4.807 -44.110 1.00 88.69 595 ASP A O 1
ATOM 4598 N N . PRO A 1 596 ? -2.842 -4.393 -44.928 1.00 88.69 596 PRO A N 1
ATOM 4599 C CA . PRO A 1 596 ? -3.131 -2.999 -45.250 1.00 88.69 596 PRO A CA 1
ATOM 4600 C C . PRO A 1 596 ? -4.057 -2.818 -46.464 1.00 88.69 596 PRO A C 1
ATOM 4602 O O . PRO A 1 596 ? -4.527 -1.703 -46.681 1.00 88.69 596 PRO A O 1
ATOM 4605 N N . VAL A 1 597 ? -4.326 -3.866 -47.259 1.00 86.44 597 VAL A N 1
ATOM 4606 C CA . VAL A 1 597 ? -5.273 -3.795 -48.391 1.00 86.44 597 VAL A CA 1
ATOM 4607 C C . VAL A 1 597 ? -6.704 -3.598 -47.897 1.00 86.44 597 VAL A C 1
ATOM 4609 O O . VAL A 1 597 ? -7.447 -2.804 -48.472 1.00 86.44 597 VAL A O 1
ATOM 4612 N N . ASP A 1 598 ? -7.054 -4.271 -46.803 1.00 84.81 598 ASP A N 1
ATOM 4613 C CA . ASP A 1 598 ? -8.390 -4.233 -46.208 1.00 84.81 598 ASP A CA 1
ATOM 4614 C C . ASP A 1 598 ? -8.591 -3.007 -45.291 1.00 84.81 598 ASP A C 1
ATOM 4616 O O . ASP A 1 598 ? -9.660 -2.825 -44.709 1.00 84.81 598 ASP A O 1
ATOM 4620 N N . MET A 1 599 ? -7.575 -2.142 -45.168 1.00 86.00 599 MET A N 1
ATOM 4621 C CA . MET A 1 599 ? -7.542 -1.029 -44.217 1.00 86.00 599 MET A CA 1
ATOM 4622 C C . MET A 1 599 ? -7.597 0.322 -44.936 1.00 86.00 599 MET A C 1
ATOM 4624 O O . MET A 1 599 ? -6.744 0.659 -45.753 1.00 86.00 599 MET A O 1
ATOM 4628 N N . GLY A 1 600 ? -8.586 1.144 -44.578 1.00 81.12 600 GLY A N 1
ATOM 4629 C CA . GLY A 1 600 ? -8.727 2.515 -45.086 1.00 81.12 600 GLY A CA 1
ATOM 4630 C C . GLY A 1 600 ? -7.807 3.517 -44.379 1.00 81.12 600 GLY A C 1
ATOM 4631 O O . GLY A 1 600 ? -6.768 3.918 -44.895 1.00 81.12 600 GLY A O 1
ATOM 4632 N N . THR A 1 601 ? -8.201 3.951 -43.184 1.00 83.38 601 THR A N 1
ATOM 4633 C CA . THR A 1 601 ? -7.403 4.827 -42.314 1.00 83.38 601 THR A CA 1
ATOM 4634 C C . THR A 1 601 ? -7.241 4.171 -40.955 1.00 83.38 601 THR A C 1
ATOM 4636 O 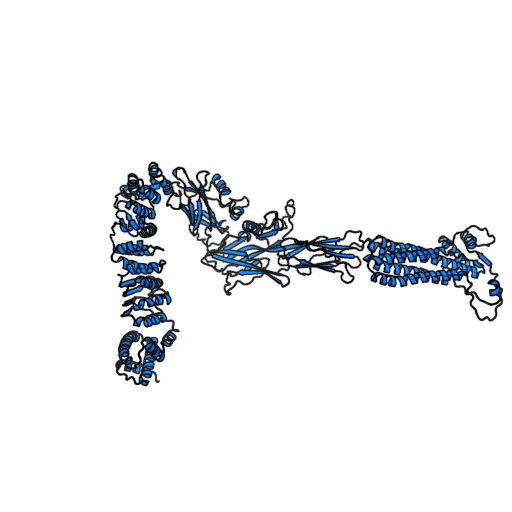O . THR A 1 601 ? -8.211 3.616 -40.427 1.00 83.38 601 THR A O 1
ATOM 4639 N N . LEU A 1 602 ? -6.034 4.247 -40.394 1.00 91.38 602 LEU A N 1
ATOM 4640 C CA . LEU A 1 602 ? -5.766 3.833 -39.022 1.00 91.38 602 LEU A CA 1
ATOM 4641 C C . LEU A 1 602 ? -5.659 5.064 -38.131 1.00 91.38 602 LEU A C 1
ATOM 4643 O O . LEU A 1 602 ? -5.094 6.075 -38.542 1.00 91.38 602 LEU A O 1
ATOM 4647 N N . ASN A 1 603 ? -6.163 4.964 -36.909 1.00 91.00 603 ASN A N 1
ATOM 4648 C CA . ASN A 1 603 ? -6.024 5.990 -35.885 1.00 91.00 603 ASN A CA 1
ATOM 4649 C C . ASN A 1 603 ? -5.279 5.400 -34.694 1.00 91.00 603 ASN A C 1
ATOM 4651 O O . ASN A 1 603 ? -5.693 4.390 -34.128 1.00 91.00 603 ASN A O 1
ATOM 4655 N N . LEU A 1 604 ? -4.174 6.033 -34.320 1.00 91.62 604 LEU A N 1
ATOM 4656 C CA . LEU A 1 604 ? -3.437 5.716 -33.111 1.00 91.62 604 LEU A CA 1
ATOM 4657 C C . LEU A 1 604 ? -3.930 6.620 -31.986 1.00 91.62 604 LEU A C 1
ATOM 4659 O O . LEU A 1 604 ? -3.807 7.838 -32.086 1.00 91.62 604 LEU A O 1
ATOM 4663 N N . VAL A 1 605 ? -4.430 6.016 -30.914 1.00 91.12 605 VAL A N 1
ATOM 4664 C CA . VAL A 1 605 ? -4.834 6.701 -29.684 1.00 91.12 605 VAL A CA 1
ATOM 4665 C C . VAL A 1 605 ? -3.819 6.371 -28.599 1.00 91.12 605 VAL A C 1
ATOM 4667 O O . VAL A 1 605 ? -3.595 5.192 -28.344 1.00 91.12 605 VAL A O 1
ATOM 4670 N N . VAL A 1 606 ? -3.207 7.372 -27.962 1.00 91.50 606 VAL A N 1
ATOM 4671 C CA . VAL A 1 606 ? -2.129 7.170 -26.977 1.00 91.50 606 VAL A CA 1
ATOM 4672 C C . VAL A 1 606 ? -2.269 8.076 -25.747 1.00 91.50 606 VAL A C 1
ATOM 4674 O O . VAL A 1 606 ? -2.653 9.242 -25.852 1.00 91.50 606 VAL A O 1
ATOM 4677 N N . LEU A 1 607 ? -1.940 7.533 -24.573 1.00 90.56 607 LEU A N 1
ATOM 4678 C CA . LEU A 1 607 ? -1.873 8.224 -23.285 1.00 90.56 607 LEU A CA 1
ATOM 4679 C C . LEU A 1 607 ? -0.605 7.795 -22.526 1.00 90.56 607 LEU A C 1
ATOM 4681 O O . LEU A 1 607 ? -0.610 6.743 -21.881 1.00 90.56 607 LEU A O 1
ATOM 4685 N N . PRO A 1 608 ? 0.472 8.597 -22.572 1.00 90.62 608 PRO A N 1
ATOM 4686 C CA . PRO A 1 608 ? 1.647 8.371 -21.738 1.00 90.62 608 PRO A CA 1
ATOM 4687 C C . PRO A 1 608 ? 1.330 8.645 -20.260 1.00 90.62 608 PRO A C 1
ATOM 4689 O O . PRO A 1 608 ? 0.668 9.633 -19.933 1.00 90.62 608 PRO A O 1
ATOM 4692 N N . MET A 1 609 ? 1.816 7.789 -19.360 1.00 86.62 609 MET A N 1
ATOM 4693 C CA . MET A 1 609 ? 1.587 7.890 -17.917 1.00 86.62 609 MET A CA 1
ATOM 4694 C C . MET A 1 609 ? 2.858 8.327 -17.191 1.00 86.62 609 MET A C 1
ATOM 4696 O O . MET A 1 609 ? 3.918 7.705 -17.305 1.00 86.62 609 MET A O 1
ATOM 4700 N N . LEU A 1 610 ? 2.736 9.397 -16.408 1.00 88.31 610 LEU A N 1
ATOM 4701 C CA . LEU A 1 610 ? 3.812 9.884 -15.555 1.00 88.31 610 LEU A CA 1
ATOM 4702 C C . LEU A 1 610 ? 3.687 9.276 -14.149 1.00 88.31 610 LEU A C 1
ATOM 4704 O O . LEU A 1 610 ? 2.584 9.244 -13.602 1.00 88.31 610 LEU A O 1
ATOM 4708 N N . PRO A 1 611 ? 4.802 8.838 -13.535 1.00 85.38 611 PRO A N 1
ATOM 4709 C CA . PRO A 1 611 ? 4.801 8.283 -12.182 1.00 85.38 611 PRO A CA 1
ATOM 4710 C C . PRO A 1 611 ? 4.613 9.350 -11.092 1.00 85.38 611 PRO A C 1
ATOM 4712 O O . PRO A 1 611 ? 4.301 8.998 -9.956 1.00 85.38 611 PRO A O 1
ATOM 4715 N N . ASP A 1 612 ? 4.801 10.635 -11.417 1.00 87.50 612 ASP A N 1
ATOM 4716 C CA . ASP A 1 612 ? 4.510 11.763 -10.528 1.00 87.50 612 ASP A CA 1
ATOM 4717 C C . ASP A 1 612 ? 3.219 12.468 -10.966 1.00 87.50 612 ASP A C 1
ATOM 4719 O O . ASP A 1 612 ? 3.134 13.054 -12.048 1.00 87.50 612 ASP A O 1
ATOM 4723 N N . MET A 1 613 ? 2.215 12.443 -10.093 1.00 79.94 613 MET A N 1
ATOM 4724 C CA . MET A 1 613 ? 0.893 13.022 -10.339 1.00 79.94 613 MET A CA 1
ATOM 4725 C C . MET A 1 613 ? 0.872 14.554 -10.304 1.00 79.94 613 MET A C 1
ATOM 4727 O O . MET A 1 613 ? -0.061 15.169 -10.834 1.00 79.94 613 MET A O 1
ATOM 4731 N N . ALA A 1 614 ? 1.902 15.182 -9.725 1.00 83.25 614 ALA A N 1
ATOM 4732 C CA . ALA A 1 614 ? 2.080 16.629 -9.785 1.00 83.25 614 ALA A CA 1
ATOM 4733 C C . ALA A 1 614 ? 2.420 17.115 -11.203 1.00 83.25 614 ALA A C 1
ATOM 4735 O O . ALA A 1 614 ? 2.374 18.316 -11.461 1.00 83.25 614 ALA A O 1
ATOM 4736 N N . PHE A 1 615 ? 2.725 16.204 -12.131 1.00 87.00 615 PHE A N 1
ATOM 4737 C CA . PHE A 1 615 ? 3.036 16.518 -13.517 1.00 87.00 615 PHE A CA 1
ATOM 4738 C C . PHE A 1 615 ? 1.929 16.048 -14.469 1.00 87.00 615 PHE A C 1
ATOM 4740 O O . PHE A 1 615 ? 1.056 15.236 -14.145 1.00 87.00 615 PHE A O 1
ATOM 4747 N N . LYS A 1 616 ? 1.950 16.615 -15.671 1.00 89.12 616 LYS A N 1
ATOM 4748 C CA . LYS A 1 616 ? 1.133 16.226 -16.814 1.00 89.12 616 LYS A CA 1
ATOM 4749 C C . LYS A 1 616 ? 1.991 16.193 -18.072 1.00 89.12 616 LYS A C 1
ATOM 4751 O O . LYS A 1 616 ? 3.007 16.884 -18.174 1.00 89.12 616 LYS A O 1
ATOM 4756 N N . VAL A 1 617 ? 1.547 15.413 -19.045 1.00 89.88 617 VAL A N 1
ATOM 4757 C CA . VAL A 1 617 ? 2.134 15.407 -20.382 1.00 89.88 617 VAL A CA 1
ATOM 4758 C C . VAL A 1 617 ? 1.692 16.673 -21.118 1.00 89.88 617 VAL A C 1
ATOM 4760 O O . VAL A 1 617 ? 0.502 16.985 -21.172 1.00 89.88 617 VAL A O 1
ATOM 4763 N N . GLN A 1 618 ? 2.649 17.412 -21.670 1.00 89.44 618 GLN A N 1
ATOM 4764 C CA . GLN A 1 618 ? 2.410 18.509 -22.598 1.00 89.44 618 GLN A CA 1
ATOM 4765 C C . GLN A 1 618 ? 2.935 18.110 -23.973 1.00 89.44 618 GLN A C 1
ATOM 4767 O O . GLN A 1 618 ? 4.131 17.910 -24.164 1.00 89.44 618 GLN A O 1
ATOM 4772 N N . TRP A 1 619 ? 2.029 18.020 -24.936 1.00 89.19 619 TRP A N 1
ATOM 4773 C CA . TRP A 1 619 ? 2.368 17.744 -26.325 1.00 89.19 619 TRP A CA 1
ATOM 4774 C C . TRP A 1 619 ? 2.982 18.984 -26.975 1.00 89.19 619 TRP A C 1
ATOM 4776 O O . TRP A 1 619 ? 2.422 20.080 -26.891 1.00 89.19 619 TRP A O 1
ATOM 4786 N N . THR A 1 620 ? 4.141 18.812 -27.605 1.00 86.38 620 THR A N 1
ATOM 4787 C CA . THR A 1 620 ? 4.819 19.853 -28.393 1.00 86.38 620 THR A CA 1
ATOM 4788 C C . THR A 1 620 ? 4.408 19.792 -29.859 1.00 86.38 620 THR A C 1
ATOM 4790 O O . THR A 1 620 ? 4.405 20.814 -30.543 1.00 86.38 620 THR A O 1
ATOM 4793 N N . SER A 1 621 ? 4.031 18.606 -30.335 1.00 85.62 621 SER A N 1
ATOM 4794 C CA . SER A 1 621 ? 3.489 18.386 -31.671 1.00 85.62 621 SER A CA 1
ATOM 4795 C C . SER A 1 621 ? 2.019 18.801 -31.772 1.00 85.62 621 SER A C 1
ATOM 4797 O O . SER A 1 621 ? 1.251 18.685 -30.811 1.00 85.62 621 SER A O 1
ATOM 4799 N N . GLU A 1 622 ? 1.600 19.218 -32.966 1.00 81.56 622 GLU A N 1
ATOM 4800 C CA . GLU A 1 622 ? 0.181 19.361 -33.294 1.00 81.56 622 GLU A CA 1
ATOM 4801 C C . GLU A 1 622 ? -0.515 17.993 -33.146 1.00 81.56 622 GLU A C 1
ATOM 4803 O O . GLU A 1 622 ? 0.012 16.956 -33.552 1.00 81.56 622 GLU A O 1
ATOM 4808 N N . HIS A 1 623 ? -1.655 17.974 -32.460 1.00 84.00 623 HIS A N 1
ATOM 4809 C CA . HIS A 1 623 ? -2.373 16.752 -32.109 1.00 84.00 623 HIS A CA 1
ATOM 4810 C C . HIS A 1 623 ? -3.869 17.038 -31.990 1.00 84.00 623 HIS A C 1
ATOM 4812 O O . HIS A 1 623 ? -4.290 18.177 -31.785 1.00 84.00 623 HIS A O 1
ATOM 4818 N N . THR A 1 624 ? -4.675 15.985 -32.098 1.00 86.06 624 THR A N 1
ATOM 4819 C CA . THR A 1 624 ? -6.114 16.040 -31.830 1.00 86.06 624 THR A CA 1
ATOM 4820 C C . THR A 1 624 ? -6.429 15.228 -30.587 1.00 86.06 624 THR A C 1
ATOM 4822 O O . THR A 1 624 ? -5.914 14.123 -30.431 1.00 86.06 624 THR A O 1
ATOM 4825 N N . GLU A 1 625 ? -7.270 15.748 -29.696 1.00 87.00 625 GLU A N 1
ATOM 4826 C CA . GLU A 1 625 ? -7.812 14.941 -28.600 1.00 87.00 625 GLU A CA 1
ATOM 4827 C C . GLU A 1 625 ? -8.634 13.775 -29.166 1.00 87.00 625 GLU A C 1
ATOM 4829 O O . GLU A 1 625 ? -9.272 13.902 -30.216 1.00 87.00 625 GLU A O 1
ATOM 4834 N N . ALA A 1 626 ? -8.601 12.624 -28.492 1.00 85.00 626 ALA A N 1
ATOM 4835 C CA . ALA A 1 626 ? -9.377 11.469 -28.923 1.00 85.00 626 ALA A CA 1
ATOM 4836 C C . ALA A 1 626 ? -10.886 11.768 -28.879 1.00 85.00 626 ALA A C 1
ATOM 4838 O O . ALA A 1 626 ? -11.409 12.335 -27.917 1.00 85.00 626 ALA A O 1
ATOM 4839 N N . ASP A 1 627 ? -11.601 11.360 -29.922 1.00 85.88 627 ASP A N 1
ATOM 4840 C CA . ASP A 1 627 ? -13.041 11.546 -30.036 1.00 85.88 627 ASP A CA 1
ATOM 4841 C C . ASP A 1 627 ? -13.818 10.620 -29.079 1.00 85.88 627 ASP A C 1
ATOM 4843 O O . ASP A 1 627 ? -13.287 9.667 -28.501 1.00 85.88 627 ASP A O 1
ATOM 4847 N N . LYS A 1 628 ? -15.117 10.888 -28.897 1.00 84.19 628 LYS A N 1
ATOM 4848 C CA . LYS A 1 628 ? -15.950 10.171 -27.914 1.00 84.19 628 LYS A CA 1
ATOM 4849 C C . LYS A 1 628 ? -16.001 8.658 -28.144 1.00 84.19 628 LYS A C 1
ATOM 4851 O O . LYS A 1 628 ? -16.106 7.923 -27.163 1.00 84.19 628 LYS A O 1
ATOM 4856 N N . GLU A 1 629 ? -15.962 8.200 -29.393 1.00 83.81 629 GLU A N 1
ATOM 4857 C CA . GLU A 1 629 ? -16.025 6.775 -29.724 1.00 83.81 629 GLU A CA 1
ATOM 4858 C C . GLU A 1 629 ? -14.705 6.081 -29.367 1.00 83.81 629 GLU A C 1
ATOM 4860 O O . GLU A 1 629 ? -14.711 5.091 -28.627 1.00 83.81 629 GLU A O 1
ATOM 4865 N N . SER A 1 630 ? -13.572 6.682 -29.747 1.00 82.31 630 SER A N 1
ATOM 4866 C CA . SER A 1 630 ? -12.238 6.228 -29.336 1.00 82.31 630 SER A CA 1
ATOM 4867 C C . SER A 1 630 ? -12.083 6.176 -27.816 1.00 82.31 630 SER A C 1
ATOM 4869 O O . SER A 1 630 ? -11.564 5.195 -27.288 1.00 82.31 630 SER A O 1
ATOM 4871 N N . LEU A 1 631 ? -12.592 7.174 -27.082 1.00 83.44 631 LEU A N 1
ATOM 4872 C CA . LEU A 1 631 ? -12.564 7.190 -25.613 1.00 83.44 631 LEU A CA 1
ATOM 4873 C C . LEU A 1 631 ? -13.386 6.046 -24.992 1.00 83.44 631 LEU A C 1
ATOM 4875 O O . LEU A 1 631 ? -12.993 5.493 -23.963 1.00 83.44 631 LEU A O 1
ATOM 4879 N N . GLN A 1 632 ? -14.518 5.661 -25.593 1.00 83.38 632 GLN A N 1
ATOM 4880 C CA . GLN A 1 632 ? -15.307 4.517 -25.117 1.00 83.38 632 GLN A CA 1
ATOM 4881 C C . GLN A 1 632 ? -14.592 3.185 -25.357 1.00 83.38 632 GLN A C 1
ATOM 4883 O O . GLN A 1 632 ? -14.595 2.328 -24.468 1.00 83.38 632 GLN A O 1
ATOM 4888 N N . LEU A 1 633 ? -13.960 3.018 -26.520 1.00 80.81 633 LEU A N 1
ATOM 4889 C CA . LEU A 1 633 ? -13.137 1.843 -26.818 1.00 80.81 633 LEU A CA 1
ATOM 4890 C C . LEU A 1 633 ? -11.933 1.766 -25.873 1.00 80.81 633 LEU A C 1
ATOM 4892 O O . LEU A 1 633 ? -11.671 0.708 -25.302 1.00 80.81 633 LEU A O 1
ATOM 4896 N N . PHE A 1 634 ? -11.293 2.906 -25.602 1.00 78.19 634 PHE A N 1
ATOM 4897 C CA . PHE A 1 634 ? -10.195 3.030 -24.643 1.00 78.19 634 PHE A CA 1
ATOM 4898 C C . PHE A 1 634 ? -10.600 2.621 -23.219 1.00 78.19 634 PHE A C 1
ATOM 4900 O O . PHE A 1 634 ? -9.836 1.957 -22.522 1.00 78.19 634 PHE A O 1
ATOM 4907 N N . ARG A 1 635 ? -11.832 2.938 -22.796 1.00 79.31 635 ARG A N 1
ATOM 4908 C CA . ARG A 1 635 ? -12.384 2.502 -21.499 1.00 79.31 635 ARG A CA 1
ATOM 4909 C C . ARG A 1 635 ? -12.666 1.002 -21.428 1.00 79.31 635 ARG A C 1
ATOM 4911 O O . ARG A 1 635 ? -12.429 0.403 -20.385 1.00 79.31 635 ARG A O 1
ATOM 4918 N N . ARG A 1 636 ? -13.223 0.414 -22.494 1.00 77.56 636 ARG A N 1
ATOM 4919 C CA . ARG A 1 636 ? -13.707 -0.982 -22.500 1.00 77.56 636 ARG A CA 1
ATOM 4920 C C . ARG A 1 636 ? -12.619 -2.012 -22.774 1.00 77.56 636 ARG A C 1
ATOM 4922 O O . ARG A 1 636 ? -12.633 -3.077 -22.170 1.00 77.56 636 ARG A O 1
ATOM 4929 N N . HIS A 1 637 ? -11.730 -1.706 -23.710 1.00 70.94 637 HIS A N 1
ATOM 4930 C CA . HIS A 1 637 ? -10.737 -2.642 -24.242 1.00 70.94 637 HIS A CA 1
ATOM 4931 C C . HIS A 1 637 ? -9.301 -2.203 -23.957 1.00 70.94 637 HIS A C 1
ATOM 4933 O O . HIS A 1 637 ? -8.358 -2.909 -24.302 1.00 70.94 637 HIS A O 1
ATOM 4939 N N . GLY A 1 638 ? -9.140 -1.045 -23.319 1.00 65.56 638 GLY A N 1
ATOM 4940 C CA . GLY A 1 638 ? -7.863 -0.584 -22.821 1.00 65.56 638 GLY A CA 1
ATOM 4941 C C . GLY A 1 638 ? -7.572 -1.040 -21.384 1.00 65.56 638 GLY A C 1
ATOM 4942 O O . GLY A 1 638 ? -8.393 -1.661 -20.702 1.00 65.56 638 GLY A O 1
ATOM 4943 N N . PRO A 1 639 ? -6.396 -0.666 -20.877 1.00 63.84 639 PRO A N 1
ATOM 4944 C CA . PRO A 1 639 ? -5.917 -1.018 -19.543 1.00 63.84 639 PRO A CA 1
ATOM 4945 C C . PRO A 1 639 ? -6.692 -0.364 -18.392 1.00 63.84 639 PRO A C 1
ATOM 4947 O O . PRO A 1 639 ? -6.484 -0.751 -17.250 1.00 63.84 639 PRO A O 1
ATOM 4950 N N . CYS A 1 640 ? -7.657 0.525 -18.654 1.00 70.12 640 CYS A N 1
ATOM 4951 C CA . CYS A 1 640 ? -8.658 0.911 -17.652 1.00 70.12 640 CYS A CA 1
ATOM 4952 C C . CYS A 1 640 ? -9.402 -0.303 -17.063 1.00 70.12 640 CYS A C 1
ATOM 4954 O O . CYS A 1 640 ? -9.773 -0.276 -15.894 1.00 70.12 640 CYS A O 1
ATOM 4956 N N . ALA A 1 641 ? -9.624 -1.356 -17.860 1.00 66.50 641 ALA A N 1
ATOM 4957 C CA . ALA A 1 641 ? -10.246 -2.597 -17.401 1.00 66.50 641 ALA A CA 1
ATOM 4958 C C . ALA A 1 641 ? -9.230 -3.594 -16.808 1.00 66.50 641 ALA A C 1
ATOM 4960 O O . ALA A 1 641 ? -9.604 -4.428 -15.988 1.00 66.50 641 ALA A O 1
ATOM 4961 N N . ALA A 1 642 ? -7.958 -3.511 -17.215 1.00 70.06 642 ALA A N 1
ATOM 4962 C CA . ALA A 1 642 ? -6.907 -4.456 -16.824 1.00 70.06 642 ALA A CA 1
ATOM 4963 C C . ALA A 1 642 ? -6.041 -3.981 -15.640 1.00 70.06 642 ALA A C 1
ATOM 4965 O O . ALA A 1 642 ? -5.375 -4.796 -15.011 1.00 70.06 642 ALA A O 1
ATOM 4966 N N . SER A 1 643 ? -6.037 -2.682 -15.326 1.00 76.12 643 SER A N 1
ATOM 4967 C CA . SER A 1 643 ? -5.231 -2.069 -14.268 1.00 76.12 643 SER A CA 1
ATOM 4968 C C . SER A 1 643 ? -6.121 -1.355 -13.255 1.00 76.12 643 SER A C 1
ATOM 4970 O O . SER A 1 643 ? -6.677 -0.287 -13.527 1.00 76.12 643 SER A O 1
ATOM 4972 N N . ALA A 1 644 ? -6.212 -1.918 -12.047 1.00 75.25 644 ALA A N 1
ATOM 4973 C CA . ALA A 1 644 ? -6.937 -1.307 -10.933 1.00 75.25 644 ALA A CA 1
ATOM 4974 C C . ALA A 1 644 ? -6.394 0.095 -10.597 1.00 75.25 644 ALA A C 1
ATOM 4976 O O . ALA A 1 644 ? -7.159 1.001 -10.267 1.00 75.25 644 ALA A O 1
ATOM 4977 N N . MET A 1 645 ? -5.079 0.302 -10.733 1.00 77.06 645 MET A N 1
ATOM 4978 C CA . MET A 1 645 ? -4.449 1.601 -10.498 1.00 77.06 645 MET A CA 1
ATOM 4979 C C . MET A 1 645 ? -4.934 2.651 -11.506 1.00 77.06 645 MET A C 1
ATOM 4981 O O . MET A 1 645 ? -5.331 3.747 -11.107 1.00 77.06 645 MET A O 1
ATOM 4985 N N . ALA A 1 646 ? -4.951 2.313 -12.800 1.00 77.31 646 ALA A N 1
ATOM 4986 C CA . ALA A 1 646 ? -5.466 3.208 -13.832 1.00 77.31 646 ALA A CA 1
ATOM 4987 C C . ALA A 1 646 ? -6.954 3.505 -13.610 1.00 77.31 646 ALA A C 1
ATOM 4989 O O . ALA A 1 646 ? -7.367 4.666 -13.666 1.00 77.31 646 ALA A O 1
ATOM 4990 N N . PHE A 1 647 ? -7.729 2.468 -13.269 1.00 78.81 647 PHE A N 1
ATOM 4991 C CA . PHE A 1 647 ? -9.154 2.576 -12.975 1.00 78.81 647 PHE A CA 1
ATOM 4992 C C . PHE A 1 647 ? -9.458 3.585 -11.867 1.00 78.81 647 PHE A C 1
ATOM 4994 O O . PHE A 1 647 ? -10.322 4.441 -12.036 1.00 78.81 647 PHE A O 1
ATOM 5001 N N . HIS A 1 648 ? -8.740 3.516 -10.746 1.00 75.94 648 HIS A N 1
ATOM 5002 C CA . HIS A 1 648 ? -9.013 4.357 -9.581 1.00 75.94 648 HIS A CA 1
ATOM 5003 C C . HIS A 1 648 ? -8.385 5.757 -9.646 1.00 75.94 648 HIS A C 1
ATOM 5005 O O . HIS A 1 648 ? -8.847 6.648 -8.934 1.00 75.94 648 HIS A O 1
ATOM 5011 N N . ARG A 1 649 ? -7.356 5.982 -10.476 1.00 79.06 649 ARG A N 1
ATOM 5012 C CA . ARG A 1 649 ? -6.628 7.265 -10.516 1.00 79.06 649 ARG A CA 1
ATOM 5013 C C . ARG A 1 649 ? -7.001 8.170 -11.689 1.00 79.06 649 ARG A C 1
ATOM 5015 O O . ARG A 1 649 ? -7.002 9.386 -11.505 1.00 79.06 649 ARG A O 1
ATOM 5022 N N . TYR A 1 650 ? -7.359 7.628 -12.854 1.00 81.50 650 TYR A N 1
ATOM 5023 C CA . TYR A 1 650 ? -7.663 8.428 -14.048 1.00 81.50 650 TYR A CA 1
ATOM 5024 C C . TYR A 1 650 ? -9.165 8.649 -14.215 1.00 81.50 650 TYR A C 1
ATOM 5026 O O . TYR A 1 650 ? -9.948 7.696 -14.227 1.00 81.50 650 TYR A O 1
ATOM 5034 N N . THR A 1 651 ? -9.573 9.906 -14.422 1.00 81.88 651 THR A N 1
ATOM 5035 C CA . THR A 1 651 ? -10.986 10.261 -14.673 1.00 81.88 651 THR A CA 1
ATOM 5036 C C . THR A 1 651 ? -11.522 9.615 -15.952 1.00 81.88 651 THR A C 1
ATOM 5038 O O . THR A 1 651 ? -12.724 9.378 -16.093 1.00 81.88 651 THR A O 1
ATOM 5041 N N . LEU A 1 652 ? -10.624 9.292 -16.891 1.00 81.06 652 LEU A N 1
ATOM 5042 C CA . LEU A 1 652 ? -10.956 8.534 -18.086 1.00 81.06 652 LEU A CA 1
ATOM 5043 C C . LEU A 1 652 ? -11.525 7.157 -17.739 1.00 81.06 652 LEU A C 1
ATOM 5045 O O . LEU A 1 652 ? -12.457 6.728 -18.411 1.00 81.06 652 LEU A O 1
ATOM 5049 N N . CYS A 1 653 ? -10.997 6.482 -16.719 1.00 78.62 653 CYS A N 1
ATOM 5050 C CA . CYS A 1 653 ? -11.384 5.118 -16.377 1.00 78.62 653 CYS A CA 1
ATOM 5051 C C . CYS A 1 653 ? -12.523 5.059 -15.340 1.00 78.62 653 CYS A C 1
ATOM 5053 O O . CYS A 1 653 ? -13.354 4.155 -15.408 1.00 78.62 653 CYS A O 1
ATOM 5055 N N . SER A 1 654 ? -12.601 6.027 -14.418 1.00 77.56 654 SER A N 1
ATOM 5056 C CA . SER A 1 654 ? -13.638 6.100 -13.378 1.00 77.56 654 SER A CA 1
ATOM 5057 C C . SER A 1 654 ? -14.078 7.536 -13.105 1.00 77.56 654 SER A C 1
ATOM 5059 O O . SER A 1 654 ? -13.268 8.456 -13.084 1.00 77.56 654 SER A O 1
ATOM 5061 N N . VAL A 1 655 ? -15.364 7.719 -12.786 1.00 69.75 655 VAL A N 1
ATOM 5062 C CA . VAL A 1 655 ? -15.939 9.015 -12.369 1.00 69.75 655 VAL A CA 1
ATOM 5063 C C . VAL A 1 655 ? -15.271 9.557 -11.094 1.00 69.75 655 VAL A C 1
ATOM 5065 O O . VAL A 1 655 ? -15.271 10.761 -10.867 1.00 69.75 655 VAL A O 1
ATOM 5068 N N . GLN A 1 656 ? -14.682 8.679 -10.276 1.00 66.88 656 GLN A N 1
ATOM 5069 C CA . GLN A 1 656 ? -13.979 9.027 -9.035 1.00 66.88 656 GLN A CA 1
ATOM 5070 C C . GLN A 1 656 ? -12.468 9.261 -9.223 1.00 66.88 656 GLN A C 1
ATOM 5072 O O . GLN A 1 656 ? -11.770 9.504 -8.240 1.00 66.88 656 GLN A O 1
ATOM 5077 N N . GLY A 1 657 ? -11.951 9.157 -10.454 1.00 69.94 657 GLY A N 1
ATOM 5078 C CA . GLY A 1 657 ? -10.544 9.422 -10.747 1.00 69.94 657 GLY A CA 1
ATOM 5079 C C . GLY A 1 657 ? -10.154 10.875 -10.453 1.00 69.94 657 GLY A C 1
ATOM 5080 O O . GLY A 1 657 ? -10.987 11.776 -10.486 1.00 69.94 657 GLY A O 1
ATOM 5081 N N . ILE A 1 658 ? -8.872 11.104 -10.172 1.00 74.50 658 ILE A N 1
ATOM 5082 C CA . ILE A 1 658 ? -8.340 12.413 -9.754 1.00 74.50 658 ILE A CA 1
ATOM 5083 C C . ILE A 1 658 ? -7.545 13.073 -10.892 1.00 74.50 658 ILE A C 1
ATOM 5085 O O . ILE A 1 658 ? -7.464 14.297 -10.960 1.00 74.50 658 ILE A O 1
ATOM 5089 N N . LEU A 1 659 ? -6.985 12.281 -11.815 1.00 80.56 659 LEU A N 1
ATOM 5090 C CA . LEU A 1 659 ? -6.171 12.765 -12.931 1.00 80.56 659 LEU A CA 1
ATOM 5091 C C . LEU A 1 659 ? -7.031 13.016 -14.184 1.00 80.56 659 LEU A C 1
ATOM 5093 O O . LEU A 1 659 ? -7.547 12.049 -14.748 1.00 80.56 659 LEU A O 1
ATOM 5097 N N . PRO A 1 660 ? -7.172 14.276 -14.649 1.00 80.69 660 PRO A N 1
ATOM 5098 C CA . PRO A 1 660 ? -7.956 14.644 -15.831 1.00 80.69 660 PRO A CA 1
ATOM 5099 C C . PRO A 1 660 ? -7.238 14.437 -17.178 1.00 80.69 660 PRO A C 1
ATOM 5101 O O . PRO A 1 660 ? -7.591 15.097 -18.150 1.00 80.69 660 PRO A O 1
ATOM 5104 N N . ASP A 1 661 ? -6.212 13.588 -17.253 1.00 84.19 661 ASP A N 1
ATOM 5105 C CA . ASP A 1 661 ? -5.412 13.450 -18.477 1.00 84.19 661 ASP A CA 1
ATOM 5106 C C . ASP A 1 661 ? -6.216 12.768 -19.596 1.00 84.19 661 ASP A C 1
ATOM 5108 O O . ASP A 1 661 ? -6.876 11.749 -19.376 1.00 84.19 661 ASP A O 1
ATOM 5112 N N . VAL A 1 662 ? -6.166 13.348 -20.799 1.00 83.19 662 VAL A N 1
ATOM 5113 C CA . VAL A 1 662 ? -6.947 12.916 -21.967 1.00 83.19 662 VAL A CA 1
ATOM 5114 C C . VAL A 1 662 ? -6.006 12.322 -23.023 1.00 83.19 662 VAL A C 1
ATOM 5116 O O . VAL A 1 662 ? -4.963 12.919 -23.302 1.00 83.19 662 VAL A O 1
ATOM 5119 N N . PRO A 1 663 ? -6.332 11.155 -23.613 1.00 88.69 663 PRO A N 1
ATOM 5120 C CA . PRO A 1 663 ? -5.540 10.570 -24.687 1.00 88.69 663 PRO A CA 1
ATOM 5121 C C . PRO A 1 663 ? -5.615 11.423 -25.954 1.00 88.69 663 PRO A C 1
ATOM 5123 O O . PRO A 1 663 ? -6.651 12.014 -26.274 1.00 88.69 663 PRO A O 1
ATOM 5126 N N . VAL A 1 664 ? -4.529 11.415 -26.719 1.00 91.31 664 VAL A N 1
ATOM 5127 C CA . VAL A 1 664 ? -4.471 12.054 -28.037 1.00 91.31 664 VAL A CA 1
ATOM 5128 C C . VAL A 1 664 ? -4.627 11.019 -29.135 1.00 91.31 664 VAL A C 1
ATOM 5130 O O . VAL A 1 664 ? -4.278 9.854 -28.957 1.00 91.31 664 VAL A O 1
ATOM 5133 N N . SER A 1 665 ? -5.150 11.457 -30.272 1.00 90.38 665 SER A N 1
ATOM 5134 C CA . SER A 1 665 ? -5.342 10.658 -31.473 1.00 90.38 665 SER A CA 1
ATOM 5135 C C . SER A 1 665 ? -4.558 11.254 -32.641 1.00 90.38 665 SER A C 1
ATOM 5137 O O . SER A 1 665 ? -4.519 12.476 -32.814 1.00 90.38 665 SER A O 1
ATOM 5139 N N . THR A 1 666 ? -3.939 10.395 -33.449 1.00 91.38 666 THR A N 1
ATOM 5140 C CA . THR A 1 666 ? -3.282 10.766 -34.708 1.00 91.38 666 THR A CA 1
ATOM 5141 C C . THR A 1 666 ? -3.549 9.725 -35.790 1.00 91.38 666 THR A C 1
ATOM 5143 O O . THR A 1 666 ? -3.630 8.527 -35.519 1.00 91.38 666 THR A O 1
ATOM 5146 N N . ALA A 1 667 ? -3.671 10.172 -37.039 1.00 90.75 667 ALA A N 1
ATOM 5147 C CA . ALA A 1 667 ? -3.864 9.274 -38.172 1.00 90.75 667 ALA A CA 1
ATOM 5148 C C . ALA A 1 667 ? -2.543 8.589 -38.558 1.00 90.75 667 ALA A C 1
ATOM 5150 O O . ALA A 1 667 ? -1.499 9.238 -38.683 1.00 90.75 667 ALA A O 1
ATOM 5151 N N . VAL A 1 668 ? -2.608 7.284 -38.808 1.00 91.75 668 VAL A N 1
ATOM 5152 C CA . VAL A 1 668 ? -1.498 6.434 -39.241 1.00 91.75 668 VAL A CA 1
ATOM 5153 C C . VAL A 1 668 ? -1.799 5.889 -40.633 1.00 91.75 668 VAL A C 1
ATOM 5155 O O . VAL A 1 668 ? -2.898 5.409 -40.919 1.00 91.75 668 VAL A O 1
ATOM 5158 N N . SER A 1 669 ? -0.810 5.963 -41.523 1.00 90.25 669 SER A N 1
ATOM 5159 C CA . SER A 1 669 ? -0.907 5.349 -42.847 1.00 90.25 669 SER A CA 1
ATOM 5160 C C . SER A 1 669 ? -0.924 3.820 -42.717 1.00 90.25 669 SER A C 1
ATOM 5162 O O . SER A 1 669 ? 0.059 3.277 -42.207 1.00 90.25 669 SER A O 1
ATOM 5164 N N . PRO A 1 670 ? -1.962 3.107 -43.202 1.00 89.62 670 PRO A N 1
ATOM 5165 C CA . PRO A 1 670 ? -2.018 1.647 -43.098 1.00 89.62 670 PRO A CA 1
ATOM 5166 C C . PRO A 1 670 ? -0.890 0.969 -43.870 1.00 89.62 670 PRO A C 1
ATOM 5168 O O . PRO A 1 670 ? -0.410 -0.075 -43.464 1.00 89.62 670 PRO A O 1
ATOM 5171 N N . TRP A 1 671 ? -0.423 1.570 -44.965 1.00 88.81 671 TRP A N 1
ATOM 5172 C CA . TRP A 1 671 ? 0.613 0.970 -45.802 1.00 88.81 671 TRP A CA 1
ATOM 5173 C C . TRP A 1 671 ? 2.031 1.256 -45.310 1.00 88.81 671 TRP A C 1
ATOM 5175 O O . TRP A 1 671 ? 2.900 0.391 -45.380 1.00 88.81 671 TRP A O 1
ATOM 5185 N N . GLN A 1 672 ? 2.282 2.479 -44.838 1.00 86.50 672 GLN A N 1
ATOM 5186 C CA . GLN A 1 672 ? 3.628 2.913 -44.450 1.00 86.50 672 GLN A CA 1
ATOM 5187 C C . GLN A 1 672 ? 3.880 2.800 -42.949 1.00 86.50 672 GLN A C 1
ATOM 5189 O O . GLN A 1 672 ? 5.028 2.891 -42.525 1.00 86.50 672 GLN A O 1
ATOM 5194 N N . GLY A 1 673 ? 2.827 2.693 -42.136 1.00 86.19 673 GLY A N 1
ATOM 5195 C CA . GLY A 1 673 ? 2.955 2.722 -40.683 1.00 86.19 673 GLY A CA 1
ATOM 5196 C C . GLY A 1 673 ? 3.433 4.065 -40.124 1.00 86.19 673 GLY A C 1
ATOM 5197 O O . GLY A 1 673 ? 3.818 4.148 -38.963 1.00 86.19 673 GLY A O 1
ATOM 5198 N N . LYS A 1 674 ? 3.443 5.124 -40.944 1.00 86.62 674 LYS A N 1
ATOM 5199 C CA . LYS A 1 674 ? 3.885 6.465 -40.552 1.00 86.62 674 LYS A CA 1
ATOM 5200 C C . LYS A 1 674 ? 2.711 7.274 -40.018 1.00 86.62 674 LYS A C 1
ATOM 5202 O O . LYS A 1 674 ? 1.655 7.330 -40.653 1.00 86.62 674 LYS A O 1
ATOM 5207 N N . MET A 1 675 ? 2.920 7.917 -38.871 1.00 88.50 675 MET A N 1
ATOM 5208 C CA . MET A 1 675 ? 1.996 8.920 -38.344 1.00 88.50 675 MET A CA 1
ATOM 5209 C C . MET A 1 675 ? 1.990 10.142 -39.266 1.00 88.50 675 MET A C 1
ATOM 5211 O O . MET A 1 675 ? 3.031 10.522 -39.807 1.00 88.50 675 MET A O 1
ATOM 5215 N N . LYS A 1 676 ? 0.825 10.773 -39.433 1.00 82.88 676 LYS A N 1
ATOM 5216 C CA . LYS A 1 676 ? 0.684 11.999 -40.234 1.00 82.88 676 LYS A CA 1
ATOM 5217 C C . LYS A 1 676 ? 1.577 13.128 -39.706 1.00 82.88 676 LYS A C 1
ATOM 5219 O O . LYS A 1 676 ? 2.117 13.898 -40.496 1.00 82.88 676 LYS A O 1
ATOM 5224 N N . GLN A 1 677 ? 1.728 13.203 -38.387 1.00 82.75 677 GLN A N 1
ATOM 5225 C CA . GLN A 1 677 ? 2.638 14.099 -37.680 1.00 82.75 677 GLN A CA 1
ATOM 5226 C C . GLN A 1 677 ? 3.341 13.305 -36.570 1.00 82.75 677 GLN A C 1
ATOM 5228 O O . GLN A 1 677 ? 2.690 12.465 -35.940 1.00 82.75 677 GLN A O 1
ATOM 5233 N N . PRO A 1 678 ? 4.651 13.515 -36.348 1.00 85.75 678 PRO A N 1
ATOM 5234 C CA . PRO A 1 678 ? 5.351 12.884 -35.239 1.00 85.75 678 PRO A CA 1
ATOM 5235 C C . PRO A 1 678 ? 4.762 13.391 -33.922 1.00 85.75 678 PRO A C 1
ATOM 5237 O O . PRO A 1 678 ? 4.581 14.593 -33.748 1.00 85.75 678 PRO A O 1
ATOM 5240 N N . LEU A 1 679 ? 4.442 12.465 -33.020 1.00 91.00 679 LEU A N 1
ATOM 5241 C CA . LEU A 1 679 ? 3.944 12.794 -31.694 1.00 91.00 679 LEU A CA 1
ATOM 5242 C C . LEU A 1 679 ? 5.123 12.974 -30.741 1.00 91.00 679 LEU A C 1
ATOM 5244 O O . LEU A 1 679 ? 5.840 12.015 -30.446 1.00 91.00 679 LEU A O 1
ATOM 5248 N N . GLU A 1 680 ? 5.296 14.201 -30.266 1.00 92.81 680 GLU A N 1
ATOM 5249 C CA . GLU A 1 680 ? 6.360 14.602 -29.349 1.00 92.81 680 GLU A CA 1
ATOM 5250 C C . GLU A 1 680 ? 5.762 15.314 -28.136 1.00 92.81 680 GLU A C 1
ATOM 5252 O O . GLU A 1 680 ? 4.776 16.055 -28.242 1.00 92.81 680 GLU A O 1
ATOM 5257 N N . PHE A 1 681 ? 6.342 15.070 -26.965 1.00 92.69 681 PHE A N 1
ATOM 5258 C CA . PHE A 1 681 ? 5.833 15.601 -25.711 1.00 92.69 681 PHE A CA 1
ATOM 5259 C C . PHE A 1 681 ? 6.924 15.776 -24.652 1.00 92.69 681 PHE A C 1
ATOM 5261 O O . PHE A 1 681 ? 8.014 15.207 -24.728 1.00 92.69 681 PHE A O 1
ATOM 5268 N N . THR A 1 682 ? 6.614 16.579 -23.638 1.00 91.62 682 THR A N 1
ATOM 5269 C CA . THR A 1 682 ? 7.447 16.814 -22.454 1.00 91.62 682 THR A CA 1
ATOM 5270 C C . THR A 1 682 ? 6.596 16.756 -21.185 1.00 91.62 682 THR A C 1
ATOM 5272 O O . THR A 1 682 ? 5.380 16.952 -21.215 1.00 91.62 682 THR A O 1
ATOM 5275 N N . ALA A 1 683 ? 7.219 16.466 -20.041 1.00 89.81 683 ALA A N 1
ATOM 5276 C CA . ALA A 1 683 ? 6.544 16.515 -18.745 1.00 89.81 683 ALA A CA 1
ATOM 5277 C C . ALA A 1 683 ? 6.551 17.946 -18.187 1.00 89.81 683 ALA A C 1
ATOM 5279 O O . ALA A 1 683 ? 7.601 18.585 -18.119 1.00 89.81 683 ALA A O 1
ATOM 5280 N N . THR A 1 684 ? 5.393 18.440 -17.744 1.00 87.44 684 THR A N 1
ATOM 5281 C CA . THR A 1 684 ? 5.239 19.781 -17.150 1.00 87.44 684 THR A CA 1
ATOM 5282 C C . THR A 1 684 ? 4.407 19.746 -15.876 1.00 87.44 684 THR A C 1
ATOM 5284 O O . THR A 1 684 ? 3.610 18.835 -15.671 1.00 87.44 684 THR A O 1
ATOM 5287 N N . VAL A 1 685 ? 4.597 20.724 -14.989 1.00 84.88 685 VAL A N 1
ATOM 5288 C CA . VAL A 1 685 ? 3.909 20.773 -13.689 1.00 84.88 685 VAL A CA 1
ATOM 5289 C C . VAL A 1 685 ? 2.416 21.084 -13.871 1.00 84.88 685 VAL A C 1
ATOM 5291 O O . VAL A 1 685 ? 2.019 21.981 -14.623 1.00 84.88 685 VAL A O 1
ATOM 5294 N N . ARG A 1 686 ? 1.563 20.352 -13.156 1.00 82.25 686 ARG A N 1
ATOM 5295 C CA . ARG A 1 686 ? 0.111 20.548 -13.096 1.00 82.25 686 ARG A CA 1
ATOM 5296 C C . ARG A 1 686 ? -0.194 21.734 -12.165 1.00 82.25 686 ARG A C 1
ATOM 5298 O O . ARG A 1 686 ? 0.142 21.690 -10.990 1.00 82.25 686 ARG A O 1
ATOM 5305 N N . GLY A 1 687 ? -0.845 22.789 -12.675 1.00 67.19 687 GLY A N 1
ATOM 5306 C CA . GLY A 1 687 ? -1.338 23.915 -11.853 1.00 67.19 687 GLY A CA 1
ATOM 5307 C C . GLY A 1 687 ? -0.679 25.292 -12.050 1.00 67.19 687 GLY A C 1
ATOM 5308 O O . GLY A 1 687 ? -1.094 26.242 -11.394 1.00 67.19 687 GLY A O 1
ATOM 5309 N N . GLY A 1 688 ? 0.265 25.447 -12.986 1.00 54.44 688 GLY A N 1
ATOM 5310 C CA . GLY A 1 688 ? 0.926 26.735 -13.270 1.00 54.44 688 GLY A CA 1
ATOM 5311 C C . GLY A 1 688 ? 1.976 27.139 -12.220 1.00 54.44 688 GLY A C 1
ATOM 5312 O O . GLY A 1 688 ? 1.970 26.636 -11.104 1.00 54.44 688 GLY A O 1
ATOM 5313 N N . GLU A 1 689 ? 2.885 28.052 -12.586 1.00 45.41 689 GLU A N 1
ATOM 5314 C CA . GLU A 1 689 ? 4.132 28.456 -11.884 1.00 45.41 689 GLU A CA 1
ATOM 5315 C C . GLU A 1 689 ? 4.036 28.817 -10.382 1.00 45.41 689 GLU A C 1
ATOM 5317 O O . GLU A 1 689 ? 5.058 29.075 -9.751 1.00 45.41 689 GLU A O 1
ATOM 5322 N N . LYS A 1 690 ? 2.846 28.862 -9.773 1.00 43.88 690 LYS A N 1
ATOM 5323 C CA . LYS A 1 690 ? 2.651 29.393 -8.415 1.00 43.88 690 LYS A CA 1
ATOM 5324 C C . LYS A 1 690 ? 2.917 28.412 -7.268 1.00 43.88 690 LYS A C 1
ATOM 5326 O O . LYS A 1 690 ? 2.902 28.860 -6.127 1.00 43.88 690 LYS A O 1
ATOM 5331 N N . SER A 1 691 ? 3.161 27.124 -7.517 1.00 47.16 691 SER A N 1
ATOM 5332 C CA . SER A 1 691 ? 3.233 26.122 -6.433 1.00 47.16 691 SER A CA 1
ATOM 5333 C C . SER A 1 691 ? 4.535 25.327 -6.304 1.00 47.16 691 SER A C 1
ATOM 5335 O O . SER A 1 691 ? 4.648 24.556 -5.358 1.00 47.16 691 SER A O 1
ATOM 5337 N N . GLN A 1 692 ? 5.544 25.512 -7.157 1.00 53.75 692 GLN A N 1
ATOM 5338 C CA . GLN A 1 692 ? 6.848 24.855 -6.983 1.00 53.75 692 GLN A CA 1
ATOM 5339 C C . GLN A 1 692 ? 7.958 25.802 -7.442 1.00 53.75 692 GLN A C 1
ATOM 5341 O O . GLN A 1 692 ? 7.903 26.308 -8.559 1.00 53.75 692 GLN A O 1
ATOM 5346 N N . GLY A 1 693 ? 8.921 26.085 -6.558 1.00 50.03 693 GLY A N 1
ATOM 5347 C CA . GLY A 1 693 ? 9.986 27.062 -6.775 1.00 50.03 693 GLY A CA 1
ATOM 5348 C C . GLY A 1 693 ? 10.648 26.978 -8.154 1.00 50.03 693 GLY A C 1
ATOM 5349 O O . GLY A 1 693 ? 10.828 25.897 -8.705 1.00 50.03 693 GLY A O 1
ATOM 5350 N N . GLN A 1 694 ? 11.005 28.159 -8.661 1.00 45.62 694 GLN A N 1
ATOM 5351 C CA . GLN A 1 694 ? 11.632 28.542 -9.938 1.00 45.62 694 GLN A CA 1
ATOM 5352 C C . GLN A 1 694 ? 12.927 27.775 -10.329 1.00 45.62 694 GLN A C 1
ATOM 5354 O O . GLN A 1 694 ? 13.945 28.372 -10.664 1.00 45.62 694 GLN A O 1
ATOM 5359 N N . GLY A 1 695 ? 12.924 26.445 -10.310 1.00 54.91 695 GLY A N 1
ATOM 5360 C CA . GLY A 1 695 ? 13.901 25.625 -11.023 1.00 54.91 695 GLY A CA 1
ATOM 5361 C C . GLY A 1 695 ? 13.352 25.299 -12.407 1.00 54.91 695 GLY A C 1
ATOM 5362 O O . GLY A 1 695 ? 12.226 24.814 -12.514 1.00 54.91 695 GLY A O 1
ATOM 5363 N N . SER A 1 696 ? 14.107 25.555 -13.481 1.00 60.59 696 SER A N 1
ATOM 5364 C CA . SER A 1 696 ? 13.697 25.088 -14.809 1.00 60.59 696 SER A CA 1
ATOM 5365 C C . SER A 1 696 ? 13.695 23.558 -14.794 1.00 60.59 696 SER A C 1
ATOM 5367 O O . SER A 1 696 ? 14.759 22.936 -14.807 1.00 60.59 696 SER A O 1
ATOM 5369 N N . TRP A 1 697 ? 12.517 22.941 -14.735 1.00 77.38 697 TRP A N 1
ATOM 5370 C CA . TRP A 1 697 ? 12.370 21.505 -14.932 1.00 77.38 697 TRP A CA 1
ATOM 5371 C C . TRP A 1 697 ? 12.802 21.183 -16.366 1.00 77.38 697 TRP A C 1
ATOM 5373 O O . TRP A 1 697 ? 12.029 21.341 -17.308 1.00 77.38 697 TRP A O 1
ATOM 5383 N N . GLN A 1 698 ? 14.064 20.790 -16.554 1.00 73.19 698 GLN A N 1
ATOM 5384 C CA . GLN A 1 698 ? 14.565 20.350 -17.854 1.00 73.19 698 GLN A CA 1
ATOM 5385 C C . GLN A 1 698 ? 14.037 18.938 -18.115 1.00 73.19 698 GLN A C 1
ATOM 5387 O O . GLN A 1 698 ? 14.646 17.945 -17.719 1.00 73.19 698 GLN A O 1
ATOM 5392 N N . ALA A 1 699 ? 12.857 18.859 -18.727 1.00 78.62 699 ALA A N 1
ATOM 5393 C CA . ALA A 1 699 ? 12.293 17.603 -19.192 1.00 78.62 699 ALA A CA 1
ATOM 5394 C C . ALA A 1 699 ? 12.865 17.266 -20.581 1.00 78.62 699 ALA A C 1
ATOM 5396 O O . ALA A 1 699 ? 12.836 18.127 -21.466 1.00 78.62 699 ALA A O 1
ATOM 5397 N N . PRO A 1 700 ? 13.382 16.043 -20.802 1.00 82.38 700 PRO A N 1
ATOM 5398 C CA . PRO A 1 700 ? 13.785 15.617 -22.135 1.00 82.38 700 PRO A CA 1
ATOM 5399 C C . PRO A 1 700 ? 12.562 15.556 -23.058 1.00 82.38 700 PRO A C 1
ATOM 5401 O O . PRO A 1 700 ? 11.473 15.173 -22.628 1.00 82.38 700 PRO A O 1
ATOM 5404 N N . LEU A 1 701 ? 12.756 15.925 -24.326 1.00 88.69 701 LEU A N 1
ATOM 5405 C CA . LEU A 1 701 ? 11.758 15.720 -25.374 1.00 88.69 701 LEU A CA 1
ATOM 5406 C C . LEU A 1 701 ? 11.604 14.216 -25.616 1.00 88.69 701 LEU A C 1
ATOM 5408 O O . LEU A 1 701 ? 12.590 13.544 -25.918 1.00 88.69 701 LEU A O 1
ATOM 5412 N N . GLN A 1 702 ? 10.386 13.711 -25.455 1.00 92.69 702 GLN A N 1
ATOM 5413 C CA . GLN A 1 702 ? 10.025 12.308 -25.649 1.00 92.69 702 GLN A CA 1
ATOM 5414 C C . GLN A 1 702 ? 9.132 12.172 -26.874 1.00 92.69 702 GLN A C 1
ATOM 5416 O O . GLN A 1 702 ? 8.412 13.106 -27.240 1.00 92.69 702 GLN A O 1
ATOM 5421 N N . LYS A 1 703 ? 9.171 11.002 -27.506 1.00 93.06 703 LYS A N 1
ATOM 5422 C CA . LYS A 1 703 ? 8.409 10.724 -28.728 1.00 93.06 703 LYS A CA 1
ATOM 5423 C C . LYS A 1 703 ? 7.653 9.406 -28.662 1.00 93.06 703 LYS A C 1
ATOM 5425 O O . LYS A 1 703 ? 7.971 8.510 -27.879 1.00 93.06 703 LYS A O 1
ATOM 5430 N N . VAL A 1 704 ? 6.647 9.297 -29.523 1.00 93.31 704 VAL A N 1
ATOM 5431 C CA . VAL A 1 704 ? 5.925 8.048 -29.782 1.00 93.31 704 VAL A CA 1
ATOM 5432 C C . VAL A 1 704 ? 6.464 7.419 -31.066 1.00 93.31 704 VAL A C 1
ATOM 5434 O O . VAL A 1 704 ? 6.541 8.079 -32.100 1.00 93.31 704 VAL A O 1
ATOM 5437 N N . GLU A 1 705 ? 6.823 6.141 -31.020 1.00 92.00 705 GLU A N 1
ATOM 5438 C CA . GLU A 1 705 ? 7.326 5.379 -32.162 1.00 92.00 705 GLU A CA 1
ATOM 5439 C C . GLU A 1 705 ? 6.464 4.143 -32.430 1.00 92.00 705 GLU A C 1
ATOM 5441 O O . GLU A 1 705 ? 6.042 3.447 -31.508 1.00 92.00 705 GLU A O 1
ATOM 5446 N N . LEU A 1 706 ? 6.238 3.844 -33.711 1.00 91.69 706 LEU A N 1
ATOM 5447 C CA . LEU A 1 706 ? 5.599 2.609 -34.164 1.00 91.69 706 LEU A CA 1
ATOM 5448 C C . LEU A 1 706 ? 6.675 1.650 -34.673 1.00 91.69 706 LEU A C 1
ATOM 5450 O O . LEU A 1 706 ? 7.493 2.017 -35.518 1.00 91.69 706 LEU A O 1
ATOM 5454 N N . GLN A 1 707 ? 6.657 0.419 -34.176 1.00 91.75 707 GLN A N 1
ATOM 5455 C CA . GLN A 1 707 ? 7.528 -0.665 -34.616 1.00 91.75 707 GLN A CA 1
ATOM 5456 C C . GLN A 1 707 ? 6.674 -1.861 -35.037 1.00 91.75 707 GLN A C 1
ATOM 5458 O O . GLN A 1 707 ? 5.700 -2.205 -34.372 1.00 91.75 707 GLN A O 1
ATOM 5463 N N . PHE A 1 708 ? 7.037 -2.507 -36.142 1.00 91.81 708 PHE A N 1
ATOM 5464 C CA . PHE A 1 708 ? 6.270 -3.614 -36.714 1.00 91.81 708 PHE A CA 1
ATOM 5465 C C . PHE A 1 708 ? 6.995 -4.933 -36.467 1.00 91.81 708 PHE A C 1
ATOM 5467 O O . PHE A 1 708 ? 8.211 -5.044 -36.650 1.00 91.81 708 PHE A O 1
ATOM 5474 N N . ARG A 1 709 ? 6.265 -5.953 -36.007 1.00 89.81 709 ARG A N 1
ATOM 5475 C CA . ARG A 1 709 ? 6.885 -7.228 -35.636 1.00 89.81 709 ARG A CA 1
ATOM 5476 C C . ARG A 1 709 ? 7.422 -7.953 -36.877 1.00 89.81 709 ARG A C 1
ATOM 5478 O O . ARG A 1 709 ? 6.668 -8.415 -37.728 1.00 89.81 709 ARG A O 1
ATOM 5485 N N . GLY A 1 710 ? 8.747 -8.079 -36.946 1.00 85.94 710 GLY A N 1
ATOM 5486 C CA . GLY A 1 710 ? 9.445 -8.861 -37.971 1.00 85.94 710 GLY A CA 1
ATOM 5487 C C . GLY A 1 710 ? 9.555 -8.202 -39.351 1.00 85.94 710 GLY A C 1
ATOM 5488 O O . GLY A 1 710 ? 10.046 -8.855 -40.270 1.00 85.94 710 GLY A O 1
ATOM 5489 N N . VAL A 1 711 ? 9.124 -6.945 -39.508 1.00 88.50 711 VAL A N 1
ATOM 5490 C CA . VAL A 1 711 ? 9.186 -6.192 -40.774 1.00 88.50 711 VAL A CA 1
ATOM 5491 C C . VAL A 1 711 ? 9.457 -4.703 -40.537 1.00 88.50 711 VAL A C 1
ATOM 5493 O O . VAL A 1 711 ? 9.208 -4.189 -39.451 1.00 88.50 711 VAL A O 1
ATOM 5496 N N . ASP A 1 712 ? 9.939 -3.992 -41.557 1.00 85.94 712 ASP A N 1
ATOM 5497 C CA . ASP A 1 712 ? 10.148 -2.537 -41.506 1.00 85.94 712 ASP A CA 1
ATOM 5498 C C . ASP A 1 712 ? 8.869 -1.699 -41.700 1.00 85.94 712 ASP A C 1
ATOM 5500 O O . ASP A 1 712 ? 8.816 -0.546 -41.268 1.00 85.94 712 ASP A O 1
ATOM 5504 N N . SER A 1 713 ? 7.833 -2.261 -42.327 1.00 90.12 713 SER A N 1
ATOM 5505 C CA . SER A 1 713 ? 6.541 -1.603 -42.527 1.00 90.12 713 SER A CA 1
ATOM 5506 C C . SER A 1 713 ? 5.419 -2.611 -42.820 1.00 90.12 713 SER A C 1
ATOM 5508 O O . SER A 1 713 ? 5.699 -3.728 -43.269 1.00 90.12 713 SER A O 1
ATOM 5510 N N . PRO A 1 714 ? 4.142 -2.212 -42.677 1.00 91.25 714 PRO A N 1
ATOM 5511 C CA . PRO A 1 714 ? 3.000 -3.062 -43.018 1.00 91.25 714 PRO A CA 1
ATOM 5512 C C . PRO A 1 714 ? 2.956 -3.506 -44.489 1.00 91.25 714 PRO A C 1
ATOM 5514 O O . PRO A 1 714 ? 2.439 -4.580 -44.799 1.00 91.25 714 PRO A O 1
ATOM 5517 N N . ALA A 1 715 ? 3.538 -2.727 -45.412 1.00 90.31 715 ALA A N 1
ATOM 5518 C CA . ALA A 1 715 ? 3.627 -3.104 -46.824 1.00 90.31 715 ALA A CA 1
ATOM 5519 C C . ALA A 1 715 ? 4.358 -4.445 -47.035 1.00 90.31 715 ALA A C 1
ATOM 5521 O O . ALA A 1 715 ? 4.078 -5.157 -48.001 1.00 90.31 715 ALA A O 1
ATOM 5522 N N . ALA A 1 716 ? 5.259 -4.823 -46.124 1.00 90.19 716 ALA A N 1
ATOM 5523 C CA . ALA A 1 716 ? 5.983 -6.089 -46.186 1.00 90.19 716 ALA A CA 1
ATOM 5524 C C . ALA A 1 716 ? 5.133 -7.307 -45.799 1.00 90.19 716 ALA A C 1
ATOM 5526 O O . ALA A 1 716 ? 5.401 -8.417 -46.272 1.00 90.19 716 ALA A O 1
ATOM 5527 N N . TRP A 1 717 ? 4.106 -7.114 -44.967 1.00 92.00 717 TRP A N 1
ATOM 5528 C CA . TRP A 1 7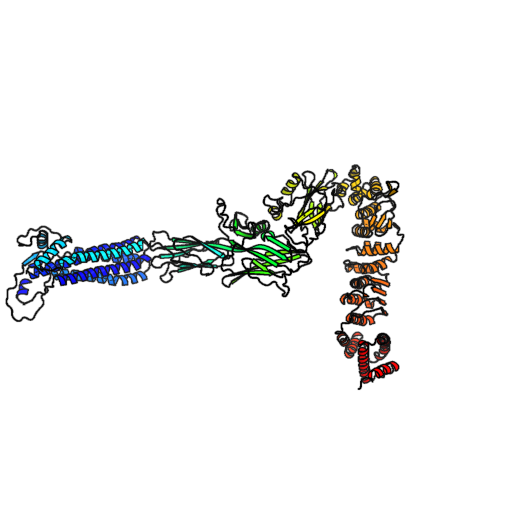17 ? 3.108 -8.148 -44.695 1.00 92.00 717 TRP A CA 1
ATOM 5529 C C . TRP A 1 717 ? 2.207 -8.350 -45.904 1.00 92.00 717 TRP A C 1
ATOM 5531 O O . TRP A 1 717 ? 2.033 -9.482 -46.346 1.00 92.00 717 TRP A O 1
ATOM 5541 N N . ALA A 1 718 ? 1.748 -7.253 -46.518 1.00 89.44 718 ALA A N 1
ATOM 5542 C CA . ALA A 1 718 ? 0.975 -7.327 -47.753 1.00 89.44 718 ALA A CA 1
ATOM 5543 C C . ALA A 1 718 ? 1.743 -8.099 -48.830 1.00 89.44 718 ALA A C 1
ATOM 5545 O O . ALA A 1 718 ? 1.186 -9.018 -49.422 1.00 89.44 718 ALA A O 1
ATOM 5546 N N . ALA A 1 719 ? 3.032 -7.788 -49.026 1.00 88.31 719 ALA A N 1
ATOM 5547 C CA . ALA A 1 719 ? 3.910 -8.384 -50.040 1.00 88.31 719 ALA A CA 1
ATOM 5548 C C . ALA A 1 719 ? 3.898 -9.929 -50.108 1.00 88.31 719 ALA A C 1
ATOM 5550 O O . ALA A 1 719 ? 4.274 -10.481 -51.137 1.00 88.31 719 ALA A O 1
ATOM 5551 N N . GLN A 1 720 ? 3.414 -10.631 -49.075 1.00 85.62 720 GLN A N 1
ATOM 5552 C CA . GLN A 1 720 ? 3.149 -12.076 -49.108 1.00 85.62 720 GLN A CA 1
ATOM 5553 C C . GLN A 1 720 ? 2.109 -12.506 -50.168 1.00 85.62 720 GLN A C 1
ATOM 5555 O O . GLN A 1 720 ? 2.082 -13.670 -50.557 1.00 85.62 720 GLN A O 1
ATOM 5560 N N . ARG A 1 721 ? 1.261 -11.595 -50.669 1.00 85.00 721 ARG A N 1
ATOM 5561 C CA . ARG A 1 721 ? 0.279 -11.865 -51.746 1.00 85.00 721 ARG A CA 1
ATOM 5562 C C . ARG A 1 721 ? 0.883 -11.833 -53.161 1.00 85.00 721 ARG A C 1
ATOM 5564 O O . ARG A 1 721 ? 0.147 -11.924 -54.151 1.00 85.00 721 ARG A O 1
ATOM 5571 N N . GLY A 1 722 ? 2.200 -11.668 -53.268 1.00 85.50 722 GLY A N 1
ATOM 5572 C CA . GLY A 1 722 ? 2.940 -11.675 -54.527 1.00 85.50 722 GLY A CA 1
ATOM 5573 C C . GLY A 1 722 ? 2.642 -10.478 -55.438 1.00 85.50 722 GLY A C 1
ATOM 5574 O O . GLY A 1 722 ? 2.245 -9.398 -54.991 1.00 85.50 722 GLY A O 1
ATOM 5575 N N . CYS A 1 723 ? 2.829 -10.659 -56.751 1.00 85.62 723 CYS A N 1
ATOM 5576 C CA . CYS A 1 723 ? 2.843 -9.558 -57.731 1.00 85.62 723 CYS A CA 1
ATOM 5577 C C . CYS A 1 723 ? 1.542 -8.754 -57.841 1.00 85.62 723 CYS A C 1
ATOM 5579 O O . CYS A 1 723 ? 1.580 -7.619 -58.319 1.00 85.62 723 CYS A O 1
ATOM 5581 N N . SER A 1 724 ? 0.414 -9.327 -57.413 1.00 85.75 724 SER A N 1
ATOM 5582 C CA . SER A 1 724 ? -0.917 -8.707 -57.497 1.00 85.75 724 SER A CA 1
ATOM 5583 C C . SER A 1 724 ? -1.003 -7.364 -56.760 1.00 85.75 724 SER A C 1
ATOM 5585 O O . SER A 1 724 ? -1.778 -6.488 -57.134 1.00 85.75 724 SER A O 1
ATOM 5587 N N . ILE A 1 725 ? -0.150 -7.148 -55.756 1.00 86.44 725 ILE A N 1
ATOM 5588 C CA . ILE A 1 725 ? -0.107 -5.896 -54.993 1.00 86.44 725 ILE A CA 1
ATOM 5589 C C . ILE A 1 725 ? 0.404 -4.722 -55.820 1.00 86.44 725 ILE A C 1
ATOM 5591 O O . ILE A 1 725 ? -0.008 -3.588 -55.587 1.00 86.44 725 ILE A O 1
ATOM 5595 N N . LEU A 1 726 ? 1.255 -4.967 -56.819 1.00 83.94 726 LEU A N 1
ATOM 5596 C CA . LEU A 1 726 ? 1.809 -3.900 -57.656 1.00 83.94 726 LEU A CA 1
ATOM 5597 C C . LEU A 1 726 ? 0.767 -3.291 -58.612 1.00 83.94 726 LEU A C 1
ATOM 5599 O O . LEU A 1 726 ? 1.005 -2.237 -59.216 1.00 83.94 726 LEU A O 1
ATOM 5603 N N . ASP A 1 727 ? -0.392 -3.940 -58.758 1.00 83.50 727 ASP A N 1
ATOM 5604 C CA . ASP A 1 727 ? -1.538 -3.424 -59.509 1.00 83.50 727 ASP A CA 1
ATOM 5605 C C . ASP A 1 727 ? -2.332 -2.371 -58.722 1.00 83.50 727 ASP A C 1
ATOM 5607 O O . ASP A 1 727 ? -3.096 -1.612 -59.317 1.00 83.50 727 ASP A O 1
ATOM 5611 N N . LEU A 1 728 ? -2.096 -2.250 -57.409 1.00 83.44 728 LEU A N 1
ATOM 5612 C CA . LEU A 1 728 ? -2.700 -1.229 -56.556 1.00 83.44 728 LEU A CA 1
ATOM 5613 C C . LEU A 1 728 ? -1.835 0.052 -56.551 1.00 83.44 728 LEU A C 1
ATOM 5615 O O . LEU A 1 728 ? -0.712 0.044 -56.038 1.00 83.44 728 LEU A O 1
ATOM 5619 N N . PRO A 1 729 ? -2.338 1.204 -57.044 1.00 77.56 729 PRO A N 1
ATOM 5620 C CA . PRO A 1 729 ? -1.543 2.434 -57.149 1.00 77.56 729 PRO A CA 1
ATOM 5621 C C . PRO A 1 729 ? -1.004 2.959 -55.808 1.00 77.56 729 PRO A C 1
ATOM 5623 O O . PRO A 1 729 ? 0.097 3.505 -55.753 1.00 77.56 729 PRO A O 1
ATOM 5626 N N . LEU A 1 730 ? -1.769 2.784 -54.722 1.00 74.19 730 LEU A N 1
ATOM 5627 C CA . LEU A 1 730 ? -1.389 3.193 -53.361 1.00 74.19 730 LEU A CA 1
ATOM 5628 C C . LEU A 1 730 ? -0.317 2.278 -52.745 1.00 74.19 730 LEU A C 1
ATOM 5630 O O . LEU A 1 730 ? 0.476 2.727 -51.911 1.00 74.19 730 LEU A O 1
ATOM 5634 N N . ALA A 1 731 ? -0.262 1.018 -53.185 1.00 80.56 731 ALA A N 1
ATOM 5635 C CA . ALA A 1 731 ? 0.711 0.048 -52.711 1.00 80.56 731 ALA A CA 1
ATOM 5636 C C . ALA A 1 731 ? 2.097 0.318 -53.294 1.00 80.56 731 ALA A C 1
ATOM 5638 O O . ALA A 1 731 ? 3.071 0.249 -52.555 1.00 80.56 731 ALA A O 1
ATOM 5639 N N . ASN A 1 732 ? 2.196 0.712 -54.570 1.00 84.44 732 ASN A N 1
ATOM 5640 C CA . ASN A 1 732 ? 3.482 0.909 -55.254 1.00 84.44 732 ASN A CA 1
ATOM 5641 C C . ASN A 1 732 ? 4.434 1.829 -54.485 1.00 84.44 732 ASN A C 1
ATOM 5643 O O . ASN A 1 732 ? 5.554 1.426 -54.183 1.00 84.44 732 ASN A O 1
ATOM 5647 N N . LYS A 1 733 ? 3.960 3.012 -54.072 1.00 84.75 733 LYS A N 1
ATOM 5648 C CA . LYS A 1 733 ? 4.765 3.976 -53.300 1.00 84.75 733 LYS A CA 1
ATOM 5649 C C . LYS A 1 733 ? 5.184 3.455 -51.927 1.00 84.75 733 LYS A C 1
ATOM 5651 O O . LYS A 1 733 ? 6.219 3.854 -51.409 1.00 84.75 733 LYS A O 1
ATOM 5656 N N . SER A 1 734 ? 4.367 2.606 -51.315 1.00 86.56 734 SER A N 1
ATOM 5657 C CA . SER A 1 734 ? 4.621 2.078 -49.972 1.00 86.56 734 SER A CA 1
ATOM 5658 C C . SER A 1 734 ? 5.522 0.846 -50.008 1.00 86.56 734 SER A C 1
ATOM 5660 O O . SER A 1 734 ? 6.383 0.700 -49.148 1.00 86.56 734 SER A O 1
ATOM 5662 N N . VAL A 1 735 ? 5.383 0.014 -51.045 1.00 87.81 735 VAL A N 1
ATOM 5663 C CA . VAL A 1 735 ? 6.266 -1.117 -51.334 1.00 87.81 735 VAL A CA 1
ATOM 5664 C C . VAL A 1 735 ? 7.679 -0.613 -51.596 1.00 87.81 735 VAL A C 1
ATOM 5666 O O . VAL A 1 735 ? 8.597 -1.084 -50.939 1.00 87.81 735 VAL A O 1
ATOM 5669 N N . VAL A 1 736 ? 7.870 0.386 -52.467 1.00 88.75 736 VAL A N 1
ATOM 5670 C CA . VAL A 1 736 ? 9.220 0.926 -52.744 1.00 88.75 736 VAL A CA 1
ATOM 5671 C C . VAL A 1 736 ? 9.812 1.712 -51.576 1.00 88.75 736 VAL A C 1
ATOM 5673 O O . VAL A 1 736 ? 11.026 1.851 -51.516 1.00 88.75 736 VAL A O 1
ATOM 5676 N N . ALA A 1 737 ? 8.983 2.185 -50.640 1.00 86.69 737 ALA A N 1
ATOM 5677 C CA . ALA A 1 737 ? 9.425 2.812 -49.393 1.00 86.69 737 ALA A CA 1
ATOM 5678 C C . ALA A 1 737 ? 9.744 1.792 -48.276 1.00 86.69 737 ALA A C 1
ATOM 5680 O O . ALA A 1 737 ? 10.185 2.193 -47.198 1.00 86.69 737 ALA A O 1
ATOM 5681 N N . SER A 1 738 ? 9.538 0.493 -48.530 1.00 90.38 738 SER A N 1
ATOM 5682 C CA . SER A 1 738 ? 9.810 -0.626 -47.623 1.00 90.38 738 SER A CA 1
ATOM 5683 C C . SER A 1 738 ? 10.829 -1.573 -48.243 1.00 90.38 738 SER A C 1
ATOM 5685 O O . SER A 1 738 ? 10.601 -2.176 -49.296 1.00 90.38 738 SER A O 1
ATOM 5687 N N . ALA A 1 739 ? 11.963 -1.745 -47.568 1.00 88.50 739 ALA A N 1
ATOM 5688 C CA . ALA A 1 739 ? 12.973 -2.688 -48.016 1.00 88.50 739 ALA A CA 1
ATOM 5689 C C . ALA A 1 739 ? 12.475 -4.127 -47.885 1.00 88.50 739 ALA A C 1
ATOM 5691 O O . ALA A 1 739 ? 12.704 -4.914 -48.797 1.00 88.50 739 ALA A O 1
ATOM 5692 N N . ASP A 1 740 ? 11.753 -4.471 -46.813 1.00 88.94 740 ASP A N 1
ATOM 5693 C CA . ASP A 1 740 ? 11.237 -5.835 -46.637 1.00 88.94 740 ASP A CA 1
ATOM 5694 C C . ASP A 1 740 ? 10.191 -6.213 -47.686 1.00 88.94 740 ASP A C 1
ATOM 5696 O O . ASP A 1 740 ? 10.261 -7.307 -48.252 1.00 88.94 740 ASP A O 1
ATOM 5700 N N . ALA A 1 741 ? 9.261 -5.306 -48.000 1.00 90.12 741 ALA A N 1
ATOM 5701 C CA . ALA A 1 741 ? 8.272 -5.533 -49.050 1.00 90.12 741 ALA A CA 1
ATOM 5702 C C . ALA A 1 741 ? 8.946 -5.703 -50.412 1.00 90.12 741 ALA A C 1
ATOM 5704 O O . ALA A 1 741 ? 8.667 -6.660 -51.139 1.00 90.12 741 ALA A O 1
ATOM 5705 N N . SER A 1 742 ? 9.867 -4.792 -50.737 1.00 90.81 742 SER A N 1
ATOM 5706 C CA . SER A 1 742 ? 10.561 -4.808 -52.019 1.00 90.81 742 SER A CA 1
ATOM 5707 C C . SER A 1 742 ? 11.468 -6.035 -52.160 1.00 90.81 742 SER A C 1
ATOM 5709 O O . SER A 1 742 ? 11.412 -6.708 -53.182 1.00 90.81 742 SER A O 1
ATOM 5711 N N . CYS A 1 743 ? 12.244 -6.401 -51.136 1.00 88.81 743 CYS A N 1
ATOM 5712 C CA . CYS A 1 743 ? 13.089 -7.600 -51.149 1.00 88.81 743 CYS A CA 1
ATOM 5713 C C . CYS A 1 743 ? 12.281 -8.885 -51.377 1.00 88.81 743 CYS A C 1
ATOM 5715 O O . CYS A 1 743 ? 12.693 -9.723 -52.177 1.00 88.81 743 CYS A O 1
ATOM 5717 N N . ARG A 1 744 ? 11.125 -9.031 -50.712 1.00 89.06 744 ARG A N 1
ATOM 5718 C CA . ARG A 1 744 ? 10.241 -10.195 -50.895 1.00 89.06 744 ARG A CA 1
ATOM 5719 C C . ARG A 1 744 ? 9.701 -10.265 -52.324 1.00 89.06 744 ARG A C 1
ATOM 5721 O O . ARG A 1 744 ? 9.828 -11.293 -52.980 1.00 89.06 744 ARG A O 1
ATOM 5728 N N . LEU A 1 745 ? 9.169 -9.156 -52.838 1.00 89.62 745 LEU A N 1
ATOM 5729 C CA . LEU A 1 745 ? 8.583 -9.112 -54.181 1.00 89.62 745 LEU A CA 1
ATOM 5730 C C . LEU A 1 745 ? 9.626 -9.167 -55.308 1.00 89.62 745 LEU A C 1
ATOM 5732 O O . LEU A 1 745 ? 9.285 -9.565 -56.420 1.00 89.62 745 LEU A O 1
ATOM 5736 N N . LEU A 1 746 ? 10.889 -8.802 -55.060 1.00 88.12 746 LEU A N 1
ATOM 5737 C CA . LEU A 1 746 ? 11.964 -8.901 -56.058 1.00 88.12 746 LEU A CA 1
ATOM 5738 C C . LEU A 1 746 ? 12.256 -10.354 -56.455 1.00 88.12 746 LEU A C 1
ATOM 5740 O O . LEU A 1 746 ? 12.650 -10.594 -57.597 1.00 88.12 746 LEU A O 1
ATOM 5744 N N . ALA A 1 747 ? 12.027 -11.312 -55.550 1.00 81.62 747 ALA A N 1
ATOM 5745 C CA . ALA A 1 747 ? 12.169 -12.736 -55.844 1.00 81.62 747 ALA A CA 1
ATOM 5746 C C . ALA A 1 747 ? 11.080 -13.249 -56.807 1.00 81.62 747 ALA A C 1
ATOM 5748 O O . ALA A 1 747 ? 11.349 -14.118 -57.633 1.00 81.62 747 ALA A O 1
ATOM 5749 N N . GLU A 1 748 ? 9.869 -12.690 -56.737 1.00 83.44 748 GLU A N 1
ATOM 5750 C CA . GLU A 1 748 ? 8.706 -13.170 -57.496 1.00 83.44 748 GLU A CA 1
ATOM 5751 C C . GLU A 1 748 ? 8.411 -12.336 -58.759 1.00 83.44 748 GLU A C 1
ATOM 5753 O O . GLU A 1 748 ? 7.986 -12.873 -59.782 1.00 83.44 748 GLU A O 1
ATOM 5758 N N . CYS A 1 749 ? 8.653 -11.019 -58.719 1.00 87.06 749 CYS A N 1
ATOM 5759 C CA . CYS A 1 749 ? 8.136 -10.039 -59.688 1.00 87.06 749 CYS A CA 1
ATOM 5760 C C . CYS A 1 749 ? 9.195 -9.035 -60.201 1.00 87.06 749 CYS A C 1
ATOM 5762 O O . CYS A 1 749 ? 8.919 -7.829 -60.284 1.00 87.06 749 CYS A O 1
ATOM 5764 N N . PRO A 1 750 ? 10.407 -9.472 -60.588 1.00 83.94 750 PRO A N 1
ATOM 5765 C CA . PRO A 1 750 ? 11.552 -8.579 -60.759 1.00 83.94 750 PRO A CA 1
ATOM 5766 C C . PRO A 1 750 ? 11.334 -7.503 -61.832 1.00 83.94 750 PRO A C 1
ATOM 5768 O O . PRO A 1 750 ? 11.569 -6.327 -61.585 1.00 83.94 750 PRO A O 1
ATOM 5771 N N . ARG A 1 751 ? 10.796 -7.852 -63.011 1.00 81.25 751 ARG A N 1
ATOM 5772 C CA . ARG A 1 751 ? 10.740 -6.937 -64.175 1.00 81.25 751 ARG A CA 1
ATOM 5773 C C . ARG A 1 751 ? 10.066 -5.588 -63.898 1.00 81.25 751 ARG A C 1
ATOM 5775 O O . ARG A 1 751 ? 10.514 -4.571 -64.418 1.00 81.25 751 ARG A O 1
ATOM 5782 N N . ARG A 1 752 ? 8.983 -5.578 -63.116 1.00 82.50 752 ARG A N 1
ATOM 5783 C CA . ARG A 1 752 ? 8.225 -4.357 -62.791 1.00 82.50 752 ARG A CA 1
ATOM 5784 C C . ARG A 1 752 ? 8.806 -3.644 -61.574 1.00 82.50 752 ARG A C 1
ATOM 5786 O O . ARG A 1 752 ? 8.845 -2.417 -61.549 1.00 82.50 752 ARG A O 1
ATOM 5793 N N . LEU A 1 753 ? 9.278 -4.408 -60.592 1.00 87.75 753 LEU A N 1
ATOM 5794 C CA . LEU A 1 753 ? 9.744 -3.868 -59.323 1.00 87.75 753 LEU A CA 1
ATOM 5795 C C . LEU A 1 753 ? 11.151 -3.268 -59.400 1.00 87.75 753 LEU A C 1
ATOM 5797 O O . LEU A 1 753 ? 11.366 -2.226 -58.793 1.00 87.75 753 LEU A O 1
ATOM 5801 N N . CYS A 1 754 ? 12.070 -3.838 -60.194 1.00 87.94 754 CYS A N 1
ATOM 5802 C CA . CYS A 1 754 ? 13.418 -3.280 -60.376 1.00 87.94 754 CYS A CA 1
ATOM 5803 C C . CYS A 1 754 ? 13.346 -1.805 -60.788 1.00 87.94 754 CYS A C 1
ATOM 5805 O O . CYS A 1 754 ? 13.966 -0.958 -60.163 1.00 87.94 754 CYS A O 1
ATOM 5807 N N . LYS A 1 755 ? 12.524 -1.489 -61.800 1.00 86.62 755 LYS A N 1
ATOM 5808 C CA . LYS A 1 755 ? 12.358 -0.119 -62.301 1.00 86.62 755 LYS A CA 1
ATOM 5809 C C . LYS A 1 755 ? 11.747 0.816 -61.251 1.00 86.62 755 LYS A C 1
ATOM 5811 O O . LYS A 1 755 ? 12.205 1.941 -61.100 1.00 86.62 755 LYS A O 1
ATOM 5816 N N . LEU A 1 756 ? 10.730 0.349 -60.525 1.00 87.06 756 LEU A N 1
ATOM 5817 C CA . LEU A 1 756 ? 10.059 1.137 -59.487 1.00 87.06 756 LEU A CA 1
ATOM 5818 C C . LEU A 1 756 ? 10.988 1.442 -58.301 1.00 87.06 756 LEU A C 1
ATOM 5820 O O . LEU A 1 756 ? 11.024 2.575 -57.829 1.00 87.06 756 LEU A O 1
ATOM 5824 N N . VAL A 1 757 ? 11.767 0.460 -57.842 1.00 89.69 757 VAL A N 1
ATOM 5825 C CA . VAL A 1 757 ? 12.754 0.657 -56.771 1.00 89.69 757 VAL A CA 1
ATOM 5826 C C . VAL A 1 757 ? 13.876 1.590 -57.233 1.00 89.69 757 VAL A C 1
ATOM 5828 O O . VAL A 1 757 ? 14.253 2.479 -56.479 1.00 89.69 757 VAL A O 1
ATOM 5831 N N . ASP A 1 758 ? 14.362 1.452 -58.467 1.00 88.06 758 ASP A N 1
ATOM 5832 C CA . ASP A 1 758 ? 15.406 2.312 -59.045 1.00 88.06 758 ASP A CA 1
ATOM 5833 C C . ASP A 1 758 ? 14.932 3.782 -59.131 1.00 88.06 758 ASP A C 1
ATOM 5835 O O . ASP A 1 758 ? 15.564 4.697 -58.601 1.00 88.06 758 ASP A O 1
ATOM 5839 N N . GLU A 1 759 ? 13.753 4.025 -59.715 1.00 86.88 759 GLU A N 1
ATOM 5840 C CA . GLU A 1 759 ? 13.230 5.376 -59.970 1.00 86.88 759 GLU A CA 1
ATOM 5841 C C . GLU A 1 759 ? 12.575 6.050 -58.751 1.00 86.88 759 GLU A C 1
ATOM 5843 O O . GLU A 1 759 ? 12.689 7.268 -58.594 1.00 86.88 759 GLU A O 1
ATOM 5848 N N . GLU A 1 760 ? 11.835 5.320 -57.912 1.00 85.50 760 GLU A N 1
ATOM 5849 C CA . GLU A 1 760 ? 11.068 5.881 -56.780 1.00 85.50 760 GLU A CA 1
ATOM 5850 C C . GLU A 1 760 ? 11.634 5.505 -55.407 1.00 85.50 760 GLU A C 1
ATOM 5852 O O . GLU A 1 760 ? 11.543 6.303 -54.472 1.00 85.50 760 GLU A O 1
ATOM 5857 N N . GLY A 1 761 ? 12.232 4.319 -55.276 1.00 86.69 761 GLY A N 1
ATOM 5858 C CA . GLY A 1 761 ? 12.902 3.865 -54.054 1.00 86.69 761 GLY A CA 1
ATOM 5859 C C . GLY A 1 761 ? 14.197 4.636 -53.811 1.00 86.69 761 GLY A C 1
ATOM 5860 O O . GLY A 1 761 ? 14.292 5.415 -52.865 1.00 86.69 761 GLY A O 1
ATOM 5861 N N . LEU A 1 762 ? 15.164 4.442 -54.710 1.00 89.62 762 LEU A N 1
ATOM 5862 C CA . LEU A 1 762 ? 16.521 4.995 -54.666 1.00 89.62 762 LEU A CA 1
ATOM 5863 C C . LEU A 1 762 ? 16.605 6.425 -55.222 1.00 89.62 762 LEU A C 1
ATOM 5865 O O . LEU A 1 762 ? 17.569 7.139 -54.953 1.00 89.62 762 LEU A O 1
ATOM 5869 N N . GLY A 1 763 ? 15.588 6.863 -55.970 1.00 88.44 763 GLY A N 1
ATOM 5870 C CA . GLY A 1 763 ? 15.486 8.233 -56.474 1.00 88.44 763 GLY A CA 1
ATOM 5871 C C . GLY A 1 763 ? 16.336 8.494 -57.718 1.00 88.44 763 GLY A C 1
ATOM 5872 O O . GLY A 1 763 ? 17.014 9.517 -57.788 1.00 88.44 763 GLY A O 1
ATOM 5873 N N . LYS A 1 764 ? 16.327 7.583 -58.699 1.00 85.69 764 LYS A N 1
ATOM 5874 C CA . LYS A 1 764 ? 17.013 7.800 -59.980 1.00 85.69 764 LYS A CA 1
ATOM 5875 C C . LYS A 1 764 ? 16.426 8.973 -60.760 1.00 85.69 764 LYS A C 1
ATOM 5877 O O . LYS A 1 764 ? 15.205 9.107 -60.894 1.00 85.69 764 LYS A O 1
ATOM 5882 N N . GLY A 1 765 ? 17.316 9.763 -61.352 1.00 78.62 765 GLY A N 1
ATOM 5883 C CA . GLY A 1 765 ? 16.970 10.891 -62.213 1.00 78.62 765 GLY A CA 1
ATOM 5884 C C . GLY A 1 765 ? 16.900 12.228 -61.478 1.00 78.62 765 GLY A C 1
ATOM 5885 O O . GLY A 1 765 ? 17.101 12.334 -60.267 1.00 78.62 765 GLY A O 1
ATOM 5886 N N . SER A 1 766 ? 16.634 13.284 -62.241 1.00 71.56 766 SER A N 1
ATOM 5887 C CA . SER A 1 766 ? 16.656 14.660 -61.758 1.00 71.56 766 SER A CA 1
ATOM 5888 C C . SER A 1 766 ? 15.355 15.392 -62.086 1.00 71.56 766 SER A C 1
ATOM 5890 O O . SER A 1 766 ? 14.755 15.223 -63.146 1.00 71.56 766 SER A O 1
ATOM 5892 N N . LEU A 1 767 ? 14.896 16.205 -61.141 1.00 71.44 767 LEU A N 1
ATOM 5893 C CA . LEU A 1 767 ? 13.749 17.087 -61.283 1.00 71.44 767 LEU A CA 1
ATOM 5894 C C . LEU A 1 767 ? 14.248 18.493 -61.612 1.00 71.44 767 LEU A C 1
ATOM 5896 O O . LEU A 1 767 ? 15.093 19.048 -60.908 1.00 71.44 767 LEU A O 1
ATOM 5900 N N . LEU A 1 768 ? 13.708 19.085 -62.676 1.00 63.91 768 LEU A N 1
ATOM 5901 C CA . LEU A 1 768 ? 13.945 20.487 -62.992 1.00 63.91 768 LEU A CA 1
ATOM 5902 C C . LEU A 1 768 ? 13.007 21.343 -62.127 1.00 63.91 768 LEU A C 1
ATOM 5904 O O . LEU A 1 768 ? 11.806 21.401 -62.385 1.00 63.91 768 LEU A O 1
ATOM 5908 N N . PHE A 1 769 ? 13.541 22.002 -61.099 1.00 63.69 769 PHE A N 1
ATOM 5909 C CA . PHE A 1 769 ? 12.775 22.903 -60.234 1.00 63.69 769 PHE A CA 1
ATOM 5910 C C . PHE A 1 769 ? 13.466 24.269 -60.185 1.00 63.69 769 PHE A C 1
ATOM 5912 O O . PHE A 1 769 ? 14.639 24.371 -59.821 1.00 63.69 769 PHE A O 1
ATOM 5919 N N . ASN A 1 770 ? 12.754 25.325 -60.596 1.00 67.44 770 ASN A N 1
ATOM 5920 C CA . ASN A 1 770 ? 13.279 26.694 -60.717 1.00 67.44 770 ASN A CA 1
ATOM 5921 C C . ASN A 1 770 ? 14.581 26.801 -61.543 1.00 67.44 770 ASN A C 1
ATOM 5923 O O . ASN A 1 770 ? 15.528 27.478 -61.147 1.00 67.44 770 ASN A O 1
ATOM 5927 N N . GLY A 1 771 ? 14.655 26.104 -62.683 1.00 66.62 771 GLY A N 1
ATOM 5928 C CA . GLY A 1 771 ? 15.810 26.164 -63.593 1.00 66.62 771 GLY A CA 1
ATOM 5929 C C . GLY A 1 771 ? 17.084 25.481 -63.080 1.00 66.62 771 GLY A C 1
ATOM 5930 O O . GLY A 1 771 ? 18.109 25.533 -63.756 1.00 66.62 771 GLY A O 1
ATOM 5931 N N . ARG A 1 772 ? 17.038 24.820 -61.915 1.00 66.56 772 ARG A N 1
ATOM 5932 C CA . ARG A 1 772 ? 18.111 23.953 -61.412 1.00 66.56 772 ARG A CA 1
ATOM 5933 C C . ARG A 1 772 ? 17.661 22.500 -61.435 1.00 66.56 772 ARG A C 1
ATOM 5935 O O . ARG A 1 772 ? 16.508 22.191 -61.134 1.00 66.56 772 ARG A O 1
ATOM 5942 N N . TRP A 1 773 ? 18.586 21.618 -61.787 1.00 66.56 773 TRP A N 1
ATOM 5943 C CA . TRP A 1 773 ? 18.398 20.179 -61.674 1.00 66.56 773 TRP A CA 1
ATOM 5944 C C . TRP A 1 773 ? 18.637 19.760 -60.223 1.00 66.56 773 TRP A C 1
ATOM 5946 O O . TRP A 1 773 ? 19.718 19.985 -59.683 1.00 66.56 773 TRP A O 1
ATOM 5956 N N . TRP A 1 774 ? 17.626 19.165 -59.601 1.00 68.69 774 TRP A N 1
ATOM 5957 C CA . TRP A 1 774 ? 17.707 18.553 -58.277 1.00 68.69 774 TRP A CA 1
ATOM 5958 C C . TRP A 1 774 ? 17.655 17.041 -58.443 1.00 68.69 774 TRP A C 1
ATOM 5960 O O . TRP A 1 774 ? 16.837 16.549 -59.217 1.00 68.69 774 TRP A O 1
ATOM 5970 N N . ALA A 1 775 ? 18.498 16.290 -57.736 1.00 68.75 775 ALA A N 1
ATOM 5971 C CA . ALA A 1 775 ? 18.332 14.841 -57.672 1.00 68.75 775 ALA A CA 1
ATOM 5972 C C . ALA A 1 775 ? 16.950 14.515 -57.081 1.00 68.75 775 ALA A C 1
ATOM 5974 O O . ALA A 1 775 ? 16.485 15.188 -56.154 1.00 68.75 775 ALA A O 1
ATOM 5975 N N . LYS A 1 776 ? 16.265 13.512 -57.633 1.00 79.88 776 LYS A N 1
ATOM 5976 C CA . LYS A 1 776 ? 14.991 13.048 -57.080 1.00 79.88 776 LYS A CA 1
ATOM 5977 C C . LYS A 1 776 ? 15.257 12.419 -55.707 1.00 79.88 776 LYS A C 1
ATOM 5979 O O . LYS A 1 776 ? 16.128 11.570 -55.576 1.00 79.88 776 LYS A O 1
ATOM 5984 N N . GLY A 1 777 ? 14.533 12.849 -54.673 1.00 79.81 777 GLY A N 1
ATOM 5985 C CA . GLY A 1 777 ? 14.728 12.324 -53.317 1.00 79.81 777 GLY A CA 1
ATOM 5986 C C . GLY A 1 777 ? 14.411 10.826 -53.211 1.00 79.81 777 GLY A C 1
ATOM 5987 O O . GLY A 1 777 ? 13.481 10.343 -53.857 1.00 79.81 777 GLY A O 1
ATOM 5988 N N . THR A 1 778 ? 15.169 10.109 -52.377 1.00 85.94 778 THR A N 1
ATOM 5989 C CA . THR A 1 778 ? 14.901 8.709 -52.002 1.00 85.94 778 THR A CA 1
ATOM 5990 C C . THR A 1 778 ? 13.643 8.600 -51.131 1.00 85.94 778 THR A C 1
ATOM 5992 O O . THR A 1 778 ? 13.420 9.431 -50.247 1.00 85.94 778 THR A O 1
ATOM 5995 N N . SER A 1 779 ? 12.821 7.570 -51.355 1.00 83.38 779 SER A N 1
ATOM 5996 C CA . SER A 1 779 ? 11.682 7.241 -50.477 1.00 83.38 779 SER A CA 1
ATOM 5997 C C . SER A 1 779 ? 12.059 6.273 -49.349 1.00 83.38 779 SER A C 1
ATOM 5999 O O . SER A 1 779 ? 11.341 6.174 -48.349 1.00 83.38 779 SER A O 1
ATOM 6001 N N . LEU A 1 780 ? 13.211 5.609 -49.481 1.00 85.81 780 LEU A N 1
ATOM 6002 C CA . LEU A 1 780 ? 13.770 4.687 -48.500 1.00 85.81 780 LEU A CA 1
ATOM 6003 C C . LEU A 1 780 ? 14.635 5.422 -47.476 1.00 85.81 780 LEU A C 1
ATOM 6005 O O . LEU A 1 780 ? 15.420 6.312 -47.813 1.00 85.81 780 LEU A O 1
ATOM 6009 N N . ALA A 1 781 ? 14.530 4.995 -46.218 1.00 85.31 781 ALA A N 1
ATOM 6010 C CA . ALA A 1 781 ? 15.456 5.409 -45.173 1.00 85.31 781 ALA A CA 1
ATOM 6011 C C . ALA A 1 781 ? 16.856 4.803 -45.412 1.00 85.31 781 ALA A C 1
ATOM 6013 O O . ALA A 1 781 ? 16.950 3.719 -45.990 1.00 85.31 781 ALA A O 1
ATOM 6014 N N . PRO A 1 782 ? 17.946 5.413 -44.907 1.00 87.88 782 PRO A N 1
ATOM 6015 C CA . PRO A 1 782 ? 19.313 4.938 -45.148 1.00 87.88 782 PRO A CA 1
ATOM 6016 C C . PRO A 1 782 ? 19.563 3.449 -44.853 1.00 87.88 782 PRO A C 1
ATOM 6018 O O . PRO A 1 782 ? 20.234 2.781 -45.632 1.00 87.88 782 PRO A O 1
ATOM 6021 N N . ARG A 1 783 ? 18.980 2.891 -43.779 1.00 86.81 783 ARG A N 1
ATOM 6022 C CA . ARG A 1 783 ? 19.060 1.442 -43.484 1.00 86.81 783 ARG A CA 1
ATOM 6023 C C . ARG A 1 783 ? 18.327 0.598 -44.527 1.00 86.81 783 ARG A C 1
ATOM 6025 O O . ARG A 1 783 ? 18.861 -0.392 -45.019 1.00 86.81 783 ARG A O 1
ATOM 6032 N N . SER A 1 784 ? 17.127 1.023 -44.909 1.00 87.38 784 SER A N 1
ATOM 6033 C CA . SER A 1 784 ? 16.317 0.362 -45.931 1.00 87.38 784 SER A CA 1
ATOM 6034 C C . SER A 1 784 ? 17.009 0.379 -47.301 1.00 87.38 784 SER A C 1
ATOM 6036 O O . SER A 1 784 ? 16.929 -0.612 -48.021 1.00 87.38 784 SER A O 1
ATOM 6038 N N . ILE A 1 785 ? 17.761 1.441 -47.630 1.00 89.88 785 ILE A N 1
ATOM 6039 C CA . ILE A 1 785 ? 18.592 1.514 -48.847 1.00 89.88 785 ILE A CA 1
ATOM 6040 C C . ILE A 1 785 ? 19.636 0.387 -48.858 1.00 89.88 785 ILE A C 1
ATOM 6042 O O . ILE A 1 785 ? 19.745 -0.345 -49.835 1.00 89.88 785 ILE A O 1
ATOM 6046 N N . VAL A 1 786 ? 20.377 0.192 -47.765 1.00 88.25 786 VAL A N 1
ATOM 6047 C CA . VAL A 1 786 ? 21.403 -0.868 -47.674 1.00 88.25 786 VAL A CA 1
ATOM 6048 C C . VAL A 1 786 ? 20.784 -2.250 -47.876 1.00 88.25 786 VAL A C 1
ATOM 6050 O O . VAL A 1 786 ? 21.276 -3.054 -48.671 1.00 88.25 786 VAL A O 1
ATOM 6053 N N . LYS A 1 787 ? 19.666 -2.507 -47.195 1.00 87.44 787 LYS A N 1
ATOM 6054 C CA . LYS A 1 787 ? 18.953 -3.781 -47.270 1.00 87.44 787 LYS A CA 1
ATOM 6055 C C . LYS A 1 787 ? 18.430 -4.063 -48.679 1.00 87.44 787 LYS A C 1
ATOM 6057 O O . LYS A 1 787 ? 18.682 -5.146 -49.207 1.00 87.44 787 LYS A O 1
ATOM 6062 N N . ILE A 1 788 ? 17.767 -3.089 -49.314 1.00 88.62 788 ILE A N 1
ATOM 6063 C CA . ILE A 1 788 ? 17.222 -3.284 -50.663 1.00 88.62 788 ILE A CA 1
ATOM 6064 C C . ILE A 1 788 ? 18.324 -3.472 -51.704 1.00 88.62 788 ILE A C 1
ATOM 6066 O O . ILE A 1 788 ? 18.177 -4.297 -52.599 1.00 88.62 788 ILE A O 1
ATOM 6070 N N . MET A 1 789 ? 19.451 -2.771 -51.564 1.00 88.19 789 MET A N 1
ATOM 6071 C CA . MET A 1 789 ? 20.586 -2.891 -52.480 1.00 88.19 789 MET A CA 1
ATOM 6072 C C . MET A 1 789 ? 21.198 -4.294 -52.430 1.00 88.19 789 MET A C 1
ATOM 6074 O O . MET A 1 789 ? 21.516 -4.861 -53.474 1.00 88.19 789 MET A O 1
ATOM 6078 N N . GLY A 1 790 ? 21.281 -4.895 -51.238 1.00 85.88 790 GLY A N 1
ATOM 6079 C CA . GLY A 1 790 ? 21.680 -6.295 -51.086 1.00 85.88 790 GLY A CA 1
ATOM 6080 C C . GLY A 1 790 ? 20.731 -7.272 -51.792 1.00 85.88 790 GLY A C 1
ATOM 6081 O O . GLY A 1 790 ? 21.185 -8.224 -52.425 1.00 85.88 790 GLY A O 1
ATOM 6082 N N . CYS A 1 791 ? 19.420 -7.020 -51.740 1.00 87.38 791 CYS A N 1
ATOM 6083 C CA . CYS A 1 791 ? 18.422 -7.832 -52.443 1.00 87.38 791 CYS A CA 1
ATOM 6084 C C . CYS A 1 791 ? 18.470 -7.631 -53.965 1.00 87.38 791 CYS A C 1
ATOM 6086 O O . CYS A 1 791 ? 18.396 -8.604 -54.714 1.00 87.38 791 CYS A O 1
ATOM 6088 N N . LEU A 1 792 ? 18.642 -6.390 -54.436 1.00 87.25 792 LEU A N 1
ATOM 6089 C CA . LEU A 1 792 ? 18.755 -6.067 -55.860 1.00 87.25 792 LEU A CA 1
ATOM 6090 C C . LEU A 1 792 ? 19.936 -6.794 -56.510 1.00 87.25 792 LEU A C 1
ATOM 6092 O O . LEU A 1 792 ? 19.776 -7.337 -57.601 1.00 87.25 792 LEU A O 1
ATOM 6096 N N . GLN A 1 793 ? 21.078 -6.884 -55.821 1.00 81.75 793 GLN A N 1
ATOM 6097 C CA . GLN A 1 793 ? 22.250 -7.624 -56.307 1.00 81.75 793 GLN A CA 1
ATOM 6098 C C . GLN A 1 793 ? 22.022 -9.135 -56.442 1.00 81.75 793 GLN A C 1
ATOM 6100 O O . GLN A 1 793 ? 22.659 -9.775 -57.273 1.00 81.75 793 GLN A O 1
ATOM 6105 N N . GLN A 1 794 ? 21.126 -9.711 -55.638 1.00 80.56 794 GLN A N 1
ATOM 6106 C CA . GLN A 1 794 ? 20.780 -11.138 -55.693 1.00 80.56 794 GLN A CA 1
ATOM 6107 C C . GLN A 1 794 ? 19.630 -11.428 -56.670 1.00 80.56 794 GLN A C 1
ATOM 6109 O O . GLN A 1 794 ? 19.351 -12.583 -56.988 1.00 80.56 794 GLN A O 1
ATOM 6114 N N . SER A 1 795 ? 18.956 -10.383 -57.145 1.00 81.31 795 SER A N 1
ATOM 6115 C CA . SER A 1 795 ? 17.807 -10.470 -58.041 1.00 81.31 795 SER A CA 1
ATOM 6116 C C . SER A 1 795 ? 18.226 -10.381 -59.520 1.00 81.31 795 SER A C 1
ATOM 6118 O O . SER A 1 795 ? 19.296 -9.859 -59.839 1.00 81.31 795 SER A O 1
ATOM 6120 N N . PRO A 1 796 ? 17.375 -10.803 -60.474 1.00 81.31 796 PRO A N 1
ATOM 6121 C CA . PRO A 1 796 ? 17.671 -10.708 -61.906 1.00 81.31 796 PRO A CA 1
ATOM 6122 C C . PRO A 1 796 ? 17.569 -9.273 -62.475 1.00 81.31 796 PRO A C 1
ATOM 6124 O O . PRO A 1 796 ? 17.426 -9.111 -63.686 1.00 81.31 796 PRO A O 1
ATOM 6127 N N . CYS A 1 797 ? 17.636 -8.225 -61.640 1.00 80.38 797 CYS A N 1
ATOM 6128 C CA . CYS A 1 797 ? 17.543 -6.827 -62.077 1.00 80.38 797 CYS A CA 1
ATOM 6129 C C . CYS A 1 797 ? 18.705 -6.374 -62.982 1.00 80.38 797 CYS A C 1
ATOM 6131 O O . CYS A 1 797 ? 18.531 -5.403 -63.709 1.00 80.38 797 CYS A O 1
ATOM 6133 N N . ASN A 1 798 ? 19.854 -7.065 -62.977 1.00 73.06 798 ASN A N 1
ATOM 6134 C CA . ASN A 1 798 ? 21.050 -6.756 -63.782 1.00 73.06 798 ASN A CA 1
ATOM 6135 C C . ASN A 1 798 ? 21.415 -5.252 -63.811 1.00 73.06 798 ASN A C 1
ATOM 6137 O O . ASN A 1 798 ? 21.674 -4.679 -64.869 1.00 73.06 798 ASN A O 1
ATOM 6141 N N . MET A 1 799 ? 21.384 -4.603 -62.643 1.00 79.12 799 MET A N 1
ATOM 6142 C CA . MET A 1 799 ? 21.748 -3.196 -62.457 1.00 79.12 799 MET A CA 1
ATOM 6143 C C . MET A 1 799 ? 23.056 -3.115 -61.670 1.00 79.12 799 MET A C 1
ATOM 6145 O O . MET A 1 799 ? 23.198 -3.740 -60.620 1.00 79.12 799 MET A O 1
ATOM 6149 N N . THR A 1 800 ? 24.016 -2.344 -62.177 1.00 79.88 800 THR A N 1
ATOM 6150 C CA . THR A 1 800 ? 25.280 -2.058 -61.491 1.00 79.88 800 THR A CA 1
ATOM 6151 C C . THR A 1 800 ? 25.234 -0.666 -60.891 1.00 79.88 800 THR A C 1
ATOM 6153 O O . THR A 1 800 ? 24.928 0.300 -61.587 1.00 79.88 800 THR A O 1
ATOM 6156 N N . TYR A 1 801 ? 25.586 -0.570 -59.616 1.00 87.69 801 TYR A N 1
ATOM 6157 C CA . TYR A 1 801 ? 25.530 0.659 -58.841 1.00 87.69 801 TYR A CA 1
ATOM 6158 C C . TYR A 1 801 ? 26.934 1.072 -58.404 1.00 87.69 801 TYR A C 1
ATOM 6160 O O . TYR A 1 801 ? 27.682 0.240 -57.887 1.00 87.69 801 TYR A O 1
ATOM 6168 N N . SER A 1 802 ? 27.284 2.346 -58.581 1.00 88.06 802 SER A N 1
ATOM 6169 C CA . SER A 1 802 ? 28.520 2.916 -58.042 1.00 88.06 802 SER A CA 1
ATOM 6170 C C . SER A 1 802 ? 28.209 3.932 -56.946 1.00 88.06 802 SER A C 1
ATOM 6172 O O . SER A 1 802 ? 27.169 4.587 -56.949 1.00 88.06 802 SER A O 1
ATOM 6174 N N . TRP A 1 803 ? 29.103 4.028 -55.970 1.00 90.88 803 TRP A N 1
ATOM 6175 C CA . TRP A 1 803 ? 28.938 4.889 -54.805 1.00 90.88 803 TRP A CA 1
ATOM 6176 C C . TRP A 1 803 ? 30.046 5.924 -54.773 1.00 90.88 803 TRP A C 1
ATOM 6178 O O . TRP A 1 803 ? 31.201 5.578 -54.969 1.00 90.88 803 TRP A O 1
ATOM 6188 N N . GLU A 1 804 ? 29.718 7.177 -54.507 1.00 91.50 804 GLU A N 1
ATOM 6189 C CA . GLU A 1 804 ? 30.675 8.264 -54.342 1.00 91.50 804 GLU A CA 1
ATOM 6190 C C . GLU A 1 804 ? 30.782 8.627 -52.858 1.00 91.50 804 GLU A C 1
ATOM 6192 O O . GLU A 1 804 ? 29.776 8.863 -52.182 1.00 91.50 804 GLU A O 1
ATOM 6197 N N . HIS A 1 805 ? 32.003 8.674 -52.331 1.00 90.56 805 HIS A N 1
ATOM 6198 C CA . HIS A 1 805 ? 32.241 9.100 -50.955 1.00 90.56 805 HIS A CA 1
ATOM 6199 C C . HIS A 1 805 ? 32.198 10.629 -50.834 1.00 90.56 805 HIS A C 1
ATOM 6201 O O . HIS A 1 805 ? 33.013 11.332 -51.432 1.00 90.56 805 HIS A O 1
ATOM 6207 N N . ARG A 1 806 ? 31.270 11.142 -50.013 1.00 88.19 806 ARG A N 1
ATOM 6208 C CA . ARG A 1 806 ? 31.132 12.571 -49.695 1.00 88.19 806 ARG A CA 1
ATOM 6209 C C . ARG A 1 806 ? 30.979 12.775 -48.184 1.00 88.19 806 ARG A C 1
ATOM 6211 O O . ARG A 1 806 ? 29.891 12.651 -47.621 1.00 88.19 806 ARG A O 1
ATOM 6218 N N . GLY A 1 807 ? 32.073 13.132 -47.514 1.00 86.12 807 GLY A N 1
ATOM 6219 C CA . GLY A 1 807 ? 32.066 13.437 -46.080 1.00 86.12 807 GLY A CA 1
ATOM 6220 C C . GLY A 1 807 ? 31.854 12.195 -45.207 1.00 86.12 807 GLY A C 1
ATOM 6221 O O . GLY A 1 807 ? 32.734 11.360 -45.111 1.00 86.12 807 GLY A O 1
ATOM 6222 N N . GLU A 1 808 ? 30.726 12.084 -44.500 1.00 85.44 808 GLU A N 1
ATOM 6223 C CA . GLU A 1 808 ? 30.381 10.887 -43.693 1.00 85.44 808 GLU A CA 1
ATOM 6224 C C . GLU A 1 808 ? 29.408 9.940 -44.404 1.00 85.44 808 GLU A C 1
ATOM 6226 O O . GLU A 1 808 ? 28.950 8.950 -43.823 1.00 85.44 808 GLU A O 1
ATOM 6231 N N . LYS A 1 809 ? 29.062 10.252 -45.655 1.00 90.75 809 LYS A N 1
ATOM 6232 C CA . LYS A 1 809 ? 28.028 9.555 -46.409 1.00 90.75 809 LYS A CA 1
ATOM 6233 C C . LYS A 1 809 ? 28.564 9.002 -47.721 1.00 90.75 809 LYS A C 1
ATOM 6235 O O . LYS A 1 809 ? 29.483 9.546 -48.334 1.00 90.75 809 LYS A O 1
ATOM 6240 N N . LEU A 1 810 ? 27.927 7.928 -48.155 1.00 90.12 810 LEU A N 1
ATOM 6241 C CA . LEU A 1 810 ? 28.062 7.335 -49.470 1.00 90.12 810 LEU A CA 1
ATOM 6242 C C . LEU A 1 810 ? 26.836 7.731 -50.283 1.00 90.12 810 LEU A C 1
ATOM 6244 O O . LEU A 1 810 ? 25.702 7.448 -49.891 1.00 90.12 810 LEU A O 1
ATOM 6248 N N . HIS A 1 811 ? 27.078 8.423 -51.387 1.00 90.56 811 HIS A N 1
ATOM 6249 C CA . HIS A 1 811 ? 26.055 8.873 -52.317 1.00 90.56 811 HIS A CA 1
ATOM 6250 C C . HIS A 1 811 ? 25.995 7.901 -53.492 1.00 90.56 811 HIS A C 1
ATOM 6252 O O . HIS A 1 811 ? 27.012 7.616 -54.120 1.00 90.56 811 HIS A O 1
ATOM 6258 N N . LEU A 1 812 ? 24.815 7.383 -53.803 1.00 89.75 812 LEU A N 1
ATOM 6259 C CA . LEU A 1 812 ? 24.621 6.511 -54.956 1.00 89.75 812 LEU A CA 1
ATOM 6260 C C . LEU A 1 812 ? 24.673 7.354 -56.243 1.00 89.75 812 LEU A C 1
ATOM 6262 O O . LEU A 1 812 ? 23.955 8.346 -56.363 1.00 89.75 812 LEU A O 1
ATOM 6266 N N . THR A 1 813 ? 25.543 7.021 -57.196 1.00 85.56 813 THR A N 1
ATOM 6267 C CA . THR A 1 813 ? 25.697 7.802 -58.441 1.00 85.56 813 THR A CA 1
ATOM 6268 C C . THR A 1 813 ? 24.397 7.810 -59.248 1.00 85.56 813 THR A C 1
ATOM 6270 O O . THR A 1 813 ? 23.705 6.801 -59.305 1.00 85.56 813 THR A O 1
ATOM 6273 N N . ASP A 1 814 ? 24.028 8.951 -59.841 1.00 83.56 814 ASP A N 1
ATOM 6274 C CA . ASP A 1 814 ? 22.779 9.167 -60.607 1.00 83.56 814 ASP A CA 1
ATOM 6275 C C . ASP A 1 814 ? 21.450 9.012 -59.828 1.00 83.56 814 ASP A C 1
ATOM 6277 O O . ASP A 1 814 ? 20.364 9.032 -60.423 1.00 83.56 814 ASP A O 1
ATOM 6281 N N . HIS A 1 815 ? 21.519 8.912 -58.497 1.00 89.38 815 HIS A N 1
ATOM 6282 C CA . HIS A 1 815 ? 20.373 8.737 -57.600 1.00 89.38 815 HIS A CA 1
ATOM 6283 C C . HIS A 1 815 ? 20.399 9.758 -56.455 1.00 89.38 815 HIS A C 1
ATOM 6285 O O . HIS A 1 815 ? 21.443 10.319 -56.147 1.00 89.38 815 HIS A O 1
ATOM 6291 N N . GLY A 1 816 ? 19.265 9.987 -55.786 1.00 84.88 816 GLY A N 1
ATOM 6292 C CA . GLY A 1 816 ? 19.202 10.787 -54.551 1.00 84.88 816 GLY A CA 1
ATOM 6293 C C . GLY A 1 816 ? 19.456 9.999 -53.259 1.00 84.88 816 GLY A C 1
ATOM 6294 O O . GLY A 1 816 ? 19.222 10.522 -52.169 1.00 84.88 816 GLY A O 1
ATOM 6295 N N . ALA A 1 817 ? 19.861 8.731 -53.357 1.00 89.25 817 ALA A N 1
ATOM 6296 C CA . ALA A 1 817 ? 20.117 7.859 -52.217 1.00 89.25 817 ALA A CA 1
ATOM 6297 C C . ALA A 1 817 ? 21.460 8.182 -51.539 1.00 89.25 817 ALA A C 1
ATOM 6299 O O . ALA A 1 817 ? 22.528 8.069 -52.141 1.00 89.25 817 ALA A O 1
ATOM 6300 N N . GLU A 1 818 ? 21.400 8.510 -50.248 1.00 91.69 818 GLU A N 1
ATOM 6301 C CA . GLU A 1 818 ? 22.567 8.743 -49.396 1.00 91.69 818 GLU A CA 1
ATOM 6302 C C . GLU A 1 818 ? 22.539 7.820 -48.176 1.00 91.69 818 GLU A C 1
ATOM 6304 O O . GLU A 1 818 ? 21.523 7.713 -47.484 1.00 91.69 818 GLU A O 1
ATOM 6309 N N . VAL A 1 819 ? 23.675 7.198 -47.862 1.00 91.00 819 VAL A N 1
ATOM 6310 C CA . VAL A 1 819 ? 23.813 6.299 -46.711 1.00 91.00 819 VAL A CA 1
ATOM 6311 C C . VAL A 1 819 ? 25.040 6.689 -45.884 1.00 91.00 819 VAL A C 1
ATOM 6313 O O . VAL A 1 819 ? 26.150 6.678 -46.413 1.00 91.00 819 VAL A O 1
ATOM 6316 N N . PRO A 1 820 ? 24.895 7.018 -44.587 1.00 93.31 820 PRO A N 1
ATOM 6317 C CA . PRO A 1 820 ? 26.044 7.195 -43.703 1.00 93.31 820 PRO A CA 1
ATOM 6318 C C . PRO A 1 820 ? 26.878 5.913 -43.611 1.00 93.31 820 PRO A C 1
ATOM 6320 O O . PRO A 1 820 ? 26.314 4.823 -43.497 1.00 93.31 820 PRO A O 1
ATOM 6323 N N . ILE A 1 821 ? 28.208 6.030 -43.586 1.00 90.25 821 ILE A N 1
ATOM 6324 C CA . ILE A 1 821 ? 29.114 4.866 -43.511 1.00 90.25 821 ILE A CA 1
ATOM 6325 C C . ILE A 1 821 ? 28.790 3.996 -42.284 1.00 90.25 821 ILE A C 1
ATOM 6327 O O . ILE A 1 821 ? 28.714 2.775 -42.390 1.00 90.25 821 ILE A O 1
ATOM 6331 N N . SER A 1 822 ? 28.497 4.614 -41.136 1.00 89.81 822 SER A N 1
ATOM 6332 C CA . SER A 1 822 ? 28.068 3.901 -39.923 1.00 89.81 822 SER A CA 1
ATOM 6333 C C . SER A 1 822 ? 26.799 3.078 -40.139 1.00 89.81 822 SER A C 1
ATOM 6335 O O . SER A 1 822 ? 26.736 1.920 -39.743 1.00 89.81 822 SER A O 1
ATOM 6337 N N . THR A 1 823 ? 25.806 3.642 -40.829 1.00 88.75 823 THR A N 1
ATOM 6338 C CA . THR A 1 823 ? 24.542 2.957 -41.121 1.00 88.75 823 THR A CA 1
ATOM 6339 C C . THR A 1 823 ? 24.739 1.781 -42.076 1.00 88.75 823 THR A C 1
ATOM 6341 O O . THR A 1 823 ? 24.120 0.735 -41.887 1.00 88.75 823 THR A O 1
ATOM 6344 N N . LEU A 1 824 ? 25.619 1.935 -43.070 1.00 90.69 824 LEU A N 1
ATOM 6345 C CA . LEU A 1 824 ? 25.995 0.863 -43.989 1.00 90.69 824 LEU A CA 1
ATOM 6346 C C . LEU A 1 824 ? 26.594 -0.333 -43.236 1.00 90.69 824 LEU A C 1
ATOM 6348 O O . LEU A 1 824 ? 26.152 -1.465 -43.429 1.00 90.69 824 LEU A O 1
ATOM 6352 N N . LEU A 1 825 ? 27.569 -0.081 -42.359 1.00 91.44 825 LEU A N 1
ATOM 6353 C CA . LEU A 1 825 ? 28.247 -1.139 -41.611 1.00 91.44 825 LEU A CA 1
ATOM 6354 C C . LEU A 1 825 ? 27.334 -1.779 -40.549 1.00 91.44 825 LEU A C 1
ATOM 6356 O O . LEU A 1 825 ? 27.340 -3.000 -40.395 1.00 91.44 825 LEU A O 1
ATOM 6360 N N . GLU A 1 826 ? 26.507 -0.985 -39.857 1.00 88.19 826 GLU A N 1
ATOM 6361 C CA . GLU A 1 826 ? 25.511 -1.487 -38.898 1.00 88.19 826 GLU A CA 1
ATOM 6362 C C . GLU A 1 826 ? 24.485 -2.420 -39.549 1.00 88.19 826 GLU A C 1
ATOM 6364 O O . GLU A 1 826 ? 24.120 -3.441 -38.966 1.00 88.19 826 GLU A O 1
ATOM 6369 N N . GLU A 1 827 ? 23.993 -2.078 -40.739 1.00 85.75 827 GLU A N 1
ATOM 6370 C CA . GLU A 1 827 ? 22.978 -2.886 -41.416 1.00 85.75 827 GLU A CA 1
ATOM 6371 C C . GLU A 1 827 ? 23.589 -4.127 -42.082 1.00 85.75 827 GLU A C 1
ATOM 6373 O O . GLU A 1 827 ? 23.003 -5.213 -42.028 1.00 85.75 827 GLU A O 1
ATOM 6378 N N . ALA A 1 828 ? 24.806 -4.010 -42.625 1.00 86.88 828 ALA A N 1
ATOM 6379 C CA . ALA A 1 828 ? 25.569 -5.158 -43.104 1.00 86.88 828 ALA A CA 1
ATOM 6380 C C . ALA A 1 828 ? 25.879 -6.148 -41.980 1.00 86.88 828 ALA A C 1
ATOM 6382 O O . ALA A 1 828 ? 25.808 -7.353 -42.182 1.00 86.88 828 ALA A O 1
ATOM 6383 N N . GLN A 1 829 ? 26.131 -5.667 -40.765 1.00 86.75 829 GLN A N 1
ATOM 6384 C CA . GLN A 1 829 ? 26.297 -6.538 -39.608 1.00 86.75 829 GLN A CA 1
ATOM 6385 C C . GLN A 1 829 ? 25.043 -7.368 -39.283 1.00 86.75 829 GLN A C 1
ATOM 6387 O O . GLN A 1 829 ? 25.153 -8.474 -38.751 1.00 86.75 829 GLN A O 1
ATOM 6392 N N . ARG A 1 830 ? 23.854 -6.818 -39.546 1.00 83.75 830 ARG A N 1
ATOM 6393 C CA . ARG A 1 830 ? 22.565 -7.417 -39.168 1.00 83.75 830 ARG A CA 1
ATOM 6394 C C . ARG A 1 830 ? 22.005 -8.358 -40.222 1.00 83.75 830 ARG A C 1
ATOM 6396 O O . ARG A 1 830 ? 21.227 -9.243 -39.875 1.00 83.75 830 ARG A O 1
ATOM 6403 N N . THR A 1 831 ? 22.353 -8.153 -41.490 1.00 81.94 831 THR A N 1
ATOM 6404 C CA . THR A 1 831 ? 21.684 -8.814 -42.612 1.00 81.94 831 THR A CA 1
ATOM 6405 C C . THR A 1 831 ? 22.687 -9.426 -43.585 1.00 81.94 831 THR A C 1
ATOM 6407 O O . THR A 1 831 ? 23.650 -8.790 -44.010 1.00 81.94 831 THR A O 1
ATOM 6410 N N . GLU A 1 832 ? 22.442 -10.672 -43.993 1.00 82.56 832 GLU A N 1
ATOM 6411 C CA . GLU A 1 832 ? 23.237 -11.336 -45.031 1.00 82.56 832 GLU A CA 1
ATOM 6412 C C . GLU A 1 832 ? 23.227 -10.570 -46.375 1.00 82.56 832 GLU A C 1
ATOM 6414 O O . GLU A 1 832 ? 24.302 -10.401 -46.959 1.00 82.56 832 GLU A O 1
ATOM 6419 N N . PRO A 1 833 ? 22.087 -10.014 -46.850 1.00 79.69 833 PRO A N 1
ATOM 6420 C CA . PRO A 1 833 ? 22.077 -9.114 -48.003 1.00 79.69 833 PRO A CA 1
ATOM 6421 C C . PRO A 1 833 ? 23.030 -7.922 -47.865 1.00 79.69 833 PRO A C 1
ATOM 6423 O O . PRO A 1 833 ? 23.718 -7.590 -48.828 1.00 79.69 833 PRO A O 1
ATOM 6426 N N . GLY A 1 834 ? 23.123 -7.308 -46.681 1.00 83.56 834 GLY A N 1
ATOM 6427 C CA . GLY A 1 834 ? 24.043 -6.199 -46.442 1.00 83.56 834 GLY A CA 1
ATOM 6428 C C . GLY A 1 834 ? 25.520 -6.622 -46.479 1.00 83.56 834 GLY A C 1
ATOM 6429 O O . GLY A 1 834 ? 26.337 -5.906 -47.053 1.00 83.56 834 GLY A O 1
ATOM 6430 N N . LEU A 1 835 ? 25.880 -7.809 -45.967 1.00 85.56 835 LEU A N 1
ATOM 6431 C CA . LEU A 1 835 ? 27.241 -8.356 -46.140 1.00 85.56 835 LEU A CA 1
ATOM 6432 C C . LEU A 1 835 ? 27.571 -8.617 -47.614 1.00 85.56 835 LEU A C 1
ATOM 6434 O O . LEU A 1 835 ? 28.680 -8.325 -48.065 1.00 85.56 835 LEU A O 1
ATOM 6438 N N . ASN A 1 836 ? 26.617 -9.164 -48.371 1.00 82.25 836 ASN A N 1
ATOM 6439 C CA . ASN A 1 836 ? 26.798 -9.420 -49.800 1.00 82.25 836 ASN A CA 1
ATOM 6440 C C . ASN A 1 836 ? 26.936 -8.121 -50.602 1.00 82.25 836 ASN A C 1
ATOM 6442 O O . ASN A 1 836 ? 27.775 -8.079 -51.506 1.00 82.25 836 ASN A O 1
ATOM 6446 N N . LEU A 1 837 ? 26.211 -7.064 -50.214 1.00 87.25 837 LEU A N 1
ATOM 6447 C CA . LEU A 1 837 ? 26.381 -5.721 -50.768 1.00 87.25 837 LEU A CA 1
ATOM 6448 C C . LEU A 1 837 ? 27.824 -5.244 -50.622 1.00 87.25 837 LEU A C 1
ATOM 6450 O O . LEU A 1 837 ? 28.443 -4.888 -51.621 1.00 87.25 837 LEU A O 1
ATOM 6454 N N . LEU A 1 838 ? 28.383 -5.301 -49.407 1.00 88.56 838 LEU A N 1
ATOM 6455 C CA . LEU A 1 838 ? 29.749 -4.834 -49.135 1.00 88.56 838 LEU A CA 1
ATOM 6456 C C . LEU A 1 838 ? 30.829 -5.567 -49.942 1.00 88.56 838 LEU A C 1
ATOM 6458 O O . LEU A 1 838 ? 31.865 -4.978 -50.238 1.00 88.56 838 LEU A O 1
ATOM 6462 N N . ARG A 1 839 ? 30.611 -6.838 -50.302 1.00 86.06 839 ARG A N 1
ATOM 6463 C CA . ARG A 1 839 ? 31.572 -7.626 -51.100 1.00 86.06 839 ARG A CA 1
ATOM 6464 C C . ARG A 1 839 ? 31.679 -7.161 -52.550 1.00 86.06 839 ARG A C 1
ATOM 6466 O O . ARG A 1 839 ? 32.737 -7.308 -53.148 1.00 86.06 839 ARG A O 1
ATOM 6473 N N . HIS A 1 840 ? 30.592 -6.633 -53.107 1.00 83.25 840 HIS A N 1
ATOM 6474 C CA . HIS A 1 840 ? 30.487 -6.281 -54.529 1.00 83.25 840 HIS A CA 1
ATOM 6475 C C . HIS A 1 840 ? 30.314 -4.772 -54.745 1.00 83.25 840 HIS A C 1
ATOM 6477 O O . HIS A 1 840 ? 29.978 -4.326 -55.841 1.00 83.25 840 HIS A O 1
ATOM 6483 N N . MET A 1 841 ? 30.490 -3.980 -53.688 1.00 86.44 841 MET A N 1
ATOM 6484 C CA . MET A 1 841 ? 30.295 -2.538 -53.716 1.00 86.44 841 MET A CA 1
ATOM 6485 C C . MET A 1 841 ? 31.461 -1.855 -54.436 1.00 86.44 841 MET A C 1
ATOM 6487 O O . MET A 1 841 ? 32.612 -1.999 -54.033 1.00 86.44 841 MET A O 1
ATOM 6491 N N . HIS A 1 842 ? 31.164 -1.074 -55.476 1.00 86.75 842 HIS A N 1
ATOM 6492 C CA . HIS A 1 842 ? 32.157 -0.239 -56.151 1.00 86.75 842 HIS A CA 1
ATOM 6493 C C . HIS A 1 842 ? 32.108 1.190 -55.595 1.00 86.75 842 HIS A C 1
ATOM 6495 O O . HIS A 1 842 ? 31.171 1.941 -55.890 1.00 86.75 842 HIS A O 1
ATOM 6501 N N . ILE A 1 843 ? 33.109 1.566 -54.795 1.00 87.00 843 ILE A N 1
ATOM 6502 C CA . ILE A 1 843 ? 33.197 2.875 -54.134 1.00 87.00 843 ILE A CA 1
ATOM 6503 C C . ILE A 1 843 ? 34.241 3.745 -54.839 1.00 87.00 843 ILE A C 1
ATOM 6505 O O . ILE A 1 843 ? 35.397 3.363 -54.983 1.00 87.00 843 ILE A O 1
ATOM 6509 N N . ILE A 1 844 ? 33.823 4.933 -55.261 1.00 88.50 844 ILE A N 1
ATOM 6510 C CA . ILE A 1 844 ? 34.644 6.005 -55.811 1.00 88.50 844 ILE A CA 1
ATOM 6511 C C . ILE A 1 844 ? 34.944 6.965 -54.655 1.00 88.50 844 ILE A C 1
ATOM 6513 O O . ILE A 1 844 ? 34.084 7.747 -54.240 1.00 88.50 844 ILE A O 1
ATOM 6517 N N . ALA A 1 845 ? 36.156 6.882 -54.108 1.00 85.12 845 ALA A N 1
ATOM 6518 C CA . ALA A 1 845 ? 36.622 7.749 -53.033 1.00 85.12 845 ALA A CA 1
ATOM 6519 C C . ALA A 1 845 ? 37.698 8.711 -53.569 1.00 85.12 845 ALA A C 1
ATOM 6521 O O . ALA A 1 845 ? 38.815 8.271 -53.821 1.00 85.12 845 ALA A O 1
ATOM 6522 N N . PRO A 1 846 ? 37.399 10.014 -53.752 1.00 82.06 846 PRO A N 1
ATOM 6523 C CA . PRO A 1 846 ? 38.396 10.982 -54.226 1.00 82.06 846 PRO A CA 1
ATOM 6524 C C . PRO A 1 846 ? 39.547 11.202 -53.227 1.00 82.06 846 PRO A C 1
ATOM 6526 O O . PRO A 1 846 ? 40.628 11.624 -53.622 1.00 82.06 846 PRO A O 1
ATOM 6529 N N . ASP A 1 847 ? 39.318 10.887 -51.950 1.00 87.00 847 ASP A N 1
ATOM 6530 C CA . ASP A 1 847 ? 40.315 10.824 -50.879 1.00 87.00 847 ASP A CA 1
ATOM 6531 C C . ASP A 1 847 ? 40.199 9.445 -50.206 1.00 87.00 847 ASP A C 1
ATOM 6533 O O . ASP A 1 847 ? 39.353 9.227 -49.329 1.00 87.00 847 ASP A O 1
ATOM 6537 N N . GLU A 1 848 ? 40.985 8.482 -50.700 1.00 85.12 848 GLU A N 1
ATOM 6538 C CA . GLU A 1 848 ? 40.958 7.091 -50.231 1.00 85.12 848 GLU A CA 1
ATOM 6539 C C . GLU A 1 848 ? 41.376 6.973 -48.762 1.00 85.12 848 GLU A C 1
ATOM 6541 O O . GLU A 1 848 ? 40.761 6.218 -48.010 1.00 85.12 848 GLU A O 1
ATOM 6546 N N . THR A 1 849 ? 42.372 7.752 -48.331 1.00 86.00 849 THR A N 1
ATOM 6547 C CA . THR A 1 849 ? 42.886 7.749 -46.954 1.00 86.00 849 THR A CA 1
ATOM 6548 C C . THR A 1 849 ? 41.816 8.152 -45.943 1.00 86.00 849 THR A C 1
ATOM 6550 O O . THR A 1 849 ? 41.545 7.428 -44.987 1.00 86.00 849 THR A O 1
ATOM 6553 N N . ASN A 1 850 ? 41.112 9.250 -46.209 1.00 87.69 850 ASN A N 1
ATOM 6554 C CA . ASN A 1 850 ? 40.037 9.752 -45.355 1.00 87.69 850 ASN A CA 1
ATOM 6555 C C . ASN A 1 850 ? 38.824 8.809 -45.334 1.00 87.69 850 ASN A C 1
ATOM 6557 O O . ASN A 1 850 ? 38.180 8.626 -44.300 1.00 87.69 850 ASN A O 1
ATOM 6561 N N . PHE A 1 851 ? 38.517 8.161 -46.464 1.00 89.19 851 PHE A N 1
ATOM 6562 C CA . PHE A 1 851 ? 37.474 7.136 -46.509 1.00 89.19 851 PHE A CA 1
ATOM 6563 C C . PHE A 1 851 ? 37.823 5.915 -45.643 1.00 89.19 851 PHE A C 1
ATOM 6565 O O . PHE A 1 851 ? 36.972 5.441 -44.884 1.00 89.19 851 PHE A O 1
ATOM 6572 N N . GLN A 1 852 ? 39.066 5.428 -45.722 1.00 90.19 852 GLN A N 1
ATOM 6573 C CA . GLN A 1 852 ? 39.543 4.291 -44.932 1.00 90.19 852 GLN A CA 1
ATOM 6574 C C . GLN A 1 852 ? 39.496 4.583 -43.426 1.00 90.19 852 GLN A C 1
ATOM 6576 O O . GLN A 1 852 ? 38.944 3.779 -42.671 1.00 90.19 852 GLN A O 1
ATOM 6581 N N . GLU A 1 853 ? 39.979 5.753 -42.997 1.00 88.38 853 GLU A N 1
ATOM 6582 C CA . GLU A 1 853 ? 39.917 6.198 -41.596 1.00 88.38 853 GLU A CA 1
ATOM 6583 C C . GLU A 1 853 ? 38.472 6.261 -41.084 1.00 88.38 853 GLU A C 1
ATOM 6585 O O . GLU A 1 853 ? 38.146 5.704 -40.033 1.00 88.38 853 GLU A O 1
ATOM 6590 N N . ARG A 1 854 ? 37.560 6.870 -41.854 1.00 89.38 854 ARG A N 1
ATOM 6591 C CA . ARG A 1 854 ? 36.136 6.953 -41.482 1.00 89.38 854 ARG A CA 1
ATOM 6592 C C . ARG A 1 854 ? 35.471 5.585 -41.411 1.00 89.38 854 ARG A C 1
ATOM 6594 O O . ARG A 1 854 ? 34.653 5.369 -40.517 1.00 89.38 854 ARG A O 1
ATOM 6601 N N . CYS A 1 855 ? 35.811 4.664 -42.311 1.00 90.06 855 CYS A N 1
ATOM 6602 C CA . CYS A 1 855 ? 35.310 3.290 -42.270 1.00 90.06 855 CYS A CA 1
ATOM 6603 C C . CYS A 1 855 ? 35.799 2.543 -41.029 1.00 90.06 855 CYS A C 1
ATOM 6605 O O . CYS A 1 855 ? 34.989 1.920 -40.342 1.00 90.06 855 CYS A O 1
ATOM 6607 N N . ALA A 1 856 ? 37.093 2.637 -40.713 1.00 90.75 856 ALA A N 1
ATOM 6608 C CA . ALA A 1 856 ? 37.668 2.015 -39.525 1.00 90.75 856 ALA A CA 1
ATOM 6609 C C . ALA A 1 856 ? 37.044 2.584 -38.237 1.00 90.75 856 ALA A C 1
ATOM 6611 O O . ALA A 1 856 ? 36.605 1.825 -37.371 1.00 90.75 856 ALA A O 1
ATOM 6612 N N . LYS A 1 857 ? 36.885 3.909 -38.158 1.00 90.56 857 LYS A N 1
ATOM 6613 C CA . LYS A 1 857 ? 36.212 4.590 -37.045 1.00 90.56 857 LYS A CA 1
ATOM 6614 C C . LYS A 1 857 ? 34.748 4.166 -36.899 1.00 90.56 857 LYS A C 1
ATOM 6616 O O . LYS A 1 857 ? 34.287 3.875 -35.796 1.00 90.56 857 LYS A O 1
ATOM 6621 N N . ALA A 1 858 ? 34.008 4.119 -38.008 1.00 89.75 858 ALA A N 1
ATOM 6622 C CA . ALA A 1 858 ? 32.605 3.713 -38.020 1.00 89.75 858 ALA A CA 1
ATOM 6623 C C . ALA A 1 858 ? 32.421 2.239 -37.629 1.00 89.75 858 ALA A C 1
ATOM 6625 O O . ALA A 1 858 ? 31.458 1.919 -36.938 1.00 89.75 858 ALA A O 1
ATOM 6626 N N . PHE A 1 859 ? 33.347 1.355 -38.013 1.00 91.44 859 PHE A N 1
ATOM 6627 C CA . PHE A 1 859 ? 33.320 -0.058 -37.636 1.00 91.44 859 PHE A CA 1
ATOM 6628 C C . PHE A 1 859 ? 33.402 -0.248 -36.115 1.00 91.44 859 PHE A C 1
ATOM 6630 O O . PHE A 1 859 ? 32.583 -0.968 -35.542 1.00 91.44 859 PHE A O 1
ATOM 6637 N N . TRP A 1 860 ? 34.327 0.441 -35.440 1.00 88.44 860 TRP A N 1
ATOM 6638 C CA . TRP A 1 860 ? 34.478 0.334 -33.981 1.00 88.44 860 TRP A CA 1
ATOM 6639 C C . TRP A 1 860 ? 33.412 1.079 -33.179 1.00 88.44 860 TRP A C 1
ATOM 6641 O O . TRP A 1 860 ? 33.272 0.843 -31.980 1.00 88.44 860 TRP A O 1
ATOM 6651 N N . ALA A 1 861 ? 32.620 1.936 -33.826 1.00 85.38 861 ALA A N 1
ATOM 6652 C CA . ALA A 1 861 ? 31.425 2.508 -33.215 1.00 85.38 861 ALA A CA 1
ATOM 6653 C C . ALA A 1 861 ? 30.289 1.474 -33.058 1.00 85.38 861 ALA A C 1
ATOM 6655 O O . ALA A 1 861 ? 29.361 1.707 -32.280 1.00 85.38 861 ALA A O 1
ATOM 6656 N N . ILE A 1 862 ? 30.356 0.329 -33.754 1.00 85.31 862 ILE A N 1
ATOM 6657 C CA . ILE A 1 862 ? 29.341 -0.725 -33.678 1.00 85.31 862 ILE A CA 1
ATOM 6658 C C . ILE A 1 862 ? 29.542 -1.542 -32.386 1.00 85.31 862 ILE A C 1
ATOM 6660 O O . ILE A 1 862 ? 30.600 -2.148 -32.204 1.00 85.31 862 ILE A O 1
ATOM 6664 N N . PRO A 1 863 ? 28.528 -1.650 -31.501 1.00 78.12 863 PRO A N 1
ATOM 6665 C CA . PRO A 1 863 ? 28.668 -2.353 -30.219 1.00 78.12 863 PRO A CA 1
ATOM 6666 C C . PRO A 1 863 ? 29.034 -3.840 -30.350 1.00 78.12 863 PRO A C 1
ATOM 6668 O O . PRO A 1 863 ? 29.691 -4.403 -29.475 1.00 78.12 863 PRO A O 1
ATOM 6671 N N . THR A 1 864 ? 28.583 -4.482 -31.430 1.00 81.38 864 THR A N 1
ATOM 6672 C CA . THR A 1 864 ? 28.792 -5.905 -31.725 1.00 81.38 864 THR A CA 1
ATOM 6673 C C . THR A 1 864 ? 29.008 -6.105 -33.219 1.00 81.38 864 THR A C 1
ATOM 6675 O O . THR A 1 864 ? 28.161 -5.689 -34.008 1.00 81.38 864 THR A O 1
ATOM 6678 N N . PHE A 1 865 ? 30.077 -6.798 -33.611 1.00 84.50 865 PHE A N 1
ATOM 6679 C CA . PHE A 1 865 ? 30.394 -7.077 -35.013 1.00 84.50 865 PHE A CA 1
ATOM 6680 C C . PHE A 1 865 ? 30.594 -8.580 -35.279 1.00 84.50 865 PHE A C 1
ATOM 6682 O O . PHE A 1 865 ? 30.846 -9.380 -34.375 1.00 84.50 865 PHE A O 1
ATOM 6689 N N . SER A 1 866 ? 30.459 -8.978 -36.542 1.00 87.25 866 SER A N 1
ATOM 6690 C CA . SER A 1 866 ? 30.622 -10.337 -37.047 1.00 87.25 866 SER A CA 1
ATOM 6691 C C . SER A 1 866 ? 31.998 -10.470 -37.676 1.00 87.25 866 SER A C 1
ATOM 6693 O O . SER A 1 866 ? 32.545 -9.526 -38.247 1.00 87.25 866 SER A O 1
ATOM 6695 N N . VAL A 1 867 ? 32.548 -11.679 -37.609 1.00 83.56 867 VAL A N 1
ATOM 6696 C CA . VAL A 1 867 ? 33.843 -11.986 -38.228 1.00 83.56 867 VAL A CA 1
ATOM 6697 C C . VAL A 1 867 ? 33.784 -11.787 -39.746 1.00 83.56 867 VAL A C 1
ATOM 6699 O O . VAL A 1 867 ? 34.751 -11.318 -40.333 1.00 83.56 867 VAL A O 1
ATOM 6702 N N . ALA A 1 868 ? 32.635 -12.074 -40.368 1.00 86.75 868 ALA A N 1
ATOM 6703 C CA . ALA A 1 868 ? 32.422 -11.862 -41.797 1.00 86.75 868 ALA A CA 1
ATOM 6704 C C . ALA A 1 868 ? 32.507 -10.378 -42.185 1.00 86.75 868 ALA A C 1
ATOM 6706 O O . ALA A 1 868 ? 33.154 -10.053 -43.177 1.00 86.75 868 ALA A O 1
ATOM 6707 N N . LEU A 1 869 ? 31.906 -9.479 -41.394 1.00 89.75 869 LEU A N 1
ATOM 6708 C CA . LEU A 1 869 ? 31.992 -8.038 -41.637 1.00 89.75 869 LEU A CA 1
ATOM 6709 C C . LEU A 1 869 ? 33.436 -7.540 -41.532 1.00 89.75 869 LEU A C 1
ATOM 6711 O O . LEU A 1 869 ? 33.911 -6.846 -42.428 1.00 89.75 869 LEU A O 1
ATOM 6715 N N . LEU A 1 870 ? 34.147 -7.939 -40.473 1.00 88.62 870 LEU A N 1
ATOM 6716 C CA . LEU A 1 870 ? 35.551 -7.573 -40.305 1.00 88.62 870 LEU A CA 1
ATOM 6717 C C . LEU A 1 870 ? 36.406 -8.072 -41.471 1.00 88.62 870 LEU A C 1
ATOM 6719 O O . LEU A 1 870 ? 37.224 -7.317 -41.980 1.00 88.62 870 LEU A O 1
ATOM 6723 N N . GLN A 1 871 ? 36.214 -9.321 -41.901 1.00 86.81 871 GLN A N 1
ATOM 6724 C CA . GLN A 1 871 ? 36.960 -9.903 -43.016 1.00 86.81 871 GLN A CA 1
ATOM 6725 C C . GLN A 1 871 ? 36.771 -9.093 -44.302 1.00 86.81 871 GLN A C 1
ATOM 6727 O O . GLN A 1 871 ? 37.742 -8.836 -45.009 1.00 86.81 871 GLN A O 1
ATOM 6732 N N . ILE A 1 872 ? 35.534 -8.679 -44.591 1.00 89.38 872 ILE A N 1
ATOM 6733 C CA . ILE A 1 872 ? 35.224 -7.874 -45.775 1.00 89.38 872 ILE A CA 1
ATOM 6734 C C . ILE A 1 872 ? 35.937 -6.522 -45.684 1.00 89.38 872 ILE A C 1
ATOM 6736 O O . ILE A 1 872 ? 36.703 -6.189 -46.585 1.00 89.38 872 ILE A O 1
ATOM 6740 N N . ILE A 1 873 ? 35.770 -5.794 -44.576 1.00 90.25 873 ILE A N 1
ATOM 6741 C CA . ILE A 1 873 ? 36.367 -4.461 -44.407 1.00 90.25 873 ILE A CA 1
ATOM 6742 C C . ILE A 1 873 ? 37.896 -4.540 -44.427 1.00 90.25 873 ILE A C 1
ATOM 6744 O O . ILE A 1 873 ? 38.536 -3.798 -45.164 1.00 90.25 873 ILE A O 1
ATOM 6748 N N . ALA A 1 874 ? 38.493 -5.474 -43.683 1.00 87.50 874 ALA A N 1
ATOM 6749 C CA . ALA A 1 874 ? 39.943 -5.661 -43.627 1.00 87.50 874 ALA A CA 1
ATOM 6750 C C . ALA A 1 874 ? 40.555 -6.012 -44.996 1.00 87.50 874 ALA A C 1
ATOM 6752 O O . ALA A 1 874 ? 41.736 -5.756 -45.211 1.00 87.50 874 ALA A O 1
ATOM 6753 N N . SER A 1 875 ? 39.764 -6.576 -45.917 1.00 88.19 875 SER A N 1
ATOM 6754 C CA . SER A 1 875 ? 40.200 -6.913 -47.277 1.00 88.19 875 SER A CA 1
ATOM 6755 C C . SER A 1 875 ? 40.051 -5.781 -48.298 1.00 88.19 875 SER A C 1
ATOM 6757 O O . SER A 1 875 ? 40.600 -5.897 -49.391 1.00 88.19 875 SER A O 1
ATOM 6759 N N . TRP A 1 876 ? 39.335 -4.696 -47.972 1.00 85.88 876 TRP A N 1
ATOM 6760 C CA . TRP A 1 876 ? 39.094 -3.594 -48.912 1.00 85.88 876 TRP A CA 1
ATOM 6761 C C . TRP A 1 876 ? 40.375 -2.867 -49.318 1.00 85.88 876 TRP A C 1
ATOM 6763 O O . TRP A 1 876 ? 40.527 -2.501 -50.480 1.00 85.88 876 TRP A O 1
ATOM 6773 N N . TYR A 1 877 ? 41.303 -2.685 -48.376 1.00 88.12 877 TYR A N 1
ATOM 6774 C CA . TYR A 1 877 ? 42.575 -2.013 -48.622 1.00 88.12 877 TYR A CA 1
ATOM 6775 C C . TYR A 1 877 ? 43.709 -2.701 -47.871 1.00 88.12 877 TYR A C 1
ATOM 6777 O O . TYR A 1 877 ? 43.522 -3.205 -46.765 1.00 88.12 877 TYR A O 1
ATOM 6785 N N . LYS A 1 878 ? 44.910 -2.668 -48.458 1.00 85.94 878 LYS A N 1
ATOM 6786 C CA . LYS A 1 878 ? 46.110 -3.312 -47.906 1.00 85.94 878 LYS A CA 1
ATOM 6787 C C . LYS A 1 878 ? 46.443 -2.837 -46.484 1.00 85.94 878 LYS A C 1
ATOM 6789 O O . LYS A 1 878 ? 46.827 -3.657 -45.656 1.00 85.94 878 LYS A O 1
ATOM 6794 N N . ASP A 1 879 ? 46.255 -1.547 -46.205 1.00 88.06 879 ASP A N 1
ATOM 6795 C CA . ASP A 1 879 ? 46.575 -0.931 -44.910 1.00 88.06 879 ASP A CA 1
ATOM 6796 C C . ASP A 1 879 ? 45.376 -0.879 -43.943 1.00 88.06 879 ASP A C 1
ATOM 6798 O O . ASP A 1 879 ? 45.523 -0.472 -42.788 1.00 88.06 879 ASP A O 1
ATOM 6802 N N . MET A 1 880 ? 44.197 -1.364 -44.357 1.00 90.94 880 MET A N 1
ATOM 6803 C CA . MET A 1 880 ? 42.996 -1.370 -43.514 1.00 90.94 880 MET A CA 1
ATOM 6804 C C . MET A 1 880 ? 43.178 -2.144 -42.196 1.00 90.94 880 MET A C 1
ATOM 6806 O O . MET A 1 880 ? 42.717 -1.650 -41.168 1.00 90.94 880 MET A O 1
ATOM 6810 N N . PRO A 1 881 ? 43.869 -3.305 -42.139 1.00 91.25 881 PRO A N 1
ATOM 6811 C CA . PRO A 1 881 ? 44.128 -3.982 -40.867 1.00 91.25 881 PRO A CA 1
ATOM 6812 C C . PRO A 1 881 ? 44.915 -3.116 -39.873 1.00 91.25 881 PRO A C 1
ATOM 6814 O O . PRO A 1 881 ? 44.643 -3.160 -38.675 1.00 91.25 881 PRO A O 1
ATOM 6817 N N . LYS A 1 882 ? 45.857 -2.294 -40.356 1.00 90.62 882 LYS A N 1
ATOM 6818 C CA . LYS A 1 882 ? 46.613 -1.360 -39.511 1.00 90.62 882 LYS A CA 1
ATOM 6819 C C . LYS A 1 882 ? 45.704 -0.236 -39.000 1.00 90.62 882 LYS A C 1
ATOM 6821 O O . LYS A 1 882 ? 45.678 0.005 -37.796 1.00 90.62 882 LYS A O 1
ATOM 6826 N N . LEU A 1 883 ? 44.912 0.376 -39.883 1.00 90.56 883 LEU A N 1
ATOM 6827 C CA . LEU A 1 883 ? 43.961 1.444 -39.534 1.00 90.56 883 LEU A CA 1
ATOM 6828 C C . LEU A 1 883 ? 42.871 0.969 -38.563 1.00 90.56 883 LEU A C 1
ATOM 6830 O O . LEU A 1 883 ? 42.533 1.670 -37.613 1.00 90.56 883 LEU A O 1
ATOM 6834 N N . LEU A 1 884 ? 42.359 -0.251 -38.743 1.00 91.38 884 LEU A N 1
ATOM 6835 C CA . LEU A 1 884 ? 41.407 -0.861 -37.817 1.00 91.38 884 LEU A CA 1
ATOM 6836 C C . LEU A 1 884 ? 42.017 -1.007 -36.418 1.00 91.38 884 LEU A C 1
ATOM 6838 O O . LEU A 1 884 ? 41.350 -0.671 -35.447 1.00 91.38 884 LEU A O 1
ATOM 6842 N N . LEU A 1 885 ? 43.272 -1.441 -36.277 1.00 90.44 885 LEU A N 1
ATOM 6843 C CA . LEU A 1 885 ? 43.907 -1.486 -34.953 1.00 90.44 885 LEU A CA 1
ATOM 6844 C C . LEU A 1 885 ? 44.111 -0.090 -34.353 1.00 90.44 885 LEU A C 1
ATOM 6846 O O . LEU A 1 885 ? 43.919 0.069 -33.152 1.00 90.44 885 LEU A O 1
ATOM 6850 N N . GLN A 1 886 ? 44.457 0.912 -35.166 1.00 90.50 886 GLN A N 1
ATOM 6851 C CA . GLN A 1 886 ? 44.620 2.295 -34.702 1.00 90.50 886 GLN A CA 1
ATOM 6852 C C . GLN A 1 886 ? 43.296 2.874 -34.176 1.00 90.50 886 GLN A C 1
ATOM 6854 O O . GLN A 1 886 ? 43.244 3.372 -33.053 1.00 90.50 886 GLN A O 1
ATOM 6859 N N . GLU A 1 887 ? 42.202 2.734 -34.927 1.00 90.19 887 GLU A N 1
ATOM 6860 C CA . GLU A 1 887 ? 40.887 3.263 -34.534 1.00 90.19 887 GLU A CA 1
ATOM 6861 C C . GLU A 1 887 ? 40.246 2.493 -33.366 1.00 90.19 887 GLU A C 1
ATOM 6863 O O . GLU A 1 887 ? 39.519 3.084 -32.563 1.00 90.19 887 GLU A O 1
ATOM 6868 N N . MET A 1 888 ? 40.558 1.201 -33.193 1.00 88.62 888 MET A N 1
ATOM 6869 C CA . MET A 1 888 ? 40.100 0.407 -32.039 1.00 88.62 888 MET A CA 1
ATOM 6870 C C . MET A 1 888 ? 40.533 1.027 -30.702 1.00 88.62 888 MET A C 1
ATOM 6872 O O . MET A 1 888 ? 39.838 0.885 -29.697 1.00 88.62 888 MET A O 1
ATOM 6876 N N . MET A 1 889 ? 41.671 1.725 -30.700 1.00 82.12 889 MET A N 1
ATOM 6877 C CA . MET A 1 889 ? 42.252 2.389 -29.528 1.00 82.12 889 MET A CA 1
ATOM 6878 C C . MET A 1 889 ? 41.715 3.790 -29.274 1.00 82.12 889 MET A C 1
ATOM 6880 O O . MET A 1 889 ? 41.907 4.350 -28.194 1.00 82.12 889 MET A O 1
ATOM 6884 N N . LEU A 1 890 ? 41.100 4.388 -30.289 1.00 84.88 890 LEU A N 1
ATOM 6885 C CA . LEU A 1 890 ? 40.468 5.695 -30.183 1.00 84.88 890 LEU A CA 1
ATOM 6886 C C . LEU A 1 890 ? 38.980 5.562 -29.841 1.00 84.88 890 LEU A C 1
ATOM 6888 O O . LEU A 1 890 ? 38.356 6.538 -29.411 1.00 84.88 890 LEU A O 1
ATOM 6892 N N . ALA A 1 891 ? 38.420 4.355 -29.969 1.00 82.62 891 ALA A N 1
ATOM 6893 C CA . ALA A 1 891 ? 37.026 4.061 -29.694 1.00 82.62 891 ALA A CA 1
ATOM 6894 C C . ALA A 1 891 ? 36.664 4.347 -28.221 1.00 82.62 891 ALA A C 1
ATOM 6896 O O . ALA A 1 891 ? 37.325 3.879 -27.302 1.00 82.62 891 ALA A O 1
ATOM 6897 N N . PRO A 1 892 ? 35.562 5.051 -27.915 1.00 74.06 892 PRO A N 1
ATOM 6898 C CA . PRO A 1 892 ? 35.194 5.366 -26.529 1.00 74.06 892 PRO A CA 1
ATOM 6899 C C . PRO A 1 892 ? 34.844 4.121 -25.690 1.00 74.06 892 PRO A C 1
ATOM 6901 O O . PRO A 1 892 ? 34.946 4.136 -24.456 1.00 74.06 892 PRO A O 1
ATOM 6904 N N . ARG A 1 893 ? 34.435 3.028 -26.348 1.00 76.56 893 ARG A N 1
ATOM 6905 C CA . ARG A 1 893 ? 34.109 1.732 -25.742 1.00 76.56 893 ARG A CA 1
ATOM 6906 C C . ARG A 1 893 ? 34.649 0.613 -26.629 1.00 76.56 893 ARG A C 1
ATOM 6908 O O . ARG A 1 893 ? 34.399 0.620 -27.826 1.00 76.56 893 ARG A O 1
ATOM 6915 N N . LEU A 1 894 ? 35.352 -0.344 -26.026 1.00 72.31 894 LEU A N 1
ATOM 6916 C CA . LEU A 1 894 ? 35.754 -1.571 -26.710 1.00 72.31 894 LEU A CA 1
ATOM 6917 C C . LEU A 1 894 ? 34.534 -2.499 -26.828 1.00 72.31 894 LEU A C 1
ATOM 6919 O O . LEU A 1 894 ? 33.852 -2.706 -25.817 1.00 72.31 894 LEU A O 1
ATOM 6923 N N . PRO A 1 895 ? 34.249 -3.065 -28.012 1.00 69.19 895 PRO A N 1
ATOM 6924 C CA . PRO A 1 895 ? 33.241 -4.110 -28.140 1.00 69.19 895 PRO A CA 1
ATOM 6925 C C . PRO A 1 895 ? 33.651 -5.347 -27.325 1.00 69.19 895 PRO A C 1
ATOM 6927 O O . PRO A 1 895 ? 34.836 -5.616 -27.121 1.00 69.19 895 PRO A O 1
ATOM 6930 N N . LEU A 1 896 ? 32.668 -6.112 -26.844 1.00 69.94 896 LEU A N 1
ATOM 6931 C CA . LEU A 1 896 ? 32.913 -7.356 -26.109 1.00 69.94 896 LEU A CA 1
ATOM 6932 C C . LEU A 1 896 ? 33.504 -8.407 -27.063 1.00 69.94 896 LEU A C 1
ATOM 6934 O O . LEU A 1 896 ? 32.774 -9.026 -27.834 1.00 69.94 896 LEU A O 1
ATOM 6938 N N . ILE A 1 897 ? 34.823 -8.604 -27.005 1.00 73.88 897 ILE A N 1
ATOM 6939 C CA . ILE A 1 897 ? 35.541 -9.627 -27.775 1.00 73.88 897 ILE A CA 1
ATOM 6940 C C . ILE A 1 897 ? 35.652 -10.882 -26.907 1.00 73.88 897 ILE A C 1
ATOM 6942 O O . ILE A 1 897 ? 36.319 -10.878 -25.874 1.00 73.88 897 ILE A O 1
ATOM 6946 N N . ASN A 1 898 ? 34.997 -11.972 -27.310 1.00 78.06 898 ASN A N 1
ATOM 6947 C CA . ASN A 1 898 ? 35.168 -13.260 -26.635 1.00 78.06 898 ASN A CA 1
ATOM 6948 C C . ASN A 1 898 ? 36.466 -13.964 -27.087 1.00 78.06 898 ASN A C 1
ATOM 6950 O O . ASN A 1 898 ? 37.015 -13.670 -28.149 1.00 78.06 898 ASN A O 1
ATOM 6954 N N . ALA A 1 899 ? 36.945 -14.943 -26.310 1.00 73.00 899 ALA A N 1
ATOM 6955 C CA . ALA A 1 899 ? 38.203 -15.649 -26.596 1.00 73.00 899 ALA A CA 1
ATOM 6956 C C . ALA A 1 899 ? 38.239 -16.312 -27.992 1.00 73.00 899 ALA A C 1
ATOM 6958 O O . ALA A 1 899 ? 39.290 -16.394 -28.627 1.00 73.00 899 ALA A O 1
ATOM 6959 N N . ARG A 1 900 ? 37.080 -16.753 -28.505 1.00 75.38 900 ARG A N 1
ATOM 6960 C CA . ARG A 1 900 ? 36.959 -17.350 -29.845 1.00 75.38 900 ARG A CA 1
ATOM 6961 C C . ARG A 1 900 ? 37.122 -16.308 -30.953 1.00 75.38 900 ARG A C 1
ATOM 6963 O O . ARG A 1 900 ? 37.766 -16.587 -31.960 1.00 75.38 900 ARG A O 1
ATOM 6970 N N . GLN A 1 901 ? 36.553 -15.119 -30.774 1.00 79.31 901 GLN A N 1
ATOM 6971 C CA . GLN A 1 901 ? 36.748 -13.984 -31.671 1.00 79.31 901 GLN A CA 1
ATOM 6972 C C . GLN A 1 901 ? 38.201 -13.518 -31.620 1.00 79.31 901 GLN A C 1
ATOM 6974 O O . GLN A 1 901 ? 38.787 -13.325 -32.675 1.00 79.31 901 GLN A O 1
ATOM 6979 N N . GLN A 1 902 ? 38.816 -13.438 -30.438 1.00 81.12 902 GLN A N 1
ATOM 6980 C CA . GLN A 1 902 ? 40.205 -12.998 -30.275 1.00 81.12 902 GLN A CA 1
ATOM 6981 C C . GLN A 1 902 ? 41.194 -13.798 -31.141 1.00 81.12 902 GLN A C 1
ATOM 6983 O O . GLN A 1 902 ? 41.994 -13.199 -31.855 1.00 81.12 902 GLN A O 1
ATOM 6988 N N . HIS A 1 903 ? 41.101 -15.133 -31.157 1.00 79.88 903 HIS A N 1
ATOM 6989 C CA . HIS A 1 903 ? 41.959 -15.969 -32.010 1.00 79.88 903 HIS A CA 1
ATOM 6990 C C . HIS A 1 903 ? 41.739 -15.705 -33.511 1.00 79.88 903 HIS A C 1
ATOM 6992 O O . HIS A 1 903 ? 42.684 -15.719 -34.296 1.00 79.88 903 HIS A O 1
ATOM 6998 N N . LEU A 1 904 ? 40.494 -15.462 -33.932 1.00 78.81 904 LEU A N 1
ATOM 6999 C CA . LEU A 1 904 ? 40.181 -15.140 -35.329 1.00 78.81 904 LEU A CA 1
ATOM 7000 C C . LEU A 1 904 ? 40.705 -13.753 -35.713 1.00 78.81 904 LEU A C 1
ATOM 7002 O O . LEU A 1 904 ? 41.259 -13.592 -36.797 1.00 78.81 904 LEU A O 1
ATOM 7006 N N . LEU A 1 905 ? 40.582 -12.769 -34.818 1.00 81.31 905 LEU A N 1
ATOM 7007 C CA . LEU A 1 905 ? 41.124 -11.426 -35.023 1.00 81.31 905 LEU A CA 1
ATOM 7008 C C . LEU A 1 905 ? 42.648 -11.468 -35.209 1.00 81.31 905 LEU A C 1
ATOM 7010 O O . LEU A 1 905 ? 43.161 -10.850 -36.139 1.00 81.31 905 LEU A O 1
ATOM 7014 N N . GLN A 1 906 ? 43.361 -12.262 -34.405 1.00 83.69 906 GLN A N 1
ATOM 7015 C CA . GLN A 1 906 ? 44.816 -12.423 -34.524 1.00 83.69 906 GLN A CA 1
ATOM 7016 C C . GLN A 1 906 ? 45.259 -12.896 -35.913 1.00 83.69 906 GLN A C 1
ATOM 7018 O O . GLN A 1 906 ? 46.301 -12.462 -36.398 1.00 83.69 906 GLN A O 1
ATOM 7023 N N . THR A 1 907 ? 44.464 -13.736 -36.583 1.00 83.81 907 THR A N 1
ATOM 7024 C CA . THR A 1 907 ? 44.754 -14.165 -37.960 1.00 83.81 907 THR A CA 1
ATOM 7025 C C . THR A 1 907 ? 44.655 -13.005 -38.957 1.00 83.81 907 THR A C 1
ATOM 7027 O O . THR A 1 907 ? 45.488 -12.902 -39.851 1.00 83.81 907 THR A O 1
ATOM 7030 N N . TYR A 1 908 ? 43.688 -12.096 -38.798 1.00 83.75 908 TYR A N 1
ATOM 7031 C CA . TYR A 1 908 ? 43.512 -10.952 -39.707 1.00 83.75 908 TYR A CA 1
ATOM 7032 C C . TYR A 1 908 ? 44.557 -9.854 -39.506 1.00 83.75 908 TYR A C 1
ATOM 7034 O O . TYR A 1 908 ? 44.954 -9.189 -40.460 1.00 83.75 908 TYR A O 1
ATOM 7042 N N . PHE A 1 909 ? 45.043 -9.696 -38.278 1.00 90.06 909 PHE A N 1
ATOM 7043 C CA . PHE A 1 909 ? 46.053 -8.697 -37.937 1.00 90.06 909 PHE A CA 1
ATOM 7044 C C . PHE A 1 909 ? 47.488 -9.240 -37.955 1.00 90.06 909 PHE A C 1
ATOM 7046 O O . PHE A 1 909 ? 48.421 -8.522 -37.603 1.00 90.06 909 PHE A O 1
ATOM 7053 N N . GLN A 1 910 ? 47.697 -10.482 -38.405 1.00 86.19 910 GLN A N 1
ATOM 7054 C CA . GLN A 1 910 ? 49.009 -11.144 -38.397 1.00 86.19 910 GLN A CA 1
ATOM 7055 C C . GLN A 1 910 ? 50.091 -10.406 -39.207 1.00 86.19 910 GLN A C 1
ATOM 7057 O O . GLN A 1 910 ? 51.279 -10.618 -38.975 1.00 86.19 910 GLN A O 1
ATOM 7062 N N . HIS A 1 911 ? 49.693 -9.563 -40.161 1.00 85.50 911 HIS A N 1
ATOM 7063 C CA . HIS A 1 911 ? 50.605 -8.808 -41.024 1.00 85.50 911 HIS A CA 1
ATOM 7064 C C . HIS A 1 911 ? 50.971 -7.423 -40.467 1.00 85.50 911 HIS A C 1
ATOM 7066 O O . HIS A 1 911 ? 51.777 -6.718 -41.072 1.00 85.50 911 HIS A O 1
ATOM 7072 N N . VAL A 1 912 ? 50.392 -7.014 -39.332 1.00 90.31 912 VAL A N 1
ATOM 7073 C CA . VAL A 1 912 ? 50.696 -5.726 -38.700 1.00 90.31 912 VAL A CA 1
ATOM 7074 C C . VAL A 1 912 ? 51.852 -5.911 -37.719 1.00 90.31 912 VAL A C 1
ATOM 7076 O O . VAL A 1 912 ? 51.682 -6.501 -36.656 1.00 90.31 912 VAL A O 1
ATOM 7079 N N . HIS A 1 913 ? 53.030 -5.404 -38.088 1.00 89.81 913 HIS A N 1
ATOM 7080 C CA . HIS A 1 913 ? 54.246 -5.463 -37.262 1.00 89.81 913 HIS A CA 1
ATOM 7081 C C . HIS A 1 913 ? 54.547 -4.155 -36.526 1.00 89.81 913 HIS A C 1
ATOM 7083 O O . HIS A 1 913 ? 55.183 -4.169 -35.472 1.00 89.81 913 HIS A O 1
ATOM 7089 N N . GLU A 1 914 ? 54.067 -3.033 -37.061 1.00 90.00 914 GLU A N 1
ATOM 7090 C CA . GLU A 1 914 ? 54.321 -1.695 -36.535 1.00 90.00 914 GLU A CA 1
ATOM 7091 C C . GLU A 1 914 ? 53.006 -0.935 -36.368 1.00 90.00 914 GLU A C 1
ATOM 7093 O O . GLU A 1 914 ? 52.187 -0.876 -37.293 1.00 90.00 914 GLU A O 1
ATOM 7098 N N . LEU A 1 915 ? 52.815 -0.339 -35.193 1.00 89.88 915 LEU A N 1
ATOM 7099 C CA . LEU A 1 915 ? 51.608 0.395 -34.839 1.00 89.88 915 LEU A CA 1
ATOM 7100 C C . LEU A 1 915 ? 51.982 1.726 -34.178 1.00 89.88 915 LEU A C 1
ATOM 7102 O O . LEU A 1 915 ? 52.571 1.750 -33.099 1.00 89.88 915 LEU A O 1
ATOM 7106 N N . GLU A 1 916 ? 51.636 2.825 -34.844 1.00 89.38 916 GLU A N 1
ATOM 7107 C CA . GLU A 1 916 ? 51.833 4.198 -34.368 1.00 89.38 916 GLU A CA 1
ATOM 7108 C C . GLU A 1 916 ? 50.482 4.835 -34.048 1.00 89.38 916 GLU A C 1
ATOM 7110 O O . GLU A 1 916 ? 49.499 4.584 -34.748 1.00 89.38 916 GLU A O 1
ATOM 7115 N N . MET A 1 917 ? 50.417 5.635 -32.986 1.00 82.25 917 MET A N 1
ATOM 7116 C CA . MET A 1 917 ? 49.160 6.182 -32.489 1.00 82.25 917 MET A CA 1
ATOM 7117 C C . MET A 1 917 ? 49.319 7.575 -31.903 1.00 82.25 917 MET A C 1
ATOM 7119 O O . MET A 1 917 ? 50.340 7.908 -31.290 1.00 82.25 917 MET A O 1
ATOM 7123 N N . SER A 1 918 ? 48.230 8.335 -31.984 1.00 85.50 918 SER A N 1
ATOM 7124 C CA . SER A 1 918 ? 48.062 9.602 -31.286 1.00 85.50 918 SER A CA 1
ATOM 7125 C C . SER A 1 918 ? 46.757 9.598 -30.496 1.00 85.50 918 SER A C 1
ATOM 7127 O O . SER A 1 918 ? 45.677 9.500 -31.070 1.00 85.50 918 SER A O 1
ATOM 7129 N N . MET A 1 919 ? 46.856 9.652 -29.169 1.00 84.88 919 MET A N 1
ATOM 7130 C CA . MET A 1 919 ? 45.720 9.672 -28.248 1.00 84.88 919 MET A CA 1
ATOM 7131 C C . MET A 1 919 ? 45.365 11.104 -27.847 1.00 84.88 919 MET A C 1
ATOM 7133 O O . MET A 1 919 ? 46.239 11.952 -27.640 1.00 84.88 919 MET A O 1
ATOM 7137 N N . ASN A 1 920 ? 44.069 11.332 -27.642 1.00 81.94 920 ASN A N 1
ATOM 7138 C CA . ASN A 1 920 ? 43.527 12.614 -27.189 1.00 81.94 920 ASN A CA 1
ATOM 7139 C C . ASN A 1 920 ? 43.064 12.580 -25.716 1.00 81.94 920 ASN A C 1
ATOM 7141 O O . ASN A 1 920 ? 42.876 13.636 -25.121 1.00 81.94 920 ASN A O 1
ATOM 7145 N N . ASP A 1 921 ? 42.895 11.398 -25.104 1.00 81.19 921 ASP A N 1
ATOM 7146 C CA . ASP A 1 921 ? 42.533 11.230 -23.682 1.00 81.19 921 ASP A CA 1
ATOM 7147 C C . ASP A 1 921 ? 43.411 10.135 -23.036 1.00 81.19 921 ASP A C 1
ATOM 7149 O O . ASP A 1 921 ? 43.466 9.024 -23.570 1.00 81.19 921 ASP A O 1
ATOM 7153 N N . PRO A 1 922 ? 44.044 10.371 -21.865 1.00 78.69 922 PRO A N 1
ATOM 7154 C CA . PRO A 1 922 ? 44.768 9.338 -21.115 1.00 78.69 922 PRO A CA 1
ATOM 7155 C C . PRO A 1 922 ? 43.966 8.048 -20.874 1.00 78.69 922 PRO A C 1
ATOM 7157 O O . PRO A 1 922 ? 44.544 6.966 -20.791 1.00 78.69 922 PRO A O 1
ATOM 7160 N N . LYS A 1 923 ? 42.629 8.125 -20.786 1.00 81.25 923 LYS A N 1
ATOM 7161 C CA . LYS A 1 923 ? 41.750 6.952 -20.619 1.00 81.25 923 LYS A CA 1
ATOM 7162 C C . LYS A 1 923 ? 41.750 6.011 -21.822 1.00 81.25 923 LYS A C 1
ATOM 7164 O O . LYS A 1 923 ? 41.338 4.863 -21.666 1.00 81.25 923 LYS A O 1
ATOM 7169 N N . GLN A 1 924 ? 42.179 6.465 -23.000 1.00 84.50 924 GLN A N 1
ATOM 7170 C CA . GLN A 1 924 ? 42.345 5.613 -24.183 1.00 84.50 924 GLN A CA 1
ATOM 7171 C C . GLN A 1 924 ? 43.511 4.628 -24.003 1.00 84.50 924 GLN A C 1
ATOM 7173 O O . GLN A 1 924 ? 43.492 3.543 -24.579 1.00 84.50 924 GLN A O 1
ATOM 7178 N N . PHE A 1 925 ? 44.459 4.917 -23.101 1.00 84.12 925 PHE A N 1
ATOM 7179 C CA . PHE A 1 925 ? 45.612 4.052 -22.841 1.00 84.12 925 PHE A CA 1
ATOM 7180 C C . PHE A 1 925 ? 45.230 2.645 -22.353 1.00 84.12 925 PHE A C 1
ATOM 7182 O O . PHE A 1 925 ? 45.900 1.669 -22.682 1.00 84.12 925 PHE A O 1
ATOM 7189 N N . ARG A 1 926 ? 44.094 2.500 -21.654 1.00 84.69 926 ARG A N 1
ATOM 7190 C CA . ARG A 1 926 ? 43.553 1.185 -21.251 1.00 84.69 926 ARG A CA 1
ATOM 7191 C C . ARG A 1 926 ? 43.290 0.243 -22.431 1.00 84.69 926 ARG A C 1
ATOM 7193 O O . ARG A 1 926 ? 43.215 -0.966 -22.255 1.00 84.69 926 ARG A O 1
ATOM 7200 N N . GLN A 1 927 ? 43.111 0.793 -23.632 1.00 86.12 927 GLN A N 1
ATOM 7201 C CA . GLN A 1 927 ? 42.779 0.031 -24.835 1.00 86.12 927 GLN A CA 1
ATOM 7202 C C . GLN A 1 927 ? 44.019 -0.509 -25.544 1.00 86.12 927 GLN A C 1
ATOM 7204 O O . GLN A 1 927 ? 43.902 -1.450 -26.323 1.00 86.12 927 GLN A O 1
ATOM 7209 N N . VAL A 1 928 ? 45.207 0.014 -25.221 1.00 87.38 928 VAL A N 1
ATOM 7210 C CA . VAL A 1 928 ? 46.487 -0.433 -25.788 1.00 87.38 928 VAL A CA 1
ATOM 7211 C C . VAL A 1 928 ? 46.708 -1.922 -25.514 1.00 87.38 928 VAL A C 1
ATOM 7213 O O . VAL A 1 928 ? 47.038 -2.668 -26.430 1.00 87.38 928 VAL A O 1
ATOM 7216 N N . GLY A 1 929 ? 46.458 -2.380 -24.281 1.00 85.56 929 GLY A N 1
ATOM 7217 C CA . GLY A 1 929 ? 46.572 -3.799 -23.928 1.00 85.56 929 GLY A CA 1
ATOM 7218 C C . GLY A 1 929 ? 45.622 -4.684 -24.741 1.00 85.56 929 GLY A C 1
ATOM 7219 O O . GLY A 1 929 ? 46.045 -5.684 -25.312 1.00 85.56 929 GLY A O 1
ATOM 7220 N N . ALA A 1 930 ? 44.362 -4.263 -24.890 1.00 84.56 930 ALA A N 1
ATOM 7221 C CA . ALA A 1 930 ? 43.366 -4.988 -25.683 1.00 84.56 930 ALA A CA 1
ATOM 7222 C C . ALA A 1 930 ? 43.708 -5.040 -27.185 1.00 84.56 930 ALA A C 1
ATOM 7224 O O . ALA A 1 930 ? 43.384 -6.014 -27.863 1.00 84.56 930 ALA A O 1
ATOM 7225 N N . VAL A 1 931 ? 44.379 -4.015 -27.715 1.00 88.44 931 VAL A N 1
ATOM 7226 C CA . VAL A 1 931 ? 44.850 -4.013 -29.105 1.00 88.44 931 VAL A CA 1
ATOM 7227 C C . VAL A 1 931 ? 46.067 -4.905 -29.298 1.00 88.44 931 VAL A C 1
ATOM 7229 O O . VAL A 1 931 ? 46.130 -5.597 -30.307 1.00 88.44 931 VAL A O 1
ATOM 7232 N N . LEU A 1 932 ? 46.977 -4.995 -28.328 1.00 87.31 932 LEU A N 1
ATOM 7233 C CA . LEU A 1 932 ? 48.097 -5.947 -28.368 1.00 87.31 932 LEU A CA 1
ATOM 7234 C C . LEU A 1 932 ? 47.646 -7.407 -28.199 1.00 87.31 932 LEU A C 1
ATOM 7236 O O . LEU A 1 932 ? 48.239 -8.317 -28.780 1.00 87.31 932 LEU A O 1
ATOM 7240 N N . ASP A 1 933 ? 46.569 -7.639 -27.449 1.00 86.19 933 ASP A N 1
ATOM 7241 C CA . ASP A 1 933 ? 45.896 -8.940 -27.347 1.00 86.19 933 ASP A CA 1
ATOM 7242 C C . ASP A 1 933 ? 45.368 -9.445 -28.700 1.00 86.19 933 ASP A C 1
ATOM 7244 O O . ASP A 1 933 ? 45.277 -10.658 -28.924 1.00 86.19 933 ASP A O 1
ATOM 7248 N N . VAL A 1 934 ? 45.014 -8.520 -29.594 1.00 86.56 934 VAL A N 1
ATOM 7249 C CA . VAL A 1 934 ? 44.444 -8.790 -30.917 1.00 86.56 934 VAL A CA 1
ATOM 7250 C C . VAL A 1 934 ? 45.510 -8.731 -32.021 1.00 86.56 934 VAL A C 1
ATOM 7252 O O . VAL A 1 934 ? 45.562 -9.608 -32.880 1.00 86.56 934 VAL A O 1
ATOM 7255 N N . GLY A 1 935 ? 46.401 -7.745 -31.984 1.00 86.56 935 GLY A N 1
ATOM 7256 C CA . GLY A 1 935 ? 47.532 -7.560 -32.891 1.00 86.56 935 GLY A CA 1
ATOM 7257 C C . GLY A 1 935 ? 48.743 -8.383 -32.465 1.00 86.56 935 GLY A C 1
ATOM 7258 O O . GLY A 1 935 ? 49.789 -7.831 -32.141 1.00 86.56 935 GLY A O 1
ATOM 7259 N N . GLY A 1 936 ? 48.619 -9.713 -32.460 1.00 81.69 936 GLY A N 1
ATOM 7260 C CA . GLY A 1 936 ? 49.648 -10.596 -31.899 1.00 81.69 936 GLY A CA 1
ATOM 7261 C C . GLY A 1 936 ? 51.057 -10.417 -32.495 1.00 81.69 936 GLY A C 1
ATOM 7262 O O . GLY A 1 936 ? 52.044 -10.652 -31.805 1.00 81.69 936 GLY A O 1
ATOM 7263 N N . ASN A 1 937 ? 51.185 -9.980 -33.746 1.00 87.88 937 ASN A N 1
ATOM 7264 C CA . ASN A 1 937 ? 52.484 -9.841 -34.415 1.00 87.88 937 ASN A CA 1
ATOM 7265 C C . ASN A 1 937 ? 53.064 -8.421 -34.378 1.00 87.88 937 ASN A C 1
ATOM 7267 O O . ASN A 1 937 ? 54.085 -8.176 -35.025 1.00 87.88 937 ASN A O 1
ATOM 7271 N N . VAL A 1 938 ? 52.442 -7.511 -33.623 1.00 90.62 938 VAL A N 1
ATOM 7272 C CA . VAL A 1 938 ? 52.962 -6.161 -33.410 1.00 90.62 938 VAL A CA 1
ATOM 7273 C C . VAL A 1 938 ? 54.224 -6.262 -32.559 1.00 90.62 938 VAL A C 1
ATOM 7275 O O . VAL A 1 938 ? 54.163 -6.648 -31.393 1.00 90.62 938 VAL A O 1
ATOM 7278 N N . THR A 1 939 ? 55.366 -5.915 -33.149 1.00 87.56 939 THR A N 1
ATOM 7279 C CA . THR A 1 939 ? 56.664 -5.870 -32.463 1.00 87.56 939 THR A CA 1
ATOM 7280 C C . THR A 1 939 ? 57.119 -4.438 -32.199 1.00 87.56 939 THR A C 1
ATOM 7282 O O . THR A 1 939 ? 57.920 -4.210 -31.297 1.00 87.56 939 THR A O 1
ATOM 7285 N N . ARG A 1 940 ? 56.595 -3.439 -32.920 1.00 88.56 940 ARG A N 1
ATOM 7286 C CA . ARG A 1 940 ? 56.893 -2.020 -32.667 1.00 88.56 940 ARG A CA 1
ATOM 7287 C C . ARG A 1 940 ? 55.624 -1.243 -32.353 1.00 88.56 940 ARG A C 1
ATOM 7289 O O . ARG A 1 940 ? 54.700 -1.211 -33.165 1.00 88.56 940 ARG A O 1
ATOM 7296 N N . LEU A 1 941 ? 55.604 -0.600 -31.190 1.00 88.50 941 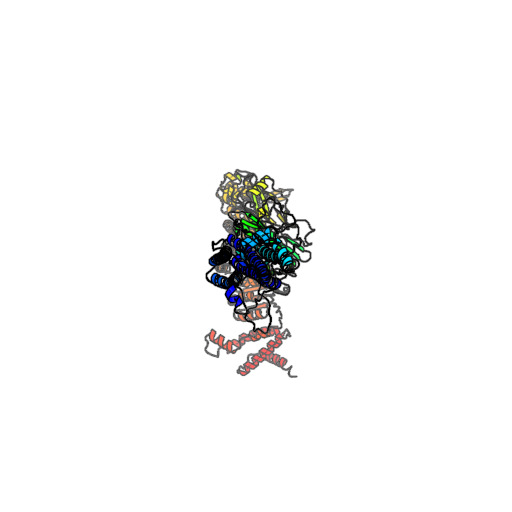LEU A N 1
ATOM 7297 C CA . LEU A 1 941 ? 54.481 0.183 -30.691 1.00 88.50 941 LEU A CA 1
ATOM 7298 C C . LEU A 1 941 ? 54.926 1.610 -30.378 1.00 88.50 941 LEU A C 1
ATOM 7300 O O . LEU A 1 941 ? 55.774 1.813 -29.511 1.00 88.50 941 LEU A O 1
ATOM 7304 N N . GLN A 1 942 ? 54.327 2.596 -31.035 1.00 90.56 942 GLN A N 1
ATOM 7305 C CA . GLN A 1 942 ? 54.531 4.008 -30.732 1.00 90.56 942 GLN A CA 1
ATOM 7306 C C . GLN A 1 942 ? 53.208 4.640 -30.319 1.00 90.56 942 GLN A C 1
ATOM 7308 O O . GLN A 1 942 ? 52.236 4.625 -31.068 1.00 90.56 942 GLN A O 1
ATOM 7313 N N . VAL A 1 943 ? 53.178 5.204 -29.115 1.00 86.81 943 VAL A N 1
ATOM 7314 C CA . VAL A 1 943 ? 51.996 5.833 -28.536 1.00 86.81 943 VAL A CA 1
ATOM 7315 C C . VAL A 1 943 ? 52.350 7.258 -28.133 1.00 86.81 943 VAL A C 1
ATOM 7317 O O . VAL A 1 943 ? 53.117 7.481 -27.196 1.00 86.81 943 VAL A O 1
ATOM 7320 N N . SER A 1 944 ? 51.774 8.228 -28.832 1.00 87.00 944 SER A N 1
ATOM 7321 C CA . SER A 1 944 ? 51.868 9.649 -28.496 1.00 87.00 944 SER A CA 1
ATOM 7322 C C . SER A 1 944 ? 50.562 10.129 -27.862 1.00 87.00 944 SER A C 1
ATOM 7324 O O . SER A 1 944 ? 49.488 9.639 -28.208 1.00 87.00 944 SER A O 1
ATOM 7326 N N . CYS A 1 945 ? 50.621 11.070 -26.918 1.00 81.88 945 CYS A N 1
ATOM 7327 C CA . CYS A 1 945 ? 49.421 11.710 -26.376 1.00 81.88 945 CYS A CA 1
ATOM 7328 C C . CYS A 1 945 ? 49.566 13.233 -26.339 1.00 81.88 945 CYS A C 1
ATOM 7330 O O . CYS A 1 945 ? 50.134 13.794 -25.404 1.00 81.88 945 CYS A O 1
ATOM 7332 N N . ALA A 1 946 ? 49.027 13.923 -27.345 1.00 73.31 946 ALA A N 1
ATOM 7333 C CA . ALA A 1 946 ? 49.183 15.373 -27.472 1.00 73.31 946 ALA A CA 1
ATOM 7334 C C . ALA A 1 946 ? 48.490 16.160 -26.337 1.00 73.31 946 ALA A C 1
ATOM 7336 O O . ALA A 1 946 ? 48.973 17.215 -25.932 1.00 73.31 946 ALA A O 1
ATOM 7337 N N . ALA A 1 947 ? 47.388 15.637 -25.787 1.00 68.56 947 ALA A N 1
ATOM 7338 C CA . ALA A 1 947 ? 46.585 16.302 -24.753 1.00 68.56 947 ALA A CA 1
ATOM 7339 C C . ALA A 1 947 ? 46.848 15.806 -23.312 1.00 68.56 947 ALA A C 1
ATOM 7341 O O . ALA A 1 947 ? 46.291 16.349 -22.359 1.00 68.56 947 ALA A O 1
ATOM 7342 N N . CYS A 1 948 ? 47.708 14.799 -23.111 1.00 67.69 948 CYS A N 1
ATOM 7343 C CA . CYS A 1 948 ? 47.996 14.259 -21.773 1.00 67.69 948 CYS A CA 1
ATOM 7344 C C . CYS A 1 948 ? 48.839 15.209 -20.901 1.00 67.69 948 CYS A C 1
ATOM 7346 O O . CYS A 1 948 ? 48.828 15.085 -19.676 1.00 67.69 948 CYS A O 1
ATOM 7348 N N . GLY A 1 949 ? 49.546 16.174 -21.502 1.00 59.47 949 GLY A N 1
ATOM 7349 C CA . GLY A 1 949 ? 50.354 17.159 -20.774 1.00 59.47 949 GLY A CA 1
ATOM 7350 C C . GLY A 1 949 ? 49.533 18.150 -19.935 1.00 59.47 949 GLY A C 1
ATOM 7351 O O . GLY A 1 949 ? 49.999 18.593 -18.886 1.00 59.47 949 GLY A O 1
ATOM 7352 N N . SER A 1 950 ? 48.295 18.458 -20.340 1.00 59.50 950 SER A N 1
ATOM 7353 C CA . SER A 1 950 ? 47.454 19.499 -19.722 1.00 59.50 950 SER A CA 1
ATOM 7354 C C . SER A 1 950 ? 46.367 18.979 -18.771 1.00 59.50 950 SER A C 1
ATOM 7356 O O . SER A 1 950 ? 45.741 19.778 -18.079 1.00 59.50 950 SER A O 1
ATOM 7358 N N . SER A 1 951 ? 46.127 17.664 -18.708 1.00 57.22 951 SER A N 1
ATOM 7359 C CA . SER A 1 951 ? 45.094 17.076 -17.842 1.00 57.22 951 SER A CA 1
ATOM 7360 C C . SER A 1 951 ? 45.684 16.527 -16.534 1.00 57.22 951 SER A C 1
ATOM 7362 O O . SER A 1 951 ? 46.688 15.820 -16.567 1.00 57.22 951 SER A O 1
ATOM 7364 N N . ASP A 1 952 ? 45.019 16.743 -15.392 1.00 60.19 952 ASP A N 1
ATOM 7365 C CA . ASP A 1 952 ? 45.362 16.120 -14.091 1.00 60.19 952 ASP A CA 1
ATOM 7366 C C . ASP A 1 952 ? 45.150 14.588 -14.056 1.00 60.19 952 ASP A C 1
ATOM 7368 O O . ASP A 1 952 ? 45.328 13.931 -13.026 1.00 60.19 952 ASP A O 1
ATOM 7372 N N . ARG A 1 953 ? 44.732 13.979 -15.172 1.00 65.44 953 ARG A N 1
ATOM 7373 C CA . ARG A 1 953 ? 44.404 12.554 -15.255 1.00 65.44 953 ARG A CA 1
ATOM 7374 C C . ARG A 1 953 ? 45.649 11.740 -15.607 1.00 65.44 953 ARG A C 1
ATOM 7376 O O . ARG A 1 953 ? 46.256 11.936 -16.653 1.00 65.44 953 ARG A O 1
ATOM 7383 N N . GLN A 1 954 ? 45.998 10.801 -14.730 1.00 71.62 954 GLN A N 1
ATOM 7384 C CA . GLN A 1 954 ? 47.139 9.893 -14.887 1.00 71.62 954 GLN A CA 1
ATOM 7385 C C . GLN A 1 954 ? 46.712 8.549 -15.489 1.00 71.62 954 GLN A C 1
ATOM 7387 O O . GLN A 1 954 ? 45.575 8.109 -15.303 1.00 71.62 954 GLN A O 1
ATOM 7392 N N . VAL A 1 955 ? 47.654 7.869 -16.148 1.00 74.06 955 VAL A N 1
ATOM 7393 C CA . VAL A 1 955 ? 47.506 6.459 -16.536 1.00 74.06 955 VAL A CA 1
ATOM 7394 C C . VAL A 1 955 ? 47.387 5.595 -15.277 1.00 74.06 955 VAL A C 1
ATOM 7396 O O . VAL A 1 955 ? 48.197 5.718 -14.354 1.00 74.06 955 VAL A O 1
ATOM 7399 N N . LEU A 1 956 ? 46.383 4.716 -15.224 1.00 79.31 956 LEU A N 1
ATOM 7400 C CA . LEU A 1 956 ? 46.163 3.855 -14.065 1.00 79.31 956 LEU A CA 1
ATOM 7401 C C . LEU A 1 956 ? 47.160 2.682 -14.044 1.00 79.31 956 LEU A C 1
ATOM 7403 O O . LEU A 1 956 ? 47.533 2.161 -15.097 1.00 79.31 956 LEU A O 1
ATOM 7407 N N . PRO A 1 957 ? 47.553 2.185 -12.853 1.00 76.19 957 PRO A N 1
ATOM 7408 C CA . PRO A 1 957 ? 48.483 1.064 -12.752 1.00 76.19 957 PRO A CA 1
ATOM 7409 C C . PRO A 1 957 ? 48.032 -0.222 -13.447 1.00 76.19 957 PRO A C 1
ATOM 7411 O O . PRO A 1 957 ? 48.856 -0.967 -13.974 1.00 76.19 957 PRO A O 1
ATOM 7414 N N . GLN A 1 958 ? 46.723 -0.470 -13.460 1.00 78.62 958 GLN A N 1
ATOM 7415 C CA . GLN A 1 958 ? 46.120 -1.659 -14.063 1.00 78.62 958 GLN A CA 1
ATOM 7416 C C . GLN A 1 958 ? 46.275 -1.671 -15.592 1.00 78.62 958 GLN A C 1
ATOM 7418 O O . GLN A 1 958 ? 46.566 -2.718 -16.166 1.00 78.62 958 GLN A O 1
ATOM 7423 N N . ASP A 1 959 ? 46.169 -0.504 -16.232 1.00 79.69 959 ASP A N 1
ATOM 7424 C CA . ASP A 1 959 ? 46.271 -0.362 -17.689 1.00 79.69 959 ASP A CA 1
ATOM 7425 C C . ASP A 1 959 ? 47.699 -0.659 -18.169 1.00 79.69 959 ASP A C 1
ATOM 7427 O O . ASP A 1 959 ? 47.911 -1.381 -19.142 1.00 79.69 959 ASP A O 1
ATOM 7431 N N . MET A 1 960 ? 48.701 -0.181 -17.423 1.00 81.44 960 MET A N 1
ATOM 7432 C CA . MET A 1 960 ? 50.102 -0.496 -17.702 1.00 81.44 960 MET A CA 1
ATOM 7433 C C . MET A 1 960 ? 50.396 -1.982 -17.482 1.00 81.44 960 MET A C 1
ATOM 7435 O O . MET A 1 960 ? 51.040 -2.606 -18.319 1.00 81.44 960 MET A O 1
ATOM 7439 N N . GLN A 1 961 ? 49.898 -2.584 -16.395 1.00 80.38 961 GLN A N 1
ATOM 7440 C CA . GLN A 1 961 ? 50.091 -4.017 -16.131 1.00 80.38 961 GLN A CA 1
ATOM 7441 C C . GLN A 1 961 ? 49.574 -4.908 -17.265 1.00 80.38 961 GLN A C 1
ATOM 7443 O O . GLN A 1 961 ? 50.151 -5.969 -17.505 1.00 80.38 961 GLN A O 1
ATOM 7448 N N . HIS A 1 962 ? 48.517 -4.492 -17.965 1.00 83.62 962 HIS A N 1
ATOM 7449 C CA . HIS A 1 962 ? 48.022 -5.207 -19.137 1.00 83.62 962 HIS A CA 1
ATOM 7450 C C . HIS A 1 962 ? 49.046 -5.178 -20.277 1.00 83.62 962 HIS A C 1
ATOM 7452 O O . HIS A 1 962 ? 49.436 -6.239 -20.756 1.00 83.62 962 HIS A O 1
ATOM 7458 N N . ILE A 1 963 ? 49.577 -4.003 -20.626 1.00 83.69 963 ILE A N 1
ATOM 7459 C CA . ILE A 1 963 ? 50.630 -3.850 -21.650 1.00 83.69 963 ILE A CA 1
ATOM 7460 C C . ILE A 1 963 ? 51.891 -4.634 -21.272 1.00 83.69 963 ILE A C 1
ATOM 7462 O O . ILE A 1 963 ? 52.499 -5.279 -22.127 1.00 83.69 963 ILE A O 1
ATOM 7466 N N . LEU A 1 964 ? 52.259 -4.649 -19.985 1.00 81.12 964 LEU A N 1
ATOM 7467 C CA . LEU A 1 964 ? 53.450 -5.355 -19.504 1.00 81.12 964 LEU A CA 1
ATOM 7468 C C . LEU A 1 964 ? 53.434 -6.859 -19.816 1.00 81.12 964 LEU A C 1
ATOM 7470 O O . LEU A 1 964 ? 54.499 -7.447 -19.992 1.00 81.12 964 LEU A O 1
ATOM 7474 N N . ARG A 1 965 ? 52.256 -7.479 -19.965 1.00 84.19 965 ARG A N 1
ATOM 7475 C CA . ARG A 1 965 ? 52.135 -8.890 -20.385 1.00 84.19 965 ARG A CA 1
ATOM 7476 C C . ARG A 1 965 ? 52.612 -9.130 -21.820 1.00 84.19 965 ARG A C 1
ATOM 7478 O O . ARG A 1 965 ? 53.019 -10.243 -22.138 1.00 84.19 965 ARG A O 1
ATOM 7485 N N . HIS A 1 966 ? 52.588 -8.101 -22.667 1.00 84.00 966 HIS A N 1
ATOM 7486 C CA . HIS A 1 966 ? 52.986 -8.169 -24.075 1.00 84.00 966 HIS A CA 1
ATOM 7487 C C . HIS A 1 966 ? 54.443 -7.753 -24.315 1.00 84.00 966 HIS A C 1
ATOM 7489 O O . HIS A 1 966 ? 54.961 -7.974 -25.407 1.00 84.00 966 HIS A O 1
ATOM 7495 N N . MET A 1 967 ? 55.130 -7.219 -23.298 1.00 78.12 967 MET A N 1
ATOM 7496 C CA . MET A 1 967 ? 56.522 -6.753 -23.394 1.00 78.12 967 MET A CA 1
ATOM 7497 C C . MET A 1 967 ? 57.508 -7.786 -23.958 1.00 78.12 967 MET A C 1
ATOM 7499 O O . MET A 1 967 ? 58.346 -7.378 -24.752 1.00 78.12 967 MET A O 1
ATOM 7503 N N . PRO A 1 968 ? 57.418 -9.102 -23.661 1.00 79.69 968 PRO A N 1
ATOM 7504 C CA . PRO A 1 968 ? 58.333 -10.087 -24.251 1.00 79.69 968 PRO A CA 1
ATOM 7505 C C . PRO A 1 968 ? 58.256 -10.206 -25.782 1.00 79.69 968 PRO A C 1
ATOM 7507 O O . PRO A 1 968 ? 59.117 -10.844 -26.378 1.00 79.69 968 PRO A O 1
ATOM 7510 N N . ARG A 1 969 ? 57.206 -9.659 -26.412 1.00 80.81 969 ARG A N 1
ATOM 7511 C CA . ARG A 1 969 ? 56.980 -9.696 -27.867 1.00 80.81 969 ARG A CA 1
ATOM 7512 C C . ARG A 1 969 ? 57.277 -8.363 -28.555 1.00 80.81 969 ARG A C 1
ATOM 7514 O O . ARG A 1 969 ? 57.358 -8.332 -29.777 1.00 80.81 969 ARG A O 1
ATOM 7521 N N . LEU A 1 970 ? 57.391 -7.275 -27.794 1.00 80.75 970 LEU A N 1
ATOM 7522 C CA . LEU A 1 970 ? 57.671 -5.949 -28.332 1.00 80.75 970 LEU A CA 1
ATOM 7523 C C . LEU A 1 970 ? 59.190 -5.770 -28.458 1.00 80.75 970 LEU A C 1
ATOM 7525 O O . LEU A 1 970 ? 59.925 -5.913 -27.492 1.00 80.75 970 LEU A O 1
ATOM 7529 N N . ASP A 1 971 ? 59.669 -5.429 -29.647 1.00 78.62 971 ASP A N 1
ATOM 7530 C CA . ASP A 1 971 ? 61.052 -5.017 -29.892 1.00 78.62 971 ASP A CA 1
ATOM 7531 C C . ASP A 1 971 ? 61.280 -3.550 -29.505 1.00 78.62 971 ASP A C 1
ATOM 7533 O O . ASP A 1 971 ? 62.366 -3.186 -29.043 1.00 78.62 971 ASP A O 1
ATOM 7537 N N . LEU A 1 972 ? 60.255 -2.713 -29.707 1.00 78.94 972 LEU A N 1
ATOM 7538 C CA . LEU A 1 972 ? 60.291 -1.273 -29.470 1.00 78.94 972 LEU A CA 1
ATOM 7539 C C . LEU A 1 972 ? 58.956 -0.782 -28.902 1.00 78.94 972 LEU A C 1
ATOM 7541 O O . LEU A 1 972 ? 57.913 -0.948 -29.534 1.00 78.94 972 LEU A O 1
ATOM 7545 N N . LEU A 1 973 ? 59.010 -0.125 -27.743 1.00 82.25 973 LEU A N 1
ATOM 7546 C CA . LEU A 1 973 ? 57.897 0.633 -27.172 1.00 82.25 973 LEU A CA 1
ATOM 7547 C C . LEU A 1 973 ? 58.320 2.097 -27.018 1.00 82.25 973 LEU A C 1
ATOM 7549 O O . LEU A 1 973 ? 59.245 2.402 -26.258 1.00 82.25 973 LEU A O 1
ATOM 7553 N N . VAL A 1 974 ? 57.640 2.985 -27.741 1.00 82.81 974 VAL A N 1
ATOM 7554 C CA . VAL A 1 974 ? 57.827 4.436 -27.680 1.00 82.81 974 VAL A CA 1
ATOM 7555 C C . VAL A 1 974 ? 56.606 5.058 -27.010 1.00 82.81 974 VAL A C 1
ATOM 7557 O O . VAL A 1 974 ? 55.494 4.939 -27.522 1.00 82.81 974 VAL A O 1
ATOM 7560 N N . LEU A 1 975 ? 56.802 5.719 -25.869 1.00 82.19 975 LEU A N 1
ATOM 7561 C CA . LEU A 1 975 ? 55.758 6.496 -25.192 1.00 82.19 975 LEU A CA 1
ATOM 7562 C C . LEU A 1 975 ? 56.152 7.975 -25.231 1.00 82.19 975 LEU A C 1
ATOM 7564 O O . LEU A 1 975 ? 57.177 8.352 -24.662 1.00 82.19 975 LEU A O 1
ATOM 7568 N N . GLN A 1 976 ? 55.344 8.794 -25.903 1.00 83.31 976 GLN A N 1
ATOM 7569 C CA . GLN A 1 976 ? 55.577 10.228 -26.093 1.00 83.31 976 GLN A CA 1
ATOM 7570 C C . GLN A 1 976 ? 54.506 11.059 -25.374 1.00 83.31 976 GLN A C 1
ATOM 7572 O O . GLN A 1 976 ? 53.307 10.800 -25.524 1.00 83.31 976 GLN A O 1
ATOM 7577 N N . ASN A 1 977 ? 54.934 12.096 -24.645 1.00 77.94 977 ASN A N 1
ATOM 7578 C CA . ASN A 1 977 ? 54.064 13.089 -23.993 1.00 77.94 977 ASN A CA 1
ATOM 7579 C C . ASN A 1 977 ? 53.069 12.496 -22.966 1.00 77.94 977 ASN A C 1
ATOM 7581 O O . ASN A 1 977 ? 51.901 12.883 -22.924 1.00 77.94 977 ASN A O 1
ATOM 7585 N N . MET A 1 978 ? 53.505 11.553 -22.121 1.00 74.19 978 MET A N 1
ATOM 7586 C CA . MET A 1 978 ? 52.651 10.918 -21.100 1.00 74.19 978 MET A CA 1
ATOM 7587 C C . MET A 1 978 ? 53.102 11.209 -19.663 1.00 74.19 978 MET A C 1
ATOM 7589 O O . MET A 1 978 ? 54.293 11.219 -19.359 1.00 74.19 978 MET A O 1
ATOM 7593 N N . LYS A 1 979 ? 52.132 11.352 -18.748 1.00 72.25 979 LYS A N 1
ATOM 7594 C CA . LYS A 1 979 ? 52.369 11.419 -17.295 1.00 72.25 979 LYS A CA 1
ATOM 7595 C C . LYS A 1 979 ? 52.221 10.030 -16.672 1.00 72.25 979 LYS A C 1
ATOM 7597 O O . LYS A 1 979 ? 51.110 9.501 -16.588 1.00 72.25 979 LYS A O 1
ATOM 7602 N N . LEU A 1 980 ? 53.329 9.443 -16.214 1.00 71.06 980 LEU A N 1
ATOM 7603 C CA . LEU A 1 980 ? 53.342 8.180 -15.463 1.00 71.06 980 LEU A CA 1
ATOM 7604 C C . LEU A 1 980 ? 53.711 8.442 -14.001 1.00 71.06 980 LEU A C 1
ATOM 7606 O O . LEU A 1 980 ? 54.545 9.293 -13.696 1.00 71.06 980 LEU A O 1
ATOM 7610 N N . SER A 1 981 ? 53.122 7.682 -13.078 1.00 74.25 981 SER A N 1
ATOM 7611 C CA . SER A 1 981 ? 53.554 7.722 -11.679 1.00 74.25 981 SER A CA 1
ATOM 7612 C C . SER A 1 981 ? 54.928 7.055 -11.511 1.00 74.25 981 SER A C 1
ATOM 7614 O O . SER A 1 981 ? 55.283 6.135 -12.250 1.00 74.25 981 SER A O 1
ATOM 7616 N N . ALA A 1 982 ? 55.701 7.473 -10.504 1.00 66.00 982 ALA A N 1
ATOM 7617 C CA . ALA A 1 982 ? 57.024 6.901 -10.228 1.00 66.00 982 ALA A CA 1
ATOM 7618 C C . ALA A 1 982 ? 56.977 5.380 -9.962 1.00 66.00 982 ALA A C 1
ATOM 7620 O O . ALA A 1 982 ? 57.864 4.642 -10.389 1.00 66.00 982 ALA A O 1
ATOM 7621 N N . ALA A 1 983 ? 55.913 4.896 -9.310 1.00 66.50 983 ALA A N 1
ATOM 7622 C CA . ALA A 1 983 ? 55.689 3.468 -9.088 1.00 66.50 983 ALA A CA 1
ATOM 7623 C C . ALA A 1 983 ? 55.461 2.708 -10.409 1.00 66.50 983 ALA A C 1
ATOM 7625 O O . ALA A 1 983 ? 56.014 1.627 -10.599 1.00 66.50 983 ALA A O 1
ATOM 7626 N N . LEU A 1 984 ? 54.699 3.303 -11.337 1.00 67.75 984 LEU A N 1
ATOM 7627 C CA . LEU A 1 984 ? 54.424 2.745 -12.663 1.00 67.75 984 LEU A CA 1
ATOM 7628 C C . LEU A 1 984 ? 55.677 2.660 -13.533 1.00 67.75 984 LEU A C 1
ATOM 7630 O O . LEU A 1 984 ? 55.927 1.624 -14.154 1.00 67.75 984 LEU A O 1
ATOM 7634 N N . LEU A 1 985 ? 56.483 3.723 -13.527 1.00 69.31 985 LEU A N 1
ATOM 7635 C CA . LEU A 1 985 ? 57.770 3.758 -14.214 1.00 69.31 985 LEU A CA 1
ATOM 7636 C C . LEU A 1 985 ? 58.715 2.681 -13.659 1.00 69.31 985 LEU A C 1
ATOM 7638 O O . LEU A 1 985 ? 59.327 1.950 -14.433 1.00 69.31 985 LEU A O 1
ATOM 7642 N N . GLY A 1 986 ? 58.761 2.514 -12.332 1.00 67.12 986 GLY A N 1
ATOM 7643 C CA . GLY A 1 986 ? 59.527 1.449 -11.678 1.00 67.12 986 GLY A CA 1
ATOM 7644 C C . GLY A 1 986 ? 59.107 0.046 -12.130 1.00 67.12 986 GLY A C 1
ATOM 7645 O O . GLY A 1 986 ? 59.961 -0.765 -12.491 1.00 67.12 986 GLY A O 1
ATOM 7646 N N . THR A 1 987 ? 57.800 -0.233 -12.196 1.00 68.31 987 THR A N 1
ATOM 7647 C CA . THR A 1 987 ? 57.299 -1.516 -12.719 1.00 68.31 987 THR A CA 1
ATOM 7648 C C . THR A 1 987 ? 57.620 -1.722 -14.200 1.00 68.31 987 THR A C 1
ATOM 7650 O O . THR A 1 987 ? 58.062 -2.810 -14.566 1.00 68.31 987 THR A O 1
ATOM 7653 N N . ALA A 1 988 ? 57.480 -0.694 -15.044 1.00 64.75 988 ALA A N 1
ATOM 7654 C CA . ALA A 1 988 ? 57.793 -0.797 -16.469 1.00 64.75 988 ALA A CA 1
ATOM 7655 C C . ALA A 1 988 ? 59.289 -1.045 -16.719 1.00 64.75 988 ALA A C 1
ATOM 7657 O O . ALA A 1 988 ? 59.646 -1.929 -17.495 1.00 64.75 988 ALA A O 1
ATOM 7658 N N . LEU A 1 989 ? 60.165 -0.344 -15.994 1.00 64.06 989 LEU A N 1
ATOM 7659 C CA . LEU A 1 989 ? 61.617 -0.531 -16.063 1.00 64.06 989 LEU A CA 1
ATOM 7660 C C . LEU A 1 989 ? 62.055 -1.907 -15.541 1.00 64.06 989 LEU A C 1
ATOM 7662 O O . LEU A 1 989 ? 62.973 -2.504 -16.096 1.00 64.06 989 LEU A O 1
ATOM 7666 N N . SER A 1 990 ? 61.378 -2.449 -14.522 1.00 65.00 990 SER A N 1
ATOM 7667 C CA . SER A 1 990 ? 61.663 -3.802 -14.016 1.00 65.00 990 SER A CA 1
ATOM 7668 C C . SER A 1 990 ? 61.280 -4.918 -15.001 1.00 65.00 990 SER A C 1
ATOM 7670 O O . SER A 1 990 ? 61.896 -5.981 -14.987 1.00 65.00 990 SER A O 1
ATOM 7672 N N . ALA A 1 991 ? 60.305 -4.662 -15.881 1.00 60.34 991 ALA A N 1
ATOM 7673 C CA . ALA A 1 991 ? 59.870 -5.570 -16.946 1.00 60.34 991 ALA A CA 1
ATOM 7674 C C . ALA A 1 991 ? 60.625 -5.359 -18.278 1.00 60.34 991 ALA A C 1
ATOM 7676 O O . ALA A 1 991 ? 60.577 -6.216 -19.159 1.00 60.34 991 ALA A O 1
ATOM 7677 N N . ALA A 1 992 ? 61.372 -4.256 -18.410 1.00 54.75 992 ALA A N 1
ATOM 7678 C CA . ALA A 1 992 ? 62.166 -3.902 -19.586 1.00 54.75 992 ALA A CA 1
ATOM 7679 C C . ALA A 1 992 ? 63.420 -4.759 -19.904 1.00 54.75 992 ALA A C 1
ATOM 7681 O O . ALA A 1 992 ? 63.924 -4.591 -21.015 1.00 54.75 992 ALA A O 1
ATOM 7682 N N . PRO A 1 993 ? 63.947 -5.687 -19.061 1.00 55.00 993 PRO A N 1
ATOM 7683 C CA . PRO A 1 993 ? 65.089 -6.527 -19.452 1.00 55.00 993 PRO A CA 1
ATOM 7684 C C . PRO A 1 993 ? 64.855 -7.379 -20.712 1.00 55.00 993 PRO A C 1
ATOM 7686 O O . PRO A 1 993 ? 65.818 -7.899 -21.267 1.00 55.00 993 PRO A O 1
ATOM 7689 N N . ALA A 1 994 ? 63.597 -7.528 -21.145 1.00 49.38 994 ALA A N 1
ATOM 7690 C CA . ALA A 1 994 ? 63.194 -8.254 -22.347 1.00 49.38 994 ALA A CA 1
ATOM 7691 C C . ALA A 1 994 ? 63.136 -7.400 -23.638 1.00 49.38 994 ALA A C 1
ATOM 7693 O O . ALA A 1 994 ? 62.940 -7.971 -24.704 1.00 49.38 994 ALA A O 1
ATOM 7694 N N . LEU A 1 995 ? 63.302 -6.069 -23.575 1.00 50.94 995 LEU A N 1
ATOM 7695 C CA . LEU A 1 995 ? 63.191 -5.176 -24.741 1.00 50.94 995 LEU A CA 1
ATOM 7696 C C . LEU A 1 995 ? 64.558 -4.854 -25.371 1.00 50.94 995 LEU A C 1
ATOM 7698 O O . LEU A 1 995 ? 65.519 -4.537 -24.664 1.00 50.94 995 LEU A O 1
ATOM 7702 N N . ASN A 1 996 ? 64.625 -4.817 -26.708 1.00 46.94 996 ASN A N 1
ATOM 7703 C CA . ASN A 1 996 ? 65.788 -4.299 -27.445 1.00 46.94 996 ASN A CA 1
ATOM 7704 C C . ASN A 1 996 ? 65.895 -2.759 -27.366 1.00 46.94 996 ASN A C 1
ATOM 7706 O O . ASN A 1 996 ? 67.004 -2.221 -27.420 1.00 46.94 996 ASN A O 1
ATOM 7710 N N . GLY A 1 997 ? 64.773 -2.053 -27.161 1.00 55.06 997 GLY A N 1
ATOM 7711 C CA . GLY A 1 997 ? 64.739 -0.621 -26.855 1.00 55.06 997 GLY A CA 1
ATOM 7712 C C . GLY A 1 997 ? 63.415 -0.165 -26.224 1.00 55.06 997 GLY A C 1
ATOM 7713 O O . GLY A 1 997 ? 62.341 -0.421 -26.758 1.00 55.06 997 GLY A O 1
ATOM 7714 N N . LEU A 1 998 ? 63.493 0.546 -25.096 1.00 52.84 998 LEU A N 1
ATOM 7715 C CA . LEU A 1 998 ? 62.400 1.354 -24.541 1.00 52.84 998 LEU A CA 1
ATOM 7716 C C . LEU A 1 998 ? 62.777 2.823 -24.765 1.00 52.84 998 LEU A C 1
ATOM 7718 O O . LEU A 1 998 ? 63.790 3.270 -24.222 1.00 52.84 998 LEU A O 1
ATOM 7722 N N . ALA A 1 999 ? 61.999 3.559 -25.558 1.00 56.62 999 ALA A N 1
ATOM 7723 C CA . ALA A 1 999 ? 62.211 4.990 -25.769 1.00 56.62 999 ALA A CA 1
ATOM 7724 C C . ALA A 1 999 ? 61.114 5.776 -25.039 1.00 56.62 999 ALA A C 1
ATOM 7726 O O . ALA A 1 999 ? 59.928 5.657 -25.344 1.00 56.62 999 ALA A O 1
ATOM 7727 N N . LEU A 1 1000 ? 61.518 6.553 -24.037 1.00 55.97 1000 LEU A N 1
ATOM 7728 C CA . LEU A 1 1000 ? 60.640 7.431 -23.269 1.00 55.97 1000 LEU A CA 1
ATOM 7729 C C . LEU A 1 1000 ? 61.005 8.872 -23.625 1.00 55.97 1000 LEU A C 1
ATOM 7731 O O . LEU A 1 1000 ? 62.070 9.347 -23.234 1.00 55.97 1000 LEU A O 1
ATOM 7735 N N . GLU A 1 1001 ? 60.148 9.554 -24.379 1.00 51.75 1001 GLU A N 1
ATOM 7736 C CA . GLU A 1 1001 ? 60.365 10.943 -24.797 1.00 51.75 1001 GLU A CA 1
ATOM 7737 C C . GLU A 1 1001 ? 59.344 11.859 -24.104 1.00 51.75 1001 GLU A C 1
ATOM 7739 O O . GLU A 1 1001 ? 58.137 11.694 -24.275 1.00 51.75 1001 GLU A O 1
ATOM 7744 N N . TRP A 1 1002 ? 59.849 12.830 -23.327 1.00 45.72 1002 TRP A N 1
ATOM 7745 C CA . TRP A 1 1002 ? 59.087 13.832 -22.558 1.00 45.72 1002 TRP A CA 1
ATOM 7746 C C . TRP A 1 1002 ? 58.117 13.240 -21.518 1.00 45.72 1002 TRP A C 1
ATOM 7748 O O . TRP A 1 1002 ? 56.946 12.973 -21.789 1.00 45.72 1002 TRP A O 1
ATOM 7758 N N . LEU A 1 1003 ? 58.621 13.062 -20.290 1.00 46.47 1003 LEU A N 1
ATOM 7759 C CA . LEU A 1 1003 ? 57.913 12.433 -19.172 1.00 46.47 1003 LEU A CA 1
ATOM 7760 C C . LEU A 1 1003 ? 57.861 13.401 -17.980 1.00 46.47 1003 LEU A C 1
ATOM 7762 O O . LEU A 1 1003 ? 58.883 13.682 -17.359 1.00 46.47 1003 LEU A O 1
ATOM 7766 N N . GLU A 1 1004 ? 56.675 13.913 -17.648 1.00 42.75 1004 GLU A N 1
ATOM 7767 C CA . GLU A 1 1004 ? 56.467 14.667 -16.405 1.00 42.75 1004 GLU A CA 1
ATOM 7768 C C . GLU A 1 1004 ? 56.202 13.687 -15.253 1.00 42.75 1004 GLU A C 1
ATOM 7770 O O . GLU A 1 1004 ? 55.158 13.029 -15.194 1.00 42.75 1004 GLU A O 1
ATOM 7775 N N . LEU A 1 1005 ? 57.156 13.583 -14.324 1.00 45.53 1005 LEU A N 1
ATOM 7776 C CA . LEU A 1 1005 ? 56.996 12.845 -13.071 1.00 45.53 1005 LEU A CA 1
ATOM 7777 C C . LEU A 1 1005 ? 56.191 13.695 -12.085 1.00 45.53 1005 LEU A C 1
ATOM 7779 O O . LEU A 1 1005 ? 56.624 14.775 -11.698 1.00 45.53 1005 LEU A O 1
ATOM 7783 N N . VAL A 1 1006 ? 55.036 13.198 -11.638 1.00 42.50 1006 VAL A N 1
ATOM 7784 C CA . VAL A 1 1006 ? 54.239 13.883 -10.608 1.00 42.50 1006 VAL A CA 1
ATOM 7785 C C . VAL A 1 1006 ? 54.881 13.649 -9.233 1.00 42.50 1006 VAL A C 1
ATOM 7787 O O . VAL A 1 1006 ? 54.904 12.502 -8.767 1.00 42.50 1006 VAL A O 1
ATOM 7790 N N . PRO A 1 1007 ? 55.391 14.687 -8.543 1.00 38.41 1007 PRO A N 1
ATOM 7791 C CA . PRO A 1 1007 ? 56.019 14.510 -7.246 1.00 38.41 1007 PRO A CA 1
ATOM 7792 C C . PRO A 1 1007 ? 54.937 14.330 -6.174 1.00 38.41 1007 PRO A C 1
ATOM 7794 O O . PRO A 1 1007 ? 54.248 15.270 -5.790 1.00 38.41 1007 PRO A O 1
ATOM 7797 N N . LYS A 1 1008 ? 54.806 13.116 -5.632 1.00 38.47 1008 LYS A N 1
ATOM 7798 C CA . LYS A 1 1008 ? 54.365 12.945 -4.240 1.00 38.47 1008 LYS A CA 1
ATOM 7799 C C . LYS A 1 1008 ? 55.615 12.676 -3.411 1.00 38.47 1008 LYS A C 1
ATOM 7801 O O . LYS A 1 1008 ? 56.118 11.554 -3.371 1.00 38.47 1008 LYS A O 1
ATOM 7806 N N . THR A 1 1009 ? 56.112 13.724 -2.761 1.00 38.41 1009 THR A N 1
ATOM 7807 C CA . THR A 1 1009 ? 57.361 13.815 -1.979 1.00 38.41 1009 THR A CA 1
ATOM 7808 C C . THR A 1 1009 ? 57.511 12.803 -0.831 1.00 38.41 1009 THR A C 1
ATOM 7810 O O . THR A 1 1009 ? 58.549 12.773 -0.185 1.00 38.41 1009 THR A O 1
ATOM 7813 N N . ALA A 1 1010 ? 56.543 11.910 -0.598 1.00 39.44 1010 ALA A N 1
ATOM 7814 C CA . ALA A 1 1010 ? 56.568 10.949 0.506 1.00 39.44 1010 ALA A CA 1
ATOM 7815 C C . ALA A 1 1010 ? 56.816 9.474 0.112 1.00 39.44 1010 ALA A C 1
ATOM 7817 O O . ALA A 1 1010 ? 56.923 8.638 1.005 1.00 39.44 1010 ALA A O 1
ATOM 7818 N N . GLN A 1 1011 ? 56.906 9.109 -1.179 1.00 40.25 1011 GLN A N 1
ATOM 7819 C CA . GLN A 1 1011 ? 56.951 7.682 -1.586 1.00 40.25 1011 GLN A CA 1
ATOM 7820 C C . GLN A 1 1011 ? 58.183 7.224 -2.389 1.00 40.25 1011 GLN A C 1
ATOM 7822 O O . GLN A 1 1011 ? 58.335 6.030 -2.642 1.00 40.25 1011 GLN A O 1
ATOM 7827 N N . ILE A 1 1012 ? 59.122 8.110 -2.735 1.00 40.09 1012 ILE A N 1
ATOM 7828 C CA . ILE A 1 1012 ? 60.347 7.705 -3.462 1.00 40.09 1012 ILE A CA 1
ATOM 7829 C C . ILE A 1 1012 ? 61.274 6.862 -2.563 1.00 40.09 1012 ILE A C 1
ATOM 7831 O O . ILE A 1 1012 ? 61.863 5.877 -3.014 1.00 40.09 1012 ILE A O 1
ATOM 7835 N N . GLY A 1 1013 ? 61.330 7.173 -1.262 1.00 39.84 1013 GLY A N 1
ATOM 7836 C CA . GLY A 1 1013 ? 62.118 6.411 -0.285 1.00 39.84 1013 GLY A CA 1
ATOM 7837 C C . GLY A 1 1013 ? 61.632 4.972 -0.075 1.00 39.84 1013 GLY A C 1
ATOM 7838 O O . GLY A 1 1013 ? 62.436 4.086 0.205 1.00 39.84 1013 GLY A O 1
ATOM 7839 N N . THR A 1 1014 ? 60.337 4.707 -0.266 1.00 39.66 1014 THR A N 1
ATOM 7840 C CA . THR A 1 1014 ? 59.738 3.374 -0.094 1.00 39.66 1014 THR A CA 1
ATOM 7841 C C . THR A 1 1014 ? 59.939 2.479 -1.317 1.00 39.66 1014 THR A C 1
ATOM 7843 O O . THR A 1 1014 ? 60.145 1.279 -1.153 1.00 39.66 1014 THR A O 1
ATOM 7846 N N . VAL A 1 1015 ? 59.972 3.042 -2.531 1.00 38.94 1015 VAL A N 1
ATOM 7847 C CA . VAL A 1 1015 ? 60.237 2.280 -3.769 1.00 38.94 1015 VAL A CA 1
ATOM 7848 C C . VAL A 1 1015 ? 61.695 1.802 -3.832 1.00 38.94 1015 VAL A C 1
ATOM 7850 O O . VAL A 1 1015 ? 61.952 0.656 -4.196 1.00 38.94 1015 VAL A O 1
ATOM 7853 N N . LEU A 1 1016 ? 62.656 2.618 -3.383 1.00 39.59 1016 LEU A N 1
ATOM 7854 C CA . LEU A 1 1016 ? 64.075 2.230 -3.350 1.00 39.59 1016 LEU A CA 1
ATOM 7855 C C . LEU A 1 1016 ? 64.407 1.212 -2.242 1.00 39.59 1016 LEU A C 1
ATOM 7857 O O . LEU A 1 1016 ? 65.362 0.448 -2.379 1.00 39.59 1016 LEU A O 1
ATOM 7861 N N . GLN A 1 1017 ? 63.602 1.140 -1.176 1.00 40.69 1017 GLN A N 1
ATOM 7862 C CA . GLN A 1 1017 ? 63.736 0.123 -0.122 1.00 40.69 1017 GLN A CA 1
ATOM 7863 C C . GLN A 1 1017 ? 63.143 -1.247 -0.501 1.00 40.69 1017 GLN A C 1
ATOM 7865 O O . GLN A 1 1017 ? 63.449 -2.238 0.163 1.00 40.69 1017 GLN A O 1
ATOM 7870 N N . GLN A 1 1018 ? 62.328 -1.324 -1.560 1.00 36.75 1018 GLN A N 1
ATOM 7871 C CA . GLN A 1 1018 ? 61.733 -2.575 -2.051 1.00 36.75 1018 GLN A CA 1
ATOM 7872 C C . GLN A 1 1018 ? 62.575 -3.295 -3.116 1.00 36.75 1018 GLN A C 1
ATOM 7874 O O . GLN A 1 1018 ? 62.212 -4.397 -3.534 1.00 36.75 1018 GLN A O 1
ATOM 7879 N N . LEU A 1 1019 ? 63.725 -2.742 -3.519 1.00 36.78 1019 LEU A N 1
ATOM 7880 C CA . LEU A 1 1019 ? 64.687 -3.480 -4.339 1.00 36.78 1019 LEU A CA 1
ATOM 7881 C C . LEU A 1 1019 ? 65.228 -4.685 -3.541 1.00 36.78 1019 LEU A C 1
ATOM 7883 O O . LEU A 1 1019 ? 65.662 -4.514 -2.395 1.00 36.78 1019 LEU A O 1
ATOM 7887 N N . PRO A 1 1020 ? 65.203 -5.915 -4.094 1.00 37.22 1020 PRO A N 1
ATOM 7888 C CA . PRO A 1 1020 ? 65.622 -7.102 -3.357 1.00 37.22 1020 PRO A CA 1
ATOM 7889 C C . PRO A 1 1020 ? 67.072 -6.970 -2.879 1.00 37.22 1020 PRO A C 1
ATOM 7891 O O . PRO A 1 1020 ? 67.954 -6.576 -3.641 1.00 37.22 1020 PRO A O 1
ATOM 7894 N N . ARG A 1 1021 ? 67.340 -7.334 -1.617 1.00 44.12 1021 ARG A N 1
ATOM 7895 C CA . ARG A 1 1021 ? 68.711 -7.409 -1.086 1.00 44.12 1021 ARG A CA 1
ATOM 7896 C C . ARG A 1 1021 ? 69.562 -8.339 -1.975 1.00 44.12 1021 ARG A C 1
ATOM 7898 O O . ARG A 1 1021 ? 69.050 -9.380 -2.392 1.00 44.12 1021 ARG A O 1
ATOM 7905 N N . PRO A 1 1022 ? 70.847 -8.020 -2.224 1.00 40.53 1022 PRO A N 1
ATOM 7906 C CA . PRO A 1 1022 ? 71.702 -8.750 -3.170 1.00 40.53 1022 PRO A CA 1
ATOM 7907 C C . PRO A 1 1022 ? 71.828 -10.253 -2.864 1.00 40.53 1022 PRO A C 1
ATOM 7909 O O . PRO A 1 1022 ? 71.950 -11.057 -3.781 1.00 40.53 1022 PRO A O 1
ATOM 7912 N N . GLU A 1 1023 ? 71.684 -10.645 -1.597 1.00 40.78 1023 GLU A N 1
ATOM 7913 C CA . GLU A 1 1023 ? 71.655 -12.046 -1.153 1.00 40.78 1023 GLU A CA 1
ATOM 7914 C C . GLU A 1 1023 ? 70.456 -12.830 -1.725 1.00 40.78 1023 GLU A C 1
ATOM 7916 O O . GLU A 1 1023 ? 70.608 -13.978 -2.129 1.00 40.78 1023 GLU A O 1
ATOM 7921 N N . ARG A 1 1024 ? 69.272 -12.206 -1.854 1.00 42.12 1024 ARG A N 1
ATOM 7922 C CA . ARG A 1 1024 ? 68.079 -12.853 -2.437 1.00 42.12 1024 ARG A CA 1
ATOM 7923 C C . ARG A 1 1024 ? 68.102 -12.888 -3.963 1.00 42.12 1024 ARG A C 1
ATOM 7925 O O . ARG A 1 1024 ? 67.547 -13.817 -4.535 1.00 42.12 1024 ARG A O 1
ATOM 7932 N N . LEU A 1 1025 ? 68.732 -11.909 -4.614 1.00 39.22 1025 LEU A N 1
ATOM 7933 C CA . LEU A 1 1025 ? 68.938 -11.906 -6.070 1.00 39.22 1025 LEU A CA 1
ATOM 7934 C C . LEU A 1 1025 ? 69.926 -12.999 -6.503 1.00 39.22 1025 LEU A C 1
ATOM 7936 O O . LEU A 1 1025 ? 69.721 -13.618 -7.544 1.00 39.22 1025 LEU A O 1
ATOM 7940 N N . HIS A 1 1026 ? 70.939 -13.282 -5.678 1.00 40.59 1026 HIS A N 1
ATOM 7941 C CA . HIS A 1 1026 ? 71.858 -14.401 -5.878 1.00 40.59 1026 HIS A CA 1
ATOM 7942 C C . HIS A 1 1026 ? 71.120 -15.751 -5.817 1.00 40.59 1026 HIS A C 1
ATOM 7944 O O . HIS A 1 1026 ? 71.199 -16.534 -6.760 1.00 40.59 1026 HIS A O 1
ATOM 7950 N N . ASP A 1 1027 ? 70.304 -15.974 -4.781 1.00 40.78 1027 ASP A N 1
ATOM 7951 C CA . ASP A 1 1027 ? 69.557 -17.230 -4.609 1.00 40.78 1027 ASP A CA 1
ATOM 7952 C C . ASP A 1 1027 ? 68.426 -17.429 -5.635 1.00 40.78 1027 ASP A C 1
ATOM 7954 O O . ASP A 1 1027 ? 68.210 -18.549 -6.106 1.00 40.78 1027 ASP A O 1
ATOM 7958 N N . LEU A 1 1028 ? 67.702 -16.365 -6.015 1.00 41.25 1028 LEU A N 1
ATOM 7959 C CA . LEU A 1 1028 ? 66.637 -16.449 -7.027 1.00 41.25 1028 LEU A CA 1
ATOM 7960 C C . LEU A 1 1028 ? 67.190 -16.712 -8.431 1.00 41.25 1028 LEU A C 1
ATOM 7962 O O . LEU A 1 1028 ? 66.572 -17.455 -9.190 1.00 41.25 1028 LEU A O 1
ATOM 7966 N N . HIS A 1 1029 ? 68.351 -16.148 -8.774 1.00 41.34 1029 HIS A N 1
ATOM 7967 C CA . HIS A 1 1029 ? 68.954 -16.348 -10.091 1.00 41.34 1029 HIS A CA 1
ATOM 7968 C C . HIS A 1 1029 ? 69.644 -17.717 -10.215 1.00 41.34 1029 HIS A C 1
ATOM 7970 O O . HIS A 1 1029 ? 69.536 -18.359 -11.259 1.00 41.34 1029 HIS A O 1
ATOM 7976 N N . LEU A 1 1030 ? 70.273 -18.214 -9.140 1.00 44.19 1030 LEU A N 1
ATOM 7977 C CA . LEU A 1 1030 ? 70.845 -19.567 -9.100 1.00 44.19 1030 LEU A CA 1
ATOM 7978 C C . LEU A 1 1030 ? 69.759 -20.651 -9.196 1.00 44.19 1030 LEU A C 1
ATOM 7980 O O . LEU A 1 1030 ? 69.937 -21.629 -9.921 1.00 44.19 1030 LEU A O 1
ATOM 7984 N N . ARG A 1 1031 ? 68.600 -20.456 -8.543 1.00 42.19 1031 ARG A N 1
ATOM 7985 C CA . ARG A 1 1031 ? 67.466 -21.399 -8.629 1.00 42.19 1031 ARG A CA 1
ATOM 7986 C C . ARG A 1 1031 ? 66.721 -21.353 -9.958 1.00 42.19 1031 ARG A C 1
ATOM 7988 O O . ARG A 1 1031 ? 66.265 -22.397 -10.407 1.00 42.19 1031 ARG A O 1
ATOM 7995 N N . ALA A 1 1032 ? 66.584 -20.181 -10.577 1.00 40.41 1032 ALA A N 1
ATOM 7996 C CA . ALA A 1 1032 ? 65.889 -20.057 -11.859 1.00 40.41 1032 ALA A CA 1
ATOM 7997 C C . ALA A 1 1032 ? 66.680 -20.670 -13.029 1.00 40.41 1032 ALA A C 1
ATOM 7999 O O . ALA A 1 1032 ? 66.068 -21.126 -13.989 1.00 40.41 1032 ALA A O 1
ATOM 8000 N N . ASN A 1 1033 ? 68.017 -20.712 -12.933 1.00 41.62 1033 ASN A N 1
ATOM 8001 C CA . ASN A 1 1033 ? 68.888 -21.101 -14.047 1.00 41.62 1033 ASN A CA 1
ATOM 8002 C C . ASN A 1 1033 ? 69.745 -22.357 -13.799 1.00 41.62 1033 ASN A C 1
ATOM 8004 O O . ASN A 1 1033 ? 70.466 -22.768 -14.703 1.00 41.62 1033 ASN A O 1
ATOM 8008 N N . GLY A 1 1034 ? 69.680 -22.980 -12.616 1.00 40.94 1034 GLY A N 1
ATOM 8009 C CA . GLY A 1 1034 ? 70.330 -24.271 -12.342 1.00 40.94 1034 GLY A CA 1
ATOM 8010 C C . GLY A 1 1034 ? 71.857 -24.268 -12.503 1.00 40.94 1034 GLY A C 1
ATOM 8011 O O . GLY A 1 1034 ? 72.419 -25.211 -13.055 1.00 40.94 1034 GLY A O 1
ATOM 8012 N N . LEU A 1 1035 ? 72.536 -23.201 -12.070 1.00 47.16 1035 LEU A N 1
ATOM 8013 C CA . LEU A 1 1035 ? 73.985 -23.032 -12.239 1.00 47.16 1035 LEU A CA 1
ATOM 8014 C C . LEU A 1 1035 ? 74.726 -23.188 -10.904 1.00 47.16 1035 LEU A C 1
ATOM 8016 O O . LEU A 1 1035 ? 74.472 -22.436 -9.974 1.00 47.16 1035 LEU A O 1
ATOM 8020 N N . ASP A 1 1036 ? 75.690 -24.113 -10.840 1.00 45.09 1036 ASP A N 1
ATOM 8021 C CA . ASP A 1 1036 ? 76.417 -24.493 -9.611 1.00 45.09 1036 ASP A CA 1
ATOM 8022 C C . ASP A 1 1036 ? 77.853 -23.924 -9.499 1.00 45.09 1036 ASP A C 1
ATOM 8024 O O . ASP A 1 1036 ? 78.662 -24.401 -8.701 1.00 45.09 1036 ASP A O 1
ATOM 8028 N N . LYS A 1 1037 ? 78.237 -22.902 -10.283 1.00 47.81 1037 LYS A N 1
ATOM 8029 C CA . LYS A 1 1037 ? 79.599 -22.321 -10.211 1.00 47.81 1037 LYS A CA 1
ATOM 8030 C C . LYS A 1 1037 ? 79.627 -20.792 -10.216 1.00 47.81 1037 LYS A C 1
ATOM 8032 O O . LYS A 1 1037 ? 78.971 -20.146 -11.024 1.00 47.81 1037 LYS A O 1
ATOM 8037 N N . ARG A 1 1038 ? 80.453 -20.238 -9.315 1.00 41.12 1038 ARG A N 1
ATOM 8038 C CA . ARG A 1 1038 ? 80.602 -18.805 -8.983 1.00 41.12 1038 ARG A CA 1
ATOM 8039 C C . ARG A 1 1038 ? 81.167 -17.914 -10.100 1.00 41.12 1038 ARG A C 1
ATOM 8041 O O . ARG A 1 1038 ? 80.991 -16.701 -10.025 1.00 41.12 1038 ARG A O 1
ATOM 8048 N N . ASP A 1 1039 ? 81.810 -18.473 -11.122 1.00 43.50 1039 ASP A N 1
ATOM 8049 C CA . ASP A 1 1039 ? 82.748 -17.693 -11.946 1.00 43.50 1039 ASP A CA 1
ATOM 8050 C C . ASP A 1 1039 ? 82.151 -17.058 -13.218 1.00 43.50 1039 ASP A C 1
ATOM 8052 O O . ASP A 1 1039 ? 82.813 -16.251 -13.866 1.00 43.50 1039 ASP A O 1
ATOM 8056 N N . THR A 1 1040 ? 80.890 -17.330 -13.572 1.00 47.16 1040 THR A N 1
ATOM 8057 C CA . THR A 1 1040 ? 80.238 -16.707 -14.748 1.00 47.16 1040 THR A CA 1
ATOM 8058 C C . THR A 1 1040 ? 79.532 -15.383 -14.443 1.00 47.16 1040 THR A C 1
ATOM 8060 O O . THR A 1 1040 ? 79.265 -14.606 -15.358 1.00 47.16 1040 THR A O 1
ATOM 8063 N N . TRP A 1 1041 ? 79.283 -15.065 -13.168 1.00 39.88 1041 TRP A N 1
ATOM 8064 C CA . TRP A 1 1041 ? 78.556 -13.852 -12.766 1.00 39.88 1041 TRP A CA 1
ATOM 8065 C C . TRP A 1 1041 ? 79.386 -12.561 -12.914 1.00 39.88 1041 TRP A C 1
ATOM 8067 O O . TRP A 1 1041 ? 78.835 -11.479 -13.099 1.00 39.88 1041 TRP A O 1
ATOM 8077 N N . VAL A 1 1042 ? 80.721 -12.659 -12.890 1.00 41.41 1042 VAL A N 1
ATOM 8078 C CA . VAL A 1 1042 ? 81.624 -11.490 -12.921 1.00 41.41 1042 VAL A CA 1
ATOM 8079 C C . VAL A 1 1042 ? 81.765 -10.891 -14.333 1.00 41.41 1042 VAL A C 1
ATOM 8081 O O . VAL A 1 1042 ? 82.062 -9.705 -14.468 1.00 41.41 1042 VAL A O 1
ATOM 8084 N N . ALA A 1 1043 ? 81.486 -11.657 -15.395 1.00 41.94 1043 ALA A N 1
ATOM 8085 C CA . ALA A 1 1043 ? 81.703 -11.219 -16.779 1.00 41.94 1043 ALA A CA 1
ATOM 8086 C C . ALA A 1 1043 ? 80.549 -10.387 -17.382 1.00 41.94 1043 ALA A C 1
ATOM 8088 O O . ALA A 1 1043 ? 80.794 -9.571 -18.269 1.00 41.94 1043 ALA A O 1
ATOM 8089 N N . SER A 1 1044 ? 79.304 -10.542 -16.913 1.00 42.31 1044 SER A N 1
ATOM 8090 C CA . SER A 1 1044 ? 78.134 -9.831 -17.469 1.00 42.31 1044 SER A CA 1
ATOM 8091 C C . SER A 1 1044 ? 77.806 -8.508 -16.766 1.00 42.31 1044 SER A C 1
ATOM 8093 O O . SER A 1 1044 ? 77.030 -7.706 -17.287 1.00 42.31 1044 SER A O 1
ATOM 8095 N N . LEU A 1 1045 ? 78.400 -8.251 -15.597 1.00 38.38 1045 LEU A N 1
ATOM 8096 C CA . LEU A 1 1045 ? 78.159 -7.035 -14.814 1.00 38.38 1045 LEU A CA 1
ATOM 8097 C C . LEU A 1 1045 ? 78.593 -5.731 -15.529 1.00 38.38 1045 LEU A C 1
ATOM 8099 O O . LEU A 1 1045 ? 77.813 -4.778 -15.529 1.00 38.38 1045 LEU A O 1
ATOM 8103 N N . PRO A 1 1046 ? 79.761 -5.647 -16.200 1.00 39.16 1046 PRO A N 1
ATOM 8104 C CA . PRO A 1 1046 ? 80.217 -4.393 -16.820 1.00 39.16 1046 PRO A CA 1
ATOM 8105 C C . PRO A 1 1046 ? 79.316 -3.878 -17.963 1.00 39.16 1046 PRO A C 1
ATOM 8107 O O . PRO A 1 1046 ? 79.204 -2.669 -18.177 1.00 39.16 1046 PRO A O 1
ATOM 8110 N N . GLN A 1 1047 ? 78.620 -4.772 -18.679 1.00 40.09 1047 GLN A N 1
ATOM 8111 C CA . GLN A 1 1047 ? 77.701 -4.402 -19.770 1.00 40.09 1047 GLN A CA 1
ATOM 8112 C C . GLN A 1 1047 ? 76.334 -3.898 -19.281 1.00 40.09 1047 GLN A C 1
ATOM 8114 O O . GLN A 1 1047 ? 75.673 -3.130 -19.980 1.00 40.09 1047 GLN A O 1
ATOM 8119 N N . GLN A 1 1048 ? 75.903 -4.303 -18.083 1.00 40.22 1048 GLN A N 1
ATOM 8120 C CA . GLN A 1 1048 ? 74.657 -3.811 -17.487 1.00 40.22 1048 GLN A CA 1
ATOM 8121 C C . GLN A 1 1048 ? 74.845 -2.434 -16.826 1.00 40.22 1048 GLN A C 1
ATOM 8123 O O . GLN A 1 1048 ? 73.936 -1.607 -16.874 1.00 40.22 1048 GLN A O 1
ATOM 8128 N N . PHE A 1 1049 ? 76.038 -2.138 -16.296 1.00 41.09 1049 PHE A N 1
ATOM 8129 C CA . PHE A 1 1049 ? 76.339 -0.844 -15.666 1.00 41.09 1049 PHE A CA 1
ATOM 8130 C C . PHE A 1 1049 ? 76.667 0.282 -16.658 1.00 41.09 1049 PHE A C 1
ATOM 8132 O O . PHE A 1 1049 ? 76.246 1.413 -16.433 1.00 41.09 1049 PHE A O 1
ATOM 8139 N N . THR A 1 1050 ? 77.256 -0.024 -17.819 1.00 38.62 1050 THR A N 1
ATOM 8140 C CA . THR A 1 1050 ? 77.470 0.962 -18.907 1.00 38.62 1050 THR A CA 1
ATOM 8141 C C . THR A 1 1050 ? 76.170 1.563 -19.463 1.00 38.62 1050 THR A C 1
ATOM 8143 O O . THR A 1 1050 ? 76.185 2.632 -20.076 1.00 38.62 1050 THR A O 1
ATOM 8146 N N . ARG A 1 1051 ? 75.019 0.912 -19.238 1.00 40.31 1051 ARG A N 1
ATOM 8147 C CA . ARG A 1 1051 ? 73.689 1.456 -19.566 1.00 40.31 1051 ARG A CA 1
ATOM 8148 C C . ARG A 1 1051 ? 73.112 2.335 -18.449 1.00 40.31 1051 ARG A C 1
ATOM 8150 O O . ARG A 1 1051 ? 72.368 3.263 -18.755 1.00 40.31 1051 ARG A O 1
ATOM 8157 N N . LEU A 1 1052 ? 73.498 2.106 -17.191 1.00 39.31 1052 LEU A N 1
ATOM 8158 C CA . LEU A 1 1052 ? 73.148 2.968 -16.054 1.00 39.31 1052 LEU A CA 1
ATOM 8159 C C . LEU A 1 1052 ? 73.889 4.315 -16.118 1.00 39.31 1052 LEU A C 1
ATOM 8161 O O . LEU A 1 1052 ? 73.319 5.348 -15.772 1.00 39.31 1052 LEU A O 1
ATOM 8165 N N . ASP A 1 1053 ? 75.116 4.311 -16.645 1.00 39.94 1053 ASP A N 1
ATOM 8166 C CA . ASP A 1 1053 ? 75.932 5.514 -16.850 1.00 39.94 1053 ASP A CA 1
ATOM 8167 C C . ASP A 1 1053 ? 75.232 6.551 -17.751 1.00 39.94 1053 ASP A C 1
ATOM 8169 O O . ASP A 1 1053 ? 75.360 7.753 -17.525 1.00 39.94 1053 ASP A O 1
ATOM 8173 N N . ARG A 1 1054 ? 74.417 6.111 -18.727 1.00 39.53 1054 ARG A N 1
ATOM 8174 C CA . ARG A 1 1054 ? 73.613 7.010 -19.583 1.00 39.53 1054 ARG A CA 1
ATOM 8175 C C . ARG A 1 1054 ? 72.393 7.598 -18.872 1.00 39.53 1054 ARG A C 1
ATOM 8177 O O . ARG A 1 1054 ? 72.014 8.722 -19.178 1.00 39.53 1054 ARG A O 1
ATOM 8184 N N . VAL A 1 1055 ? 71.809 6.870 -17.919 1.00 39.09 1055 VAL A N 1
ATOM 8185 C CA . VAL A 1 1055 ? 70.688 7.355 -17.090 1.00 39.09 1055 VAL A CA 1
ATOM 8186 C C . VAL A 1 1055 ? 71.186 8.381 -16.064 1.00 39.09 1055 VAL A C 1
ATOM 8188 O O . VAL A 1 1055 ? 70.539 9.400 -15.838 1.00 39.09 1055 VAL A O 1
ATOM 8191 N N . LEU A 1 1056 ? 72.382 8.167 -15.506 1.00 42.03 1056 LEU A N 1
ATOM 8192 C CA . LEU A 1 1056 ? 73.050 9.110 -14.601 1.00 42.03 1056 LEU A CA 1
ATOM 8193 C C . LEU A 1 1056 ? 73.506 10.397 -15.310 1.00 42.03 1056 LEU A C 1
ATOM 8195 O O . LEU A 1 1056 ? 73.402 11.479 -14.736 1.00 42.03 1056 LEU A O 1
ATOM 8199 N N . LEU A 1 1057 ? 73.946 10.308 -16.571 1.00 43.12 1057 LEU A N 1
ATOM 8200 C CA . LEU A 1 1057 ? 74.309 11.476 -17.389 1.00 43.12 1057 LEU A CA 1
ATOM 8201 C C . LEU A 1 1057 ? 73.120 12.407 -17.680 1.00 43.12 1057 LEU A C 1
ATOM 8203 O O . LEU A 1 1057 ? 73.327 13.605 -17.853 1.00 43.12 1057 LEU A O 1
ATOM 8207 N N . TRP A 1 1058 ? 71.895 11.875 -17.702 1.00 40.84 1058 TRP A N 1
ATOM 8208 C CA . TRP A 1 1058 ? 70.677 12.660 -17.930 1.00 40.84 1058 TRP A CA 1
ATOM 8209 C C . TRP A 1 1058 ? 70.187 13.383 -16.666 1.00 40.84 1058 TRP A C 1
ATOM 8211 O O . TRP A 1 1058 ? 69.716 14.512 -16.756 1.00 40.84 1058 TRP A O 1
ATOM 8221 N N . HIS A 1 1059 ? 70.363 12.788 -15.480 1.00 43.34 1059 HIS A N 1
ATOM 8222 C CA . HIS A 1 1059 ? 69.975 13.422 -14.212 1.00 43.34 1059 HIS A CA 1
ATOM 8223 C C . HIS A 1 1059 ? 71.040 14.358 -13.619 1.00 43.34 1059 HIS A C 1
ATOM 8225 O O . HIS A 1 1059 ? 70.680 15.282 -12.900 1.00 43.34 1059 HIS A O 1
ATOM 8231 N N . ASN A 1 1060 ? 72.324 14.217 -13.970 1.00 41.69 1060 ASN A N 1
ATOM 8232 C CA . ASN A 1 1060 ? 73.378 15.146 -13.526 1.00 41.69 1060 ASN A CA 1
ATOM 8233 C C . ASN A 1 1060 ? 73.253 16.577 -14.097 1.00 41.69 1060 ASN A C 1
ATOM 8235 O O . ASN A 1 1060 ? 74.004 17.458 -13.683 1.00 41.69 1060 ASN A O 1
ATOM 8239 N N . GLN A 1 1061 ? 72.330 16.831 -15.034 1.00 42.78 1061 GLN A N 1
ATOM 8240 C CA . GLN A 1 1061 ? 72.034 18.184 -15.529 1.00 42.78 1061 GLN A CA 1
ATOM 8241 C C . GLN A 1 1061 ? 70.956 18.916 -14.710 1.00 42.78 1061 GLN A C 1
ATOM 8243 O O . GLN A 1 1061 ? 70.750 20.110 -14.920 1.00 42.78 1061 GLN A O 1
ATOM 8248 N N . LEU A 1 1062 ? 70.300 18.243 -13.760 1.00 44.25 1062 LEU A N 1
ATOM 8249 C CA . LEU A 1 1062 ? 69.303 18.833 -12.869 1.00 44.25 1062 LEU A CA 1
ATOM 8250 C C . LEU A 1 1062 ? 69.807 18.707 -11.429 1.00 44.25 1062 LEU A C 1
ATOM 8252 O O . LEU A 1 1062 ? 69.967 17.614 -10.900 1.00 44.25 1062 LEU A O 1
ATOM 8256 N N . SER A 1 1063 ? 70.106 19.841 -10.802 1.00 44.28 1063 SER A N 1
ATOM 8257 C CA . SER A 1 1063 ? 70.584 19.946 -9.420 1.00 44.28 1063 SER A CA 1
ATOM 8258 C C . SER A 1 1063 ? 69.464 19.670 -8.402 1.00 44.28 1063 SER A C 1
ATOM 8260 O O . SER A 1 1063 ? 69.126 20.552 -7.613 1.00 44.28 1063 SER A O 1
ATOM 8262 N N . ASP A 1 1064 ? 68.839 18.492 -8.452 1.00 49.72 1064 ASP A N 1
ATOM 8263 C CA . ASP A 1 1064 ? 67.741 18.107 -7.562 1.00 49.72 1064 ASP A CA 1
ATOM 8264 C C . ASP A 1 1064 ? 68.149 17.058 -6.508 1.00 49.72 1064 ASP A C 1
ATOM 8266 O O . ASP A 1 1064 ? 69.108 16.292 -6.651 1.00 49.72 1064 ASP A O 1
ATOM 8270 N N . ASP A 1 1065 ? 67.402 17.035 -5.400 1.00 46.84 1065 ASP A N 1
ATOM 8271 C CA . ASP A 1 1065 ? 67.652 16.172 -4.234 1.00 46.84 1065 ASP A CA 1
ATOM 8272 C C . ASP A 1 1065 ? 67.647 14.668 -4.579 1.00 46.84 1065 ASP A C 1
ATOM 8274 O O . ASP A 1 1065 ? 68.200 13.837 -3.849 1.00 46.84 1065 ASP A O 1
ATOM 8278 N N . ILE A 1 1066 ? 67.042 14.308 -5.716 1.00 46.78 1066 ILE A N 1
ATOM 8279 C CA . ILE A 1 1066 ? 66.951 12.940 -6.227 1.00 46.78 1066 ILE A CA 1
ATOM 8280 C C . ILE A 1 1066 ? 68.303 12.496 -6.792 1.00 46.78 1066 ILE A C 1
ATOM 8282 O O . ILE A 1 1066 ? 68.769 11.405 -6.441 1.00 46.78 1066 ILE A O 1
ATOM 8286 N N . GLY A 1 1067 ? 68.972 13.338 -7.589 1.00 50.34 1067 GLY A N 1
ATOM 8287 C CA . GLY A 1 1067 ? 70.332 13.073 -8.073 1.00 50.34 1067 GLY A CA 1
ATOM 8288 C C . GLY A 1 1067 ? 71.325 12.866 -6.923 1.00 50.34 1067 GLY A C 1
ATOM 8289 O O . GLY A 1 1067 ? 72.118 11.916 -6.932 1.00 50.34 1067 GLY A O 1
ATOM 8290 N N . LEU A 1 1068 ? 71.202 13.676 -5.866 1.00 50.91 1068 LEU A N 1
ATOM 8291 C CA . LEU A 1 1068 ? 72.045 13.590 -4.669 1.00 50.91 1068 LEU A CA 1
ATOM 8292 C C . LEU A 1 1068 ? 71.808 12.292 -3.870 1.00 50.91 1068 LEU A C 1
ATOM 8294 O O . LEU A 1 1068 ? 72.757 11.637 -3.419 1.00 50.91 1068 LEU A O 1
ATOM 8298 N N . ALA A 1 1069 ? 70.546 11.880 -3.713 1.00 50.56 1069 ALA A N 1
ATOM 8299 C CA . ALA A 1 1069 ? 70.178 10.638 -3.029 1.00 50.56 1069 ALA A CA 1
ATOM 8300 C C . ALA A 1 1069 ? 70.626 9.384 -3.803 1.00 50.56 1069 ALA A C 1
ATOM 8302 O O . ALA A 1 1069 ? 71.034 8.386 -3.192 1.00 50.56 1069 ALA A O 1
ATOM 8303 N N . LEU A 1 1070 ? 70.596 9.430 -5.139 1.00 48.56 1070 LEU A N 1
ATOM 8304 C CA . LEU A 1 1070 ? 71.073 8.342 -5.994 1.00 48.56 1070 LEU A CA 1
ATOM 8305 C C . LEU A 1 1070 ? 72.601 8.197 -5.894 1.00 48.56 1070 LEU A C 1
ATOM 8307 O O . LEU A 1 1070 ? 73.100 7.093 -5.662 1.00 48.56 1070 LEU A O 1
ATOM 8311 N N . ALA A 1 1071 ? 73.339 9.312 -5.955 1.00 51.47 1071 ALA A N 1
ATOM 8312 C CA . ALA A 1 1071 ? 74.798 9.333 -5.830 1.00 51.47 1071 ALA A CA 1
ATOM 8313 C C . ALA A 1 1071 ? 75.284 8.794 -4.469 1.00 51.47 1071 ALA A C 1
ATOM 8315 O O . ALA A 1 1071 ? 76.197 7.963 -4.417 1.00 51.47 1071 ALA A O 1
ATOM 8316 N N . ARG A 1 1072 ? 74.627 9.180 -3.362 1.00 52.81 1072 ARG A N 1
ATOM 8317 C CA . ARG A 1 1072 ? 74.944 8.682 -2.006 1.00 52.81 1072 ARG A CA 1
ATOM 8318 C C . ARG A 1 1072 ? 74.741 7.168 -1.873 1.00 52.81 1072 ARG A C 1
ATOM 8320 O O . ARG A 1 1072 ? 75.571 6.485 -1.269 1.00 52.81 1072 ARG A O 1
ATOM 8327 N N . ASN A 1 1073 ? 73.680 6.622 -2.467 1.00 51.53 1073 ASN A N 1
ATOM 8328 C CA . ASN A 1 1073 ? 73.407 5.183 -2.424 1.00 51.53 1073 ASN A CA 1
ATOM 8329 C C . ASN A 1 1073 ? 74.368 4.370 -3.304 1.00 51.53 1073 ASN A C 1
ATOM 8331 O O . ASN A 1 1073 ? 74.818 3.303 -2.880 1.00 51.53 1073 ASN A O 1
ATOM 8335 N N . VAL A 1 1074 ? 74.753 4.889 -4.475 1.00 51.28 1074 VAL A N 1
ATOM 8336 C CA . VAL A 1 1074 ? 75.779 4.272 -5.335 1.00 51.28 1074 VAL A CA 1
ATOM 8337 C C . VAL A 1 1074 ? 77.142 4.266 -4.632 1.00 51.28 1074 VAL A C 1
ATOM 8339 O O . VAL A 1 1074 ? 77.814 3.233 -4.608 1.00 51.28 1074 VAL A O 1
ATOM 8342 N N . ALA A 1 1075 ? 77.517 5.356 -3.953 1.00 50.75 1075 ALA A N 1
ATOM 8343 C CA . ALA A 1 1075 ? 78.741 5.420 -3.152 1.00 50.75 1075 ALA A CA 1
ATOM 8344 C C . ALA A 1 1075 ? 78.729 4.431 -1.966 1.00 50.75 1075 ALA A C 1
ATOM 8346 O O . ALA A 1 1075 ? 79.735 3.766 -1.696 1.00 50.75 1075 ALA A O 1
ATOM 8347 N N . ALA A 1 1076 ? 77.589 4.273 -1.281 1.00 50.34 1076 ALA A N 1
ATOM 8348 C CA . ALA A 1 1076 ? 77.421 3.298 -0.199 1.00 50.34 1076 ALA A CA 1
ATOM 8349 C C . ALA A 1 1076 ? 77.499 1.841 -0.698 1.00 50.34 1076 ALA A C 1
ATOM 8351 O O . ALA A 1 1076 ? 78.109 0.990 -0.039 1.00 50.34 1076 ALA A O 1
ATOM 8352 N N . TYR A 1 1077 ? 76.947 1.561 -1.883 1.00 48.81 1077 TYR A N 1
ATOM 8353 C CA . TYR A 1 1077 ? 77.072 0.265 -2.553 1.00 48.81 1077 TYR A CA 1
ATOM 8354 C C . TYR A 1 1077 ? 78.525 -0.030 -2.951 1.00 48.81 1077 TYR A C 1
ATOM 8356 O O . TYR A 1 1077 ? 79.028 -1.114 -2.653 1.00 48.81 1077 TYR A O 1
ATOM 8364 N N . ASN A 1 1078 ? 79.240 0.949 -3.511 1.00 48.41 1078 ASN A N 1
ATOM 8365 C CA . ASN A 1 1078 ? 80.633 0.796 -3.942 1.00 48.41 1078 ASN A CA 1
ATOM 8366 C C . ASN A 1 1078 ? 81.584 0.530 -2.749 1.00 48.41 1078 ASN A C 1
ATOM 8368 O O . ASN A 1 1078 ? 82.458 -0.339 -2.806 1.00 48.41 1078 ASN A O 1
ATOM 8372 N N . ARG A 1 1079 ? 81.348 1.181 -1.595 1.00 50.69 1079 ARG A N 1
ATOM 8373 C CA . ARG A 1 1079 ? 82.071 0.889 -0.336 1.00 50.69 1079 ARG A CA 1
ATOM 8374 C C . ARG A 1 1079 ? 81.799 -0.517 0.204 1.00 50.69 1079 ARG A C 1
ATOM 8376 O O . ARG A 1 1079 ? 82.687 -1.105 0.819 1.00 50.69 1079 ARG A O 1
ATOM 8383 N N . ARG A 1 1080 ? 80.593 -1.065 0.003 1.00 47.84 1080 ARG A N 1
ATOM 8384 C CA . ARG A 1 1080 ? 80.260 -2.447 0.395 1.00 47.84 1080 ARG A CA 1
ATOM 8385 C C . ARG A 1 1080 ? 80.938 -3.470 -0.511 1.00 47.84 1080 ARG A C 1
ATOM 8387 O O . ARG A 1 1080 ? 81.457 -4.448 0.008 1.00 47.84 1080 ARG A O 1
ATOM 8394 N N . TRP A 1 1081 ? 81.010 -3.216 -1.815 1.00 48.88 1081 TRP A N 1
ATOM 8395 C CA . TRP A 1 1081 ? 81.662 -4.104 -2.786 1.00 48.88 1081 TRP A CA 1
ATOM 8396 C C . TRP A 1 1081 ? 83.190 -4.163 -2.623 1.00 48.88 1081 TRP A C 1
ATOM 8398 O O . TRP A 1 1081 ? 83.765 -5.248 -2.713 1.00 48.88 1081 TRP A O 1
ATOM 8408 N N . LYS A 1 1082 ? 83.844 -3.053 -2.240 1.00 50.88 1082 LYS A N 1
ATOM 8409 C CA . LYS A 1 1082 ? 85.275 -3.048 -1.861 1.00 50.88 1082 LYS A CA 1
ATOM 8410 C C . LYS A 1 1082 ? 85.604 -3.981 -0.684 1.00 50.88 1082 LYS A C 1
ATOM 8412 O O . LYS A 1 1082 ? 86.707 -4.514 -0.634 1.00 50.88 1082 LYS A O 1
ATOM 8417 N N . ARG A 1 1083 ? 84.662 -4.234 0.241 1.00 46.34 1083 ARG A N 1
ATOM 8418 C CA . ARG A 1 1083 ? 84.864 -5.192 1.354 1.00 46.34 1083 ARG A CA 1
ATOM 8419 C C . ARG A 1 1083 ? 84.863 -6.656 0.907 1.00 46.34 1083 ARG A C 1
ATOM 8421 O O . ARG A 1 1083 ? 85.319 -7.503 1.663 1.00 46.34 1083 ARG A O 1
ATOM 8428 N N . PHE A 1 1084 ? 84.383 -6.944 -0.302 1.00 41.59 1084 PHE A N 1
ATOM 8429 C CA . PHE A 1 1084 ? 84.332 -8.289 -0.881 1.00 41.59 1084 PHE A CA 1
ATOM 8430 C C . PHE A 1 1084 ? 85.439 -8.542 -1.922 1.00 41.59 1084 PHE A C 1
ATOM 8432 O O . PHE A 1 1084 ? 85.359 -9.505 -2.676 1.00 41.59 1084 PHE A O 1
ATOM 8439 N N . GLY A 1 1085 ? 86.483 -7.703 -1.964 1.00 40.03 1085 GLY A N 1
ATOM 8440 C CA . GLY A 1 1085 ? 87.689 -7.954 -2.765 1.00 40.03 1085 GLY A CA 1
ATOM 8441 C C . GLY A 1 1085 ? 87.571 -7.661 -4.266 1.00 40.03 1085 GLY A C 1
ATOM 8442 O O . GLY A 1 1085 ? 88.463 -8.033 -5.023 1.00 40.03 1085 GLY A O 1
ATOM 8443 N N . VAL A 1 1086 ? 86.513 -6.979 -4.714 1.00 46.59 1086 VAL A N 1
ATOM 8444 C CA . VAL A 1 1086 ? 86.372 -6.553 -6.117 1.00 46.59 1086 VAL A CA 1
ATOM 8445 C C . VAL A 1 1086 ? 87.213 -5.290 -6.347 1.00 46.59 1086 VAL A C 1
ATOM 8447 O O . VAL A 1 1086 ? 86.955 -4.253 -5.731 1.00 46.59 1086 VAL A O 1
ATOM 8450 N N . SER A 1 1087 ? 88.240 -5.365 -7.202 1.00 46.84 1087 SER A N 1
ATOM 8451 C CA . SER A 1 1087 ? 89.099 -4.215 -7.519 1.00 46.84 1087 SER A CA 1
ATOM 8452 C C . SER A 1 1087 ? 88.402 -3.247 -8.485 1.00 46.84 1087 SER A C 1
ATOM 8454 O O . SER A 1 1087 ? 87.672 -3.640 -9.391 1.00 46.84 1087 SER A O 1
ATOM 8456 N N . SER A 1 1088 ? 88.599 -1.945 -8.272 1.00 48.72 1088 SER A N 1
ATOM 8457 C CA . SER A 1 1088 ? 87.877 -0.856 -8.943 1.00 48.72 1088 SER A CA 1
ATOM 8458 C C . SER A 1 1088 ? 88.395 -0.519 -10.350 1.00 48.72 1088 SER A C 1
ATOM 8460 O O . SER A 1 1088 ? 88.396 0.647 -10.732 1.00 48.72 1088 SER A O 1
ATOM 8462 N N . SER A 1 1089 ? 88.850 -1.499 -11.132 1.00 45.09 1089 SER A N 1
ATOM 8463 C CA . SER A 1 1089 ? 89.403 -1.256 -12.476 1.00 45.09 1089 SER A CA 1
ATOM 8464 C C . SER A 1 1089 ? 88.345 -1.023 -13.569 1.00 45.09 1089 SER A C 1
ATOM 8466 O O . SER A 1 1089 ? 88.710 -0.731 -14.702 1.00 45.09 1089 SER A O 1
ATOM 8468 N N . GLY A 1 1090 ? 87.049 -1.122 -13.248 1.00 50.75 1090 GLY A N 1
ATOM 8469 C CA . GLY A 1 1090 ? 85.950 -0.968 -14.214 1.00 50.75 1090 GLY A CA 1
ATOM 8470 C C . GLY A 1 1090 ? 85.199 0.370 -14.195 1.00 50.75 1090 GLY A C 1
ATOM 8471 O O . GLY A 1 1090 ? 84.342 0.574 -15.047 1.00 50.75 1090 GLY A O 1
ATOM 8472 N N . PHE A 1 1091 ? 85.479 1.277 -13.254 1.00 45.06 1091 PHE A N 1
ATOM 8473 C CA . PHE A 1 1091 ? 84.803 2.579 -13.179 1.00 45.06 1091 PHE A CA 1
ATOM 8474 C C . PHE A 1 1091 ? 85.740 3.694 -13.645 1.00 45.06 1091 PHE A C 1
ATOM 8476 O O . PHE A 1 1091 ? 86.879 3.783 -13.187 1.00 45.06 1091 PHE A O 1
ATOM 8483 N N . ASN A 1 1092 ? 85.258 4.549 -14.550 1.00 46.03 1092 ASN A N 1
ATOM 8484 C CA . ASN A 1 1092 ? 86.027 5.672 -15.078 1.00 46.03 1092 ASN A CA 1
ATOM 8485 C C . ASN A 1 1092 ? 86.483 6.588 -13.923 1.00 46.03 1092 ASN A C 1
ATOM 8487 O O . ASN A 1 1092 ? 85.654 7.117 -13.177 1.00 46.03 1092 ASN A O 1
ATOM 8491 N N . GLN A 1 1093 ? 87.800 6.760 -13.760 1.00 50.50 1093 GLN A N 1
ATOM 8492 C CA . GLN A 1 1093 ? 88.409 7.489 -12.637 1.00 50.50 1093 GLN A CA 1
ATOM 8493 C C . GLN A 1 1093 ? 87.905 8.936 -12.513 1.00 50.50 1093 GLN A C 1
ATOM 8495 O O . GLN A 1 1093 ? 87.902 9.471 -11.406 1.00 50.50 1093 GLN A O 1
ATOM 8500 N N . SER A 1 1094 ? 87.413 9.544 -13.601 1.00 46.38 1094 SER A N 1
ATOM 8501 C CA . SER A 1 1094 ? 86.841 10.898 -13.577 1.00 46.38 1094 SER A CA 1
ATOM 8502 C C . SER A 1 1094 ? 85.491 10.992 -12.855 1.00 46.38 1094 SER A C 1
ATOM 8504 O O . SER A 1 1094 ? 85.144 12.050 -12.344 1.00 46.38 1094 SER A O 1
ATOM 8506 N N . VAL A 1 1095 ? 84.711 9.908 -12.815 1.00 48.50 1095 VAL A N 1
ATOM 8507 C CA . VAL A 1 1095 ? 83.391 9.880 -12.159 1.00 48.50 1095 VAL A CA 1
ATOM 8508 C C . VAL A 1 1095 ? 83.556 9.635 -10.662 1.00 48.50 1095 VAL A C 1
ATOM 8510 O O . VAL A 1 1095 ? 82.889 10.265 -9.846 1.00 48.50 1095 VAL A O 1
ATOM 8513 N N . ILE A 1 1096 ? 84.503 8.768 -10.290 1.00 50.75 1096 ILE A N 1
ATOM 8514 C CA . ILE A 1 1096 ? 84.850 8.539 -8.883 1.00 50.75 1096 ILE A CA 1
ATOM 8515 C C . ILE A 1 1096 ? 85.434 9.816 -8.267 1.00 50.75 1096 ILE A C 1
ATOM 8517 O O . ILE A 1 1096 ? 85.023 10.179 -7.169 1.00 50.75 1096 ILE A O 1
ATOM 8521 N N . SER A 1 1097 ? 86.296 10.548 -8.983 1.00 49.75 1097 SER A N 1
ATOM 8522 C CA . SER A 1 1097 ? 86.857 11.805 -8.474 1.00 49.75 1097 SER A CA 1
ATOM 8523 C C . SER A 1 1097 ? 85.816 12.923 -8.330 1.00 49.75 1097 SER A C 1
ATOM 8525 O O . SER A 1 1097 ? 85.906 13.703 -7.387 1.00 49.75 1097 SER A O 1
ATOM 8527 N N . GLN A 1 1098 ? 84.793 12.982 -9.191 1.00 51.19 1098 GLN A N 1
ATOM 8528 C CA . GLN A 1 1098 ? 83.683 13.940 -9.057 1.00 51.19 1098 GLN A CA 1
ATOM 8529 C C . GLN A 1 1098 ? 82.745 13.601 -7.886 1.00 51.19 1098 GLN A C 1
ATOM 8531 O O . GLN A 1 1098 ? 82.303 14.499 -7.172 1.00 51.19 1098 GLN A O 1
ATOM 8536 N N . ILE A 1 1099 ? 82.485 12.313 -7.641 1.00 46.81 1099 ILE A N 1
ATOM 8537 C CA . ILE A 1 1099 ? 81.675 11.851 -6.500 1.00 46.81 1099 ILE A CA 1
ATOM 8538 C C . ILE A 1 1099 ? 82.430 12.041 -5.173 1.00 46.81 1099 ILE A C 1
ATOM 8540 O O . ILE A 1 1099 ? 81.827 12.425 -4.170 1.00 46.81 1099 ILE A O 1
ATOM 8544 N N . GLU A 1 1100 ? 83.745 11.806 -5.154 1.00 48.72 1100 GLU A N 1
ATOM 8545 C CA . GLU A 1 1100 ? 84.591 12.046 -3.979 1.00 48.72 1100 GLU A CA 1
ATOM 8546 C C . GLU A 1 1100 ? 84.778 13.549 -3.706 1.00 48.72 1100 GLU A C 1
ATOM 8548 O O . GLU A 1 1100 ? 84.716 13.951 -2.545 1.00 48.72 1100 GLU A O 1
ATOM 8553 N N . ALA A 1 1101 ? 84.879 14.392 -4.743 1.00 48.31 1101 ALA A N 1
ATOM 8554 C CA . ALA A 1 1101 ? 84.906 15.852 -4.601 1.00 48.31 1101 ALA A CA 1
ATOM 8555 C C . ALA A 1 1101 ? 83.590 16.418 -4.037 1.00 48.31 1101 ALA A C 1
ATOM 8557 O O . ALA A 1 1101 ? 83.624 17.290 -3.174 1.00 48.31 1101 ALA A O 1
ATOM 8558 N N . ALA A 1 1102 ? 82.436 15.881 -4.448 1.00 46.09 1102 ALA A N 1
ATOM 8559 C CA . ALA A 1 1102 ? 81.137 16.277 -3.899 1.00 46.09 1102 ALA A CA 1
ATOM 8560 C C . ALA A 1 1102 ? 80.930 15.826 -2.436 1.00 46.09 1102 ALA A C 1
ATOM 8562 O O . ALA A 1 1102 ? 80.170 16.453 -1.704 1.00 46.09 1102 ALA A O 1
ATOM 8563 N N . CYS A 1 1103 ? 81.607 14.760 -1.989 1.00 40.38 1103 CYS A N 1
ATOM 8564 C CA . CYS A 1 1103 ? 81.537 14.285 -0.600 1.00 40.38 1103 CYS A CA 1
ATOM 8565 C C . CYS A 1 1103 ? 82.557 14.956 0.339 1.00 40.38 1103 CYS A C 1
ATOM 8567 O O . CYS A 1 1103 ? 82.367 14.909 1.551 1.00 40.38 1103 CYS A O 1
ATOM 8569 N N . ALA A 1 1104 ? 83.633 15.553 -0.184 1.00 39.84 1104 ALA A N 1
ATOM 8570 C CA . ALA A 1 1104 ? 84.677 16.201 0.618 1.00 39.84 1104 ALA A CA 1
ATOM 8571 C C . ALA A 1 1104 ? 84.285 17.601 1.142 1.00 39.84 1104 ALA A C 1
ATOM 8573 O O . ALA A 1 1104 ? 84.995 18.148 1.980 1.00 39.84 1104 ALA A O 1
ATOM 8574 N N . CYS A 1 1105 ? 83.157 18.163 0.693 1.00 40.72 1105 CYS A N 1
ATOM 8575 C CA . CYS A 1 1105 ? 82.669 19.479 1.125 1.00 40.72 1105 CYS A CA 1
ATOM 8576 C C . CYS A 1 1105 ? 81.739 19.469 2.356 1.00 40.72 1105 CYS A C 1
ATOM 8578 O O . CYS A 1 1105 ? 81.287 20.533 2.754 1.00 40.72 1105 CYS A O 1
ATOM 8580 N N . GLU A 1 1106 ? 81.480 18.323 2.993 1.00 37.62 1106 GLU A N 1
ATOM 8581 C CA . GLU A 1 1106 ? 80.738 18.248 4.268 1.00 37.62 1106 GLU A CA 1
ATOM 8582 C C . GLU A 1 1106 ? 81.492 17.358 5.270 1.00 37.62 1106 GLU A C 1
ATOM 8584 O O . GLU A 1 1106 ? 81.088 16.246 5.611 1.00 37.62 1106 GLU A O 1
ATOM 8589 N N . CYS A 1 1107 ? 82.648 17.847 5.709 1.00 33.75 1107 CYS A N 1
ATOM 8590 C CA . CYS A 1 1107 ? 83.228 17.553 7.018 1.00 33.75 1107 CYS A CA 1
ATOM 8591 C C . CYS A 1 1107 ? 83.805 18.865 7.570 1.00 33.75 1107 CYS A C 1
ATOM 8593 O O . CYS A 1 1107 ? 85.012 18.988 7.758 1.00 33.75 1107 CYS A O 1
ATOM 8595 N N . GLU A 1 1108 ? 82.909 19.832 7.776 1.00 28.70 1108 GLU A N 1
ATOM 8596 C CA . GLU A 1 1108 ? 82.965 20.886 8.797 1.00 28.70 1108 GLU A CA 1
ATOM 8597 C C . GLU A 1 1108 ? 81.542 21.147 9.299 1.00 28.70 1108 GLU A C 1
ATOM 8599 O O . GLU A 1 1108 ? 80.623 21.178 8.446 1.00 28.70 1108 GLU A O 1
#

Secondary structure (DSSP, 8-state):
-HHHHHTTS--EE-PPPHHHHHHHHHHHHHHHHHHHHHHHHHHHHHHTTT-S-HHHHHHHHHHHHHHHHHHHHHHHHHHHHHHHHHHHHHTTEEEE-----HHHHHHHHHHHHHHHHHHHHHHTT-HHHHHHHHHHHHHHHHHHHHHHHHHHHHHHHTTS--EEP--------PPP-PEEEEHHHHHHHHHTT--S---------PPPP-TTHHHHHHHHHHHHH--THHHHHHHHHHHHHHHHHHHHHHHHHHHHT----EEEEEES-TTS-----TT--EEEEEEETT-SEEEEEEEE-TTTEEEEEEEPPPPSS-----------TT--EEEEEEE-TT-SS-EEEEEEEEES-TTSPPEEEEEEEEEEEEEEEEEEEEETTEEEEEEGGG-TT--EEE-TT--SEEEEEEEEEEE--PPPPTTS---TT---EEEEEE-TT--HHHHHHHHHHSTTEEEEEEETTEEEEEE---S----PPPPTT-EEEEEEESEEESSSSSPPPEE-BTTEEEEEEEEE--BTTEEEEEEEEEEEETTEEEEPPPEEEEEEESS----EEEEEEEETTEEEPEEEEEETTEEEEEEPP--GGG-S-EEEEEEEE-S-TTEEEEE-S--EEPPHHHHHHHHHHSHHHH-HHHHHHBTTT-TT-SB----EEEEE-TTT--BSS--EEEEEETT-TTSS-S----PPPEEEEEEETTSSSTHHHHGGGGGGGGGSHHHHHHHHT-HHHHHHHHHH-HHHHHHHIIIIIS-BSEEEETTEEEEPPPSS-HHHHHHHHHHHHHTTT----EEEEETTEEEETTBS-EEEHHHHHHHHHH-HHHHHHHHS-EEE-SSHHHHHHHHHHHHHTSSS--HHHHHHHHHHSTTHHHHHHHHHTT-SS-----HHHHHHHHHHTTT--EEEEEESSGGGGHHHHHHHHH-TT--EEEEEETTTTT-SPPPPHHHHHHHHTTGGG-SEEEEEEE---HHHHHHHHHHGGG-SEEEEEEE-----TTSHHHHHHTSPPHHHHHHHHHHHHT---GGGHHHHHHHHHHHHHHHHHHHTTS--HHHHHHHHHHHHHHHHHHTTT--STTS-HHHHHHHHHHHTT---

Radius of gyration: 61.25 Å; chains: 1; bounding box: 161×60×183 Å